Protein AF-A0A3D2HSM5-F1 (afdb_monomer_lite)

Sequence (825 aa):
MFADSDKVSFDYNVTQEEINQYVEKAITKENKQDYKKYANISQKLMNDVSSEIDLTGYSHALRDNDIRHIFNSHGKITNEKYPVTAKDVELIPYIIENYDKVYYYPKGKNEGLLYVKVSKEGVVYYVEQITTKYGNEKLLVNKQMIKTGINDIPDITELKNAILKKQSKSEFLADLKARQVYAQSVYHSYSANTSLQQNNNNVKHSVDDSIDNKYLESVKNNDLETAQKLVDEAAKENGYTIKAYHGTSNGGFNVFDTYGSNFGLFGQGSYFTENKSVAESYTKKGKGDNKKVYECYLDIKNPLDMDKNANVEDWIRASGIDDDYYFEDCKTNEDCFKALKEYCQDDGMYKYEAESFIFDTILAMNYDGITHIGGGRYNKKDETRHRVWIAFEPNQIKSADPITYDDNGNVIPLSERFKNEKVDIRYSKDDKIDSDDKKITVGMSDSERTEILKNTVLTLADYEAAKKKVGKTVDTATVISLQDTLRNNAYKILRVLGDKFKVFEKIYKNKNVNLEFDYSKGTLKESVNKQGNISTDYSDFAKMLCVFDEIVNNAVPIEVHTDRYAGTERHNPDLKYDYVLLSGFKDKEYIVPVELHIKEYFKREPNKLYVSITLGKTKIEDNVLAVTTEPEKDLVRNTARLSSKVSLPQLISKVNSPYGNFYKYIPDELLNENQLALKAESLQDEEKMLSDLRKKNISDSGISEIKLAIDDTITDGMFADGDLFDEDGYIRQSVFEKAVKDNPDFALTAVYNHAAKTADIAEYSESFERLYSFGVKGVTYDSIKKSGNFTREINILGAGVAYSAVQSGNNDFKVDTRDNQVGNP

pLDDT: mean 73.14, std 21.59, range [23.41, 97.69]

Secondary structure (DSSP, 8-state):
--S-GGGPPPTTS--HHHHHHHHHHHHHT--SSSEEEEEEPPHHHHHHHTTT---TT-EEEEEHHHHHHHHHHHBTTS--SS-B-HHHHHTHHHHHHS-SEEEEE--GGG-EEEEEEEETTEEEEEEEEEE-TTTT--EEEEEEEEEE-TT-----HHHHHHHHHHS-HHHHHHHHHHHHHHHHHHHHHHTT------------S--HHHHHHHHHHHHHTT-HHHHHHHHHHHHHHTT--EEEEEEESB---SS--SSSS--BTTBSSEEEES-HHHHHHHTTSSS-SB-EEEEEEE--SSEEETTSBP-HHHHHHHHT-S-GGGGTT--BHHHHHHHHHHHHHHTT--HHHHHHHHHHHHHHTT-SEEEEEESTTT--SGGG-EEEEEESSGGGEEE--S--B-TTSPBPPHHHHT-TT---SS------S-TTT----TT--HHHHHHHHHT-EEEPEEHHHHTTSTT----HHHHHHTTT--HHHHHHHHHHHHHHTT-SS-EEE-SSS--EEE--HHHHHHHHHHHHHH-S--HHHHHHHHTHHHHHHH-EEEEEES-TTTTSTT--TTEEEEEEEEEEEEETTEEEEEEEEEEEESSSS--EEEEEEE---EETTTT------S----------PPPSEEEHHHHHHH--SS-HHHHTTS-GGG--HHHHHHHHHHHHHHHHHHHHHHHHHHSSSHHHHHHHHHHHHHTT--S-SSSSB-TTSPBPHHHHHHHHHH-HHHHHHHHHHHHTTS--SHHHHHHHHHHH-TTSTT--HHHHTTSTTHHHHHHHH-HHHHHHHHHT--S--------------

Structure (mmCIF, N/CA/C/O backbone):
data_AF-A0A3D2HSM5-F1
#
_entry.id   AF-A0A3D2HSM5-F1
#
loop_
_atom_site.group_PDB
_atom_site.id
_atom_site.type_symbol
_atom_site.label_atom_id
_atom_site.label_alt_id
_atom_site.label_comp_id
_atom_site.label_asym_id
_atom_site.label_entity_id
_atom_site.label_seq_id
_atom_site.pdbx_PDB_ins_code
_atom_site.Cartn_x
_atom_site.Cartn_y
_atom_site.Cartn_z
_atom_site.occupancy
_atom_site.B_iso_or_equiv
_atom_site.auth_seq_id
_atom_site.auth_comp_id
_atom_site.auth_asym_id
_atom_site.auth_atom_id
_atom_site.pdbx_PDB_model_num
ATOM 1 N N . MET A 1 1 ? 1.077 -22.365 -10.437 1.00 44.47 1 MET A N 1
ATOM 2 C CA . MET A 1 1 ? -0.233 -21.866 -9.956 1.00 44.47 1 MET A CA 1
ATOM 3 C C . MET A 1 1 ? -0.653 -22.285 -8.542 1.00 44.47 1 MET A C 1
ATOM 5 O O . MET A 1 1 ? -0.874 -21.372 -7.757 1.00 44.47 1 MET A O 1
ATOM 9 N N . PHE A 1 2 ? -0.780 -23.568 -8.167 1.00 50.62 2 PHE A N 1
ATOM 10 C CA . PHE A 1 2 ? -1.233 -23.953 -6.809 1.00 50.62 2 PHE A CA 1
ATOM 11 C C . PHE A 1 2 ? -0.324 -25.046 -6.221 1.00 50.62 2 PHE A C 1
ATOM 13 O O . PHE A 1 2 ? -0.342 -26.171 -6.702 1.00 50.62 2 PHE A O 1
ATOM 20 N N . ALA A 1 3 ? 0.499 -24.714 -5.226 1.00 38.22 3 ALA A N 1
ATOM 21 C CA . ALA A 1 3 ? 1.441 -25.633 -4.566 1.00 38.22 3 ALA A CA 1
ATOM 22 C C . ALA A 1 3 ? 0.877 -26.323 -3.296 1.00 38.22 3 ALA A C 1
ATOM 24 O O . ALA A 1 3 ? 1.613 -27.047 -2.641 1.00 38.22 3 ALA A O 1
ATOM 25 N N . ASP A 1 4 ? -0.409 -26.125 -2.961 1.00 47.56 4 ASP A N 1
ATOM 26 C CA . ASP A 1 4 ? -1.105 -26.728 -1.799 1.00 47.56 4 ASP A CA 1
ATOM 27 C C . ASP A 1 4 ? -2.123 -27.827 -2.193 1.00 47.56 4 ASP A C 1
ATOM 29 O O . ASP A 1 4 ? -3.055 -28.133 -1.448 1.00 47.56 4 ASP A O 1
ATOM 33 N N . SER A 1 5 ? -1.984 -28.434 -3.377 1.00 48.31 5 SER A N 1
ATOM 34 C CA . SER A 1 5 ? -2.977 -29.367 -3.940 1.00 48.31 5 SER A CA 1
ATOM 35 C C . SER A 1 5 ? -3.145 -30.691 -3.189 1.00 48.31 5 SER A C 1
ATOM 37 O O . SER A 1 5 ? -4.141 -31.382 -3.387 1.00 48.31 5 SER A O 1
ATOM 39 N N . ASP A 1 6 ? -2.203 -31.053 -2.318 1.00 42.81 6 ASP A N 1
ATOM 40 C CA . ASP A 1 6 ? -2.062 -32.428 -1.820 1.00 42.81 6 ASP A CA 1
ATOM 41 C C . ASP A 1 6 ? -2.888 -32.724 -0.548 1.00 42.81 6 ASP A C 1
ATOM 43 O O . ASP A 1 6 ? -2.690 -33.748 0.105 1.00 42.81 6 ASP A O 1
ATOM 47 N N . LYS A 1 7 ? -3.822 -31.836 -0.171 1.00 47.97 7 LYS A N 1
ATOM 48 C CA . LYS A 1 7 ? -4.597 -31.910 1.088 1.00 47.97 7 LYS A CA 1
ATOM 49 C C . LYS A 1 7 ? -6.124 -31.878 0.913 1.00 47.97 7 LYS A C 1
ATOM 51 O O . LYS A 1 7 ? -6.826 -31.430 1.817 1.00 47.97 7 LYS A O 1
ATOM 56 N N . VAL A 1 8 ? -6.662 -32.340 -0.217 1.00 52.12 8 VAL A N 1
ATOM 57 C CA . VAL A 1 8 ? -8.123 -32.426 -0.421 1.00 52.12 8 VAL A CA 1
ATOM 58 C C . VAL A 1 8 ? -8.627 -33.825 -0.045 1.00 52.12 8 VAL A C 1
ATOM 60 O O . VAL A 1 8 ? -8.144 -34.825 -0.574 1.00 52.12 8 VAL A O 1
ATOM 63 N N . SER A 1 9 ? -9.582 -33.911 0.885 1.00 50.59 9 SER A N 1
ATOM 64 C CA . SER A 1 9 ? -10.249 -35.167 1.251 1.00 50.59 9 SER A CA 1
ATOM 65 C C . SER A 1 9 ? -11.384 -35.479 0.275 1.00 50.59 9 SER A C 1
ATOM 67 O O . SER A 1 9 ? -12.255 -34.640 0.061 1.00 50.59 9 SER A O 1
ATOM 69 N N . PHE A 1 10 ? -11.401 -36.688 -0.286 1.00 55.91 10 PHE A N 1
ATOM 70 C CA . PHE A 1 10 ? -12.448 -37.146 -1.202 1.00 55.91 10 PHE A CA 1
ATOM 71 C C . PHE A 1 10 ? -13.437 -38.068 -0.491 1.00 55.91 10 PHE A C 1
ATOM 73 O O . PHE A 1 10 ? -13.042 -39.086 0.075 1.00 55.91 10 PHE A O 1
ATOM 80 N N . ASP A 1 11 ? -14.731 -37.776 -0.600 1.00 58.53 11 ASP A N 1
ATOM 81 C CA . ASP A 1 11 ? -15.774 -38.583 0.048 1.00 58.53 11 ASP A CA 1
ATOM 82 C C . ASP A 1 11 ? -16.102 -39.892 -0.694 1.00 58.53 11 ASP A C 1
ATOM 84 O O . ASP A 1 11 ? -16.674 -40.815 -0.118 1.00 58.53 11 ASP A O 1
ATOM 88 N N . TYR A 1 12 ? -15.739 -40.006 -1.975 1.00 58.06 12 TYR A N 1
ATOM 89 C CA . TYR A 1 12 ? -16.089 -41.156 -2.821 1.00 58.06 12 TYR A CA 1
ATOM 90 C C . TYR A 1 12 ? -15.027 -42.274 -2.857 1.00 58.06 12 TYR A C 1
ATOM 92 O O . TYR A 1 12 ? -15.070 -43.116 -3.752 1.00 58.06 12 TYR A O 1
ATOM 100 N N . ASN A 1 13 ? -14.069 -42.302 -1.918 1.00 60.72 13 ASN A N 1
ATOM 101 C CA . ASN A 1 13 ? -12.876 -43.173 -1.970 1.00 60.72 13 ASN A CA 1
ATOM 102 C C . ASN A 1 13 ? -12.079 -43.037 -3.285 1.00 60.72 13 ASN A C 1
ATOM 104 O O . ASN A 1 13 ? -11.398 -43.972 -3.698 1.00 60.72 13 ASN A O 1
ATOM 108 N N . VAL A 1 14 ? -12.187 -41.886 -3.954 1.00 73.00 14 VAL A N 1
ATOM 109 C CA . VAL A 1 14 ? -11.423 -41.573 -5.163 1.00 73.00 14 VAL A CA 1
ATOM 110 C C . VAL A 1 14 ? -10.139 -40.880 -4.744 1.00 73.00 14 VAL A C 1
ATOM 112 O O . VAL A 1 14 ? -10.167 -39.924 -3.980 1.00 73.00 14 VAL A O 1
ATOM 115 N N . THR A 1 15 ? -9.006 -41.349 -5.238 1.00 79.75 15 THR A N 1
ATOM 116 C CA . THR A 1 15 ? -7.709 -40.709 -4.999 1.00 79.75 15 THR A CA 1
ATOM 117 C C . THR A 1 15 ? -7.438 -39.593 -6.011 1.00 79.75 15 THR A C 1
ATOM 119 O O . THR A 1 15 ? -7.926 -39.632 -7.141 1.00 79.75 15 THR A O 1
ATOM 122 N N . GLN A 1 16 ? -6.598 -38.617 -5.650 1.00 79.31 16 GLN A N 1
ATOM 123 C CA . GLN A 1 16 ? -6.133 -37.596 -6.601 1.00 79.31 16 GLN A CA 1
ATOM 124 C C . GLN A 1 16 ? -5.436 -38.233 -7.817 1.00 79.31 16 GLN A C 1
ATOM 126 O O . GLN A 1 16 ? -5.608 -37.773 -8.940 1.00 79.31 16 GLN A O 1
ATOM 131 N N . GLU A 1 17 ? -4.718 -39.337 -7.615 1.00 80.12 17 GLU A N 1
ATOM 132 C CA . GLU A 1 17 ? -4.098 -40.112 -8.693 1.00 80.12 17 GLU A CA 1
ATOM 133 C C . GLU A 1 17 ? -5.140 -40.663 -9.681 1.00 80.12 17 GLU A C 1
ATOM 135 O O . GLU A 1 17 ? -4.976 -40.560 -10.894 1.00 80.12 17 GLU A O 1
ATOM 140 N N . GLU A 1 18 ? -6.271 -41.176 -9.194 1.00 83.25 18 GLU A N 1
ATOM 141 C CA . GLU A 1 18 ? -7.364 -41.615 -10.064 1.00 83.25 18 GLU A CA 1
ATOM 142 C C . GLU A 1 18 ? -8.043 -40.468 -10.820 1.00 83.25 18 GLU A C 1
ATOM 144 O O . GLU A 1 18 ? -8.584 -40.696 -11.906 1.00 83.25 18 GLU A O 1
ATOM 149 N N . ILE A 1 19 ? -8.051 -39.256 -10.260 1.00 86.50 19 ILE A N 1
ATOM 150 C CA . ILE A 1 19 ? -8.509 -38.052 -10.963 1.00 86.50 19 ILE A CA 1
ATOM 151 C C . ILE A 1 19 ? -7.532 -37.694 -12.074 1.00 86.50 19 ILE A C 1
ATOM 153 O O . ILE A 1 19 ? -7.964 -37.527 -13.215 1.00 86.50 19 ILE A O 1
ATOM 157 N N . ASN A 1 20 ? -6.233 -37.657 -11.776 1.00 86.81 20 ASN A N 1
ATOM 158 C CA . ASN A 1 20 ? -5.194 -37.358 -12.759 1.00 86.81 20 ASN A CA 1
ATOM 159 C C . ASN A 1 20 ? -5.252 -38.355 -13.924 1.00 86.81 20 ASN A C 1
ATOM 161 O O . ASN A 1 20 ? -5.380 -37.957 -15.080 1.00 86.81 20 ASN A O 1
ATOM 165 N N . GLN A 1 21 ? -5.319 -39.654 -13.620 1.00 88.62 21 GLN A N 1
ATOM 166 C CA . GLN A 1 21 ? -5.458 -40.704 -14.631 1.00 88.62 21 GLN A CA 1
ATOM 167 C C . GLN A 1 21 ? -6.738 -40.566 -15.461 1.00 88.62 21 GLN A C 1
ATOM 169 O O . GLN A 1 21 ? -6.736 -40.875 -16.653 1.00 88.62 21 GLN A O 1
ATOM 174 N N . TYR A 1 22 ? -7.849 -40.135 -14.857 1.00 90.31 22 TYR A N 1
ATOM 175 C CA . TYR A 1 22 ? -9.097 -39.907 -15.586 1.00 90.31 22 TYR A CA 1
ATOM 176 C C . TYR A 1 22 ? -9.005 -38.689 -16.518 1.00 90.31 22 TYR A C 1
ATOM 178 O O . TYR A 1 22 ? -9.534 -38.739 -17.631 1.00 90.31 22 TYR A O 1
ATOM 186 N N . VAL A 1 23 ? -8.317 -37.618 -16.104 1.00 89.81 23 VAL A N 1
ATOM 187 C CA . VAL A 1 23 ? -8.047 -36.433 -16.937 1.00 89.81 23 VAL A CA 1
ATOM 188 C C . VAL A 1 23 ? -7.133 -36.792 -18.110 1.00 89.81 23 VAL A C 1
ATOM 190 O O . VAL A 1 23 ? -7.476 -36.490 -19.253 1.00 89.81 23 VAL A O 1
ATOM 193 N N . GLU A 1 24 ? -6.028 -37.497 -17.867 1.00 89.44 24 GLU A N 1
ATOM 194 C CA . GLU A 1 24 ? -5.109 -37.946 -18.921 1.00 89.44 24 GLU A CA 1
ATOM 195 C C . GLU A 1 24 ? -5.823 -38.818 -19.960 1.00 89.44 24 GLU A C 1
ATOM 197 O O . GLU A 1 24 ? -5.784 -38.533 -21.160 1.00 89.44 24 GLU A O 1
ATOM 202 N N . LYS A 1 25 ? -6.578 -39.823 -19.500 1.00 88.75 25 LYS A N 1
ATOM 203 C CA . LYS A 1 25 ? -7.372 -40.697 -20.377 1.00 88.75 25 LYS A CA 1
ATOM 204 C C . LYS A 1 25 ? -8.492 -39.955 -21.102 1.00 88.75 25 LYS A C 1
ATOM 206 O O . LYS A 1 25 ? -8.886 -40.359 -22.197 1.00 88.75 25 LYS A O 1
ATOM 211 N N . ALA A 1 26 ? -9.023 -38.868 -20.541 1.00 88.75 26 ALA A N 1
ATOM 212 C CA . ALA A 1 26 ? -10.002 -38.038 -21.238 1.00 88.75 26 ALA A CA 1
ATOM 213 C C . ALA A 1 26 ? -9.374 -37.348 -22.457 1.00 88.75 26 ALA A C 1
ATOM 215 O O . ALA A 1 26 ? -10.005 -37.320 -23.520 1.00 88.75 26 ALA A O 1
ATOM 216 N N . ILE A 1 27 ? -8.141 -36.844 -22.314 1.00 84.06 27 ILE A N 1
ATOM 217 C CA . ILE A 1 27 ? -7.364 -36.178 -23.372 1.00 84.06 27 ILE A CA 1
ATOM 218 C C . ILE A 1 27 ? -7.014 -37.172 -24.487 1.00 84.06 27 ILE A C 1
ATOM 220 O O . ILE A 1 27 ? -7.202 -36.858 -25.664 1.00 84.06 27 ILE A O 1
ATOM 224 N N . THR A 1 28 ? -6.591 -38.391 -24.136 1.00 84.75 28 THR A N 1
ATOM 225 C CA . THR A 1 28 ? -6.233 -39.449 -25.102 1.00 84.75 28 THR A CA 1
ATOM 226 C C . THR A 1 28 ? -7.433 -40.225 -25.660 1.00 84.75 28 THR A C 1
ATOM 228 O O . THR A 1 28 ? -7.264 -41.038 -26.564 1.00 84.75 28 THR A O 1
ATOM 231 N N . LYS A 1 29 ? -8.661 -39.932 -25.199 1.00 85.19 29 LYS A N 1
ATOM 232 C CA . LYS A 1 29 ? -9.914 -40.639 -25.556 1.00 85.19 29 LYS A CA 1
ATOM 233 C C . LYS A 1 29 ? -9.924 -42.122 -25.151 1.00 85.19 29 LYS A C 1
ATOM 235 O O . LYS A 1 29 ? -10.520 -42.955 -25.830 1.00 85.19 29 LYS A O 1
ATOM 240 N N . GLU A 1 30 ? -9.303 -42.441 -24.024 1.00 86.38 30 GLU A N 1
ATOM 241 C CA . GLU A 1 30 ? -9.160 -43.801 -23.488 1.00 86.38 30 GLU A CA 1
ATOM 242 C C . GLU A 1 30 ? -10.093 -44.099 -22.300 1.00 86.38 30 GLU A C 1
ATOM 244 O O . GLU A 1 30 ? -10.094 -45.212 -21.762 1.00 86.38 30 GLU A O 1
ATOM 249 N N . ASN A 1 31 ? -10.904 -43.126 -21.869 1.00 84.12 31 ASN A N 1
ATOM 250 C CA . ASN A 1 31 ? -11.876 -43.338 -20.797 1.00 84.12 31 ASN A CA 1
ATOM 251 C C . ASN A 1 31 ? -12.972 -44.335 -21.199 1.00 84.12 31 ASN A C 1
ATOM 253 O O . ASN A 1 31 ? -13.504 -44.305 -22.304 1.00 84.12 31 ASN A O 1
ATOM 257 N N . LYS A 1 32 ? -13.328 -45.217 -20.254 1.00 75.94 32 LYS A N 1
ATOM 258 C CA . LYS A 1 32 ? -14.387 -46.234 -20.413 1.00 75.94 32 LYS A CA 1
ATOM 259 C C . LYS A 1 32 ? -15.744 -45.806 -19.841 1.00 75.94 32 LYS A C 1
ATOM 261 O O . LYS A 1 32 ? -16.720 -46.529 -20.008 1.00 75.94 32 LYS A O 1
ATOM 266 N N . GLN A 1 33 ? -15.785 -44.690 -19.117 1.00 76.50 33 GLN A N 1
ATOM 267 C CA . GLN A 1 33 ? -16.975 -44.122 -18.484 1.00 76.50 33 GLN A CA 1
ATOM 268 C C . GLN A 1 33 ? -17.120 -42.663 -18.920 1.00 76.50 33 GLN A C 1
ATOM 270 O O . GLN A 1 33 ? -16.113 -41.967 -19.040 1.00 76.50 33 GLN A O 1
ATOM 275 N N . ASP A 1 34 ? -18.362 -42.217 -19.124 1.00 77.81 34 ASP A N 1
ATOM 276 C CA . ASP A 1 34 ? -18.669 -40.859 -19.593 1.00 77.81 34 ASP A CA 1
ATOM 277 C C . ASP A 1 34 ? -18.402 -39.792 -18.517 1.00 77.81 34 ASP A C 1
ATOM 279 O O . ASP A 1 34 ? -18.079 -38.647 -18.835 1.00 77.81 34 ASP A O 1
ATOM 283 N N . TYR A 1 35 ? -18.542 -40.149 -17.236 1.00 90.25 35 TYR A N 1
ATOM 284 C CA . TYR A 1 35 ? -18.239 -39.277 -16.103 1.00 90.25 35 TYR A CA 1
ATOM 285 C C . TYR A 1 35 ? -17.694 -40.062 -14.902 1.00 90.25 35 TYR A C 1
ATOM 287 O O . TYR A 1 35 ? -18.006 -41.240 -14.725 1.00 90.25 35 TYR A O 1
ATOM 295 N N . LYS A 1 36 ? -16.918 -39.387 -14.049 1.00 90.12 36 LYS A N 1
ATOM 296 C CA . LYS A 1 36 ? -16.408 -39.898 -12.769 1.00 90.12 36 LYS A CA 1
ATOM 297 C C . LYS A 1 36 ? -16.814 -38.945 -11.644 1.00 90.12 36 LYS A C 1
ATOM 299 O O . LYS A 1 36 ? -16.381 -37.794 -11.632 1.00 90.12 36 LYS A O 1
ATOM 304 N N . LYS A 1 37 ? -17.649 -39.409 -10.707 1.00 91.25 37 LYS A N 1
ATOM 305 C CA . LYS A 1 37 ? -17.929 -38.683 -9.453 1.00 91.25 37 LYS A CA 1
ATOM 306 C C . LYS A 1 37 ? -16.700 -38.693 -8.560 1.00 91.25 37 LYS A C 1
ATOM 308 O O . LYS A 1 37 ? -15.986 -39.694 -8.542 1.00 91.25 37 LYS A O 1
ATOM 313 N N . TYR A 1 38 ? -16.486 -37.619 -7.810 1.00 86.69 38 TYR A N 1
ATOM 314 C CA . TYR A 1 38 ? -15.298 -37.522 -6.962 1.00 86.69 38 TYR A CA 1
ATOM 315 C C . TYR A 1 38 ? -15.505 -36.838 -5.608 1.00 86.69 38 TYR A C 1
ATOM 317 O O . TYR A 1 38 ? -14.761 -37.152 -4.683 1.00 86.69 38 TYR A O 1
ATOM 325 N N . ALA A 1 39 ? -16.518 -35.980 -5.440 1.00 86.62 39 ALA A N 1
ATOM 326 C CA . ALA A 1 39 ? -16.796 -35.319 -4.159 1.00 86.62 39 ALA A CA 1
ATOM 327 C C . ALA A 1 39 ? -18.297 -35.057 -3.944 1.00 86.62 39 ALA A C 1
ATOM 329 O O . ALA A 1 39 ? -19.047 -34.878 -4.908 1.00 86.62 39 ALA A O 1
ATOM 330 N N . ASN A 1 40 ? -18.743 -35.041 -2.684 1.00 87.00 40 ASN A N 1
ATOM 331 C CA . ASN A 1 40 ? -20.059 -34.511 -2.310 1.00 87.00 40 ASN A CA 1
ATOM 332 C C . ASN A 1 40 ? -20.019 -32.979 -2.258 1.00 87.00 40 ASN A C 1
ATOM 334 O O . ASN A 1 40 ? -18.945 -32.387 -2.256 1.00 87.00 40 ASN A O 1
ATOM 338 N N . ILE A 1 41 ? -21.188 -32.336 -2.202 1.00 89.69 41 ILE A N 1
ATOM 339 C CA . ILE A 1 41 ? -21.257 -30.879 -2.029 1.00 89.69 41 ILE A CA 1
ATOM 340 C C . ILE A 1 41 ? -20.833 -30.514 -0.604 1.00 89.69 41 ILE A C 1
ATOM 342 O O . ILE A 1 41 ? -21.436 -30.987 0.361 1.00 89.69 41 ILE A O 1
ATOM 346 N N . SER A 1 42 ? -19.831 -29.644 -0.469 1.00 84.06 42 SER A N 1
ATOM 347 C CA . SER A 1 42 ? -19.369 -29.171 0.836 1.00 84.06 42 SER A CA 1
ATOM 348 C C . SER A 1 42 ? -20.399 -28.267 1.525 1.00 84.06 42 SER A C 1
ATOM 350 O O . SER A 1 42 ? -21.165 -27.543 0.880 1.00 84.06 42 SER A O 1
ATOM 352 N N . GLN A 1 43 ? -20.400 -28.253 2.865 1.00 78.12 43 GLN A N 1
ATOM 353 C CA . GLN A 1 43 ? -21.296 -27.379 3.639 1.00 78.12 43 GLN A CA 1
ATOM 354 C C . GLN A 1 43 ? -21.061 -25.897 3.324 1.00 78.12 43 GLN A C 1
ATOM 356 O O . GLN A 1 43 ? -22.007 -25.112 3.286 1.00 78.12 43 GLN A O 1
ATOM 361 N N . LYS A 1 44 ? -19.805 -25.526 3.048 1.00 87.25 44 LYS A N 1
ATOM 362 C CA . LYS A 1 44 ? -19.435 -24.181 2.605 1.00 87.25 44 LYS A CA 1
ATOM 363 C C . LYS A 1 44 ? -20.162 -23.815 1.312 1.00 87.25 44 LYS A C 1
ATOM 365 O O . LYS A 1 44 ? -20.811 -22.775 1.264 1.00 87.25 44 LYS A O 1
ATOM 370 N N . LEU A 1 45 ? -20.100 -24.682 0.300 1.00 89.50 45 LEU A N 1
ATOM 371 C CA . LEU A 1 45 ? -20.772 -24.437 -0.971 1.00 89.50 45 LEU A CA 1
ATOM 372 C C . LEU A 1 45 ? -22.292 -24.381 -0.805 1.00 89.50 45 LEU A C 1
ATOM 374 O O . LEU A 1 45 ? -22.909 -23.465 -1.341 1.00 89.50 45 LEU A O 1
ATOM 378 N N . MET A 1 46 ? -22.887 -25.290 -0.019 1.00 86.19 46 MET A N 1
ATOM 379 C CA . MET A 1 46 ? -24.325 -25.256 0.283 1.00 86.19 46 MET A CA 1
ATOM 380 C C . MET A 1 46 ? -24.740 -23.927 0.918 1.00 86.19 46 MET A C 1
ATOM 382 O O . MET A 1 46 ? -25.724 -23.332 0.487 1.00 86.19 46 MET A O 1
ATOM 386 N N . ASN A 1 47 ? -23.975 -23.423 1.888 1.00 83.56 47 ASN A N 1
ATOM 387 C CA . ASN A 1 47 ? -24.267 -22.151 2.546 1.00 83.56 47 ASN A CA 1
ATOM 388 C C . ASN A 1 47 ? -24.132 -20.966 1.577 1.00 83.56 47 ASN A C 1
ATOM 390 O O . ASN A 1 47 ? -25.050 -20.147 1.498 1.00 83.56 47 ASN A O 1
ATOM 394 N N . ASP A 1 48 ? -23.037 -20.912 0.808 1.00 86.06 48 ASP A N 1
ATOM 395 C CA . ASP A 1 48 ? -22.703 -19.800 -0.095 1.00 86.06 48 ASP A CA 1
ATOM 396 C C . ASP A 1 48 ? -23.747 -19.593 -1.212 1.00 86.06 48 ASP A C 1
ATOM 398 O O . ASP A 1 48 ? -23.903 -18.473 -1.704 1.00 86.06 48 ASP A O 1
ATOM 402 N N . VAL A 1 49 ? -24.484 -20.642 -1.605 1.00 88.38 49 VAL A N 1
ATOM 403 C CA . VAL A 1 49 ? -25.500 -20.583 -2.680 1.00 88.38 49 VAL A CA 1
ATOM 404 C C . VAL A 1 49 ? -26.936 -20.866 -2.216 1.00 88.38 49 VAL A C 1
ATOM 406 O O . VAL A 1 49 ? -27.853 -20.784 -3.030 1.00 88.38 49 VAL A O 1
ATOM 409 N N . SER A 1 50 ? -27.157 -21.132 -0.922 1.00 85.19 50 SER A N 1
ATOM 410 C CA . SER A 1 50 ? -28.457 -21.536 -0.340 1.00 85.19 50 SER A CA 1
ATOM 411 C C . SER A 1 50 ? -29.623 -20.589 -0.642 1.00 85.19 50 SER A C 1
ATOM 413 O O . SER A 1 50 ? -30.766 -21.023 -0.769 1.00 85.19 50 SER A O 1
ATOM 415 N N . SER A 1 51 ? -29.343 -19.290 -0.778 1.00 82.62 51 SER A N 1
ATOM 416 C CA . SER A 1 51 ? -30.351 -18.275 -1.121 1.00 82.62 51 SER A CA 1
ATOM 417 C C . SER A 1 51 ? -30.808 -18.318 -2.586 1.00 82.62 51 SER A C 1
ATOM 419 O O . SER A 1 51 ? -31.817 -17.704 -2.933 1.00 82.62 51 SER A O 1
ATOM 421 N N . GLU A 1 52 ? -30.075 -19.023 -3.451 1.00 85.19 52 GLU A N 1
ATOM 422 C CA . GLU A 1 52 ? -30.301 -19.062 -4.897 1.00 85.19 52 GLU A CA 1
ATOM 423 C C . GLU A 1 52 ? -30.659 -20.459 -5.406 1.00 85.19 52 GLU A C 1
ATOM 425 O O . GLU A 1 52 ? -31.474 -20.574 -6.323 1.00 85.19 52 GLU A O 1
ATOM 430 N N . ILE A 1 53 ? -30.067 -21.512 -4.832 1.00 87.56 53 ILE A N 1
ATOM 431 C CA . ILE A 1 53 ? -30.298 -22.894 -5.251 1.00 87.56 53 ILE A CA 1
ATOM 432 C C . ILE A 1 53 ? -30.081 -23.899 -4.114 1.00 87.56 53 ILE A C 1
ATOM 434 O O . ILE A 1 53 ? -29.136 -23.792 -3.335 1.00 87.56 53 ILE A O 1
ATOM 438 N N . ASP A 1 54 ? -30.944 -24.917 -4.066 1.00 88.12 54 ASP A N 1
ATOM 439 C CA . ASP A 1 54 ? -30.781 -26.079 -3.194 1.00 88.12 54 ASP A CA 1
ATOM 440 C C . ASP A 1 54 ? -29.974 -27.178 -3.903 1.00 88.12 54 ASP A C 1
ATOM 442 O O . ASP A 1 54 ? -30.433 -27.808 -4.862 1.00 88.12 54 ASP A O 1
ATOM 446 N N . LEU A 1 55 ? -28.760 -27.413 -3.406 1.00 91.50 55 LEU A N 1
ATOM 447 C CA . LEU A 1 55 ? -27.856 -28.455 -3.894 1.00 91.50 55 LEU A CA 1
ATOM 448 C C . LEU A 1 55 ? -27.967 -29.765 -3.098 1.00 91.50 55 LEU A C 1
ATOM 450 O O . LEU A 1 55 ? -27.128 -30.655 -3.250 1.00 91.50 55 LEU A O 1
ATOM 454 N N . THR A 1 56 ? -29.015 -29.937 -2.288 1.00 89.38 56 THR A N 1
ATOM 455 C CA . THR A 1 56 ? -29.224 -31.161 -1.513 1.00 89.38 56 THR A CA 1
ATOM 456 C C . THR A 1 56 ? -29.303 -32.391 -2.424 1.00 89.38 56 THR A C 1
ATOM 458 O O . THR A 1 56 ? -30.151 -32.514 -3.325 1.00 89.38 56 THR A O 1
ATOM 461 N N . GLY A 1 57 ? -28.392 -33.331 -2.166 1.00 87.50 57 GLY A N 1
ATOM 462 C CA . GLY A 1 57 ? -28.253 -34.588 -2.898 1.00 87.50 57 GLY A CA 1
ATOM 463 C C . GLY A 1 57 ? -27.480 -34.493 -4.216 1.00 87.50 57 GLY A C 1
ATOM 464 O O . GLY A 1 57 ? -27.479 -35.475 -4.955 1.00 87.50 57 GLY A O 1
ATOM 465 N N . TYR A 1 58 ? -26.858 -33.352 -4.535 1.00 94.31 58 TYR A N 1
ATOM 466 C CA . TYR A 1 58 ? -25.938 -33.241 -5.670 1.00 94.31 58 TYR A CA 1
ATOM 467 C C . TYR A 1 58 ? -24.546 -33.810 -5.345 1.00 94.31 58 TYR A C 1
ATOM 469 O O . TYR A 1 58 ? -24.198 -34.056 -4.190 1.00 94.31 58 TYR A O 1
ATOM 477 N N . SER A 1 59 ? -23.730 -34.047 -6.371 1.00 93.25 59 SER A N 1
ATOM 478 C CA . SER A 1 59 ? -22.314 -34.417 -6.225 1.00 93.25 59 SER A CA 1
ATOM 479 C C . SER A 1 59 ? -21.479 -33.897 -7.392 1.00 93.25 59 SER A C 1
ATOM 481 O O . SER A 1 59 ? -21.993 -33.760 -8.504 1.00 93.25 59 SER A O 1
ATOM 483 N N . HIS A 1 60 ? -20.195 -33.642 -7.155 1.00 94.31 60 HIS A N 1
ATOM 484 C CA . HIS A 1 60 ? -19.250 -33.211 -8.181 1.00 94.31 60 HIS A CA 1
ATOM 485 C C . HIS A 1 60 ? -18.798 -34.387 -9.054 1.00 94.31 60 HIS A C 1
ATOM 487 O O . HIS A 1 60 ? -18.482 -35.476 -8.554 1.00 94.31 60 HIS A O 1
ATOM 493 N N . ALA A 1 61 ? -18.748 -34.163 -10.368 1.00 93.06 61 ALA A N 1
ATOM 494 C CA . ALA A 1 61 ? -18.328 -35.153 -11.349 1.00 93.06 61 ALA A CA 1
ATOM 495 C C . ALA A 1 61 ? -17.537 -34.545 -12.519 1.00 93.06 61 ALA A C 1
ATOM 497 O O . ALA A 1 61 ? -17.860 -33.481 -13.042 1.00 93.06 61 ALA A O 1
ATOM 498 N N . LEU A 1 62 ? -16.524 -35.279 -12.982 1.00 92.88 62 LEU A N 1
ATOM 499 C CA . LEU A 1 62 ? -15.737 -34.944 -14.166 1.00 92.88 62 LEU A CA 1
ATOM 500 C C . LEU A 1 62 ? -16.212 -35.751 -15.370 1.00 92.88 62 LEU A C 1
ATOM 502 O O . LEU A 1 62 ? -16.217 -36.979 -15.343 1.00 92.88 62 LEU A O 1
ATOM 506 N N . ARG A 1 63 ? -16.550 -35.075 -16.459 1.00 91.31 63 ARG A N 1
ATOM 507 C CA . ARG A 1 63 ? -16.950 -35.643 -17.738 1.00 91.31 63 ARG A CA 1
ATOM 508 C C . ARG A 1 63 ? -15.824 -35.532 -18.757 1.00 91.31 63 ARG A C 1
ATOM 510 O O . ARG A 1 63 ? -15.271 -34.457 -19.000 1.00 91.31 63 ARG A O 1
ATOM 517 N N . ASP A 1 64 ? -15.534 -36.646 -19.412 1.00 89.38 64 ASP A N 1
ATOM 518 C CA . ASP A 1 64 ? -14.426 -36.767 -20.359 1.00 89.38 64 ASP A CA 1
ATOM 519 C C . ASP A 1 64 ? -14.547 -35.793 -21.554 1.00 89.38 64 ASP A C 1
ATOM 521 O O . ASP A 1 64 ? -13.572 -35.179 -21.988 1.00 89.38 64 ASP A O 1
ATOM 525 N N . ASN A 1 65 ? -15.762 -35.606 -22.072 1.00 83.69 65 ASN A N 1
ATOM 526 C CA . ASN A 1 65 ? -16.028 -34.785 -23.242 1.00 83.69 65 ASN A CA 1
ATOM 527 C C . ASN A 1 65 ? -15.873 -33.294 -22.955 1.00 83.69 65 ASN A C 1
ATOM 529 O O . ASN A 1 65 ? -15.377 -32.556 -23.804 1.00 83.69 65 ASN A O 1
ATOM 533 N N . ASP A 1 66 ? -16.281 -32.860 -21.765 1.00 89.69 66 ASP A N 1
ATOM 534 C CA . ASP A 1 66 ? -16.137 -31.469 -21.353 1.00 89.69 66 ASP A CA 1
ATOM 535 C C . ASP A 1 66 ? -14.669 -31.160 -20.989 1.00 89.69 66 ASP A C 1
ATOM 537 O O . ASP A 1 66 ? -14.189 -30.071 -21.291 1.00 89.69 66 ASP A O 1
ATOM 541 N N . ILE A 1 67 ? -13.894 -32.142 -20.495 1.00 90.81 67 ILE A N 1
ATOM 542 C CA . ILE A 1 67 ? -12.429 -32.013 -20.358 1.00 90.81 67 ILE A CA 1
ATOM 543 C C . ILE A 1 67 ? -11.778 -31.764 -21.727 1.00 90.81 67 ILE A C 1
ATOM 545 O O . ILE A 1 67 ? -11.030 -30.803 -21.896 1.00 90.81 67 ILE A O 1
ATOM 549 N N . ARG A 1 68 ? -12.096 -32.576 -22.744 1.00 86.44 68 ARG A N 1
ATOM 550 C CA . ARG A 1 68 ? -11.576 -32.356 -24.107 1.00 86.44 68 ARG A CA 1
ATOM 551 C C . ARG A 1 68 ? -11.996 -31.008 -24.682 1.00 86.44 68 ARG A C 1
ATOM 553 O O . ARG A 1 68 ? -11.211 -30.371 -25.377 1.00 86.44 68 ARG A O 1
ATOM 560 N N . HIS A 1 69 ? -13.226 -30.574 -24.411 1.00 83.81 69 HIS A N 1
ATOM 561 C CA . HIS A 1 69 ? -13.705 -29.269 -24.852 1.00 83.81 69 HIS A CA 1
ATOM 562 C C . HIS A 1 69 ? -12.886 -28.120 -24.249 1.00 83.81 69 HIS A C 1
ATOM 564 O O . HIS A 1 69 ? -12.547 -27.190 -24.978 1.00 83.81 69 HIS A O 1
ATOM 570 N N . ILE A 1 70 ? -12.519 -28.210 -22.966 1.00 88.44 70 ILE A N 1
ATOM 571 C CA . ILE A 1 70 ? -11.637 -27.241 -22.303 1.00 88.44 70 ILE A CA 1
ATOM 572 C C . ILE A 1 70 ? -10.282 -27.175 -23.016 1.00 88.44 70 ILE A C 1
ATOM 574 O O . ILE A 1 70 ? -9.854 -26.091 -23.399 1.00 88.44 70 ILE A O 1
ATOM 578 N N . PHE A 1 71 ? -9.642 -28.317 -23.284 1.00 85.69 71 PHE A N 1
ATOM 579 C CA . PHE A 1 71 ? -8.350 -28.337 -23.983 1.00 85.69 71 PHE A CA 1
ATOM 580 C C . PHE A 1 71 ? -8.415 -27.808 -25.412 1.00 85.69 71 PHE A C 1
ATOM 582 O O . PHE A 1 71 ? -7.505 -27.110 -25.851 1.00 85.69 71 PHE A O 1
ATOM 589 N N . ASN A 1 72 ? -9.486 -28.121 -26.136 1.00 82.19 72 ASN A N 1
ATOM 590 C CA . ASN A 1 72 ? -9.615 -27.697 -27.524 1.00 82.19 72 ASN A CA 1
ATOM 591 C C . ASN A 1 72 ? -9.933 -26.204 -27.660 1.00 82.19 72 ASN A C 1
ATOM 593 O O . ASN A 1 72 ? -9.527 -25.590 -28.641 1.00 82.19 72 ASN A O 1
ATOM 597 N N . SER A 1 73 ? -10.670 -25.640 -26.701 1.00 81.50 73 SER A N 1
ATOM 598 C CA . SER A 1 73 ? -11.142 -24.252 -26.763 1.00 81.50 73 SER A CA 1
ATOM 599 C C . SER A 1 73 ? -10.250 -23.272 -26.004 1.00 81.50 73 SER A C 1
ATOM 601 O O . SER A 1 73 ? -10.243 -22.098 -26.354 1.00 81.50 73 SER A O 1
ATOM 603 N N . HIS A 1 74 ? -9.507 -23.745 -24.998 1.00 84.19 74 HIS A N 1
ATOM 604 C CA . HIS A 1 74 ? -8.706 -22.907 -24.093 1.00 84.19 74 HIS A CA 1
ATOM 605 C C . HIS A 1 74 ? -7.330 -23.502 -23.774 1.00 84.19 74 HIS A C 1
ATOM 607 O O . HIS A 1 74 ? -6.626 -22.996 -22.910 1.00 84.19 74 HIS A O 1
ATOM 613 N N . GLY A 1 75 ? -6.933 -24.610 -24.405 1.00 78.62 75 GLY A N 1
ATOM 614 C CA . GLY A 1 75 ? -5.651 -25.263 -24.136 1.00 78.62 75 GLY A CA 1
ATOM 615 C C . GLY A 1 75 ? -4.488 -24.716 -24.961 1.00 78.62 75 GLY A C 1
ATOM 616 O O . GLY A 1 75 ? -4.633 -23.777 -25.741 1.00 78.62 75 GLY A O 1
ATOM 617 N N . LYS A 1 76 ? -3.314 -25.351 -24.837 1.00 79.38 76 LYS A N 1
ATOM 618 C CA . LYS A 1 76 ? -2.058 -24.941 -25.509 1.00 79.38 76 LYS A CA 1
ATOM 619 C C . LYS A 1 76 ? -2.125 -24.847 -27.040 1.00 79.38 76 LYS A C 1
ATOM 621 O O . LYS A 1 76 ? -1.239 -24.257 -27.638 1.00 79.38 76 LYS A O 1
ATOM 626 N N . ILE A 1 77 ? -3.131 -25.452 -27.667 1.00 72.69 77 ILE A N 1
ATOM 627 C CA . ILE A 1 77 ? -3.329 -25.408 -29.123 1.00 72.69 77 ILE A CA 1
ATOM 628 C C . ILE A 1 77 ? -4.046 -24.133 -29.597 1.00 72.69 77 ILE A C 1
ATOM 630 O O . ILE A 1 77 ? -4.318 -23.985 -30.784 1.00 72.69 77 ILE A O 1
ATOM 634 N N . THR A 1 78 ? -4.408 -23.249 -28.669 1.00 72.94 78 THR A N 1
ATOM 635 C CA . THR A 1 78 ? -5.122 -21.999 -28.936 1.00 72.94 78 THR A CA 1
ATOM 636 C C . THR A 1 78 ? -4.187 -20.802 -28.796 1.00 72.94 78 THR A C 1
ATOM 638 O O . THR A 1 78 ? -3.147 -20.891 -28.149 1.00 72.94 78 THR A O 1
ATOM 641 N N . ASN A 1 79 ? -4.587 -19.657 -29.352 1.00 76.31 79 ASN A N 1
ATOM 642 C CA . ASN A 1 79 ? -3.830 -18.403 -29.258 1.00 76.31 79 ASN A CA 1
ATOM 643 C C . ASN A 1 79 ? -4.113 -17.639 -27.948 1.00 76.31 79 ASN A C 1
ATOM 645 O O . ASN A 1 79 ? -3.945 -16.419 -27.890 1.00 76.31 79 ASN A O 1
ATOM 649 N N . GLU A 1 80 ? -4.616 -18.312 -26.909 1.00 74.06 80 GLU A N 1
ATOM 650 C CA . GLU A 1 80 ? -4.867 -17.663 -25.626 1.00 74.06 80 GLU A CA 1
ATOM 651 C C . GLU A 1 80 ? -3.554 -17.293 -24.936 1.00 74.06 80 GLU A C 1
ATOM 653 O O . GLU A 1 80 ? -2.625 -18.091 -24.853 1.00 74.06 80 GLU A O 1
ATOM 658 N N . LYS A 1 81 ? -3.503 -16.082 -24.371 1.00 78.75 81 LYS A N 1
ATOM 659 C CA . LYS A 1 81 ? -2.348 -15.590 -23.603 1.00 78.75 81 LYS A CA 1
ATOM 660 C C . LYS A 1 81 ? -2.031 -16.468 -22.382 1.00 78.75 81 LYS A C 1
ATOM 662 O O . LYS A 1 81 ? -0.883 -16.532 -21.954 1.00 78.75 81 LYS A O 1
ATOM 667 N N . TYR A 1 82 ? -3.046 -17.125 -21.819 1.00 83.25 82 TYR A N 1
ATOM 668 C CA . TYR A 1 82 ? -2.929 -17.997 -20.651 1.00 83.25 82 TYR A CA 1
ATOM 669 C C . TYR A 1 82 ? -3.623 -19.340 -20.928 1.00 83.25 82 TYR A C 1
ATOM 671 O O . TYR A 1 82 ? -4.731 -19.562 -20.444 1.00 83.25 82 TYR A O 1
ATOM 679 N N . PRO A 1 83 ? -3.006 -20.247 -21.702 1.00 84.38 83 PRO A N 1
ATOM 680 C CA . PRO A 1 83 ? -3.649 -21.503 -22.059 1.00 84.38 83 PRO A CA 1
ATOM 681 C C . PRO A 1 83 ? -3.804 -22.431 -20.842 1.00 84.38 83 PRO A C 1
ATOM 683 O O . PRO A 1 83 ? -2.916 -22.544 -19.991 1.00 84.38 83 PRO A O 1
ATOM 686 N N . VAL A 1 84 ? -4.927 -23.143 -20.785 1.00 86.38 84 VAL A N 1
ATOM 687 C CA . VAL A 1 84 ? -5.238 -24.195 -19.811 1.00 86.38 84 VAL A CA 1
ATOM 688 C C . VAL A 1 84 ? -4.396 -25.443 -20.091 1.00 86.38 84 VAL A C 1
ATOM 690 O O . VAL A 1 84 ? -4.315 -25.953 -21.211 1.00 86.38 84 VAL A O 1
ATOM 693 N N . THR A 1 85 ? -3.751 -25.961 -19.052 1.00 87.25 85 THR A N 1
ATOM 694 C CA . THR A 1 85 ? -2.881 -27.141 -19.109 1.00 87.25 85 THR A CA 1
ATOM 695 C C . THR A 1 85 ? -3.532 -28.363 -18.458 1.00 87.25 85 THR A C 1
ATOM 697 O O . THR A 1 85 ? -4.503 -28.236 -17.716 1.00 87.25 85 THR A O 1
ATOM 700 N N . ALA A 1 86 ? -2.989 -29.561 -18.724 1.00 80.06 86 ALA A N 1
ATOM 701 C CA . ALA A 1 86 ? -3.398 -30.802 -18.050 1.00 80.06 86 ALA A CA 1
ATOM 702 C C . ALA A 1 86 ? -3.414 -30.622 -16.529 1.00 80.06 86 ALA A C 1
ATOM 704 O O . ALA A 1 86 ? -4.414 -30.906 -15.870 1.00 80.06 86 ALA A O 1
ATOM 705 N N . LYS A 1 87 ? -2.355 -29.989 -16.015 1.00 80.81 87 LYS A N 1
ATOM 706 C CA . LYS A 1 87 ? -2.197 -29.732 -14.592 1.00 80.81 87 LYS A CA 1
ATOM 707 C C . LYS A 1 87 ? -3.255 -28.792 -14.022 1.00 80.81 87 LYS A C 1
ATOM 709 O O . LYS A 1 87 ? -3.655 -28.965 -12.881 1.00 80.81 87 LYS A O 1
ATOM 714 N N . ASP A 1 88 ? -3.737 -27.824 -14.800 1.00 86.00 88 ASP A N 1
ATOM 715 C CA . ASP A 1 88 ? -4.804 -26.922 -14.350 1.00 86.00 88 ASP A CA 1
ATOM 716 C C . ASP A 1 88 ? -6.139 -27.671 -14.174 1.00 86.00 88 ASP A C 1
ATOM 718 O O . ASP A 1 88 ? -6.873 -27.415 -13.222 1.00 86.00 88 ASP A O 1
ATOM 722 N N . VAL A 1 89 ? -6.437 -28.636 -15.052 1.00 86.94 89 VAL A N 1
ATOM 723 C CA . VAL A 1 89 ? -7.661 -29.456 -14.976 1.00 86.94 89 VAL A CA 1
ATOM 724 C C . VAL A 1 89 ? -7.584 -30.474 -13.833 1.00 86.94 89 VAL A C 1
ATOM 726 O O . VAL A 1 89 ? -8.580 -30.706 -13.153 1.00 86.94 89 VAL A O 1
ATOM 729 N N . GLU A 1 90 ? -6.404 -31.033 -13.557 1.00 83.81 90 GLU A N 1
ATOM 730 C CA . GLU A 1 90 ? -6.166 -31.891 -12.383 1.00 83.81 90 GLU A CA 1
ATOM 731 C C . GLU A 1 90 ? -6.455 -31.181 -11.048 1.00 83.81 90 GLU A C 1
ATOM 733 O O . GLU A 1 90 ? -6.770 -31.835 -10.054 1.00 83.81 90 GLU A O 1
ATOM 738 N N . LEU A 1 91 ? -6.385 -29.845 -11.027 1.00 84.94 91 LEU A N 1
ATOM 739 C CA . LEU A 1 91 ? -6.589 -29.011 -9.838 1.00 84.94 91 LEU A CA 1
ATOM 740 C C . LEU A 1 91 ? -8.056 -28.636 -9.593 1.00 84.94 91 LEU A C 1
ATOM 742 O O . LEU A 1 91 ? -8.345 -27.922 -8.633 1.00 84.94 91 LEU A O 1
ATOM 746 N N . ILE A 1 92 ? -8.998 -29.130 -10.401 1.00 88.88 92 ILE A N 1
ATOM 747 C CA . ILE A 1 92 ? -10.436 -28.887 -10.206 1.00 88.88 92 ILE A CA 1
ATOM 748 C C . ILE A 1 92 ? -10.909 -29.212 -8.775 1.00 88.88 92 ILE A C 1
ATOM 750 O O . ILE A 1 92 ? -11.554 -28.342 -8.186 1.00 88.88 92 ILE A O 1
ATOM 754 N N . PRO A 1 93 ? -10.576 -30.372 -8.164 1.00 84.75 93 PRO A N 1
ATOM 755 C CA . PRO A 1 93 ? -10.977 -30.664 -6.786 1.00 84.75 93 PRO A CA 1
ATOM 756 C C . PRO A 1 93 ? -10.494 -29.615 -5.779 1.00 84.75 93 PRO A C 1
ATOM 758 O O . PRO A 1 93 ? -11.236 -29.210 -4.891 1.00 84.75 93 PRO A O 1
ATOM 761 N N . TYR A 1 94 ? -9.271 -29.111 -5.953 1.00 82.75 94 TYR A N 1
ATOM 762 C CA . TYR A 1 94 ? -8.741 -28.038 -5.117 1.00 82.75 94 TYR A CA 1
ATOM 763 C C . TYR A 1 94 ? -9.501 -26.720 -5.328 1.00 82.75 94 TYR A C 1
ATOM 765 O O . TYR A 1 94 ? -9.818 -26.032 -4.357 1.00 82.75 94 TYR A O 1
ATOM 773 N N . ILE A 1 95 ? -9.824 -26.375 -6.578 1.00 86.44 95 ILE A N 1
ATOM 774 C CA . ILE A 1 95 ? -10.530 -25.136 -6.937 1.00 86.44 95 ILE A CA 1
ATOM 775 C C . ILE A 1 95 ? -11.933 -25.090 -6.320 1.00 86.44 95 ILE A C 1
ATOM 777 O O . ILE A 1 95 ? -12.318 -24.043 -5.805 1.00 86.44 95 ILE A O 1
ATOM 781 N N . ILE A 1 96 ? -12.686 -26.193 -6.344 1.00 87.81 96 ILE A N 1
ATOM 782 C CA . ILE A 1 96 ? -14.065 -26.218 -5.823 1.00 87.81 96 ILE A CA 1
ATOM 783 C C . ILE A 1 96 ? -14.149 -26.188 -4.291 1.00 87.81 96 ILE A C 1
ATOM 785 O O . ILE A 1 96 ? -15.168 -25.763 -3.758 1.00 87.81 96 ILE A O 1
ATOM 789 N N . GLU A 1 97 ? -13.087 -26.572 -3.582 1.00 81.88 97 GLU A N 1
ATOM 790 C CA . GLU A 1 97 ? -13.030 -26.477 -2.115 1.00 81.88 97 GLU A CA 1
ATOM 791 C C . GLU A 1 97 ? -12.429 -25.148 -1.641 1.00 81.88 97 GLU A C 1
ATOM 793 O O . GLU A 1 97 ? -12.764 -24.643 -0.570 1.00 81.88 97 GLU A O 1
ATOM 798 N N . ASN A 1 98 ? -11.567 -24.537 -2.460 1.00 77.38 98 ASN A N 1
ATOM 799 C CA . ASN A 1 98 ? -10.786 -23.358 -2.082 1.00 77.38 98 ASN A CA 1
ATOM 800 C C . ASN A 1 98 ? -11.092 -22.131 -2.946 1.00 77.38 98 ASN A C 1
ATOM 802 O O . ASN A 1 98 ? -10.242 -21.244 -3.069 1.00 77.38 98 ASN A O 1
ATOM 806 N N . TYR A 1 99 ? -12.267 -22.064 -3.574 1.00 87.50 99 TYR A N 1
ATOM 807 C CA . TYR A 1 99 ? -12.649 -20.913 -4.389 1.00 87.50 99 TYR A CA 1
ATOM 808 C C . TYR A 1 99 ? -12.702 -19.634 -3.556 1.00 87.50 99 TYR A C 1
ATOM 810 O O . TYR A 1 99 ? -13.116 -19.619 -2.395 1.00 87.50 99 TYR A O 1
ATOM 818 N N . ASP A 1 100 ? -12.341 -18.529 -4.196 1.00 82.50 100 ASP A N 1
ATOM 819 C CA . ASP A 1 100 ? -12.459 -17.207 -3.604 1.00 82.50 100 ASP A CA 1
ATOM 820 C C . ASP A 1 100 ? -13.914 -16.734 -3.691 1.00 82.50 100 ASP A C 1
ATOM 822 O O . ASP A 1 100 ? -14.495 -16.269 -2.707 1.00 82.50 100 ASP A O 1
ATOM 826 N N . LYS A 1 101 ? -14.539 -16.892 -4.860 1.00 86.50 101 LYS A N 1
ATOM 827 C CA . LYS A 1 101 ? -15.953 -16.563 -5.069 1.00 86.50 101 LYS A CA 1
ATOM 828 C C . LYS A 1 101 ? -16.672 -17.641 -5.865 1.00 86.50 101 LYS A C 1
ATOM 830 O O . LYS A 1 101 ? -16.071 -18.274 -6.730 1.00 86.50 101 LYS A O 1
ATOM 835 N N . VAL A 1 102 ? -17.967 -17.794 -5.598 1.00 90.25 102 VAL A N 1
ATOM 836 C CA . VAL A 1 102 ? -18.872 -18.645 -6.373 1.00 90.25 102 VAL A CA 1
ATOM 837 C C . VAL A 1 102 ? -20.114 -17.860 -6.792 1.00 90.25 102 VAL A C 1
ATOM 839 O O . VAL A 1 102 ? -20.633 -17.034 -6.039 1.00 90.25 102 VAL A O 1
ATOM 842 N N . TYR A 1 103 ? -20.579 -18.098 -8.015 1.00 87.00 103 TYR A N 1
ATOM 843 C CA . TYR A 1 103 ? -21.775 -17.472 -8.570 1.00 87.00 103 TYR A CA 1
ATOM 844 C C . TYR A 1 103 ? -22.699 -18.520 -9.165 1.00 87.00 103 TYR A C 1
ATOM 846 O O . TYR A 1 103 ? -22.292 -19.274 -10.046 1.00 87.00 103 TYR A O 1
ATOM 854 N N . TYR A 1 104 ? -23.960 -18.505 -8.752 1.00 87.19 104 TYR A N 1
ATOM 855 C CA . TYR A 1 104 ? -25.017 -19.215 -9.455 1.00 87.19 104 TYR A CA 1
ATOM 856 C C . TYR A 1 104 ? -25.478 -18.421 -10.685 1.00 87.19 104 TYR A C 1
ATOM 858 O O . TYR A 1 104 ? -25.654 -17.199 -10.620 1.00 87.19 104 TYR A O 1
ATOM 866 N N . TYR A 1 105 ? -25.684 -19.106 -11.814 1.00 79.75 105 TYR A N 1
ATOM 867 C CA . TYR A 1 105 ? -26.247 -18.498 -13.019 1.00 79.75 105 TYR A CA 1
ATOM 868 C C . TYR A 1 105 ? -27.434 -19.317 -13.576 1.00 79.75 105 TYR A C 1
ATOM 870 O O . TYR A 1 105 ? -27.261 -20.430 -14.081 1.00 79.75 105 TYR A O 1
ATOM 878 N N . PRO A 1 106 ? -28.666 -18.767 -13.525 1.00 68.69 106 PRO A N 1
ATOM 879 C CA . PRO A 1 106 ? -29.871 -19.464 -13.965 1.00 68.69 106 PRO A CA 1
ATOM 880 C C . PRO A 1 106 ? -30.061 -19.313 -15.480 1.00 68.69 106 PRO A C 1
ATOM 882 O O . PRO A 1 106 ? -30.537 -18.277 -15.952 1.00 68.69 106 PRO A O 1
ATOM 885 N N . LYS A 1 107 ? -29.699 -20.326 -16.280 1.00 65.50 107 LYS A N 1
ATOM 886 C CA . LYS A 1 107 ? -29.934 -20.292 -17.738 1.00 65.50 107 LYS A CA 1
ATOM 887 C C . LYS A 1 107 ? -30.383 -21.630 -18.326 1.00 65.50 107 LYS A C 1
ATOM 889 O O . LYS A 1 107 ? -29.735 -22.188 -19.210 1.00 65.50 107 LYS A O 1
ATOM 894 N N . GLY A 1 108 ? -31.549 -22.119 -17.908 1.00 66.69 108 GLY A N 1
ATOM 895 C CA . GLY A 1 108 ? -32.233 -23.246 -18.558 1.00 66.69 108 GLY A CA 1
ATOM 896 C C . GLY A 1 108 ? -31.335 -24.480 -18.708 1.00 66.69 108 GLY A C 1
ATOM 897 O O . GLY A 1 108 ? -30.906 -25.061 -17.724 1.00 66.69 108 GLY A O 1
ATOM 898 N N . LYS A 1 109 ? -31.008 -24.883 -19.947 1.00 59.28 109 LYS A N 1
ATOM 899 C CA . LYS A 1 109 ? -30.114 -26.035 -20.192 1.00 59.28 109 LYS A CA 1
ATOM 900 C C . LYS A 1 109 ? -28.654 -25.804 -19.771 1.00 59.28 109 LYS A C 1
ATOM 902 O O . LYS A 1 109 ? -27.936 -26.793 -19.725 1.00 59.28 109 LYS A O 1
ATOM 907 N N . ASN A 1 110 ? -28.243 -24.570 -19.482 1.00 66.94 110 ASN A N 1
ATOM 908 C CA . ASN A 1 110 ? -26.904 -24.170 -19.038 1.00 66.94 110 ASN A CA 1
ATOM 909 C C . ASN A 1 110 ? -26.944 -23.629 -17.600 1.00 66.94 110 ASN A C 1
ATOM 911 O O . ASN A 1 110 ? -26.188 -22.735 -17.265 1.00 66.94 110 ASN A O 1
ATOM 915 N N . GLU A 1 111 ? -27.878 -24.075 -16.765 1.00 84.44 111 GLU A N 1
ATOM 916 C CA . GLU A 1 111 ? -27.845 -23.745 -15.340 1.00 84.44 111 GLU A CA 1
ATOM 917 C C . GLU A 1 111 ? -26.567 -24.295 -14.685 1.00 84.44 111 GLU A C 1
ATOM 919 O O . GLU A 1 111 ? -26.177 -25.435 -14.954 1.00 84.44 111 GLU A O 1
ATOM 924 N N . GLY A 1 112 ? -25.899 -23.492 -13.853 1.00 89.75 112 GLY A N 1
ATOM 925 C CA . GLY A 1 112 ? -24.605 -23.876 -13.300 1.00 89.75 112 GLY A CA 1
ATOM 926 C C . GLY A 1 112 ? -24.045 -22.958 -12.217 1.00 89.75 112 GLY A C 1
ATOM 927 O O . GLY A 1 112 ? -24.666 -21.973 -11.806 1.00 89.75 112 GLY A O 1
ATOM 928 N N . LEU A 1 113 ? -22.830 -23.298 -11.790 1.00 91.75 113 LEU A N 1
ATOM 929 C CA . LEU A 1 113 ? -22.004 -22.566 -10.838 1.00 91.75 113 LEU A CA 1
ATOM 930 C C . LEU A 1 113 ? -20.703 -22.121 -11.508 1.00 91.75 113 LEU A C 1
ATOM 932 O O . LEU A 1 113 ? -20.087 -22.873 -12.262 1.00 91.75 113 LEU A O 1
ATOM 936 N N . LEU A 1 114 ? -20.292 -20.889 -11.228 1.00 89.12 114 LEU A N 1
ATOM 937 C CA . LEU A 1 114 ? -19.009 -20.324 -11.626 1.00 89.12 114 LEU A CA 1
ATOM 938 C C . LEU A 1 114 ? -18.142 -20.137 -10.385 1.00 89.12 114 LEU A C 1
ATOM 940 O O . LEU A 1 114 ? -18.453 -19.302 -9.538 1.00 89.12 114 LEU A O 1
ATOM 944 N N . TYR A 1 115 ? -17.035 -20.860 -10.335 1.00 91.44 115 TYR A N 1
ATOM 945 C CA . TYR A 1 115 ? -15.983 -20.744 -9.341 1.00 91.44 115 TYR A CA 1
ATOM 946 C C . TYR A 1 115 ? -14.897 -19.802 -9.852 1.00 91.44 115 TYR A C 1
ATOM 948 O O . TYR A 1 115 ? -14.425 -19.924 -10.984 1.00 91.44 115 TYR A O 1
ATOM 956 N N . VAL A 1 116 ? -14.487 -18.865 -9.004 1.00 88.62 116 VAL A N 1
ATOM 957 C CA . VAL A 1 116 ? -13.382 -17.948 -9.274 1.00 88.62 116 VAL A CA 1
ATOM 958 C C . VAL A 1 116 ? -12.281 -18.219 -8.265 1.00 88.62 116 VAL A C 1
ATOM 960 O O . VAL A 1 116 ? -12.510 -18.116 -7.057 1.00 88.62 116 VAL A O 1
ATOM 963 N N . LYS A 1 117 ? -11.092 -18.555 -8.766 1.00 85.56 117 LYS A N 1
ATOM 964 C CA . LYS A 1 117 ? -9.896 -18.779 -7.956 1.00 85.56 117 LYS A CA 1
ATOM 965 C C . LYS A 1 117 ? -8.781 -17.838 -8.390 1.00 85.56 117 LYS A C 1
ATOM 967 O O . LYS A 1 117 ? -8.369 -17.840 -9.549 1.00 85.56 117 LYS A O 1
ATOM 972 N N . VAL A 1 118 ? -8.287 -17.041 -7.453 1.00 75.81 118 VAL A N 1
ATOM 973 C CA . VAL A 1 118 ? -7.196 -16.089 -7.655 1.00 75.81 118 VAL A CA 1
ATOM 974 C C . VAL A 1 118 ? -5.875 -16.736 -7.250 1.00 75.81 118 VAL A C 1
ATOM 976 O O . VAL A 1 118 ? -5.782 -17.442 -6.246 1.00 75.81 118 VAL A O 1
ATOM 979 N N . SER A 1 119 ? -4.837 -16.492 -8.045 1.00 66.25 119 SER A N 1
ATOM 980 C CA . SER A 1 119 ? -3.461 -16.900 -7.766 1.00 66.25 119 SER A CA 1
ATOM 981 C C . SER A 1 119 ? -2.492 -15.756 -8.078 1.00 66.25 119 SER A C 1
ATOM 983 O O . SER A 1 119 ? -2.874 -14.756 -8.687 1.00 66.25 119 SER A O 1
ATOM 985 N N . LYS A 1 120 ? -1.213 -15.921 -7.716 1.00 61.91 120 LYS A N 1
ATOM 986 C CA . LYS A 1 120 ? -0.151 -14.961 -8.069 1.00 61.91 120 LYS A CA 1
ATOM 987 C C . LYS A 1 120 ? 0.029 -14.805 -9.586 1.00 61.91 120 LYS A C 1
ATOM 989 O O . LYS A 1 120 ? 0.401 -13.734 -10.046 1.00 61.91 120 LYS A O 1
ATOM 994 N N . GLU A 1 121 ? -0.240 -15.868 -10.344 1.00 63.22 121 GLU A N 1
ATOM 995 C CA . GLU A 1 121 ? 0.010 -15.963 -11.789 1.00 63.22 121 GLU A CA 1
ATOM 996 C C . GLU A 1 121 ? -1.204 -15.529 -12.640 1.00 63.22 121 GLU A C 1
ATOM 998 O O . GLU A 1 121 ? -1.083 -15.384 -13.854 1.00 63.22 121 GLU A O 1
ATOM 1003 N N . GLY A 1 122 ? -2.381 -15.330 -12.033 1.00 74.75 122 GLY A N 1
ATOM 1004 C CA . GLY A 1 122 ? -3.618 -15.007 -12.751 1.00 74.75 122 GLY A CA 1
ATOM 1005 C C . GLY A 1 122 ? -4.882 -15.527 -12.067 1.00 74.75 122 GLY A C 1
ATOM 1006 O O . GLY A 1 122 ? -4.851 -15.972 -10.916 1.00 74.75 122 GLY A O 1
ATOM 1007 N N . VAL A 1 123 ? -6.003 -15.476 -12.786 1.00 84.75 123 VAL A N 1
ATOM 1008 C CA . VAL A 1 123 ? -7.326 -15.894 -12.300 1.00 84.75 123 VAL A CA 1
ATOM 1009 C C . VAL A 1 123 ? -7.803 -17.104 -13.089 1.00 84.75 123 VAL A C 1
ATOM 1011 O O . VAL A 1 123 ? -7.752 -17.109 -14.320 1.00 84.75 123 VAL A O 1
ATOM 1014 N N . VAL A 1 124 ? -8.282 -18.116 -12.371 1.00 87.75 124 VAL A N 1
ATOM 1015 C CA . VAL A 1 124 ? -8.959 -19.281 -12.937 1.00 87.75 124 VAL A CA 1
ATOM 1016 C C . VAL A 1 124 ? -10.461 -19.099 -12.767 1.00 87.75 124 VAL A C 1
ATOM 1018 O O . VAL A 1 124 ? -10.959 -18.921 -11.654 1.00 87.75 124 VAL A O 1
ATOM 1021 N N . TYR A 1 125 ? -11.179 -19.178 -13.881 1.00 88.94 125 TYR A N 1
ATOM 1022 C CA . TYR A 1 125 ? -12.633 -19.220 -13.927 1.00 88.94 125 TYR A CA 1
ATOM 1023 C C . TYR A 1 125 ? -13.052 -20.633 -14.311 1.00 88.94 125 TYR A C 1
ATOM 1025 O O . TYR A 1 125 ? -12.785 -21.070 -15.430 1.00 88.94 125 TYR A O 1
ATOM 1033 N N . TYR A 1 126 ? -13.683 -21.352 -13.387 1.00 92.56 126 TYR A N 1
ATOM 1034 C CA . TYR A 1 126 ? -14.112 -22.735 -13.578 1.00 92.56 126 TYR A CA 1
ATOM 1035 C C . TYR A 1 126 ? -15.631 -22.846 -13.466 1.00 92.56 126 TYR A C 1
ATOM 1037 O O . TYR A 1 126 ? -16.236 -22.287 -12.557 1.00 92.56 126 TYR A O 1
ATOM 1045 N N . VAL A 1 127 ? -16.256 -23.548 -14.406 1.00 90.62 127 VAL A N 1
ATOM 1046 C CA . VAL A 1 127 ? -17.712 -23.647 -14.514 1.00 90.62 127 VAL A CA 1
ATOM 1047 C C . VAL A 1 127 ? -18.153 -25.093 -14.366 1.00 90.62 127 VAL A C 1
ATOM 1049 O O . VAL A 1 127 ? -17.700 -25.958 -15.122 1.00 90.62 127 VAL A O 1
ATOM 1052 N N . GLU A 1 128 ? -19.116 -25.318 -13.474 1.00 92.94 128 GLU A N 1
ATOM 1053 C CA . GLU A 1 128 ? -19.869 -26.567 -13.372 1.00 92.94 128 GLU A CA 1
ATOM 1054 C C . GLU A 1 128 ? -21.324 -26.362 -13.785 1.00 92.94 128 GLU A C 1
ATOM 1056 O O . GLU A 1 128 ? -21.952 -25.356 -13.464 1.00 92.94 128 GLU A O 1
ATOM 1061 N N . GLN A 1 129 ? -21.869 -27.320 -14.521 1.00 91.06 129 GLN A N 1
ATOM 1062 C CA . GLN A 1 129 ? -23.268 -27.366 -14.915 1.00 91.06 129 GLN A CA 1
ATOM 1063 C C . GLN A 1 129 ? -24.059 -28.203 -13.910 1.00 91.06 129 GLN A C 1
ATOM 1065 O O . GLN A 1 129 ? -23.678 -29.330 -13.600 1.00 91.06 129 GLN A O 1
ATOM 1070 N N . ILE A 1 130 ? -25.206 -27.686 -13.484 1.00 92.38 130 ILE A N 1
ATOM 1071 C CA . ILE A 1 130 ? -26.182 -28.404 -12.664 1.00 92.38 130 ILE A CA 1
ATOM 1072 C C . ILE A 1 130 ? -27.021 -29.280 -13.592 1.00 92.38 130 ILE A C 1
ATOM 1074 O O . ILE A 1 130 ? -27.618 -28.806 -14.564 1.00 92.38 130 ILE A O 1
ATOM 1078 N N . THR A 1 131 ? -27.042 -30.590 -13.353 1.00 88.25 131 THR A N 1
ATOM 1079 C CA . THR A 1 131 ? -27.738 -31.514 -14.248 1.00 88.25 131 THR A CA 1
ATOM 1080 C C . THR A 1 131 ? -28.228 -32.782 -13.567 1.00 88.25 131 THR A C 1
ATOM 1082 O O . THR A 1 131 ? -27.631 -33.270 -12.617 1.00 88.25 131 THR A O 1
ATOM 1085 N N . THR A 1 132 ? -29.309 -33.344 -14.109 1.00 88.62 132 THR A N 1
ATOM 1086 C CA . THR A 1 132 ? -29.829 -34.678 -13.767 1.00 88.62 132 THR A CA 1
ATOM 1087 C C . THR A 1 132 ? -29.797 -35.650 -14.948 1.00 88.62 132 THR A C 1
ATOM 1089 O O . THR A 1 132 ? -30.352 -36.744 -14.893 1.00 88.62 132 THR A O 1
ATOM 1092 N N . LYS A 1 133 ? -29.171 -35.247 -16.065 1.00 82.81 133 LYS A N 1
ATOM 1093 C CA . LYS A 1 133 ? -29.257 -35.961 -17.351 1.00 82.81 133 LYS A CA 1
ATOM 1094 C C . LYS A 1 133 ? -28.454 -37.258 -17.403 1.00 82.81 133 LYS A C 1
ATOM 1096 O O . LYS A 1 133 ? -28.715 -38.081 -18.276 1.00 82.81 133 LYS A O 1
ATOM 1101 N N . TYR A 1 134 ? -27.473 -37.425 -16.523 1.00 80.69 134 TYR A N 1
ATOM 1102 C CA . TYR A 1 134 ? -26.572 -38.572 -16.534 1.00 80.69 134 TYR A CA 1
ATOM 1103 C C . TYR A 1 134 ? -26.955 -39.513 -15.393 1.00 80.69 134 TYR A C 1
ATOM 1105 O O . TYR A 1 134 ? -26.926 -39.128 -14.229 1.00 80.69 134 TYR A O 1
ATOM 1113 N N . GLY A 1 135 ? -27.411 -40.719 -15.741 1.00 69.44 135 GLY A N 1
ATOM 1114 C CA . GLY A 1 135 ? -27.802 -41.740 -14.764 1.00 69.44 135 GLY A CA 1
ATOM 1115 C C . GLY A 1 135 ? -29.019 -41.399 -13.887 1.00 69.44 135 GLY A C 1
ATOM 1116 O O . GLY A 1 135 ? -29.246 -42.098 -12.907 1.00 69.44 135 GLY A O 1
ATOM 1117 N N . ASN A 1 136 ? -29.798 -40.353 -14.213 1.00 79.31 136 ASN A N 1
ATOM 1118 C CA . ASN A 1 136 ? -30.805 -39.738 -13.326 1.00 79.31 136 ASN A CA 1
ATOM 1119 C C . ASN A 1 136 ? -30.227 -39.238 -11.988 1.00 79.31 136 ASN A C 1
ATOM 1121 O O . ASN A 1 136 ? -30.950 -39.090 -11.003 1.00 79.31 136 ASN A O 1
ATOM 1125 N N . GLU A 1 137 ? -28.923 -38.979 -11.946 1.00 85.19 137 GLU A N 1
ATOM 1126 C CA . GLU A 1 137 ? -28.221 -38.537 -10.749 1.00 85.19 137 GLU A CA 1
ATOM 1127 C C . GLU A 1 137 ? -28.128 -37.016 -10.728 1.00 85.19 137 GLU A C 1
ATOM 1129 O O . GLU A 1 137 ? -27.900 -36.391 -11.760 1.00 85.19 137 GLU A O 1
ATOM 1134 N N . LYS A 1 138 ? -28.274 -36.409 -9.551 1.00 93.12 138 LYS A N 1
ATOM 1135 C CA . LYS A 1 138 ? -28.064 -34.974 -9.347 1.00 93.12 138 LYS A CA 1
ATOM 1136 C C . LYS A 1 138 ? -26.560 -34.677 -9.346 1.00 93.12 138 LYS A C 1
ATOM 1138 O O . LYS A 1 138 ? -25.863 -35.054 -8.408 1.00 93.12 138 LYS A O 1
ATOM 1143 N N . LEU A 1 139 ? -26.050 -34.029 -10.391 1.00 93.19 139 LEU A N 1
ATOM 1144 C CA . LEU A 1 139 ? -24.615 -33.796 -10.584 1.00 93.19 139 LEU A CA 1
ATOM 1145 C C . LEU A 1 139 ? -24.284 -32.330 -10.870 1.00 93.19 139 LEU A C 1
ATOM 1147 O O . LEU A 1 139 ? -25.020 -31.640 -11.577 1.00 93.19 139 LEU A O 1
ATOM 1151 N N . LEU A 1 140 ? -23.133 -31.904 -10.353 1.00 94.25 140 LEU A N 1
ATOM 1152 C CA . LEU A 1 140 ? -22.365 -30.763 -10.834 1.00 94.25 140 LEU A CA 1
ATOM 1153 C C . LEU A 1 140 ? -21.268 -31.298 -11.753 1.00 94.25 140 LEU A C 1
ATOM 1155 O O . LEU A 1 140 ? -20.378 -32.013 -11.296 1.00 94.25 140 LEU A O 1
ATOM 1159 N N . VAL A 1 141 ? -21.363 -31.019 -13.054 1.00 91.94 141 VAL A N 1
ATOM 1160 C CA . VAL A 1 141 ? -20.417 -31.540 -14.056 1.00 91.94 141 VAL A CA 1
ATOM 1161 C C . VAL A 1 141 ? -19.548 -30.433 -14.631 1.00 91.94 141 VAL A C 1
ATOM 1163 O O . VAL A 1 141 ? -20.068 -29.372 -14.979 1.00 91.94 141 VAL A O 1
ATOM 1166 N N . ASN A 1 142 ? -18.244 -30.669 -14.783 1.00 92.06 142 ASN A N 1
ATOM 1167 C CA . ASN A 1 142 ? -17.346 -29.692 -15.404 1.00 92.06 142 ASN A CA 1
ATOM 1168 C C . ASN A 1 142 ? -17.856 -29.272 -16.790 1.00 92.06 142 ASN A C 1
ATOM 1170 O O . ASN A 1 142 ? -18.304 -30.098 -17.587 1.00 92.06 142 ASN A O 1
ATOM 1174 N N . LYS A 1 143 ? -17.760 -27.977 -17.093 1.00 88.06 143 LYS A N 1
ATOM 1175 C CA . LYS A 1 143 ? -18.223 -27.424 -18.368 1.00 88.06 143 LYS A CA 1
ATOM 1176 C C . LYS A 1 143 ? -17.164 -26.605 -19.080 1.00 88.06 143 LYS A C 1
ATOM 1178 O O . LYS A 1 143 ? -16.986 -26.764 -20.287 1.00 88.06 143 LYS A O 1
ATOM 1183 N N . GLN A 1 144 ? -16.486 -25.729 -18.348 1.00 87.69 144 GLN A N 1
ATOM 1184 C CA . GLN A 1 144 ? -15.505 -24.818 -18.920 1.00 87.69 144 GLN A CA 1
ATOM 1185 C C . GLN A 1 144 ? -14.466 -24.414 -17.877 1.00 87.69 144 GLN A C 1
ATOM 1187 O O . GLN A 1 144 ? -14.764 -24.351 -16.686 1.00 87.69 144 GLN A O 1
ATOM 1192 N N . MET A 1 145 ? -13.253 -24.129 -18.336 1.00 90.81 145 MET A N 1
ATOM 1193 C CA . MET A 1 145 ? -12.186 -23.541 -17.540 1.00 90.81 145 MET A CA 1
ATOM 1194 C C . MET A 1 145 ? -11.439 -22.544 -18.414 1.00 90.81 145 MET A C 1
ATOM 1196 O O . MET A 1 145 ? -11.127 -22.865 -19.559 1.00 90.81 145 MET A O 1
ATOM 1200 N N . ILE A 1 146 ? -11.173 -21.354 -17.879 1.00 87.81 146 ILE A N 1
ATOM 1201 C CA . ILE A 1 146 ? -10.412 -20.299 -18.556 1.00 87.81 146 ILE A CA 1
ATOM 1202 C C . ILE A 1 146 ? -9.451 -19.668 -17.569 1.00 87.81 146 ILE A C 1
ATOM 1204 O O . ILE A 1 146 ? -9.804 -19.430 -16.410 1.00 87.81 146 ILE A O 1
ATOM 1208 N N . LYS A 1 147 ? -8.250 -19.362 -18.054 1.00 88.75 147 LYS A N 1
ATOM 1209 C CA . LYS A 1 147 ? -7.236 -18.620 -17.317 1.00 88.75 147 LYS A CA 1
ATOM 1210 C C . LYS A 1 147 ? -7.050 -17.250 -17.944 1.00 88.75 147 LYS A C 1
ATOM 1212 O O . LYS A 1 147 ? -6.996 -17.111 -19.161 1.00 88.75 147 LYS A O 1
ATOM 1217 N N . THR A 1 148 ? -6.953 -16.228 -17.107 1.00 82.75 148 THR A N 1
ATOM 1218 C CA . THR A 1 148 ? -6.683 -14.859 -17.557 1.00 82.75 148 THR A CA 1
ATOM 1219 C C . THR A 1 148 ? -5.740 -14.141 -16.597 1.00 82.75 148 THR A C 1
ATOM 1221 O O . THR A 1 148 ? -5.470 -14.617 -15.491 1.00 82.75 148 THR A O 1
ATOM 1224 N N . GLY A 1 149 ? -5.274 -12.952 -16.988 1.00 78.12 149 GLY A N 1
ATOM 1225 C CA . GLY A 1 149 ? -4.658 -12.023 -16.046 1.00 78.12 149 GLY A CA 1
ATOM 1226 C C . GLY A 1 149 ? -5.685 -11.483 -15.042 1.00 78.12 149 GLY A C 1
ATOM 1227 O O . GLY A 1 149 ? -6.890 -11.506 -15.293 1.00 78.12 149 GLY A O 1
ATOM 1228 N N . ILE A 1 150 ? -5.213 -10.953 -13.909 1.00 69.31 150 ILE A N 1
ATOM 1229 C CA . ILE A 1 150 ? -6.066 -10.393 -12.837 1.00 69.31 150 ILE A CA 1
ATOM 1230 C C . ILE A 1 150 ? -6.939 -9.217 -13.305 1.00 69.31 150 ILE A C 1
ATOM 1232 O O . ILE A 1 150 ? -8.011 -8.977 -12.754 1.00 69.31 150 ILE A O 1
ATOM 1236 N N . ASN A 1 151 ? -6.508 -8.487 -14.336 1.00 70.31 151 ASN A N 1
ATOM 1237 C CA . ASN A 1 151 ? -7.260 -7.355 -14.885 1.00 70.31 151 ASN A CA 1
ATOM 1238 C C . ASN A 1 151 ? -8.294 -7.760 -15.946 1.00 70.31 151 ASN A C 1
ATOM 1240 O O . ASN A 1 151 ? -9.057 -6.913 -16.418 1.00 70.31 151 ASN A O 1
ATOM 1244 N N . ASP A 1 152 ? -8.326 -9.039 -16.306 1.00 74.25 152 ASP A N 1
ATOM 1245 C CA . ASP A 1 152 ? -9.087 -9.537 -17.434 1.00 74.25 152 ASP A CA 1
ATOM 1246 C C . ASP A 1 152 ? -10.298 -10.333 -16.945 1.00 74.25 152 ASP A C 1
ATOM 1248 O O . ASP A 1 152 ? -10.228 -11.153 -16.028 1.00 74.25 152 ASP A O 1
ATOM 1252 N N . ILE A 1 153 ? -11.436 -10.078 -17.586 1.00 70.06 153 ILE A N 1
ATOM 1253 C CA . ILE A 1 153 ? -12.636 -10.900 -17.449 1.00 70.06 153 ILE A CA 1
ATOM 1254 C C . ILE A 1 153 ? -12.826 -11.583 -18.800 1.00 70.06 153 ILE A C 1
ATOM 1256 O O . ILE A 1 153 ? -12.927 -10.856 -19.796 1.00 70.06 153 ILE A O 1
ATOM 1260 N N . PRO A 1 154 ? -12.893 -12.924 -18.856 1.00 72.12 154 PRO A N 1
ATOM 1261 C CA . PRO A 1 154 ? -13.160 -13.625 -20.102 1.00 72.12 154 PRO A CA 1
ATOM 1262 C C . PRO A 1 154 ? -14.447 -13.100 -20.746 1.00 72.12 154 PRO A C 1
ATOM 1264 O O . PRO A 1 154 ? -15.463 -12.932 -20.064 1.00 72.12 154 PRO A O 1
ATOM 1267 N N . ASP A 1 155 ? -14.432 -12.850 -22.058 1.00 66.69 155 ASP A N 1
ATOM 1268 C CA . ASP A 1 155 ? -15.621 -12.383 -22.784 1.00 66.69 155 ASP A CA 1
ATOM 1269 C C . ASP A 1 155 ? -16.578 -13.542 -23.091 1.00 66.69 155 ASP A C 1
ATOM 1271 O O . ASP A 1 155 ? -16.883 -13.870 -24.234 1.00 66.69 155 ASP A O 1
ATOM 1275 N N . ILE A 1 156 ? -17.054 -14.191 -22.031 1.00 63.94 156 ILE A N 1
ATOM 1276 C CA . ILE A 1 156 ? -18.112 -15.190 -22.104 1.00 63.94 156 ILE A CA 1
ATOM 1277 C C . ILE A 1 156 ? -19.384 -14.557 -21.585 1.00 63.94 156 ILE A C 1
ATOM 1279 O O . ILE A 1 156 ? -19.468 -14.123 -20.438 1.00 63.94 156 ILE A O 1
ATOM 1283 N N . THR A 1 157 ? -20.403 -14.511 -22.440 1.00 59.53 157 THR A N 1
ATOM 1284 C CA . THR A 1 157 ? -21.681 -13.849 -22.151 1.00 59.53 157 THR A CA 1
ATOM 1285 C C . THR A 1 157 ? -22.317 -14.344 -20.848 1.00 59.53 157 THR A C 1
ATOM 1287 O O . THR A 1 157 ? -22.895 -13.558 -20.103 1.00 59.53 157 THR A O 1
ATOM 1290 N N . GLU A 1 158 ? -22.193 -15.636 -20.548 1.00 59.75 158 GLU A N 1
ATOM 1291 C CA . GLU A 1 158 ? -22.744 -16.258 -19.337 1.00 59.75 158 GLU A CA 1
ATOM 1292 C C . GLU A 1 158 ? -21.989 -15.800 -18.073 1.00 59.75 158 GLU A C 1
ATOM 1294 O O . GLU A 1 158 ? -22.618 -15.394 -17.096 1.00 59.75 158 GLU A O 1
ATOM 1299 N N . LEU A 1 159 ? -20.655 -15.722 -18.150 1.00 65.75 159 LEU A N 1
ATOM 1300 C CA . LEU A 1 159 ? -19.757 -15.238 -17.098 1.00 65.75 159 LEU A CA 1
ATOM 1301 C C . LEU A 1 159 ? -19.945 -13.739 -16.815 1.00 65.75 159 LEU A C 1
ATOM 1303 O O . LEU A 1 159 ? -20.133 -13.315 -15.674 1.00 65.75 159 LEU A O 1
ATOM 1307 N N . LYS A 1 160 ? -19.953 -12.932 -17.877 1.00 65.25 160 LYS A N 1
ATOM 1308 C CA . LYS A 1 160 ? -20.111 -11.478 -17.807 1.00 65.25 160 LYS A CA 1
ATOM 1309 C C . LYS A 1 160 ? -21.443 -11.094 -17.168 1.00 65.25 160 LYS A C 1
ATOM 1311 O O . LYS A 1 160 ? -21.478 -10.196 -16.335 1.00 65.25 160 LYS A O 1
ATOM 1316 N N . ASN A 1 161 ? -22.522 -11.802 -17.497 1.00 66.75 161 ASN A N 1
ATOM 1317 C CA . ASN A 1 161 ? -23.844 -11.524 -16.939 1.00 66.75 161 ASN A CA 1
ATOM 1318 C C . ASN A 1 161 ? -23.972 -11.946 -15.469 1.00 66.75 161 ASN A C 1
ATOM 1320 O O . ASN A 1 161 ? -24.563 -11.202 -14.689 1.00 66.75 161 ASN A O 1
ATOM 1324 N N . ALA A 1 162 ? -23.413 -13.097 -15.075 1.00 66.38 162 ALA A N 1
ATOM 1325 C CA . ALA A 1 162 ? -23.432 -13.549 -13.680 1.00 66.38 162 ALA A CA 1
ATOM 1326 C C . ALA A 1 162 ? -22.699 -12.564 -12.754 1.00 66.38 162 ALA A C 1
ATOM 1328 O O . ALA A 1 162 ? -23.205 -12.212 -11.689 1.00 66.38 162 ALA A O 1
ATOM 1329 N N . ILE A 1 163 ? -21.550 -12.055 -13.210 1.00 65.12 163 ILE A N 1
ATOM 1330 C CA . ILE A 1 163 ? -20.764 -11.054 -12.485 1.00 65.12 163 ILE A CA 1
ATOM 1331 C C . ILE A 1 163 ? -21.524 -9.723 -12.433 1.00 65.12 163 ILE A C 1
ATOM 1333 O O . ILE A 1 163 ? -21.781 -9.226 -11.339 1.00 65.12 163 ILE A O 1
ATOM 1337 N N . LEU A 1 164 ? -21.953 -9.187 -13.585 1.00 63.38 164 LEU A N 1
ATOM 1338 C CA . LEU A 1 164 ? -22.617 -7.877 -13.676 1.00 63.38 164 LEU A CA 1
ATOM 1339 C C . LEU A 1 164 ? -23.961 -7.804 -12.940 1.00 63.38 164 LEU A C 1
ATOM 1341 O O . LEU A 1 164 ? -24.364 -6.720 -12.526 1.00 63.38 164 LEU A O 1
ATOM 1345 N N . LYS A 1 165 ? -24.661 -8.932 -12.771 1.00 65.94 165 LYS A N 1
ATOM 1346 C CA . LYS A 1 165 ? -25.924 -8.986 -12.022 1.00 65.94 165 LYS A CA 1
ATOM 1347 C C . LYS A 1 165 ? -25.718 -8.781 -10.519 1.00 65.94 165 LYS A C 1
ATOM 1349 O O . LYS A 1 165 ? -26.597 -8.218 -9.874 1.00 65.94 165 LYS A O 1
ATOM 1354 N N . LYS A 1 166 ? -24.596 -9.252 -9.963 1.00 65.00 166 LYS A N 1
ATOM 1355 C CA . LYS A 1 166 ? -24.313 -9.162 -8.520 1.00 65.00 166 LYS A CA 1
ATOM 1356 C C . LYS A 1 166 ? -23.438 -7.968 -8.141 1.00 65.00 166 LYS A C 1
ATOM 1358 O O . LYS A 1 166 ? -23.523 -7.514 -7.008 1.00 65.00 166 LYS A O 1
ATOM 1363 N N . GLN A 1 167 ? -22.595 -7.482 -9.051 1.00 65.62 167 GLN A N 1
ATOM 1364 C CA . GLN A 1 167 ? -21.653 -6.384 -8.797 1.00 65.62 167 GLN A CA 1
ATOM 1365 C C . GLN A 1 167 ? -21.139 -5.791 -10.121 1.00 65.62 167 GLN A C 1
ATOM 1367 O O . GLN A 1 167 ? -21.075 -6.476 -11.143 1.00 65.62 167 GLN A O 1
ATOM 1372 N N . SER A 1 168 ? -20.727 -4.524 -10.136 1.00 71.69 168 SER A N 1
ATOM 1373 C CA . SER A 1 168 ? -20.168 -3.916 -11.350 1.00 71.69 168 SER A CA 1
ATOM 1374 C C . SER A 1 168 ? -18.811 -4.531 -11.735 1.00 71.69 168 SER A C 1
ATOM 1376 O O . SER A 1 168 ? -18.062 -5.024 -10.889 1.00 71.69 168 SER A O 1
ATOM 1378 N N . LYS A 1 169 ? -18.443 -4.459 -13.027 1.00 63.44 169 LYS A N 1
ATOM 1379 C CA . LYS A 1 169 ? -17.127 -4.923 -13.518 1.00 63.44 169 LYS A CA 1
ATOM 1380 C C . LYS A 1 169 ? -15.964 -4.281 -12.745 1.00 63.44 169 LYS A C 1
ATOM 1382 O O . LYS A 1 169 ? -14.978 -4.956 -12.472 1.00 63.44 169 LYS A O 1
ATOM 1387 N N . SER A 1 170 ? -16.077 -3.001 -12.391 1.00 60.53 170 SER A N 1
ATOM 1388 C CA . SER A 1 170 ? -15.051 -2.284 -11.627 1.00 60.53 170 SER A CA 1
ATOM 1389 C C . SER A 1 170 ? -14.904 -2.802 -10.197 1.00 60.53 170 SER A C 1
ATOM 1391 O O . SER A 1 170 ? -13.781 -2.991 -9.743 1.00 60.53 170 SER A O 1
ATOM 1393 N N . GLU A 1 171 ? -16.011 -3.071 -9.504 1.00 64.06 171 GLU A N 1
ATOM 1394 C CA . GLU A 1 171 ? -15.991 -3.599 -8.131 1.00 64.06 171 GLU A CA 1
ATOM 1395 C C . GLU A 1 171 ? -15.448 -5.028 -8.091 1.00 64.06 171 GLU A C 1
ATOM 1397 O O . GLU A 1 171 ? -14.652 -5.363 -7.218 1.00 64.06 171 GLU A O 1
ATOM 1402 N N . PHE A 1 172 ? -15.812 -5.855 -9.076 1.00 65.75 172 PHE A N 1
ATOM 1403 C CA . PHE A 1 172 ? -15.275 -7.207 -9.189 1.00 65.75 172 PHE A CA 1
ATOM 1404 C C . PHE A 1 172 ? -13.755 -7.212 -9.367 1.00 65.75 172 PHE A C 1
ATOM 1406 O O . PHE A 1 172 ? -13.058 -7.923 -8.650 1.00 65.75 172 PHE A O 1
ATOM 1413 N N . LEU A 1 173 ? -13.235 -6.395 -10.288 1.00 61.41 173 LEU A N 1
ATOM 1414 C CA . LEU A 1 173 ? -11.793 -6.302 -10.526 1.00 61.41 173 LEU A CA 1
ATOM 1415 C C . LEU A 1 173 ? -11.039 -5.743 -9.310 1.00 61.41 173 LEU A C 1
ATOM 1417 O O . LEU A 1 173 ? -9.907 -6.151 -9.063 1.00 61.41 173 LEU A O 1
ATOM 1421 N N . ALA A 1 174 ? -11.648 -4.837 -8.539 1.00 62.47 174 ALA A N 1
ATOM 1422 C CA . ALA A 1 174 ? -11.059 -4.332 -7.299 1.00 62.47 174 ALA A CA 1
ATOM 1423 C C . ALA A 1 174 ? -10.959 -5.425 -6.219 1.00 62.47 174 ALA A C 1
ATOM 1425 O O . ALA A 1 174 ? -9.918 -5.573 -5.583 1.00 62.47 174 ALA A O 1
ATOM 1426 N N . ASP A 1 175 ? -12.005 -6.234 -6.053 1.00 65.62 175 ASP A N 1
ATOM 1427 C CA . ASP A 1 175 ? -12.017 -7.333 -5.086 1.00 65.62 175 ASP A CA 1
ATOM 1428 C C . ASP A 1 175 ? -11.084 -8.495 -5.485 1.00 65.62 175 ASP A C 1
ATOM 1430 O O . ASP A 1 175 ? -10.388 -9.031 -4.621 1.00 65.62 175 ASP A O 1
ATOM 1434 N N . LEU A 1 176 ? -10.973 -8.837 -6.777 1.00 62.81 176 LEU A N 1
ATOM 1435 C CA . LEU A 1 176 ? -9.989 -9.827 -7.240 1.00 62.81 176 LEU A CA 1
ATOM 1436 C C . LEU A 1 176 ? -8.549 -9.384 -6.950 1.00 62.81 176 LEU A C 1
ATOM 1438 O O . LEU A 1 176 ? -7.734 -10.200 -6.518 1.00 62.81 176 LEU A O 1
ATOM 1442 N N . LYS A 1 177 ? -8.245 -8.091 -7.128 1.00 61.38 177 LYS A N 1
ATOM 1443 C CA . LYS A 1 177 ? -6.938 -7.515 -6.775 1.00 61.38 177 LYS A CA 1
ATOM 1444 C C . LYS A 1 177 ? -6.663 -7.604 -5.278 1.00 61.38 177 LYS A C 1
ATOM 1446 O O . LYS A 1 177 ? -5.580 -8.030 -4.891 1.00 61.38 177 LYS A O 1
ATOM 1451 N N . ALA A 1 178 ? -7.639 -7.265 -4.438 1.00 53.41 178 ALA A N 1
ATOM 1452 C CA . ALA A 1 178 ? -7.495 -7.369 -2.986 1.00 53.41 178 ALA A CA 1
ATOM 1453 C C . ALA A 1 178 ? -7.223 -8.818 -2.537 1.00 53.41 178 ALA A C 1
ATOM 1455 O O . ALA A 1 178 ? -6.364 -9.071 -1.694 1.00 53.41 178 ALA A O 1
ATOM 1456 N N . ARG A 1 179 ? -7.897 -9.793 -3.155 1.00 52.19 179 ARG A N 1
ATOM 1457 C CA . ARG A 1 179 ? -7.715 -11.222 -2.857 1.00 52.19 179 ARG A CA 1
ATOM 1458 C C . ARG A 1 179 ? -6.381 -11.774 -3.348 1.00 52.19 179 ARG A C 1
ATOM 1460 O O . ARG A 1 179 ? -5.815 -12.626 -2.676 1.00 52.19 179 ARG A O 1
ATOM 1467 N N . GLN A 1 180 ? -5.836 -11.268 -4.456 1.00 50.16 180 GLN A N 1
ATOM 1468 C CA . GLN A 1 180 ? -4.475 -11.607 -4.886 1.00 50.16 180 GLN A CA 1
ATOM 1469 C C . GLN A 1 180 ? -3.442 -11.187 -3.834 1.00 50.16 180 GLN A C 1
ATOM 1471 O O . GLN A 1 180 ? -2.566 -11.979 -3.493 1.00 50.16 180 GLN A O 1
ATOM 1476 N N . VAL A 1 181 ? -3.576 -9.972 -3.287 1.00 42.09 181 VAL A N 1
ATOM 1477 C CA . VAL A 1 181 ? -2.705 -9.463 -2.214 1.00 42.09 181 VAL A CA 1
ATOM 1478 C C . VAL A 1 181 ? -2.784 -10.370 -0.981 1.00 42.09 181 VAL A C 1
ATOM 1480 O O . VAL A 1 181 ? -1.754 -10.716 -0.405 1.00 42.09 181 VAL A O 1
ATOM 1483 N N . TYR A 1 182 ? -3.985 -10.847 -0.640 1.00 38.62 182 TYR A N 1
ATOM 1484 C CA . TYR A 1 182 ? -4.210 -11.782 0.468 1.00 38.62 182 TYR A CA 1
ATOM 1485 C C . TYR A 1 182 ? -3.671 -13.203 0.194 1.00 38.62 182 TYR A C 1
ATOM 1487 O O . TYR A 1 182 ? -3.051 -13.823 1.051 1.00 38.62 182 TYR A O 1
ATOM 1495 N N . ALA A 1 183 ? -3.826 -13.731 -1.022 1.00 38.09 183 ALA A N 1
ATOM 1496 C CA . ALA A 1 183 ? -3.245 -15.019 -1.412 1.00 38.09 183 ALA A CA 1
ATOM 1497 C C . ALA A 1 183 ? -1.703 -14.972 -1.435 1.00 38.09 183 ALA A C 1
ATOM 1499 O O . ALA A 1 183 ? -1.034 -15.974 -1.177 1.00 38.09 183 ALA A O 1
ATOM 1500 N N . GLN A 1 184 ? -1.121 -13.800 -1.715 1.00 37.16 184 GLN A N 1
ATOM 1501 C CA . GLN A 1 184 ? 0.323 -13.574 -1.722 1.00 37.16 184 GLN A CA 1
ATOM 1502 C C . GLN A 1 184 ? 0.928 -13.528 -0.310 1.00 37.16 184 GLN A C 1
ATOM 1504 O O . GLN A 1 184 ? 2.066 -13.986 -0.148 1.00 37.16 184 GLN A O 1
ATOM 1509 N N . SER A 1 185 ? 0.173 -13.052 0.690 1.00 34.06 185 SER A N 1
ATOM 1510 C CA . SER A 1 185 ? 0.579 -13.047 2.104 1.00 34.06 185 SER A CA 1
ATOM 1511 C C . SER A 1 185 ? 0.459 -14.431 2.759 1.00 34.06 185 SER A C 1
ATOM 1513 O O . SER A 1 185 ? 1.363 -14.833 3.487 1.00 34.06 185 SER A O 1
ATOM 1515 N N . VAL A 1 186 ? -0.574 -15.216 2.426 1.00 32.56 186 VAL A N 1
ATOM 1516 C CA . VAL A 1 186 ? -0.769 -16.588 2.947 1.00 32.56 186 VAL A CA 1
ATOM 1517 C C . VAL A 1 186 ? 0.235 -17.592 2.351 1.00 32.56 186 VAL A C 1
ATOM 1519 O O . VAL A 1 186 ? 0.696 -18.496 3.040 1.00 32.56 186 VAL A O 1
ATOM 1522 N N . TYR A 1 187 ? 0.674 -17.419 1.099 1.00 29.25 187 TYR A N 1
ATOM 1523 C CA . TYR A 1 187 ? 1.712 -18.291 0.520 1.00 29.25 187 TYR A CA 1
ATOM 1524 C C . TYR A 1 187 ? 3.104 -18.094 1.143 1.00 29.25 187 TYR A C 1
ATOM 1526 O O . TYR A 1 187 ? 3.916 -19.019 1.142 1.00 29.25 187 TYR A O 1
ATOM 1534 N N . HIS A 1 188 ? 3.395 -16.893 1.657 1.00 30.05 188 HIS A N 1
ATOM 1535 C CA . HIS A 1 188 ? 4.658 -16.611 2.347 1.00 30.05 188 HIS A CA 1
ATOM 1536 C C . HIS A 1 188 ? 4.734 -17.286 3.723 1.00 30.05 188 HIS A C 1
ATOM 1538 O O . HIS A 1 188 ? 5.831 -17.608 4.169 1.00 30.05 188 HIS A O 1
ATOM 1544 N N . SER A 1 189 ? 3.597 -17.566 4.371 1.00 30.39 189 SER A N 1
ATOM 1545 C CA . SER A 1 189 ? 3.564 -18.264 5.662 1.00 30.39 189 SER A CA 1
ATOM 1546 C C . SER A 1 189 ? 3.576 -19.796 5.538 1.00 30.39 189 SER A C 1
ATOM 1548 O O . SER A 1 189 ? 4.035 -20.472 6.458 1.00 30.39 189 SER A O 1
ATOM 1550 N N . TYR A 1 190 ? 3.151 -20.363 4.400 1.00 26.30 190 TYR A N 1
ATOM 1551 C CA . TYR A 1 190 ? 3.125 -21.820 4.181 1.00 26.30 190 TYR A CA 1
ATOM 1552 C C . TYR A 1 190 ? 4.449 -22.426 3.696 1.00 26.30 190 TYR A C 1
ATOM 1554 O O . TYR A 1 190 ? 4.746 -23.576 4.023 1.00 26.30 190 TYR A O 1
ATOM 1562 N N . SER A 1 191 ? 5.305 -21.657 3.014 1.00 28.62 191 SER A N 1
ATOM 1563 C CA . SER A 1 191 ? 6.627 -22.148 2.581 1.00 28.62 191 SER A CA 1
ATOM 1564 C C . SER A 1 191 ? 7.626 -22.350 3.738 1.00 28.62 191 SER A C 1
ATOM 1566 O O . SER A 1 191 ? 8.759 -22.762 3.499 1.00 28.62 191 SER A O 1
ATOM 1568 N N . ALA A 1 192 ? 7.203 -22.093 4.982 1.00 30.84 192 ALA A N 1
ATOM 1569 C CA . ALA A 1 192 ? 7.972 -22.314 6.204 1.00 30.84 192 ALA A CA 1
ATOM 1570 C C . ALA A 1 192 ? 7.681 -23.661 6.905 1.00 30.84 192 ALA A C 1
ATOM 1572 O O . ALA A 1 192 ? 8.366 -23.982 7.870 1.00 30.84 192 ALA A O 1
ATOM 1573 N N . ASN A 1 193 ? 6.704 -24.467 6.455 1.00 29.88 193 ASN A N 1
ATOM 1574 C CA . ASN A 1 193 ? 6.309 -25.694 7.166 1.00 29.88 193 ASN A CA 1
ATOM 1575 C C . ASN A 1 193 ? 6.051 -26.895 6.235 1.00 29.88 193 ASN A C 1
ATOM 1577 O O . ASN A 1 193 ? 4.911 -27.244 5.930 1.00 29.88 193 ASN A O 1
ATOM 1581 N N . THR A 1 194 ? 7.113 -27.605 5.852 1.00 25.91 194 THR A N 1
ATOM 1582 C CA . THR A 1 194 ? 7.030 -29.017 5.433 1.00 25.91 194 THR A CA 1
ATOM 1583 C C . THR A 1 194 ? 8.194 -29.794 6.045 1.00 25.91 194 THR A C 1
ATOM 1585 O O . THR A 1 194 ? 9.334 -29.716 5.599 1.00 25.91 194 THR A O 1
ATOM 1588 N N . SER A 1 195 ? 7.907 -30.520 7.124 1.00 26.64 195 SER A N 1
ATOM 1589 C CA . SER A 1 195 ? 8.848 -31.363 7.856 1.00 26.64 195 SER A CA 1
ATOM 1590 C C . SER A 1 195 ? 8.781 -32.810 7.358 1.00 26.64 195 SER A C 1
ATOM 1592 O O . SER A 1 195 ? 7.777 -33.498 7.533 1.00 26.64 195 SER A O 1
ATOM 1594 N N . LEU A 1 196 ? 9.883 -33.298 6.778 1.00 25.17 196 LEU A N 1
ATOM 1595 C CA . LEU A 1 196 ? 10.189 -34.728 6.721 1.00 25.17 196 LEU A CA 1
ATOM 1596 C C . LEU A 1 196 ? 11.019 -35.099 7.955 1.00 25.17 196 LEU A C 1
ATOM 1598 O O . LEU A 1 196 ? 12.046 -34.489 8.249 1.00 25.17 196 LEU A O 1
ATOM 1602 N N . GLN A 1 197 ? 10.539 -36.104 8.683 1.00 28.77 197 GLN A N 1
ATOM 1603 C CA . GLN A 1 197 ? 11.215 -36.723 9.818 1.00 28.77 197 GLN A CA 1
ATOM 1604 C C . GLN A 1 197 ? 12.547 -37.358 9.391 1.00 28.77 197 GLN A C 1
ATOM 1606 O O . GLN A 1 197 ? 12.545 -38.253 8.551 1.00 28.77 197 GLN A O 1
ATOM 1611 N N . GLN A 1 198 ? 13.652 -36.990 10.047 1.00 25.09 198 GLN A N 1
ATOM 1612 C CA . GLN A 1 198 ? 14.476 -37.923 10.831 1.00 25.09 198 GLN A CA 1
ATOM 1613 C C . GLN A 1 198 ? 15.648 -37.220 11.544 1.00 25.09 198 GLN A C 1
ATOM 1615 O O . GLN A 1 198 ? 16.444 -36.513 10.940 1.00 25.09 198 GLN A O 1
ATOM 1620 N N . ASN A 1 199 ? 15.771 -37.573 12.827 1.00 23.41 199 ASN A N 1
ATOM 1621 C CA . ASN A 1 199 ? 16.992 -37.699 13.627 1.00 23.41 199 ASN A CA 1
ATOM 1622 C C . ASN A 1 199 ? 17.694 -36.433 14.145 1.00 23.41 199 ASN A C 1
ATOM 1624 O O . ASN A 1 199 ? 18.595 -35.873 13.531 1.00 23.41 199 ASN A O 1
ATOM 1628 N N . ASN A 1 200 ? 17.331 -36.113 15.394 1.00 34.75 200 ASN A N 1
ATOM 1629 C CA . ASN A 1 200 ? 18.210 -35.743 16.506 1.00 34.75 200 ASN A CA 1
ATOM 1630 C C . ASN A 1 200 ? 19.683 -35.510 16.143 1.00 34.75 200 ASN A C 1
ATOM 1632 O O . ASN A 1 200 ? 20.474 -36.450 16.132 1.00 34.75 200 ASN A O 1
ATOM 1636 N N . ASN A 1 201 ? 20.043 -34.238 15.991 1.00 25.36 201 ASN A N 1
ATOM 1637 C CA . ASN A 1 201 ? 21.217 -33.655 16.627 1.00 25.36 201 ASN A CA 1
ATOM 1638 C C . ASN A 1 201 ? 20.995 -32.146 16.768 1.00 25.36 201 ASN A C 1
ATOM 1640 O O . ASN A 1 201 ? 20.864 -31.425 15.784 1.00 25.36 201 ASN A O 1
ATOM 1644 N N . ASN A 1 202 ? 20.946 -31.683 18.018 1.00 38.38 202 ASN A N 1
ATOM 1645 C CA . ASN A 1 202 ? 21.055 -30.274 18.382 1.00 38.38 202 ASN A CA 1
ATOM 1646 C C . ASN A 1 202 ? 22.251 -29.640 17.661 1.00 38.38 202 ASN A C 1
ATOM 1648 O O . ASN A 1 202 ? 23.367 -29.957 18.052 1.00 38.38 202 ASN A O 1
ATOM 1652 N N . VAL A 1 203 ? 22.019 -28.764 16.671 1.00 35.50 203 VAL A N 1
ATOM 1653 C CA . VAL A 1 203 ? 22.773 -27.528 16.349 1.00 35.50 203 VAL A CA 1
ATOM 1654 C C . VAL A 1 203 ? 22.038 -26.765 15.213 1.00 35.50 203 VAL A C 1
ATOM 1656 O O . VAL A 1 203 ? 21.811 -27.330 14.151 1.00 35.50 203 VAL A O 1
ATOM 1659 N N . LYS A 1 204 ? 21.793 -25.455 15.437 1.00 35.56 204 LYS A N 1
ATOM 1660 C CA . LYS A 1 204 ? 21.428 -24.344 14.507 1.00 35.56 204 LYS A CA 1
ATOM 1661 C C . LYS A 1 204 ? 19.961 -24.129 14.059 1.00 35.56 204 LYS A C 1
ATOM 1663 O O . LYS A 1 204 ? 19.537 -24.630 13.030 1.00 35.56 204 LYS A O 1
ATOM 1668 N N . HIS A 1 205 ? 19.305 -23.161 14.716 1.00 31.61 205 HIS A N 1
ATOM 1669 C CA . HIS A 1 205 ? 18.579 -22.051 14.063 1.00 31.61 205 HIS A CA 1
ATOM 1670 C C . HIS A 1 205 ? 18.664 -20.785 14.945 1.00 31.61 205 HIS A C 1
ATOM 1672 O O . HIS A 1 205 ? 17.739 -20.417 15.657 1.00 31.61 205 HIS A O 1
ATOM 1678 N N . SER A 1 206 ? 19.843 -20.156 14.948 1.00 32.34 206 SER A N 1
ATOM 1679 C CA . SER A 1 206 ? 20.138 -18.884 15.638 1.00 32.34 206 SER A CA 1
ATOM 1680 C C . SER A 1 206 ? 21.105 -18.014 14.814 1.00 32.34 206 SER A C 1
ATOM 1682 O O . SER A 1 206 ? 21.986 -17.357 15.366 1.00 32.34 206 SER A O 1
ATOM 1684 N N . VAL A 1 207 ? 21.061 -18.125 13.483 1.00 35.69 207 VAL A N 1
ATOM 1685 C CA . VAL A 1 207 ? 22.122 -17.586 12.611 1.00 35.69 207 VAL A CA 1
ATOM 1686 C C . VAL A 1 207 ? 21.853 -16.141 12.164 1.00 35.69 207 VAL A C 1
ATOM 1688 O O . VAL A 1 207 ? 22.825 -15.428 11.935 1.00 35.69 207 VAL A O 1
ATOM 1691 N N . ASP A 1 208 ? 20.603 -15.667 12.153 1.00 43.19 208 ASP A N 1
ATOM 1692 C CA . ASP A 1 208 ? 20.274 -14.355 11.564 1.00 43.19 208 ASP A CA 1
ATOM 1693 C C . ASP A 1 208 ? 20.605 -13.161 12.485 1.00 43.19 208 ASP A C 1
ATOM 1695 O O . ASP A 1 208 ? 21.364 -12.274 12.104 1.00 43.19 208 ASP A O 1
ATOM 1699 N N . ASP A 1 209 ? 20.248 -13.216 13.775 1.00 48.41 209 ASP A N 1
ATOM 1700 C CA . ASP A 1 209 ? 20.654 -12.180 14.747 1.00 48.41 209 ASP A CA 1
ATOM 1701 C C . ASP A 1 209 ? 22.183 -12.115 14.964 1.00 48.41 209 ASP A C 1
ATOM 1703 O O . ASP A 1 209 ? 22.716 -11.152 15.514 1.00 48.41 209 ASP A O 1
ATOM 1707 N N . SER A 1 210 ? 22.935 -13.146 14.561 1.00 65.19 210 SER A N 1
ATOM 1708 C CA . SER A 1 210 ? 24.392 -13.205 14.747 1.00 65.19 210 SER A CA 1
ATOM 1709 C C . SER A 1 210 ? 25.155 -12.429 13.671 1.00 65.19 210 SER A C 1
ATOM 1711 O O . SER A 1 210 ? 26.204 -11.859 13.978 1.00 65.19 210 SER A O 1
ATOM 1713 N N . ILE A 1 211 ? 24.704 -12.455 12.411 1.00 76.69 211 ILE A N 1
ATOM 1714 C CA . ILE A 1 211 ? 25.483 -11.893 11.295 1.00 76.69 211 ILE A CA 1
ATOM 1715 C C . ILE A 1 211 ? 25.353 -10.374 11.223 1.00 76.69 211 ILE A C 1
ATOM 1717 O O . ILE A 1 211 ? 26.366 -9.688 11.085 1.00 76.69 211 ILE A O 1
ATOM 1721 N N . ASP A 1 212 ? 24.148 -9.850 11.452 1.00 83.69 212 ASP A N 1
ATOM 1722 C CA . ASP A 1 212 ? 23.906 -8.411 11.516 1.00 83.69 212 ASP A CA 1
ATOM 1723 C C . ASP A 1 212 ? 24.649 -7.771 12.681 1.00 83.69 212 ASP A C 1
ATOM 1725 O O . ASP A 1 212 ? 25.313 -6.754 12.503 1.00 83.69 212 ASP A O 1
ATOM 1729 N N . ASN A 1 213 ? 24.634 -8.404 13.857 1.00 82.50 213 ASN A N 1
ATOM 1730 C CA . ASN A 1 213 ? 25.378 -7.904 15.009 1.00 82.50 213 ASN A CA 1
ATOM 1731 C C . ASN A 1 213 ? 26.892 -7.880 14.752 1.00 82.50 213 ASN A C 1
ATOM 1733 O O . ASN A 1 213 ? 27.538 -6.878 15.049 1.00 82.50 213 ASN A O 1
ATOM 1737 N N . LYS A 1 214 ? 27.462 -8.932 14.144 1.00 86.06 214 LYS A N 1
ATOM 1738 C CA . LYS A 1 214 ? 28.891 -8.965 13.774 1.00 86.06 214 LYS A CA 1
ATOM 1739 C C . LYS A 1 214 ? 29.243 -7.899 12.746 1.00 86.06 214 LYS A C 1
ATOM 1741 O O . LYS A 1 214 ? 30.283 -7.253 12.858 1.00 86.06 214 LYS A O 1
ATOM 1746 N N . TYR A 1 215 ? 28.377 -7.704 11.759 1.00 88.94 215 TYR A N 1
ATOM 1747 C CA . TYR A 1 215 ? 28.556 -6.678 10.748 1.00 88.94 215 TYR A CA 1
ATOM 1748 C C . TYR A 1 215 ? 28.494 -5.277 11.358 1.00 88.94 215 TYR A C 1
ATOM 1750 O O . TYR A 1 215 ? 29.452 -4.518 11.230 1.00 88.94 215 TYR A O 1
ATOM 1758 N N . LEU A 1 216 ? 27.437 -4.956 12.103 1.00 85.75 216 LEU A N 1
ATOM 1759 C CA . LEU A 1 216 ? 27.273 -3.663 12.768 1.00 85.75 216 LEU A CA 1
ATOM 1760 C C . LEU A 1 216 ? 28.403 -3.384 13.770 1.00 85.75 216 LEU A C 1
ATOM 1762 O O . LEU A 1 216 ? 28.869 -2.249 13.861 1.00 85.75 216 LEU A O 1
ATOM 1766 N N . GLU A 1 217 ? 28.891 -4.401 14.485 1.00 85.88 217 GLU A N 1
ATOM 1767 C CA . GLU A 1 217 ? 30.051 -4.281 15.371 1.00 85.88 217 GLU A CA 1
ATOM 1768 C C . GLU A 1 217 ? 31.344 -4.005 14.590 1.00 85.88 217 GLU A C 1
ATOM 1770 O O . GLU A 1 217 ? 32.091 -3.098 14.962 1.00 85.88 217 GLU A O 1
ATOM 1775 N N . SER A 1 218 ? 31.587 -4.707 13.476 1.00 83.25 218 SER A N 1
ATOM 1776 C CA . SER A 1 218 ? 32.741 -4.435 12.606 1.00 83.25 218 SER A CA 1
ATOM 1777 C C . SER A 1 218 ? 32.706 -3.010 12.043 1.00 83.25 218 SER A C 1
ATOM 1779 O O . SER A 1 218 ? 33.708 -2.299 12.103 1.00 83.25 218 SER A O 1
ATOM 1781 N N . VAL A 1 219 ? 31.529 -2.530 11.622 1.00 86.75 219 VAL A N 1
ATOM 1782 C CA . VAL A 1 219 ? 31.332 -1.156 11.140 1.00 86.75 219 VAL A CA 1
ATOM 1783 C C . VAL A 1 219 ? 31.569 -0.140 12.256 1.00 86.75 219 VAL A C 1
ATOM 1785 O O . VAL A 1 219 ? 32.302 0.829 12.058 1.00 86.75 219 VAL A O 1
ATOM 1788 N N . LYS A 1 220 ? 31.015 -0.372 13.452 1.00 86.19 220 LYS A N 1
ATOM 1789 C CA . LYS A 1 220 ? 31.215 0.489 14.629 1.00 86.19 220 LYS A CA 1
ATOM 1790 C C . LYS A 1 220 ? 32.689 0.584 15.034 1.00 86.19 220 LYS A C 1
ATOM 1792 O O . LYS A 1 220 ? 33.134 1.647 15.461 1.00 86.19 220 LYS A O 1
ATOM 1797 N N . ASN A 1 221 ? 33.435 -0.506 14.880 1.00 85.38 221 ASN A N 1
ATOM 1798 C CA . ASN A 1 221 ? 34.866 -0.578 15.170 1.00 85.38 221 ASN A CA 1
ATOM 1799 C C . ASN A 1 221 ? 35.750 -0.124 13.992 1.00 85.38 221 ASN A C 1
ATOM 1801 O O . ASN A 1 221 ? 36.974 -0.148 14.116 1.00 85.38 221 ASN A O 1
ATOM 1805 N N . ASN A 1 222 ? 35.155 0.313 12.872 1.00 87.31 222 ASN A N 1
ATOM 1806 C CA . ASN A 1 222 ? 35.842 0.688 11.632 1.00 87.31 222 ASN A CA 1
ATOM 1807 C C . ASN A 1 222 ? 36.730 -0.439 11.050 1.00 87.31 222 ASN A C 1
ATOM 1809 O O . ASN A 1 222 ? 37.739 -0.181 10.392 1.00 87.31 222 ASN A O 1
ATOM 1813 N N . ASP A 1 223 ? 36.350 -1.694 11.290 1.00 90.44 223 ASP A N 1
ATOM 1814 C CA . ASP A 1 223 ? 36.964 -2.893 10.723 1.00 90.44 223 ASP A CA 1
ATOM 1815 C C . ASP A 1 223 ? 36.331 -3.207 9.357 1.00 90.44 223 ASP A C 1
ATOM 1817 O O . ASP A 1 223 ? 35.427 -4.036 9.218 1.00 90.44 223 ASP A O 1
ATOM 1821 N N . LEU A 1 224 ? 36.793 -2.482 8.335 1.00 91.38 224 LEU A N 1
ATOM 1822 C CA . LEU A 1 224 ? 36.271 -2.589 6.970 1.00 91.38 224 LEU A CA 1
ATOM 1823 C C . LEU A 1 224 ? 36.617 -3.920 6.290 1.00 91.38 224 LEU A C 1
ATOM 1825 O O . LEU A 1 224 ? 35.909 -4.324 5.371 1.00 91.38 224 LEU A O 1
ATOM 1829 N N . GLU A 1 225 ? 37.683 -4.599 6.721 1.00 93.38 225 GLU A N 1
ATOM 1830 C CA . GLU A 1 225 ? 38.084 -5.894 6.163 1.00 93.38 225 GLU A CA 1
ATOM 1831 C C . GLU A 1 225 ? 37.095 -6.983 6.587 1.00 93.38 225 GLU A C 1
ATOM 1833 O O . GLU A 1 225 ? 36.567 -7.710 5.741 1.00 93.38 225 GLU A O 1
ATOM 1838 N N . THR A 1 226 ? 36.761 -7.034 7.881 1.00 90.25 226 THR A N 1
ATOM 1839 C CA . THR A 1 226 ? 35.716 -7.929 8.389 1.00 90.25 226 THR A CA 1
ATOM 1840 C C . THR A 1 226 ? 34.350 -7.572 7.808 1.00 90.25 226 THR A C 1
ATOM 1842 O O . THR A 1 226 ? 33.634 -8.472 7.365 1.00 90.25 226 THR A O 1
ATOM 1845 N N . ALA A 1 227 ? 33.999 -6.281 7.739 1.00 86.88 227 ALA A N 1
ATOM 1846 C CA . ALA A 1 227 ? 32.738 -5.841 7.143 1.00 86.88 227 ALA A CA 1
ATOM 1847 C C . ALA A 1 227 ? 32.611 -6.306 5.684 1.00 86.88 227 ALA A C 1
ATOM 1849 O O . ALA A 1 227 ? 31.600 -6.902 5.320 1.00 86.88 227 ALA A O 1
ATOM 1850 N N . GLN A 1 228 ? 33.651 -6.110 4.863 1.00 95.38 228 GLN A N 1
ATOM 1851 C CA . GLN A 1 228 ? 33.649 -6.545 3.465 1.00 95.38 228 GLN A CA 1
ATOM 1852 C C . GLN A 1 228 ? 33.511 -8.062 3.344 1.00 95.38 228 GLN A C 1
ATOM 1854 O O . GLN A 1 228 ? 32.730 -8.537 2.528 1.00 95.38 228 GLN A O 1
ATOM 1859 N N . LYS A 1 229 ? 34.223 -8.832 4.171 1.00 94.94 229 LYS A N 1
ATOM 1860 C CA . LYS A 1 229 ? 34.131 -10.294 4.138 1.00 94.94 229 LYS A CA 1
ATOM 1861 C C . LYS A 1 229 ? 32.706 -10.784 4.412 1.00 94.94 229 LYS A C 1
ATOM 1863 O O . LYS A 1 229 ? 32.226 -11.665 3.707 1.00 94.94 229 LYS A O 1
ATOM 1868 N N . LEU A 1 230 ? 32.027 -10.194 5.397 1.00 92.62 230 LEU A N 1
ATOM 1869 C CA . LEU A 1 230 ? 30.639 -10.539 5.718 1.00 92.62 230 LEU A CA 1
ATOM 1870 C C . LEU A 1 230 ? 29.671 -10.130 4.592 1.00 92.62 230 LEU A C 1
ATOM 1872 O O . LEU A 1 230 ? 28.737 -10.870 4.296 1.00 92.62 230 LEU A O 1
ATOM 1876 N N . VAL A 1 231 ? 29.915 -8.993 3.929 1.00 94.56 231 VAL A N 1
ATOM 1877 C CA . VAL A 1 231 ? 29.165 -8.566 2.731 1.00 94.56 231 VAL A CA 1
ATOM 1878 C C . VAL A 1 231 ? 29.334 -9.565 1.586 1.00 94.56 231 VAL A C 1
ATOM 1880 O O . VAL A 1 231 ? 28.348 -9.943 0.961 1.00 94.56 231 VAL A O 1
ATOM 1883 N N . ASP A 1 232 ? 30.561 -10.012 1.325 1.00 93.44 232 ASP A N 1
ATOM 1884 C CA . ASP A 1 232 ? 30.879 -10.951 0.245 1.00 93.44 232 ASP A CA 1
ATOM 1885 C C . ASP A 1 232 ? 30.242 -12.330 0.490 1.00 93.44 232 ASP A C 1
ATOM 1887 O O . ASP A 1 232 ? 29.713 -12.952 -0.435 1.00 93.44 232 ASP A O 1
ATOM 1891 N N . GLU A 1 233 ? 30.266 -12.801 1.741 1.00 92.56 233 GLU A N 1
ATOM 1892 C CA . GLU A 1 233 ? 29.601 -14.037 2.168 1.00 92.56 233 GLU A CA 1
ATOM 1893 C C . GLU A 1 233 ? 28.077 -13.929 2.002 1.00 92.56 233 GLU A C 1
ATOM 1895 O O . GLU A 1 233 ? 27.479 -14.783 1.343 1.00 92.56 233 GLU A O 1
ATOM 1900 N N . ALA A 1 234 ? 27.463 -12.846 2.489 1.00 90.19 234 ALA A N 1
ATOM 1901 C CA . ALA A 1 234 ? 26.022 -12.617 2.376 1.00 90.19 234 ALA A CA 1
ATOM 1902 C C . ALA A 1 234 ? 25.550 -12.487 0.916 1.00 90.19 234 ALA A C 1
ATOM 1904 O O . ALA A 1 234 ? 24.514 -13.047 0.549 1.00 90.19 234 ALA A O 1
ATOM 1905 N N . ALA A 1 235 ? 26.314 -11.797 0.061 1.00 92.12 235 ALA A N 1
ATOM 1906 C CA . ALA A 1 235 ? 26.023 -11.687 -1.368 1.00 92.12 235 ALA A CA 1
ATOM 1907 C C . ALA A 1 235 ? 25.974 -13.070 -2.027 1.00 92.12 235 ALA A C 1
ATOM 1909 O O . ALA A 1 235 ? 25.005 -13.424 -2.704 1.00 92.12 235 ALA A O 1
ATOM 1910 N N . LYS A 1 236 ? 27.002 -13.884 -1.765 1.00 91.50 236 LYS A N 1
ATOM 1911 C CA . LYS A 1 236 ? 27.132 -15.233 -2.313 1.00 91.50 236 LYS A CA 1
ATOM 1912 C C . LYS A 1 236 ? 26.012 -16.160 -1.843 1.00 91.50 236 LYS A C 1
ATOM 1914 O O . LYS A 1 236 ? 25.485 -16.912 -2.660 1.00 91.50 236 LYS A O 1
ATOM 1919 N N . GLU A 1 237 ? 25.652 -16.117 -0.561 1.00 88.44 237 GLU A N 1
ATOM 1920 C CA . GLU A 1 237 ? 24.558 -16.922 0.003 1.00 88.44 237 GLU A CA 1
ATOM 1921 C C . GLU A 1 237 ? 23.201 -16.597 -0.638 1.00 88.44 237 GLU A C 1
ATOM 1923 O O . GLU A 1 237 ? 22.379 -17.493 -0.812 1.00 88.44 237 GLU A O 1
ATOM 1928 N N . ASN A 1 238 ? 23.003 -15.352 -1.080 1.00 85.38 238 ASN A N 1
ATOM 1929 C CA . ASN A 1 238 ? 21.775 -14.889 -1.733 1.00 85.38 238 ASN A CA 1
ATOM 1930 C C . ASN A 1 238 ? 21.819 -14.945 -3.274 1.00 85.38 238 ASN A C 1
ATOM 1932 O O . ASN A 1 238 ? 20.924 -14.429 -3.937 1.00 85.38 238 ASN A O 1
ATOM 1936 N N . GLY A 1 239 ? 22.837 -15.577 -3.870 1.00 88.56 239 GLY A N 1
ATOM 1937 C CA . GLY A 1 239 ? 22.942 -15.769 -5.326 1.00 88.56 239 GLY A CA 1
ATOM 1938 C C . GLY A 1 239 ? 23.660 -14.652 -6.094 1.00 88.56 239 GLY A C 1
ATOM 1939 O O . GLY A 1 239 ? 24.018 -14.849 -7.255 1.00 88.56 239 GLY A O 1
ATOM 1940 N N . TYR A 1 240 ? 23.996 -13.539 -5.438 1.00 94.88 240 TYR A N 1
ATOM 1941 C CA . TYR A 1 240 ? 24.751 -12.426 -6.017 1.00 94.88 240 TYR A CA 1
ATOM 1942 C C . TYR A 1 240 ? 26.250 -12.755 -6.093 1.00 94.88 240 TYR A C 1
ATOM 1944 O O . TYR A 1 240 ? 27.065 -12.310 -5.285 1.00 94.88 240 TYR A O 1
ATOM 1952 N N . THR A 1 241 ? 26.621 -13.598 -7.054 1.00 94.62 241 THR A N 1
ATOM 1953 C CA . THR A 1 241 ? 27.940 -14.255 -7.102 1.00 94.62 241 THR A CA 1
ATOM 1954 C C . THR A 1 241 ? 28.972 -13.560 -7.989 1.00 94.62 241 THR A C 1
ATOM 1956 O O . THR A 1 241 ? 30.161 -13.872 -7.898 1.00 94.62 241 THR A O 1
ATOM 1959 N N . ILE A 1 242 ? 28.558 -12.611 -8.831 1.00 96.81 242 ILE A N 1
ATOM 1960 C CA . ILE A 1 242 ? 29.442 -11.934 -9.789 1.00 96.81 242 ILE A CA 1
ATOM 1961 C C . ILE A 1 242 ? 29.798 -10.547 -9.263 1.00 96.81 242 ILE A C 1
ATOM 1963 O O . ILE A 1 242 ? 28.921 -9.698 -9.143 1.00 96.81 242 ILE A O 1
ATOM 1967 N N . LYS A 1 243 ? 31.081 -10.276 -9.001 1.00 96.50 243 LYS A N 1
ATOM 1968 C CA . LYS A 1 243 ? 31.557 -8.925 -8.660 1.00 96.50 243 LYS A CA 1
ATOM 1969 C C . LYS A 1 243 ? 31.909 -8.153 -9.928 1.00 96.50 243 LYS A C 1
ATOM 1971 O O . LYS A 1 243 ? 32.781 -8.577 -10.683 1.00 96.50 243 LYS A O 1
ATOM 1976 N N . ALA A 1 244 ? 31.269 -7.011 -10.153 1.00 97.25 244 ALA A N 1
ATOM 1977 C CA . ALA A 1 244 ? 31.481 -6.194 -11.342 1.00 97.25 244 ALA A CA 1
ATOM 1978 C C . ALA A 1 244 ? 31.361 -4.689 -11.051 1.00 97.25 244 ALA A C 1
ATOM 1980 O O . ALA A 1 244 ? 30.957 -4.262 -9.971 1.00 97.25 244 ALA A O 1
ATOM 1981 N N . TYR A 1 245 ? 31.734 -3.873 -12.034 1.00 97.69 245 TYR A N 1
ATOM 1982 C CA . TYR A 1 245 ? 31.862 -2.427 -11.912 1.00 97.69 245 TYR A CA 1
ATOM 1983 C C . TYR A 1 245 ? 31.076 -1.699 -13.002 1.00 97.69 245 TYR A C 1
ATOM 1985 O O . TYR A 1 245 ? 31.128 -2.077 -14.175 1.00 97.69 245 TYR A O 1
ATOM 1993 N N . HIS A 1 246 ? 30.413 -0.602 -12.633 1.00 95.81 246 HIS A N 1
ATOM 1994 C CA . HIS A 1 246 ? 29.726 0.292 -13.567 1.00 95.81 246 HIS A CA 1
ATOM 1995 C C . HIS A 1 246 ? 30.224 1.727 -13.417 1.00 95.81 246 HIS A C 1
ATOM 1997 O O . HIS A 1 246 ? 30.094 2.330 -12.355 1.00 95.81 246 HIS A O 1
ATOM 2003 N N . GLY A 1 247 ? 30.764 2.302 -14.490 1.00 93.62 247 GLY A N 1
ATOM 2004 C CA . GLY A 1 247 ? 31.181 3.701 -14.512 1.00 93.62 247 GLY A CA 1
ATOM 2005 C C . GLY A 1 247 ? 30.167 4.595 -15.209 1.00 93.62 247 GLY A C 1
ATOM 2006 O O . GLY A 1 247 ? 29.756 4.314 -16.330 1.00 93.62 247 GLY A O 1
ATOM 2007 N N . THR A 1 248 ? 29.825 5.718 -14.583 1.00 91.62 248 THR A N 1
ATOM 2008 C CA . THR A 1 248 ? 28.891 6.709 -15.131 1.00 91.62 248 THR A CA 1
ATOM 2009 C C . THR A 1 248 ? 29.354 8.133 -14.835 1.00 91.62 248 THR A C 1
ATOM 2011 O O . THR A 1 248 ? 30.020 8.397 -13.831 1.00 91.62 248 THR A O 1
ATOM 2014 N N . SER A 1 249 ? 29.012 9.076 -15.717 1.00 90.94 249 SER A N 1
ATOM 2015 C CA . SER A 1 249 ? 29.195 10.511 -15.461 1.00 90.94 249 SER A CA 1
ATOM 2016 C C . SER A 1 249 ? 28.042 11.129 -14.652 1.00 90.94 249 SER A C 1
ATOM 2018 O O . SER A 1 249 ? 28.157 12.273 -14.232 1.00 90.94 249 SER A O 1
ATOM 2020 N N . ASN A 1 250 ? 26.933 10.401 -14.463 1.00 89.25 250 ASN A N 1
ATOM 2021 C CA . ASN A 1 250 ? 25.706 10.848 -13.788 1.00 89.25 250 ASN A CA 1
ATOM 2022 C C . ASN A 1 250 ? 25.329 9.892 -12.640 1.00 89.25 250 ASN A C 1
ATOM 2024 O O . ASN A 1 250 ? 24.278 9.262 -12.666 1.00 89.25 250 ASN A O 1
ATOM 2028 N N . GLY A 1 251 ? 26.216 9.715 -11.667 1.00 87.88 251 GLY A N 1
ATOM 2029 C CA . GLY A 1 251 ? 25.969 8.919 -10.468 1.00 87.88 251 GLY A CA 1
ATOM 2030 C C . GLY A 1 251 ? 24.993 9.579 -9.490 1.00 87.88 251 GLY A C 1
ATOM 2031 O O . GLY A 1 251 ? 24.335 10.572 -9.800 1.00 87.88 251 GLY A O 1
ATOM 2032 N N . GLY A 1 252 ? 24.933 9.035 -8.273 1.00 84.12 252 GLY A N 1
ATOM 2033 C CA . GLY A 1 252 ? 24.060 9.523 -7.194 1.00 84.12 252 GLY A CA 1
ATOM 2034 C C . GLY A 1 252 ? 22.676 8.874 -7.164 1.00 84.12 252 GLY A C 1
ATOM 2035 O O . GLY A 1 252 ? 21.859 9.235 -6.327 1.00 84.12 252 GLY A O 1
ATOM 2036 N N . PHE A 1 253 ? 22.422 7.908 -8.047 1.00 87.88 253 PHE A N 1
ATOM 2037 C CA . PHE A 1 253 ? 21.242 7.052 -8.000 1.00 87.88 253 PHE A CA 1
ATOM 2038 C C . PHE A 1 253 ? 21.503 5.787 -7.175 1.00 87.88 253 PHE A C 1
ATOM 2040 O O . PHE A 1 253 ? 22.651 5.346 -7.043 1.00 87.88 253 PHE A O 1
ATOM 2047 N N . ASN A 1 254 ? 20.414 5.195 -6.683 1.00 86.81 254 ASN A N 1
ATOM 2048 C CA . ASN A 1 254 ? 20.413 3.936 -5.935 1.00 86.81 254 ASN A CA 1
ATOM 2049 C C . ASN A 1 254 ? 19.652 2.816 -6.662 1.00 86.81 254 ASN A C 1
ATOM 2051 O O . ASN A 1 254 ? 19.541 1.722 -6.132 1.00 86.81 254 ASN A O 1
ATOM 2055 N N . VAL A 1 255 ? 19.143 3.072 -7.872 1.00 85.94 255 VAL A N 1
ATOM 2056 C CA . VAL A 1 255 ? 18.461 2.087 -8.723 1.00 85.94 255 VAL A CA 1
ATOM 2057 C C . VAL A 1 255 ? 19.048 2.176 -10.125 1.00 85.94 255 VAL A C 1
ATOM 2059 O O . VAL A 1 255 ? 19.160 3.274 -10.674 1.00 85.94 255 VAL A O 1
ATOM 2062 N N . PHE A 1 256 ? 19.413 1.033 -10.700 1.00 86.62 256 PHE A N 1
ATOM 2063 C CA . PHE A 1 256 ? 19.766 0.940 -12.112 1.00 86.62 256 PHE A CA 1
ATOM 2064 C C . PHE A 1 256 ? 18.493 0.799 -12.941 1.00 86.62 256 PHE A C 1
ATOM 2066 O O . PHE A 1 256 ? 17.824 -0.225 -12.873 1.00 86.62 256 PHE A O 1
ATOM 2073 N N . ASP A 1 257 ? 18.155 1.821 -13.723 1.00 81.00 257 ASP A N 1
ATOM 2074 C CA . ASP A 1 257 ? 17.044 1.743 -14.669 1.00 81.00 257 ASP A CA 1
ATOM 2075 C C . ASP A 1 257 ? 17.467 0.918 -15.894 1.00 81.00 257 ASP A C 1
ATOM 2077 O O . ASP A 1 257 ? 18.079 1.433 -16.833 1.00 81.00 257 ASP A O 1
ATOM 2081 N N . THR A 1 258 ? 17.212 -0.392 -15.850 1.00 78.94 258 THR A N 1
ATOM 2082 C CA . THR A 1 258 ? 17.538 -1.311 -16.949 1.00 78.94 258 THR A CA 1
ATOM 2083 C C . THR A 1 258 ? 16.587 -1.166 -18.134 1.00 78.94 258 THR A C 1
ATOM 2085 O O . THR A 1 258 ? 16.983 -1.500 -19.248 1.00 78.94 258 THR A O 1
ATOM 2088 N N . TYR A 1 259 ? 15.390 -0.605 -17.925 1.00 66.69 259 TYR A N 1
ATOM 2089 C CA . TYR A 1 259 ? 14.384 -0.418 -18.970 1.00 66.69 259 TYR A CA 1
ATOM 2090 C C . TYR A 1 259 ? 14.521 0.931 -19.690 1.00 66.69 259 TYR A C 1
ATOM 2092 O O . TYR A 1 259 ? 14.311 1.024 -20.896 1.00 66.69 259 TYR A O 1
ATOM 2100 N N . GLY A 1 260 ? 14.896 1.990 -18.976 1.00 55.09 260 GLY A N 1
ATOM 2101 C CA . GLY A 1 260 ? 15.141 3.321 -19.538 1.00 55.09 260 GLY A CA 1
ATOM 2102 C C . GLY A 1 260 ? 16.555 3.523 -20.086 1.00 55.09 260 GLY A C 1
ATOM 2103 O O . GLY A 1 260 ? 16.887 4.627 -20.529 1.00 55.09 260 GLY A O 1
ATOM 2104 N N . SER A 1 261 ? 17.416 2.499 -20.055 1.00 62.97 261 SER A N 1
ATOM 2105 C CA . SER A 1 261 ? 18.767 2.596 -20.605 1.00 62.97 261 SER A CA 1
ATOM 2106 C C . SER A 1 261 ? 18.745 2.637 -22.138 1.00 62.97 261 SER A C 1
ATOM 2108 O O . SER A 1 261 ? 17.950 1.976 -22.802 1.00 62.97 261 SER A O 1
ATOM 2110 N N . ASN A 1 262 ? 19.636 3.440 -22.732 1.00 66.69 262 ASN A N 1
ATOM 2111 C CA . ASN A 1 262 ? 19.799 3.446 -24.187 1.00 66.69 262 ASN A CA 1
ATOM 2112 C C . ASN A 1 262 ? 20.221 2.052 -24.667 1.00 66.69 262 ASN A C 1
ATOM 2114 O O . ASN A 1 262 ? 21.140 1.471 -24.087 1.00 66.69 262 ASN A O 1
ATOM 2118 N N . PHE A 1 263 ? 19.636 1.586 -25.775 1.00 68.62 263 PHE A N 1
ATOM 2119 C CA . PHE A 1 263 ? 20.005 0.320 -26.402 1.00 68.62 263 PHE A CA 1
ATOM 2120 C C . PHE A 1 263 ? 21.507 0.276 -26.687 1.00 68.62 263 PHE A C 1
ATOM 2122 O O . PHE A 1 263 ? 22.046 1.032 -27.508 1.00 68.62 263 PHE A O 1
ATOM 2129 N N . GLY A 1 264 ? 22.196 -0.571 -25.927 1.00 76.94 264 GLY A N 1
ATOM 2130 C CA . GLY A 1 264 ? 23.639 -0.689 -25.969 1.00 76.94 264 GLY A CA 1
ATOM 2131 C C . GLY A 1 264 ? 24.097 -1.608 -27.093 1.00 76.94 264 GLY A C 1
ATOM 2132 O O . GLY A 1 264 ? 23.422 -1.815 -28.100 1.00 76.94 264 GLY A O 1
ATOM 2133 N N . LEU A 1 265 ? 25.292 -2.166 -26.930 1.00 83.31 265 LEU A N 1
ATOM 2134 C CA . LEU A 1 265 ? 25.892 -3.025 -27.943 1.00 83.31 265 LEU A CA 1
ATOM 2135 C C . LEU A 1 265 ? 25.057 -4.287 -28.230 1.00 83.31 265 LEU A C 1
ATOM 2137 O O . LEU A 1 265 ? 24.895 -4.652 -29.395 1.00 83.31 265 LEU A O 1
ATOM 2141 N N . PHE A 1 266 ? 24.534 -4.907 -27.173 1.00 88.31 266 PHE A N 1
ATOM 2142 C CA . PHE A 1 266 ? 23.778 -6.159 -27.209 1.00 88.31 266 PHE A CA 1
ATOM 2143 C C . PHE A 1 266 ? 22.371 -5.998 -26.626 1.00 88.31 266 PHE A C 1
ATOM 2145 O O . PHE A 1 266 ? 21.798 -6.936 -26.091 1.00 88.31 266 PHE A O 1
ATOM 2152 N N . GLY A 1 267 ? 21.821 -4.790 -26.731 1.00 80.12 267 GLY A N 1
ATOM 2153 C CA . GLY A 1 267 ? 20.448 -4.506 -26.345 1.00 80.12 267 GLY A CA 1
ATOM 2154 C C . GLY A 1 267 ? 20.274 -3.751 -25.039 1.00 80.12 267 GLY A C 1
ATOM 2155 O O . GLY A 1 267 ? 21.209 -3.110 -24.536 1.00 80.12 267 GLY A O 1
ATOM 2156 N N . GLN A 1 268 ? 19.027 -3.765 -24.577 1.00 81.19 268 GLN A N 1
ATOM 2157 C CA . GLN A 1 268 ? 18.547 -3.109 -23.366 1.00 81.19 268 GLN A CA 1
ATOM 2158 C C . GLN A 1 268 ? 19.147 -3.759 -22.109 1.00 81.19 268 GLN A C 1
ATOM 2160 O O . GLN A 1 268 ? 19.526 -4.929 -22.122 1.00 81.19 268 GLN A O 1
ATOM 2165 N N . GLY A 1 269 ? 19.282 -2.976 -21.037 1.00 87.00 269 GLY A N 1
ATOM 2166 C CA . GLY A 1 269 ? 19.853 -3.428 -19.768 1.00 87.00 269 GLY A CA 1
ATOM 2167 C C . GLY A 1 269 ? 20.969 -2.532 -19.232 1.00 87.00 269 GLY A C 1
ATOM 2168 O O . GLY A 1 269 ? 21.359 -1.529 -19.842 1.00 87.00 269 GLY A O 1
ATOM 2169 N N . SER A 1 270 ? 21.495 -2.891 -18.062 1.00 93.38 270 SER A N 1
ATOM 2170 C CA . SER A 1 270 ? 22.617 -2.191 -17.423 1.00 93.38 270 SER A CA 1
ATOM 2171 C C . SER A 1 270 ? 23.926 -2.952 -17.609 1.00 93.38 270 SER A C 1
ATOM 2173 O O . SER A 1 270 ? 24.008 -4.141 -17.320 1.00 93.38 270 SER A O 1
ATOM 2175 N N . TYR A 1 271 ? 24.956 -2.252 -18.091 1.00 94.50 271 TYR A N 1
ATOM 2176 C CA . TYR A 1 271 ? 26.240 -2.834 -18.491 1.00 94.50 271 TYR A CA 1
ATOM 2177 C C . TYR A 1 271 ? 27.27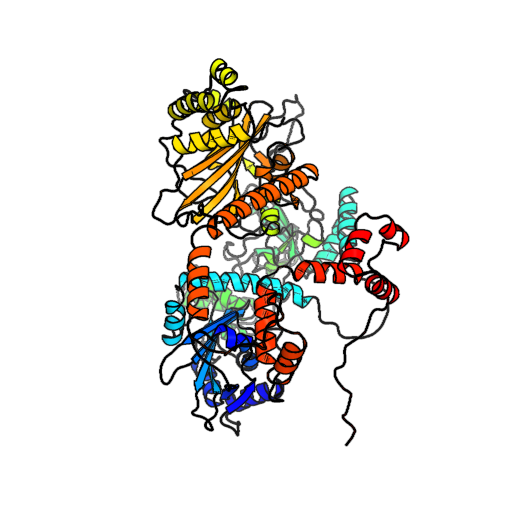8 -2.711 -17.372 1.00 94.50 271 TYR A C 1
ATOM 2179 O O . TYR A 1 271 ? 27.504 -1.617 -16.850 1.00 94.50 271 TYR A O 1
ATOM 2187 N N . PHE A 1 272 ? 27.966 -3.805 -17.069 1.00 96.75 272 PHE A N 1
ATOM 2188 C CA . PHE A 1 272 ? 28.993 -3.915 -16.037 1.00 96.75 272 PHE A CA 1
ATOM 2189 C C . PHE A 1 272 ? 30.244 -4.592 -16.597 1.00 96.75 272 PHE A C 1
ATOM 2191 O O . PHE A 1 272 ? 30.169 -5.378 -17.535 1.00 96.75 272 PHE A O 1
ATOM 2198 N N . THR A 1 273 ? 31.406 -4.310 -16.021 1.00 95.06 273 THR A N 1
ATOM 2199 C CA . THR A 1 273 ? 32.679 -4.956 -16.373 1.00 95.06 273 THR A CA 1
ATOM 2200 C C . THR A 1 273 ? 33.360 -5.489 -15.125 1.00 95.06 273 THR A C 1
ATOM 2202 O O . THR A 1 273 ? 33.317 -4.844 -14.083 1.00 95.06 273 THR A O 1
ATOM 2205 N N . GLU A 1 274 ? 34.036 -6.630 -15.212 1.00 94.56 274 GLU A N 1
ATOM 2206 C CA . GLU A 1 274 ? 34.870 -7.133 -14.106 1.00 94.56 274 GLU A CA 1
ATOM 2207 C C . GLU A 1 274 ? 36.164 -6.314 -13.926 1.00 94.56 274 GLU A C 1
ATOM 2209 O O . GLU A 1 274 ? 36.870 -6.452 -12.931 1.00 94.56 274 GLU A O 1
ATOM 2214 N N . ASN A 1 275 ? 36.484 -5.419 -14.869 1.00 92.62 275 ASN A N 1
ATOM 2215 C CA . ASN A 1 275 ? 37.676 -4.580 -14.819 1.00 92.62 275 ASN A CA 1
ATOM 2216 C C . ASN A 1 275 ? 37.344 -3.154 -14.341 1.00 92.62 275 ASN A C 1
ATOM 2218 O O . ASN A 1 275 ? 36.830 -2.326 -15.100 1.00 92.62 275 ASN A O 1
ATOM 2222 N N . LYS A 1 276 ? 37.708 -2.839 -13.092 1.00 93.25 276 LYS A N 1
ATOM 2223 C CA . LYS A 1 276 ? 37.479 -1.523 -12.471 1.00 93.25 276 LYS A CA 1
ATOM 2224 C C . LYS A 1 276 ? 38.067 -0.358 -13.276 1.00 93.25 276 LYS A C 1
ATOM 2226 O O . LYS A 1 276 ? 37.384 0.642 -13.479 1.00 93.25 276 LYS A O 1
ATOM 2231 N N . SER A 1 277 ? 39.284 -0.492 -13.805 1.00 90.62 277 SER A N 1
ATOM 2232 C CA . SER A 1 277 ? 39.921 0.562 -14.611 1.00 90.62 277 SER A CA 1
ATOM 2233 C C . SER A 1 277 ? 39.185 0.821 -15.929 1.00 90.62 277 SER A C 1
ATOM 2235 O O . SER A 1 277 ? 39.131 1.955 -16.411 1.00 90.62 277 SER A O 1
ATOM 2237 N N . VAL A 1 278 ? 38.559 -0.209 -16.506 1.00 90.38 278 VAL A N 1
ATOM 2238 C CA . VAL A 1 278 ? 37.670 -0.032 -17.660 1.00 90.38 278 VAL A CA 1
ATOM 2239 C C . VAL A 1 278 ? 36.417 0.741 -17.251 1.00 90.38 278 VAL A C 1
ATOM 2241 O O . VAL A 1 278 ? 36.070 1.703 -17.938 1.00 90.38 278 VAL A O 1
ATOM 2244 N N . ALA A 1 279 ? 35.773 0.398 -16.130 1.00 92.50 279 ALA A N 1
ATOM 2245 C CA . ALA A 1 279 ? 34.618 1.142 -15.616 1.00 92.50 279 ALA A CA 1
ATOM 2246 C C . ALA A 1 279 ? 34.961 2.623 -15.364 1.00 92.50 279 ALA A C 1
ATOM 2248 O O . ALA A 1 279 ? 34.237 3.510 -15.810 1.00 92.50 279 ALA A O 1
ATOM 2249 N N . GLU A 1 280 ? 36.111 2.920 -14.758 1.00 92.12 280 GLU A N 1
ATOM 2250 C CA . GLU A 1 280 ? 36.586 4.293 -14.532 1.00 92.12 280 GLU A CA 1
ATOM 2251 C C . GLU A 1 280 ? 36.648 5.124 -15.820 1.00 92.12 280 GLU A C 1
ATOM 2253 O O . GLU A 1 280 ? 36.320 6.314 -15.807 1.00 92.12 280 GLU A O 1
ATOM 2258 N N . SER A 1 281 ? 37.006 4.518 -16.957 1.00 89.56 281 SER A N 1
ATOM 2259 C CA . SER A 1 281 ? 37.037 5.222 -18.245 1.00 89.56 281 SER A CA 1
ATOM 2260 C C . SER A 1 281 ? 35.657 5.742 -18.679 1.00 89.56 281 SER A C 1
ATOM 2262 O O . SER A 1 281 ? 35.566 6.825 -19.265 1.00 89.56 281 SER A O 1
ATOM 2264 N N . TYR A 1 282 ? 34.571 5.045 -18.320 1.00 87.56 282 TYR A N 1
ATOM 2265 C CA . TYR A 1 282 ? 33.200 5.438 -18.664 1.00 87.56 282 TYR A CA 1
ATOM 2266 C C . TYR A 1 282 ? 32.717 6.672 -17.900 1.00 87.56 282 TYR A C 1
ATOM 2268 O O . TYR A 1 282 ? 31.902 7.430 -18.428 1.00 87.56 282 TYR A O 1
ATOM 2276 N N . THR A 1 283 ? 33.297 6.974 -16.734 1.00 90.44 283 THR A N 1
ATOM 2277 C CA . THR A 1 283 ? 33.010 8.223 -16.002 1.00 90.44 283 THR A CA 1
ATOM 2278 C C . THR A 1 283 ? 33.369 9.483 -16.804 1.00 90.44 283 THR A C 1
ATOM 2280 O O . THR A 1 283 ? 32.861 10.570 -16.530 1.00 90.44 283 THR A O 1
ATOM 2283 N N . LYS A 1 284 ? 34.230 9.351 -17.824 1.00 86.69 284 LYS A N 1
ATOM 2284 C CA . LYS A 1 284 ? 34.689 10.445 -18.694 1.00 86.69 284 LYS A CA 1
ATOM 2285 C C . LYS A 1 284 ? 33.922 10.542 -20.019 1.00 86.69 284 LYS A C 1
ATOM 2287 O O . LYS A 1 284 ? 34.140 11.498 -20.757 1.00 86.69 284 LYS A O 1
ATOM 2292 N N . LYS A 1 285 ? 33.058 9.572 -20.348 1.00 78.62 285 LYS A N 1
ATOM 2293 C CA . LYS A 1 285 ? 32.411 9.449 -21.671 1.00 78.62 285 LYS A CA 1
ATOM 2294 C C . LYS A 1 285 ? 31.153 10.327 -21.833 1.00 78.62 285 LYS A C 1
ATOM 2296 O O . LYS A 1 285 ? 30.671 10.481 -22.951 1.00 78.62 285 LYS A O 1
ATOM 2301 N N . GLY A 1 286 ? 30.635 10.918 -20.752 1.00 73.06 286 GLY A N 1
ATOM 2302 C CA . GLY A 1 286 ? 29.439 11.775 -20.751 1.00 73.06 286 GLY A CA 1
ATOM 2303 C C . GLY A 1 286 ? 29.687 13.211 -20.271 1.00 73.06 286 GLY A C 1
ATOM 2304 O O . GLY A 1 286 ? 30.782 13.553 -19.832 1.00 73.06 286 GLY A O 1
ATOM 2305 N N . LYS A 1 287 ? 28.649 14.058 -20.359 1.00 77.56 287 LYS A N 1
ATOM 2306 C CA . LYS A 1 287 ? 28.663 15.477 -19.929 1.00 77.56 287 LYS A CA 1
ATOM 2307 C C . LYS A 1 287 ? 28.235 15.690 -18.468 1.00 77.56 287 LYS A C 1
ATOM 2309 O O . LYS A 1 287 ? 27.969 16.817 -18.075 1.00 77.56 287 LYS A O 1
ATOM 2314 N N . GLY A 1 288 ? 28.085 14.609 -17.710 1.00 80.88 288 GLY A N 1
ATOM 2315 C CA . GLY A 1 288 ? 27.659 14.664 -16.319 1.00 80.88 288 GLY A CA 1
ATOM 2316 C C . GLY A 1 288 ? 28.771 15.087 -15.367 1.00 80.88 288 GLY A C 1
ATOM 2317 O O . GLY A 1 288 ? 29.932 14.712 -15.559 1.00 80.88 288 GLY A O 1
ATOM 2318 N N . ASP A 1 289 ? 28.394 15.814 -14.318 1.00 86.06 289 ASP A N 1
ATOM 2319 C CA . ASP A 1 289 ? 29.332 16.296 -13.300 1.00 86.06 289 ASP A CA 1
ATOM 2320 C C . ASP A 1 289 ? 29.428 15.362 -12.080 1.00 86.06 289 ASP A C 1
ATOM 2322 O O . ASP A 1 289 ? 30.380 15.457 -11.305 1.00 86.06 289 ASP A O 1
ATOM 2326 N N . ASN A 1 290 ? 28.506 14.401 -11.932 1.00 89.06 290 ASN A N 1
ATOM 2327 C CA . ASN A 1 290 ? 28.500 13.447 -10.822 1.00 89.06 290 ASN A CA 1
ATOM 2328 C C . ASN A 1 290 ? 29.180 12.123 -11.201 1.00 89.06 290 ASN A C 1
ATOM 2330 O O . ASN A 1 290 ? 28.543 11.083 -11.348 1.00 89.06 290 ASN A O 1
ATOM 2334 N N . LYS A 1 291 ? 30.492 12.152 -11.423 1.00 92.19 291 LYS A N 1
ATOM 2335 C CA . LYS A 1 291 ? 31.256 10.974 -11.861 1.00 92.19 291 LYS A CA 1
ATOM 2336 C C . LYS A 1 291 ? 31.328 9.922 -10.756 1.00 92.19 291 LYS A C 1
ATOM 2338 O O . LYS A 1 291 ? 31.864 10.198 -9.686 1.00 92.19 291 LYS A O 1
ATOM 2343 N N . LYS A 1 292 ? 30.849 8.705 -11.029 1.00 94.00 292 LYS A N 1
ATOM 2344 C CA . LYS A 1 292 ? 30.845 7.602 -10.059 1.00 94.00 292 LYS A CA 1
ATOM 2345 C C . LYS A 1 292 ? 31.176 6.268 -10.720 1.00 94.00 292 LYS A C 1
ATOM 2347 O O . LYS A 1 292 ? 30.712 5.981 -11.823 1.00 94.00 292 LYS A O 1
ATOM 2352 N N . VAL A 1 293 ? 31.965 5.458 -10.019 1.00 96.00 293 VAL A N 1
ATOM 2353 C CA . VAL A 1 293 ? 32.097 4.023 -10.280 1.00 96.00 293 VAL A CA 1
ATOM 2354 C C . VAL A 1 293 ? 31.336 3.303 -9.179 1.00 96.00 293 VAL A C 1
ATOM 2356 O O . VAL A 1 293 ? 31.615 3.516 -8.003 1.00 96.00 293 VAL A O 1
ATOM 2359 N N . TYR A 1 294 ? 30.350 2.506 -9.565 1.00 96.81 294 TYR A N 1
ATOM 2360 C CA . TYR A 1 294 ? 29.638 1.607 -8.671 1.00 96.81 294 TYR A CA 1
ATOM 2361 C C . TYR A 1 294 ? 30.359 0.263 -8.652 1.00 96.81 294 TYR A C 1
ATOM 2363 O O . TYR A 1 294 ? 30.670 -0.279 -9.715 1.00 96.81 294 TYR A O 1
ATOM 2371 N N . GLU A 1 295 ? 30.619 -0.256 -7.456 1.00 97.44 295 GLU A N 1
ATOM 2372 C CA . GLU A 1 295 ? 31.020 -1.646 -7.244 1.00 97.44 295 GLU A CA 1
ATOM 2373 C C . GLU A 1 295 ? 29.756 -2.443 -6.918 1.00 97.44 295 GLU A C 1
ATOM 2375 O O . GLU A 1 295 ? 28.984 -2.047 -6.041 1.00 97.44 295 GLU A O 1
ATOM 2380 N N . CYS A 1 296 ? 29.500 -3.527 -7.644 1.00 97.44 296 CYS A N 1
ATOM 2381 C CA . CYS A 1 296 ? 28.250 -4.267 -7.532 1.00 97.44 296 CYS A CA 1
ATOM 2382 C C . CYS A 1 296 ? 28.468 -5.778 -7.490 1.00 97.44 296 CYS A C 1
ATOM 2384 O O . CYS A 1 296 ? 29.405 -6.299 -8.097 1.00 97.44 296 CYS A O 1
ATOM 2386 N N . TYR A 1 297 ? 27.554 -6.466 -6.815 1.00 97.62 297 TYR A N 1
ATOM 2387 C CA . TYR A 1 297 ? 27.315 -7.889 -6.982 1.00 97.62 297 TYR A CA 1
ATOM 2388 C C . TYR A 1 297 ? 26.109 -8.107 -7.897 1.00 97.62 297 TYR A C 1
ATOM 2390 O O . TYR A 1 297 ? 25.095 -7.417 -7.749 1.00 97.62 297 TYR A O 1
ATOM 2398 N N . LEU A 1 298 ? 26.231 -9.039 -8.844 1.00 97.19 298 LEU A N 1
ATOM 2399 C CA . LEU A 1 298 ? 25.192 -9.366 -9.818 1.00 97.19 298 LEU A CA 1
ATOM 2400 C C . LEU A 1 298 ? 24.607 -10.765 -9.579 1.00 97.19 298 LEU A C 1
ATOM 2402 O O . LEU A 1 298 ? 25.360 -11.717 -9.354 1.00 97.19 298 LEU A O 1
ATOM 2406 N N . ASP A 1 299 ? 23.281 -10.877 -9.681 1.00 95.12 299 ASP A N 1
ATOM 2407 C CA . ASP A 1 299 ? 22.521 -12.135 -9.713 1.00 95.12 299 ASP A CA 1
ATOM 2408 C C . ASP A 1 299 ? 22.144 -12.492 -11.164 1.00 95.12 299 ASP A C 1
ATOM 2410 O O . ASP A 1 299 ? 21.009 -12.311 -11.608 1.00 95.12 299 ASP A O 1
ATOM 2414 N N . ILE A 1 300 ? 23.142 -12.930 -11.936 1.00 95.31 300 ILE A N 1
ATOM 2415 C CA . ILE A 1 300 ? 22.988 -13.431 -13.311 1.00 95.31 300 ILE A CA 1
ATOM 2416 C C . ILE A 1 300 ? 23.463 -14.885 -13.308 1.00 95.31 300 ILE A C 1
ATOM 2418 O O . ILE A 1 300 ? 24.653 -15.147 -13.118 1.00 95.31 300 ILE A O 1
ATOM 2422 N N . LYS A 1 301 ? 22.544 -15.836 -13.481 1.00 93.88 301 LYS A N 1
ATOM 2423 C CA . LYS A 1 301 ? 22.803 -17.279 -13.335 1.00 93.88 301 LYS A CA 1
ATOM 2424 C C . LYS A 1 301 ? 22.888 -17.984 -14.682 1.00 93.88 301 LYS A C 1
ATOM 2426 O O . LYS A 1 301 ? 23.688 -18.907 -14.831 1.00 93.88 301 LYS A O 1
ATOM 2431 N N . ASN A 1 302 ? 22.085 -17.556 -15.651 1.00 94.75 302 ASN A N 1
ATOM 2432 C CA . ASN A 1 302 ? 22.008 -18.112 -16.996 1.00 94.75 302 ASN A CA 1
ATOM 2433 C C . ASN A 1 302 ? 22.155 -17.007 -18.062 1.00 94.75 302 ASN A C 1
ATOM 2435 O O . ASN A 1 302 ? 21.181 -16.677 -18.746 1.00 94.75 302 ASN A O 1
ATOM 2439 N N . PRO A 1 303 ? 23.359 -16.427 -18.228 1.00 96.44 303 PRO A N 1
ATOM 2440 C CA . PRO A 1 303 ? 23.596 -15.418 -19.249 1.00 96.44 303 PRO A CA 1
ATOM 2441 C C . PRO A 1 303 ? 23.669 -16.038 -20.652 1.00 96.44 303 PRO A C 1
ATOM 2443 O O . PRO A 1 303 ? 24.312 -17.072 -20.861 1.00 96.44 303 PRO A O 1
ATOM 2446 N N . LEU A 1 304 ? 23.139 -15.333 -21.648 1.00 97.19 304 LEU A N 1
ATOM 2447 C CA . LEU A 1 304 ? 23.487 -15.565 -23.046 1.00 97.19 304 LEU A CA 1
ATOM 2448 C C . LEU A 1 304 ? 24.938 -15.117 -23.276 1.00 97.19 304 LEU A C 1
ATOM 2450 O O . LEU A 1 304 ? 25.251 -13.926 -23.222 1.00 97.19 304 LEU A O 1
ATOM 2454 N N . ASP A 1 305 ? 25.839 -16.069 -23.510 1.00 97.19 305 ASP A N 1
ATOM 2455 C CA . ASP A 1 305 ? 27.253 -15.791 -23.785 1.00 97.19 305 ASP A CA 1
ATOM 2456 C C . ASP A 1 305 ? 27.460 -15.536 -25.282 1.00 97.19 305 ASP A C 1
ATOM 2458 O O . ASP A 1 305 ? 27.419 -16.463 -26.097 1.00 97.19 305 ASP A O 1
ATOM 2462 N N . MET A 1 306 ? 27.672 -14.270 -25.639 1.00 96.06 306 MET A N 1
ATOM 2463 C CA . MET A 1 306 ? 27.803 -13.816 -27.026 1.00 96.06 306 MET A CA 1
ATOM 2464 C C . MET A 1 306 ? 29.050 -14.372 -27.723 1.00 96.06 306 MET A C 1
ATOM 2466 O O . MET A 1 306 ? 29.057 -14.481 -28.948 1.00 96.06 306 MET A O 1
ATOM 2470 N N . ASP A 1 307 ? 30.085 -14.759 -26.966 1.00 94.12 307 ASP A N 1
ATOM 2471 C CA . ASP A 1 307 ? 31.326 -15.316 -27.519 1.00 94.12 307 ASP A CA 1
ATOM 2472 C C . ASP A 1 307 ? 31.241 -16.830 -27.779 1.00 94.12 307 ASP A C 1
ATOM 2474 O O . ASP A 1 307 ? 32.122 -17.394 -28.435 1.00 94.12 307 ASP A O 1
ATOM 2478 N N . LYS A 1 308 ? 30.221 -17.515 -27.243 1.00 96.00 308 LYS A N 1
ATOM 2479 C CA . LYS A 1 308 ? 30.029 -18.960 -27.433 1.00 96.00 308 LYS A CA 1
ATOM 2480 C C . LYS A 1 308 ? 29.330 -19.273 -28.749 1.00 96.00 308 LYS A C 1
ATOM 2482 O O . LYS A 1 308 ? 28.629 -18.436 -29.318 1.00 96.00 308 LYS A O 1
ATOM 2487 N N . ASN A 1 309 ? 29.500 -20.521 -29.189 1.00 96.94 309 ASN A N 1
ATOM 2488 C CA . ASN A 1 309 ? 28.762 -21.062 -30.324 1.00 96.94 309 ASN A CA 1
ATOM 2489 C C . ASN A 1 309 ? 27.252 -20.927 -30.088 1.00 96.94 309 ASN A C 1
ATOM 2491 O O . ASN A 1 309 ? 26.774 -21.238 -28.993 1.00 96.94 309 ASN A O 1
ATOM 2495 N N . ALA A 1 310 ? 26.527 -20.483 -31.110 1.00 95.31 310 ALA A N 1
ATOM 2496 C CA . ALA A 1 310 ? 25.078 -20.375 -31.048 1.00 95.31 310 ALA A CA 1
ATOM 2497 C C . ALA A 1 310 ? 24.401 -21.733 -31.232 1.00 95.31 310 ALA A C 1
ATOM 2499 O O . ALA A 1 310 ? 24.873 -22.578 -31.995 1.00 95.31 310 ALA A O 1
ATOM 2500 N N . ASN A 1 311 ? 23.248 -21.901 -30.584 1.00 94.12 311 ASN A N 1
ATOM 2501 C CA . ASN A 1 311 ? 22.241 -22.840 -31.056 1.00 94.12 311 ASN A CA 1
ATOM 2502 C C . ASN A 1 311 ? 21.299 -22.091 -32.005 1.00 94.12 311 ASN A C 1
ATOM 2504 O O . ASN A 1 311 ? 20.369 -21.425 -31.557 1.00 94.12 311 ASN A O 1
ATOM 2508 N N . VAL A 1 312 ? 21.577 -22.158 -33.307 1.00 92.56 312 VAL A N 1
ATOM 2509 C CA . VAL A 1 312 ? 20.836 -21.407 -34.335 1.00 92.56 312 VAL A CA 1
ATOM 2510 C C . VAL A 1 312 ? 19.338 -21.737 -34.319 1.00 92.56 312 VAL A C 1
ATOM 2512 O O . VAL A 1 312 ? 18.514 -20.837 -34.459 1.00 92.56 312 VAL A O 1
ATOM 2515 N N . GLU A 1 313 ? 18.968 -22.991 -34.043 1.00 90.69 313 GLU A N 1
ATOM 2516 C CA . GLU A 1 313 ? 17.559 -23.392 -33.949 1.00 90.69 313 GLU A CA 1
ATOM 2517 C C . GLU A 1 313 ? 16.812 -22.662 -32.829 1.00 90.69 313 GLU A C 1
ATOM 2519 O O . GLU A 1 313 ? 15.631 -22.359 -32.981 1.00 90.69 313 GLU A O 1
ATOM 2524 N N . ASP A 1 314 ? 17.476 -22.363 -31.709 1.00 92.25 314 ASP A N 1
ATOM 2525 C CA . ASP A 1 314 ? 16.841 -21.638 -30.608 1.00 92.25 314 ASP A CA 1
ATOM 2526 C C . ASP A 1 314 ? 16.597 -20.174 -30.976 1.00 92.25 314 ASP A C 1
ATOM 2528 O O . ASP A 1 314 ? 15.537 -19.648 -30.648 1.00 92.25 314 ASP A O 1
ATOM 2532 N N . TRP A 1 315 ? 17.502 -19.550 -31.736 1.00 92.38 315 TRP A N 1
ATOM 2533 C CA . TRP A 1 315 ? 17.317 -18.195 -32.264 1.00 92.38 315 TRP A CA 1
ATOM 2534 C C . TRP A 1 315 ? 16.178 -18.114 -33.286 1.00 92.38 315 TRP A C 1
ATOM 2536 O O . TRP A 1 315 ? 15.347 -17.208 -33.205 1.00 92.38 315 TRP A O 1
ATOM 2546 N N . ILE A 1 316 ? 16.091 -19.075 -34.208 1.00 88.75 316 ILE A N 1
ATOM 2547 C CA . ILE A 1 316 ? 14.993 -19.162 -35.185 1.00 88.75 316 ILE A CA 1
ATOM 2548 C C . ILE A 1 316 ? 13.660 -19.370 -34.453 1.00 88.75 316 ILE A C 1
ATOM 2550 O O . ILE A 1 316 ? 12.712 -18.608 -34.631 1.00 88.75 316 ILE A O 1
ATOM 2554 N N . ARG A 1 317 ? 13.604 -20.354 -33.545 1.00 87.94 317 ARG A N 1
ATOM 2555 C CA . ARG A 1 317 ? 12.404 -20.671 -32.758 1.00 87.94 317 ARG A CA 1
ATOM 2556 C C . ARG A 1 317 ? 11.936 -19.487 -31.913 1.00 87.94 317 ARG A C 1
ATOM 2558 O O . ARG A 1 317 ? 10.736 -19.253 -31.819 1.00 87.94 317 ARG A O 1
ATOM 2565 N N . ALA A 1 318 ? 12.867 -18.784 -31.273 1.00 82.94 318 ALA A N 1
ATOM 2566 C CA . ALA A 1 318 ? 12.560 -17.670 -30.385 1.00 82.94 318 ALA A CA 1
ATOM 2567 C C . ALA A 1 318 ? 12.151 -16.401 -31.141 1.00 82.94 318 ALA A C 1
ATOM 2569 O O . ALA A 1 318 ? 11.294 -15.668 -30.655 1.00 82.94 318 ALA A O 1
ATOM 2570 N N . SER A 1 319 ? 12.736 -16.150 -32.315 1.00 83.38 319 SER A N 1
ATOM 2571 C CA . SER A 1 319 ? 12.389 -14.992 -33.151 1.00 83.38 319 SER A CA 1
ATOM 2572 C C . SER A 1 319 ? 11.081 -15.185 -33.921 1.00 83.38 319 SER A C 1
ATOM 2574 O O . SER A 1 319 ? 10.434 -14.204 -34.280 1.00 83.38 319 SER A O 1
ATOM 2576 N N . GLY A 1 320 ? 10.676 -16.436 -34.172 1.00 80.81 320 GLY A N 1
ATOM 2577 C CA . GLY A 1 320 ? 9.493 -16.748 -34.975 1.00 80.81 320 GLY A CA 1
ATOM 2578 C C . GLY A 1 320 ? 9.661 -16.402 -36.457 1.00 80.81 320 GLY A C 1
ATOM 2579 O O . GLY A 1 320 ? 8.666 -16.255 -37.161 1.00 80.81 320 GLY A O 1
ATOM 2580 N N . ILE A 1 321 ? 10.904 -16.239 -36.917 1.00 80.31 321 ILE A N 1
ATOM 2581 C CA . ILE A 1 321 ? 11.227 -15.998 -38.322 1.00 80.31 321 ILE A CA 1
ATOM 2582 C C . ILE A 1 321 ? 11.195 -17.353 -39.037 1.00 80.31 321 ILE A C 1
ATOM 2584 O O . ILE A 1 321 ? 11.989 -18.238 -38.733 1.00 80.31 321 ILE A O 1
ATOM 2588 N N . ASP A 1 322 ? 10.261 -17.515 -39.976 1.00 64.75 322 ASP A N 1
ATOM 2589 C CA . ASP A 1 322 ? 10.049 -18.768 -40.721 1.00 64.75 322 ASP A CA 1
ATOM 2590 C C . ASP A 1 322 ? 11.162 -19.071 -41.753 1.00 64.75 322 ASP A C 1
ATOM 2592 O O . ASP A 1 322 ? 11.194 -20.165 -42.317 1.00 64.75 322 ASP A O 1
ATOM 2596 N N . ASP A 1 323 ? 12.055 -18.108 -42.010 1.00 66.12 323 ASP A N 1
ATOM 2597 C CA . ASP A 1 323 ? 13.147 -18.175 -42.988 1.00 66.12 323 ASP A CA 1
ATOM 2598 C C . ASP A 1 323 ? 14.514 -18.219 -42.278 1.00 66.12 323 ASP A C 1
ATOM 2600 O O . ASP A 1 323 ? 14.917 -17.266 -41.604 1.00 66.12 323 ASP A O 1
ATOM 2604 N N . ASP A 1 324 ? 15.232 -19.337 -42.406 1.00 72.75 324 ASP A N 1
ATOM 2605 C CA . ASP A 1 324 ? 16.538 -19.552 -41.777 1.00 72.75 324 ASP A CA 1
ATOM 2606 C C . ASP A 1 324 ? 17.691 -18.842 -42.501 1.00 72.75 324 ASP A C 1
ATOM 2608 O O . ASP A 1 324 ? 18.785 -18.761 -41.937 1.00 72.75 324 ASP A O 1
ATOM 2612 N N . TYR A 1 325 ? 17.436 -18.238 -43.671 1.00 85.12 325 TYR A N 1
ATOM 2613 C CA . TYR A 1 325 ? 18.426 -17.562 -44.516 1.00 85.12 325 TYR A CA 1
ATOM 2614 C C . TYR A 1 325 ? 19.329 -16.579 -43.755 1.00 85.12 325 TYR A C 1
ATOM 2616 O O . TYR A 1 325 ? 20.545 -16.569 -43.940 1.00 85.12 325 TYR A O 1
ATOM 2624 N N . TYR A 1 326 ? 18.760 -15.771 -42.854 1.00 85.62 326 TYR A N 1
ATOM 2625 C CA . TYR A 1 326 ? 19.527 -14.789 -42.076 1.00 85.62 326 TYR A CA 1
ATOM 2626 C C . TYR A 1 326 ? 20.493 -15.435 -41.073 1.00 85.62 326 TYR A C 1
ATOM 2628 O O . TYR A 1 326 ? 21.490 -14.820 -40.695 1.00 85.62 326 TYR A O 1
ATOM 2636 N N . PHE A 1 327 ? 20.218 -16.666 -40.640 1.00 90.31 327 PHE A N 1
ATOM 2637 C CA . PHE A 1 327 ? 20.974 -17.351 -39.596 1.00 90.31 327 PHE A CA 1
ATOM 2638 C C . PHE A 1 327 ? 21.922 -18.443 -40.121 1.00 90.31 327 PHE A C 1
ATOM 2640 O O . PHE A 1 327 ? 22.702 -18.980 -39.332 1.00 90.31 327 PHE A O 1
ATOM 2647 N N . GLU A 1 328 ? 21.903 -18.759 -41.424 1.00 86.12 328 GLU A N 1
ATOM 2648 C CA . GLU A 1 328 ? 22.678 -19.859 -42.032 1.00 86.12 328 GLU A CA 1
ATOM 2649 C C . GLU A 1 328 ? 24.187 -19.789 -41.727 1.00 86.12 328 GLU A C 1
ATOM 2651 O O . GLU A 1 328 ? 24.831 -20.809 -41.470 1.00 86.12 328 GLU A O 1
ATOM 2656 N N . ASP A 1 329 ? 24.752 -18.578 -41.712 1.00 88.31 329 ASP A N 1
ATOM 2657 C CA . ASP A 1 329 ? 26.185 -18.342 -41.501 1.00 88.31 329 ASP A CA 1
ATOM 2658 C C . ASP A 1 329 ? 26.568 -18.100 -40.028 1.00 88.31 329 ASP A C 1
ATOM 2660 O O . ASP A 1 329 ? 27.747 -17.878 -39.708 1.00 88.31 329 ASP A O 1
ATOM 2664 N N . CYS A 1 330 ? 25.603 -18.131 -39.106 1.00 93.31 330 CYS A N 1
ATOM 2665 C CA . CYS A 1 330 ? 25.856 -17.807 -37.711 1.00 93.31 330 CYS A CA 1
ATOM 2666 C C . CYS A 1 330 ? 26.669 -18.896 -37.004 1.00 93.31 330 CYS A C 1
ATOM 2668 O O . CYS A 1 330 ? 26.277 -20.060 -36.931 1.00 93.31 330 CYS A O 1
ATOM 2670 N N . LYS A 1 331 ? 27.801 -18.501 -36.409 1.00 94.44 331 LYS A N 1
ATOM 2671 C CA . LYS A 1 331 ? 28.648 -19.406 -35.619 1.00 94.44 331 LYS A CA 1
ATOM 2672 C C . LYS A 1 331 ? 28.501 -19.138 -34.136 1.00 94.44 331 LYS A C 1
ATOM 2674 O O . LYS A 1 331 ? 28.403 -20.085 -33.360 1.00 94.44 331 LYS A O 1
ATOM 2679 N N . THR A 1 332 ? 28.484 -17.870 -33.738 1.00 97.06 332 THR A N 1
ATOM 2680 C CA . THR A 1 332 ? 28.335 -17.449 -32.341 1.00 97.06 332 THR A CA 1
ATOM 2681 C C . THR A 1 332 ? 26.984 -16.796 -32.074 1.00 97.06 332 THR A C 1
ATOM 2683 O O . THR A 1 332 ? 26.255 -16.416 -32.992 1.00 97.06 332 THR A O 1
ATOM 2686 N N . ASN A 1 333 ? 26.649 -16.635 -30.794 1.00 96.44 333 ASN A N 1
ATOM 2687 C CA . ASN A 1 333 ? 25.466 -15.876 -30.385 1.00 96.44 333 ASN A CA 1
ATOM 2688 C C . ASN A 1 333 ? 25.554 -14.399 -30.816 1.00 96.44 333 ASN A C 1
ATOM 2690 O O . ASN A 1 333 ? 24.534 -13.812 -31.167 1.00 96.44 333 ASN A O 1
ATOM 2694 N N . GLU A 1 334 ? 26.757 -13.807 -30.874 1.00 95.50 334 GLU A N 1
ATOM 2695 C CA . GLU A 1 334 ? 26.946 -12.476 -31.470 1.00 95.50 334 GLU A CA 1
ATOM 2696 C C . GLU A 1 334 ? 26.601 -12.458 -32.969 1.00 95.50 334 GLU A C 1
ATOM 2698 O O . GLU A 1 334 ? 26.045 -11.465 -33.445 1.00 95.50 334 GLU A O 1
ATOM 2703 N N . ASP A 1 335 ? 26.917 -13.520 -33.717 1.00 95.19 335 ASP A N 1
ATOM 2704 C CA . ASP A 1 335 ? 26.560 -13.612 -35.137 1.00 95.19 335 ASP A CA 1
ATOM 2705 C C . ASP A 1 335 ? 25.035 -13.680 -35.309 1.00 95.19 335 ASP A C 1
ATOM 2707 O O . ASP A 1 335 ? 24.488 -12.903 -36.088 1.00 95.19 335 ASP A O 1
ATOM 2711 N N . CYS A 1 336 ? 24.343 -14.509 -34.514 1.00 95.19 336 CYS A N 1
ATOM 2712 C CA . CYS A 1 336 ? 22.873 -14.591 -34.525 1.00 95.19 336 CYS A CA 1
ATOM 2713 C C . CYS A 1 336 ? 22.217 -13.260 -34.140 1.00 95.19 336 CYS A C 1
ATOM 2715 O O . CYS A 1 336 ? 21.261 -12.819 -34.772 1.00 95.19 336 CYS A O 1
ATOM 2717 N N . PHE A 1 337 ? 22.758 -12.568 -33.135 1.00 94.94 337 PHE A N 1
ATOM 2718 C CA . PHE A 1 337 ? 22.270 -11.250 -32.734 1.00 94.94 337 PHE A CA 1
ATOM 2719 C C . PHE A 1 337 ? 22.426 -10.207 -33.854 1.00 94.94 337 PHE A C 1
ATOM 2721 O O . PHE A 1 337 ? 21.566 -9.343 -34.035 1.00 94.94 337 PHE A O 1
ATOM 2728 N N . LYS A 1 338 ? 23.529 -10.256 -34.615 1.00 93.19 338 LYS A N 1
ATOM 2729 C CA . LYS A 1 338 ? 23.740 -9.374 -35.775 1.00 93.19 338 LYS A CA 1
ATOM 2730 C C . LYS A 1 338 ? 22.777 -9.699 -36.910 1.00 93.19 338 LYS A C 1
ATOM 2732 O O . LYS A 1 338 ? 22.203 -8.759 -37.447 1.00 93.19 338 LYS A O 1
ATOM 2737 N N . ALA A 1 339 ? 22.580 -10.981 -37.211 1.00 93.25 339 ALA A N 1
ATOM 2738 C CA . ALA A 1 339 ? 21.603 -11.443 -38.192 1.00 93.25 339 ALA A CA 1
ATOM 2739 C C . ALA A 1 339 ? 20.189 -10.950 -37.853 1.00 93.25 339 ALA A C 1
ATOM 2741 O O . ALA A 1 339 ? 19.520 -10.358 -38.692 1.00 93.25 339 ALA A O 1
ATOM 2742 N N . LEU A 1 340 ? 19.775 -11.064 -36.587 1.00 91.94 340 LEU A N 1
ATOM 2743 C CA . LEU A 1 340 ? 18.478 -10.562 -36.125 1.00 91.94 340 LEU A CA 1
ATOM 2744 C C . LEU A 1 340 ? 18.346 -9.037 -36.293 1.00 91.94 340 LEU A C 1
ATOM 2746 O O . LEU A 1 340 ? 17.286 -8.531 -36.655 1.00 91.94 340 LEU A O 1
ATOM 2750 N N . LYS A 1 341 ? 19.430 -8.284 -36.065 1.00 91.25 341 LYS A N 1
ATOM 2751 C CA . LYS A 1 341 ? 19.461 -6.834 -36.319 1.00 91.25 341 LYS A CA 1
ATOM 2752 C C . LYS A 1 341 ? 19.374 -6.482 -37.798 1.00 91.25 341 LYS A C 1
ATOM 2754 O O . LYS A 1 341 ? 18.780 -5.456 -38.116 1.00 91.25 341 LYS A O 1
ATOM 2759 N N . GLU A 1 342 ? 20.011 -7.268 -38.657 1.00 91.44 342 GLU A N 1
ATOM 2760 C CA . GLU A 1 342 ? 19.960 -7.110 -40.111 1.00 91.44 342 GLU A CA 1
ATOM 2761 C C . GLU A 1 342 ? 18.547 -7.386 -40.625 1.00 91.44 342 GLU A C 1
ATOM 2763 O O . GLU A 1 342 ? 17.977 -6.522 -41.282 1.00 91.44 342 GLU A O 1
ATOM 2768 N N . TYR A 1 343 ? 17.922 -8.477 -40.174 1.00 89.75 343 TYR A N 1
ATOM 2769 C CA . TYR A 1 343 ? 16.510 -8.766 -40.427 1.00 89.75 343 TYR A CA 1
ATOM 2770 C C . TYR A 1 343 ? 15.602 -7.581 -40.062 1.00 89.75 343 TYR A C 1
ATOM 2772 O O . TYR A 1 343 ? 14.831 -7.114 -40.894 1.00 89.75 343 TYR A O 1
ATOM 2780 N N . CYS A 1 344 ? 15.739 -7.023 -38.851 1.00 84.81 344 CYS A N 1
ATOM 2781 C CA . CYS A 1 344 ? 14.923 -5.876 -38.432 1.00 84.81 344 CYS A CA 1
ATOM 2782 C C . CYS A 1 344 ? 15.105 -4.650 -39.342 1.00 84.81 344 CYS A C 1
ATOM 2784 O O . CYS A 1 344 ? 14.187 -3.848 -39.510 1.00 84.81 344 CYS A O 1
ATOM 2786 N N . GLN A 1 345 ? 16.315 -4.452 -39.873 1.00 83.50 345 GLN A N 1
ATOM 2787 C CA . GLN A 1 345 ? 16.616 -3.340 -40.774 1.00 83.50 345 GLN A CA 1
ATOM 2788 C C . GLN A 1 345 ? 16.013 -3.565 -42.159 1.00 83.50 345 GLN A C 1
ATOM 2790 O O . GLN A 1 345 ? 15.440 -2.628 -42.716 1.00 83.50 345 GLN A O 1
ATOM 2795 N N . ASP A 1 346 ? 16.114 -4.784 -42.682 1.00 82.62 346 ASP A N 1
ATOM 2796 C CA . ASP A 1 346 ? 15.577 -5.172 -43.985 1.00 82.62 346 ASP A CA 1
ATOM 2797 C C . ASP A 1 346 ? 14.044 -5.168 -44.003 1.00 82.62 346 ASP A C 1
ATOM 2799 O O . ASP A 1 346 ? 13.444 -4.676 -44.961 1.00 82.62 346 ASP A O 1
ATOM 2803 N N . ASP A 1 347 ? 13.411 -5.617 -42.916 1.00 78.56 347 ASP A N 1
ATOM 2804 C CA . ASP A 1 347 ? 11.956 -5.558 -42.718 1.00 78.56 347 ASP A CA 1
ATOM 2805 C C . ASP A 1 347 ? 11.453 -4.117 -42.476 1.00 78.56 347 ASP A C 1
ATOM 2807 O O . ASP A 1 347 ? 10.257 -3.834 -42.444 1.00 78.56 347 ASP A O 1
ATOM 2811 N N . GLY A 1 348 ? 12.373 -3.153 -42.351 1.00 70.94 348 GLY A N 1
ATOM 2812 C CA . GLY A 1 348 ? 12.046 -1.740 -42.183 1.00 70.94 348 GLY A CA 1
ATOM 2813 C C . GLY A 1 348 ? 11.449 -1.408 -40.815 1.00 70.94 348 GLY A C 1
ATOM 2814 O O . GLY A 1 348 ? 10.793 -0.369 -40.681 1.00 70.94 348 GLY A O 1
ATOM 2815 N N . MET A 1 349 ? 11.685 -2.254 -39.805 1.00 74.56 349 MET A N 1
ATOM 2816 C CA . MET A 1 349 ? 11.173 -2.062 -38.451 1.00 74.56 349 MET A CA 1
ATOM 2817 C C . MET A 1 349 ? 11.655 -0.730 -37.880 1.00 74.56 349 MET A C 1
ATOM 2819 O O . MET A 1 349 ? 12.822 -0.330 -38.006 1.00 74.56 349 MET A O 1
ATOM 2823 N N . TYR A 1 350 ? 10.758 -0.028 -37.189 1.00 60.72 350 TYR A N 1
ATOM 2824 C CA . TYR A 1 350 ? 11.159 1.184 -36.491 1.00 60.72 350 TYR A CA 1
ATOM 2825 C C . TYR A 1 350 ? 12.125 0.843 -35.358 1.00 60.72 350 TYR A C 1
ATOM 2827 O O . TYR A 1 350 ? 12.003 -0.188 -34.709 1.00 60.72 350 TYR A O 1
ATOM 2835 N N . LYS A 1 351 ? 13.066 1.748 -35.066 1.00 73.38 351 LYS A N 1
ATOM 2836 C CA . LYS A 1 351 ? 14.118 1.524 -34.061 1.00 73.38 351 LYS A CA 1
ATOM 2837 C C . LYS A 1 351 ? 13.594 0.913 -32.750 1.00 73.38 351 LYS A C 1
ATOM 2839 O O . LYS A 1 351 ? 14.147 -0.073 -32.300 1.00 73.38 351 LYS A O 1
ATOM 2844 N N . TYR A 1 352 ? 12.541 1.472 -32.155 1.00 63.19 352 TYR A N 1
ATOM 2845 C CA . TYR A 1 352 ? 11.995 0.981 -30.881 1.00 63.19 352 TYR A CA 1
ATOM 2846 C C . TYR A 1 352 ? 11.339 -0.406 -31.000 1.00 63.19 352 TYR A C 1
ATOM 2848 O O . TYR A 1 352 ? 11.382 -1.192 -30.061 1.00 63.19 352 TYR A O 1
ATOM 2856 N N . GLU A 1 353 ? 10.746 -0.702 -32.154 1.00 59.38 353 GLU A N 1
ATOM 2857 C CA . GLU A 1 353 ? 10.108 -1.981 -32.464 1.00 59.38 353 GLU A CA 1
ATOM 2858 C C . GLU A 1 353 ? 11.167 -3.068 -32.664 1.00 59.38 353 GLU A C 1
ATOM 2860 O O . GLU A 1 353 ? 11.077 -4.129 -32.057 1.00 59.38 353 GLU A O 1
ATOM 2865 N N . ALA A 1 354 ? 12.229 -2.754 -33.412 1.00 73.56 354 ALA A N 1
ATOM 2866 C CA . ALA A 1 354 ? 13.399 -3.612 -33.570 1.00 73.56 354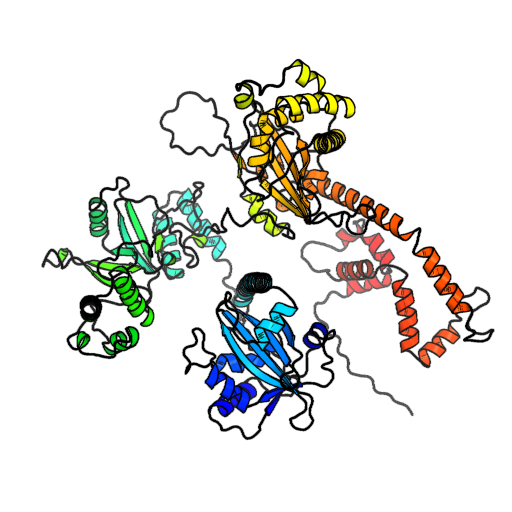 ALA A CA 1
ATOM 2867 C C . ALA A 1 354 ? 14.080 -3.896 -32.222 1.00 73.56 354 ALA A C 1
ATOM 2869 O O . ALA A 1 354 ? 14.430 -5.032 -31.921 1.00 73.56 354 ALA A O 1
ATOM 2870 N N . GLU A 1 355 ? 14.257 -2.867 -31.387 1.00 76.88 355 GLU A N 1
ATOM 2871 C CA . GLU A 1 355 ? 14.861 -3.011 -30.060 1.00 76.88 355 GLU A CA 1
ATOM 2872 C C . GLU A 1 355 ? 14.028 -3.921 -29.139 1.00 76.88 355 GLU A C 1
ATOM 2874 O O . GLU A 1 355 ? 14.611 -4.781 -28.477 1.00 76.88 355 GLU A O 1
ATOM 2879 N N . SER A 1 356 ? 12.693 -3.786 -29.147 1.00 72.31 356 SER A N 1
ATOM 2880 C CA . SER A 1 356 ? 11.783 -4.676 -28.406 1.00 72.31 356 SER A CA 1
ATOM 2881 C C . SER A 1 356 ? 11.843 -6.102 -28.936 1.00 72.31 356 SER A C 1
ATOM 2883 O O . SER A 1 356 ? 12.085 -7.024 -28.171 1.00 72.31 356 SER A O 1
ATOM 2885 N N . PHE A 1 357 ? 11.708 -6.286 -30.250 1.00 76.56 357 PHE A N 1
ATOM 2886 C CA . PHE A 1 357 ? 11.703 -7.603 -30.885 1.00 76.56 357 PHE A CA 1
ATOM 2887 C C . PHE A 1 357 ? 12.987 -8.398 -30.612 1.00 76.56 357 PHE A C 1
ATOM 2889 O O . PHE A 1 357 ? 12.941 -9.584 -30.276 1.00 76.56 357 PHE A O 1
ATOM 2896 N N . ILE A 1 358 ? 14.144 -7.734 -30.685 1.00 83.75 358 ILE A N 1
ATOM 2897 C CA . ILE A 1 358 ? 15.439 -8.338 -30.356 1.00 83.75 358 ILE A CA 1
ATOM 2898 C C . ILE A 1 358 ? 15.494 -8.746 -28.881 1.00 83.75 358 ILE A C 1
ATOM 2900 O O . ILE A 1 358 ? 15.986 -9.828 -28.562 1.00 83.75 358 ILE A O 1
ATOM 2904 N N . PHE A 1 359 ? 15.014 -7.891 -27.978 1.00 82.00 359 PHE A N 1
ATOM 2905 C CA . PHE A 1 359 ? 15.011 -8.186 -26.548 1.00 82.00 359 PHE A CA 1
ATOM 2906 C C . PHE A 1 359 ? 14.055 -9.340 -26.208 1.00 82.00 359 PHE A C 1
ATOM 2908 O O . PHE A 1 359 ? 14.461 -10.286 -25.534 1.00 82.00 359 PHE A O 1
ATOM 2915 N N . ASP A 1 360 ? 12.842 -9.326 -26.761 1.00 78.62 360 ASP A N 1
ATOM 2916 C CA . ASP A 1 360 ? 11.826 -10.369 -26.593 1.00 78.62 360 ASP A CA 1
ATOM 2917 C C . ASP A 1 360 ? 12.310 -11.729 -27.121 1.00 78.62 360 ASP A C 1
ATOM 2919 O O . ASP A 1 360 ? 12.097 -12.754 -26.473 1.00 78.62 360 ASP A O 1
ATOM 2923 N N . THR A 1 361 ? 13.048 -11.743 -28.238 1.00 82.25 361 THR A N 1
ATOM 2924 C CA . THR A 1 361 ? 13.696 -12.956 -28.771 1.00 82.25 361 THR A CA 1
ATOM 2925 C C . THR A 1 361 ? 14.693 -13.541 -27.767 1.00 82.25 361 THR A C 1
ATOM 2927 O O . THR A 1 361 ? 14.731 -14.750 -27.544 1.00 82.25 361 THR A O 1
ATOM 2930 N N . ILE A 1 362 ? 15.496 -12.697 -27.113 1.00 85.69 362 ILE A N 1
ATOM 2931 C CA . ILE A 1 362 ? 16.473 -13.154 -26.115 1.00 85.69 362 ILE A CA 1
ATOM 2932 C C . ILE A 1 362 ? 15.767 -13.672 -24.854 1.00 85.69 362 ILE A C 1
ATOM 2934 O O . ILE A 1 362 ? 16.163 -14.712 -24.321 1.00 85.69 362 ILE A O 1
ATOM 2938 N N . LEU A 1 363 ? 14.697 -13.005 -24.409 1.00 78.19 363 LEU A N 1
ATOM 2939 C CA . LEU A 1 363 ? 13.876 -13.459 -23.282 1.00 78.19 363 LEU A CA 1
ATOM 2940 C C . LEU A 1 363 ? 13.179 -14.795 -23.571 1.00 78.19 363 LEU A C 1
ATOM 2942 O O . LEU A 1 363 ? 13.122 -15.657 -22.694 1.00 78.19 363 LEU A O 1
ATOM 2946 N N . ALA A 1 364 ? 12.699 -15.008 -24.798 1.00 77.12 364 ALA A N 1
ATOM 2947 C CA . ALA A 1 364 ? 12.059 -16.254 -25.217 1.00 77.12 364 ALA A CA 1
ATOM 2948 C C . ALA A 1 364 ? 13.010 -17.467 -25.172 1.00 77.12 364 ALA A C 1
ATOM 2950 O O . ALA A 1 364 ? 12.554 -18.598 -24.999 1.00 77.12 364 ALA A O 1
ATOM 2951 N N . MET A 1 365 ? 14.328 -17.243 -25.242 1.00 86.19 365 MET A N 1
ATOM 2952 C CA . MET A 1 365 ? 15.350 -18.279 -25.033 1.00 86.19 365 MET A CA 1
ATOM 2953 C C . MET A 1 365 ? 15.675 -18.545 -23.547 1.00 86.19 365 MET A C 1
ATOM 2955 O O . MET A 1 365 ? 16.528 -19.379 -23.245 1.00 86.19 365 MET A O 1
ATOM 2959 N N . ASN A 1 366 ? 14.979 -17.888 -22.609 1.00 84.56 366 ASN A N 1
ATOM 2960 C CA . ASN A 1 366 ? 15.075 -18.109 -21.161 1.00 84.56 366 ASN A CA 1
ATOM 2961 C C . ASN A 1 366 ? 16.461 -17.790 -20.553 1.00 84.56 366 ASN A C 1
ATOM 2963 O O . ASN A 1 366 ? 16.922 -18.455 -19.617 1.00 84.56 366 ASN A O 1
ATOM 2967 N N . TYR A 1 367 ? 17.134 -16.768 -21.085 1.00 89.06 367 TYR A N 1
ATOM 2968 C CA . TYR A 1 367 ? 18.345 -16.196 -20.491 1.00 89.06 367 TYR A CA 1
ATOM 2969 C C . TYR A 1 367 ? 17.998 -15.063 -19.518 1.00 89.06 367 TYR A C 1
ATOM 2971 O O . TYR A 1 367 ? 17.064 -14.301 -19.756 1.00 89.06 367 TYR A O 1
ATOM 2979 N N . ASP A 1 368 ? 18.763 -14.933 -18.432 1.00 88.81 368 ASP A N 1
ATOM 2980 C CA . ASP A 1 368 ? 18.556 -13.918 -17.383 1.00 88.81 368 ASP A CA 1
ATOM 2981 C C . ASP A 1 368 ? 19.542 -12.739 -17.471 1.00 88.81 368 ASP A C 1
ATOM 2983 O O . ASP A 1 368 ? 19.552 -11.847 -16.627 1.00 88.81 368 ASP A O 1
ATOM 2987 N N . GLY A 1 369 ? 20.373 -12.713 -18.507 1.00 94.81 369 GLY A N 1
ATOM 2988 C CA . GLY A 1 369 ? 21.300 -11.631 -18.797 1.00 94.81 369 GLY A CA 1
ATOM 2989 C C . GLY A 1 369 ? 22.122 -11.939 -20.040 1.00 94.81 369 GLY A C 1
ATOM 2990 O O . GLY A 1 369 ? 21.920 -12.952 -20.711 1.00 94.81 369 GLY A O 1
ATOM 2991 N N . ILE A 1 370 ? 23.091 -11.080 -20.346 1.00 96.94 370 ILE A N 1
ATOM 2992 C CA . ILE A 1 370 ? 24.050 -11.299 -21.440 1.00 96.94 370 ILE A CA 1
ATOM 2993 C C . ILE A 1 370 ? 25.467 -11.165 -20.901 1.00 96.94 370 ILE A C 1
ATOM 2995 O O . ILE A 1 370 ? 25.756 -10.304 -20.067 1.00 96.94 370 ILE A O 1
ATOM 2999 N N . THR A 1 371 ? 26.386 -11.969 -21.428 1.00 97.25 371 THR A N 1
ATOM 3000 C CA . THR A 1 371 ? 27.817 -11.772 -21.219 1.00 97.25 371 THR A CA 1
ATOM 3001 C C . THR A 1 371 ? 28.599 -11.786 -22.527 1.00 97.25 371 THR A C 1
ATOM 3003 O O . THR A 1 371 ? 28.209 -12.446 -23.485 1.00 97.25 371 THR A O 1
ATOM 3006 N N . HIS A 1 372 ? 29.693 -11.022 -22.584 1.00 95.19 372 HIS A N 1
ATOM 3007 C CA . HIS A 1 372 ? 30.627 -11.037 -23.713 1.00 95.19 372 HIS A CA 1
ATOM 3008 C C . HIS A 1 372 ? 32.027 -10.550 -23.309 1.00 95.19 372 HIS A C 1
ATOM 3010 O O . HIS A 1 372 ? 32.205 -9.945 -22.247 1.00 95.19 372 HIS A O 1
ATOM 3016 N N . ILE A 1 373 ? 33.025 -10.746 -24.169 1.00 91.69 373 ILE A N 1
ATOM 3017 C CA . ILE A 1 373 ? 34.360 -10.166 -24.034 1.00 91.69 373 ILE A CA 1
ATOM 3018 C C . ILE A 1 373 ? 34.434 -8.828 -24.784 1.00 91.69 373 ILE A C 1
ATOM 3020 O O . ILE A 1 373 ? 34.558 -8.760 -26.008 1.00 91.69 373 ILE A O 1
ATOM 3024 N N . GLY A 1 374 ? 34.411 -7.735 -24.022 1.00 84.06 374 GLY A N 1
ATOM 3025 C CA . GLY A 1 374 ? 34.582 -6.368 -24.508 1.00 84.06 374 GLY A CA 1
ATOM 3026 C C . GLY A 1 374 ? 36.041 -6.002 -24.826 1.00 84.06 374 GLY A C 1
ATOM 3027 O O . GLY A 1 374 ? 36.971 -6.776 -24.611 1.00 84.06 374 GLY A O 1
ATOM 3028 N N . GLY A 1 375 ? 36.258 -4.786 -25.345 1.00 75.38 375 GLY A N 1
ATOM 3029 C CA . GLY A 1 375 ? 37.594 -4.199 -25.584 1.00 75.38 375 GLY A CA 1
ATOM 3030 C C . GLY A 1 375 ? 38.178 -4.389 -26.993 1.00 75.38 375 GLY A C 1
ATOM 3031 O O . GLY A 1 375 ? 38.950 -3.551 -27.457 1.00 75.38 375 GLY A O 1
ATOM 3032 N N . GLY A 1 376 ? 37.735 -5.406 -27.740 1.00 65.06 376 GLY A N 1
ATOM 3033 C CA . GLY A 1 376 ? 38.304 -5.757 -29.053 1.00 65.06 376 GLY A CA 1
ATOM 3034 C C . GLY A 1 376 ? 37.999 -4.802 -30.221 1.00 65.06 376 GLY A C 1
ATOM 3035 O O . GLY A 1 376 ? 38.654 -4.884 -31.257 1.00 65.06 376 GLY A O 1
ATOM 3036 N N . ARG A 1 377 ? 37.041 -3.872 -30.083 1.00 56.09 377 ARG A N 1
ATOM 3037 C CA . ARG A 1 377 ? 36.624 -2.969 -31.181 1.00 56.09 377 ARG A CA 1
ATOM 3038 C C . ARG A 1 377 ? 37.574 -1.794 -31.446 1.00 56.09 377 ARG A C 1
ATOM 3040 O O . ARG A 1 377 ? 37.458 -1.170 -32.496 1.00 56.09 377 ARG A O 1
ATOM 3047 N N . TYR A 1 378 ? 38.513 -1.508 -30.537 1.00 47.31 378 TYR A N 1
ATOM 3048 C CA . TYR A 1 378 ? 39.426 -0.357 -30.656 1.00 47.31 378 TYR A CA 1
ATOM 3049 C C . TYR A 1 378 ? 40.919 -0.702 -30.555 1.00 47.31 378 TYR A C 1
ATOM 3051 O O . TYR A 1 378 ? 41.743 0.107 -30.972 1.00 47.31 378 TYR A O 1
ATOM 3059 N N . ASN A 1 379 ? 41.297 -1.888 -30.063 1.00 48.19 379 ASN A N 1
ATOM 3060 C CA . ASN A 1 379 ? 42.690 -2.339 -30.034 1.00 48.19 379 ASN A CA 1
ATOM 3061 C C . ASN A 1 379 ? 42.777 -3.860 -30.217 1.00 48.19 379 ASN A C 1
ATOM 3063 O O . ASN A 1 379 ? 42.169 -4.617 -29.472 1.00 48.19 379 ASN A O 1
ATOM 3067 N N . LYS A 1 380 ? 43.605 -4.318 -31.167 1.00 51.75 380 LYS A N 1
ATOM 3068 C CA . LYS A 1 380 ? 43.928 -5.748 -31.370 1.00 51.75 380 LYS A CA 1
ATOM 3069 C C . LYS A 1 380 ? 44.877 -6.321 -30.299 1.00 51.75 380 LYS A C 1
ATOM 3071 O O . LYS A 1 380 ? 45.357 -7.439 -30.450 1.00 51.75 380 LYS A O 1
ATOM 3076 N N . LYS A 1 381 ? 45.206 -5.545 -29.260 1.00 55.22 381 LYS A N 1
ATOM 3077 C CA . LYS A 1 381 ? 46.073 -5.972 -28.156 1.00 55.22 381 LYS A CA 1
ATOM 3078 C C . LYS A 1 381 ? 45.224 -6.594 -27.049 1.00 55.22 381 LYS A C 1
ATOM 3080 O O . LYS A 1 381 ? 44.259 -5.980 -26.595 1.00 55.22 381 LYS A O 1
ATOM 3085 N N . ASP A 1 382 ? 45.631 -7.782 -26.616 1.00 60.41 382 ASP A N 1
ATOM 3086 C CA . ASP A 1 382 ? 44.926 -8.627 -25.641 1.00 60.41 382 ASP A CA 1
ATOM 3087 C C . ASP A 1 382 ? 44.698 -7.928 -24.284 1.00 60.41 382 ASP A C 1
ATOM 3089 O O . ASP A 1 382 ? 43.697 -8.142 -23.612 1.00 60.41 382 ASP A O 1
ATOM 3093 N N . GLU A 1 383 ? 45.575 -6.979 -23.943 1.00 62.62 383 GLU A N 1
ATOM 3094 C CA . GLU A 1 383 ? 45.614 -6.236 -22.674 1.00 62.62 383 GLU A CA 1
ATOM 3095 C C . GLU A 1 383 ? 44.344 -5.422 -22.345 1.00 62.62 383 GLU A C 1
ATOM 3097 O O . GLU A 1 383 ? 44.190 -4.959 -21.218 1.00 62.62 383 GLU A O 1
ATOM 3102 N N . THR A 1 384 ? 43.432 -5.221 -23.305 1.00 68.94 384 THR A N 1
ATOM 3103 C CA . THR A 1 384 ? 42.178 -4.463 -23.097 1.00 68.94 384 THR A CA 1
ATOM 3104 C C . THR A 1 384 ? 40.919 -5.332 -23.084 1.00 68.94 384 THR A C 1
ATOM 3106 O O . THR A 1 384 ? 39.817 -4.804 -22.886 1.00 68.94 384 THR A O 1
ATOM 3109 N N . ARG A 1 385 ? 41.059 -6.653 -23.277 1.00 83.06 385 ARG A N 1
ATOM 3110 C CA . ARG A 1 385 ? 39.934 -7.593 -23.222 1.00 83.06 385 ARG A CA 1
ATOM 3111 C C . ARG A 1 385 ? 39.417 -7.712 -21.792 1.00 83.06 385 ARG A C 1
ATOM 3113 O O . ARG A 1 385 ? 40.191 -7.829 -20.848 1.00 83.06 385 ARG A O 1
ATOM 3120 N N . HIS A 1 386 ? 38.102 -7.660 -21.630 1.00 88.56 386 HIS A N 1
ATOM 3121 C CA . HIS A 1 386 ? 37.458 -7.755 -20.321 1.00 88.56 386 HIS A CA 1
ATOM 3122 C C . HIS A 1 386 ? 36.077 -8.390 -20.445 1.00 88.56 386 HIS A C 1
ATOM 3124 O O . HIS A 1 386 ? 35.388 -8.188 -21.443 1.00 88.56 386 HIS A O 1
ATOM 3130 N N . ARG A 1 387 ? 35.671 -9.138 -19.419 1.00 94.38 387 ARG A N 1
ATOM 3131 C CA . ARG A 1 387 ? 34.328 -9.704 -19.309 1.00 94.38 387 ARG A CA 1
ATOM 3132 C C . ARG A 1 387 ? 33.327 -8.589 -19.014 1.00 94.38 387 ARG A C 1
ATOM 3134 O O . ARG A 1 387 ? 33.529 -7.793 -18.094 1.00 94.38 387 ARG A O 1
ATOM 3141 N N . VAL A 1 388 ? 32.275 -8.531 -19.819 1.00 95.44 388 VAL A N 1
ATOM 3142 C CA . VAL A 1 388 ? 31.146 -7.614 -19.675 1.00 95.44 388 VAL A CA 1
ATOM 3143 C C . VAL A 1 388 ? 29.906 -8.421 -19.316 1.00 95.44 388 VAL A C 1
ATOM 3145 O O . VAL A 1 388 ? 29.684 -9.499 -19.868 1.00 95.44 388 VAL A O 1
ATOM 3148 N N . TRP A 1 389 ? 29.102 -7.873 -18.417 1.00 97.38 389 TRP A N 1
ATOM 3149 C CA . TRP A 1 389 ? 27.827 -8.412 -17.964 1.00 97.38 389 TRP A CA 1
ATOM 3150 C C . TRP A 1 389 ? 26.728 -7.394 -18.241 1.00 97.38 389 TRP A C 1
ATOM 3152 O O . TRP A 1 389 ? 26.929 -6.198 -18.030 1.00 97.38 389 TRP A O 1
ATOM 3162 N N . ILE A 1 390 ? 25.581 -7.853 -18.722 1.00 96.06 390 ILE A N 1
ATOM 3163 C CA . ILE A 1 390 ? 24.407 -7.021 -18.969 1.00 96.06 390 ILE A CA 1
ATOM 3164 C C . ILE A 1 390 ? 23.268 -7.613 -18.150 1.00 96.06 390 ILE A C 1
ATOM 3166 O O . ILE A 1 390 ? 22.817 -8.720 -18.435 1.00 96.06 390 ILE A O 1
ATOM 3170 N N . ALA A 1 391 ? 22.853 -6.880 -17.121 1.00 93.81 391 ALA A N 1
ATOM 3171 C CA . ALA A 1 391 ? 21.694 -7.223 -16.310 1.00 93.81 391 ALA A CA 1
ATOM 3172 C C . ALA A 1 391 ? 20.424 -6.714 -17.000 1.00 93.81 391 ALA A C 1
ATOM 3174 O O . ALA A 1 391 ? 20.383 -5.554 -17.434 1.00 93.81 391 ALA A O 1
ATOM 3175 N N . PHE A 1 392 ? 19.410 -7.571 -17.092 1.00 87.25 392 PHE A N 1
ATOM 3176 C CA . PHE A 1 392 ? 18.107 -7.234 -17.666 1.00 87.25 392 PHE A CA 1
ATOM 3177 C C . PHE A 1 392 ? 17.208 -6.543 -16.651 1.00 87.25 392 PHE A C 1
ATOM 3179 O O . PHE A 1 392 ? 16.478 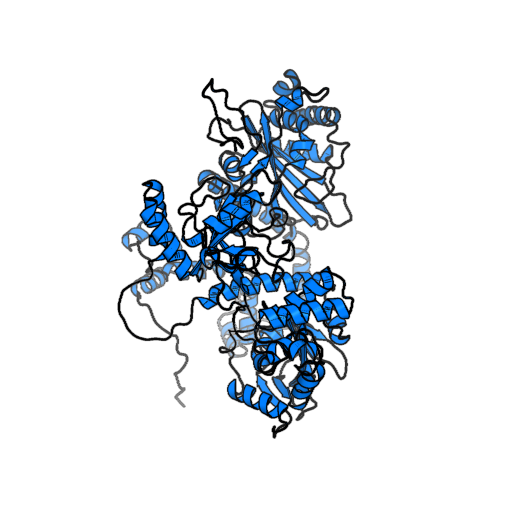-5.619 -16.999 1.00 87.25 392 PHE A O 1
ATOM 3186 N N . GLU A 1 393 ? 17.320 -6.941 -15.388 1.00 84.31 393 GLU A N 1
ATOM 3187 C CA . GLU A 1 393 ? 16.430 -6.525 -14.319 1.00 84.31 393 GLU A CA 1
ATOM 3188 C C . GLU A 1 393 ? 17.184 -5.754 -13.224 1.00 84.31 393 GLU A C 1
ATOM 3190 O O . GLU A 1 393 ? 18.308 -6.121 -12.860 1.00 84.31 393 GLU A O 1
ATOM 3195 N N . PRO A 1 394 ? 16.600 -4.686 -12.645 1.00 83.12 394 PRO A N 1
ATOM 3196 C CA . PRO A 1 394 ? 17.295 -3.874 -11.645 1.00 83.12 394 PRO A CA 1
ATOM 3197 C C . PRO A 1 394 ? 17.620 -4.638 -10.358 1.00 83.12 394 PRO A C 1
ATOM 3199 O O . PRO A 1 394 ? 18.618 -4.362 -9.696 1.00 83.12 394 PRO A O 1
ATOM 3202 N N . ASN A 1 395 ? 16.778 -5.607 -9.992 1.00 84.75 395 ASN A N 1
ATOM 3203 C CA . ASN A 1 395 ? 16.950 -6.417 -8.788 1.00 84.75 395 ASN A CA 1
ATOM 3204 C C . ASN A 1 395 ? 18.146 -7.379 -8.854 1.00 84.75 395 ASN A C 1
ATOM 3206 O O . ASN A 1 395 ? 18.608 -7.847 -7.811 1.00 84.75 395 ASN A O 1
ATOM 3210 N N . GLN A 1 396 ? 18.693 -7.617 -10.048 1.00 93.69 396 GLN A N 1
ATOM 3211 C CA . GLN A 1 396 ? 19.910 -8.397 -10.239 1.00 93.69 396 GLN A CA 1
ATOM 3212 C C . GLN A 1 396 ? 21.154 -7.653 -9.757 1.00 93.69 396 GLN A C 1
ATOM 3214 O O . GLN A 1 396 ? 22.231 -8.227 -9.805 1.00 93.69 396 GLN A O 1
ATOM 3219 N N . ILE A 1 397 ? 21.052 -6.395 -9.316 1.00 95.12 397 ILE A N 1
ATOM 3220 C CA . ILE A 1 397 ? 22.204 -5.539 -9.022 1.00 95.12 397 ILE A CA 1
ATOM 3221 C C . ILE A 1 397 ? 22.150 -5.066 -7.565 1.00 95.12 397 ILE A C 1
ATOM 3223 O O . ILE A 1 397 ? 21.208 -4.384 -7.160 1.00 95.12 397 ILE A O 1
ATOM 3227 N N . LYS A 1 398 ? 23.192 -5.364 -6.780 1.00 94.25 398 LYS A N 1
ATOM 3228 C CA . LYS A 1 398 ? 23.364 -4.880 -5.395 1.00 94.25 398 LYS A CA 1
ATOM 3229 C C . LYS A 1 398 ? 24.738 -4.262 -5.187 1.00 94.25 398 LYS A C 1
ATOM 3231 O O . LYS A 1 398 ? 25.691 -4.632 -5.858 1.00 94.25 398 LYS A O 1
ATOM 3236 N N . SER A 1 399 ? 24.856 -3.304 -4.275 1.00 95.25 399 SER A N 1
ATOM 3237 C CA . SER A 1 399 ? 26.109 -2.622 -3.953 1.00 95.25 399 SER A CA 1
ATOM 3238 C C . SER A 1 399 ? 27.067 -3.576 -3.248 1.00 95.25 399 SER A C 1
ATOM 3240 O O . SER A 1 399 ? 26.694 -4.257 -2.289 1.00 95.25 399 SER A O 1
ATOM 3242 N N . ALA A 1 400 ? 28.319 -3.574 -3.702 1.00 95.88 400 ALA A N 1
ATOM 3243 C CA . ALA A 1 400 ? 29.418 -4.307 -3.089 1.00 95.88 400 ALA A CA 1
ATOM 3244 C C . ALA A 1 400 ? 30.156 -3.496 -2.010 1.00 95.88 400 ALA A C 1
ATOM 3246 O O . ALA A 1 400 ? 31.117 -4.008 -1.436 1.00 95.88 400 ALA A O 1
ATOM 3247 N N . ASP A 1 401 ? 29.723 -2.259 -1.727 1.00 94.25 401 ASP A N 1
ATOM 3248 C CA . ASP A 1 401 ? 30.377 -1.387 -0.748 1.00 94.25 401 ASP A CA 1
ATOM 3249 C C . ASP A 1 401 ? 30.409 -2.057 0.642 1.00 94.25 401 ASP A C 1
ATOM 3251 O O . ASP A 1 401 ? 29.408 -2.644 1.065 1.00 94.25 401 ASP A O 1
ATOM 3255 N N . PRO A 1 402 ? 31.505 -1.957 1.413 1.00 91.31 402 PRO A N 1
ATOM 3256 C CA . PRO A 1 402 ? 31.587 -2.588 2.732 1.00 91.31 402 PRO A CA 1
ATOM 3257 C C . PRO A 1 402 ? 30.546 -2.012 3.697 1.00 91.31 402 PRO A C 1
ATOM 3259 O O . PRO A 1 402 ? 30.053 -2.718 4.574 1.00 91.31 402 PRO A O 1
ATOM 3262 N N . ILE A 1 403 ? 30.164 -0.746 3.506 1.00 90.12 403 ILE A N 1
ATOM 3263 C CA . ILE A 1 403 ? 29.151 -0.051 4.297 1.00 90.12 403 ILE A CA 1
ATOM 3264 C C . ILE A 1 403 ? 28.190 0.664 3.360 1.00 90.12 403 ILE A C 1
ATOM 3266 O O . ILE A 1 403 ? 28.602 1.466 2.524 1.00 90.12 403 ILE A O 1
ATOM 3270 N N . THR A 1 404 ? 26.902 0.403 3.537 1.00 85.44 404 THR A N 1
ATOM 3271 C CA . THR A 1 404 ? 25.823 1.119 2.862 1.00 85.44 404 THR A CA 1
ATOM 3272 C C . THR A 1 404 ? 24.958 1.823 3.895 1.00 85.44 404 THR A C 1
ATOM 3274 O O . THR A 1 404 ? 24.721 1.285 4.979 1.00 85.44 404 THR A O 1
ATOM 3277 N N . TYR A 1 405 ? 24.454 3.003 3.535 1.00 78.62 405 TYR A N 1
ATOM 3278 C CA . TYR A 1 405 ? 23.589 3.803 4.396 1.00 78.62 405 TYR A CA 1
ATOM 3279 C C . TYR A 1 405 ? 22.196 3.984 3.796 1.00 78.62 405 TYR A C 1
ATOM 3281 O O . TYR A 1 405 ? 22.053 4.177 2.580 1.00 78.62 405 TYR A O 1
ATOM 3289 N N . ASP A 1 406 ? 21.186 3.933 4.660 1.00 73.44 406 ASP A N 1
ATOM 3290 C CA . ASP A 1 406 ? 19.819 4.308 4.319 1.00 73.44 406 ASP A CA 1
ATOM 3291 C C . ASP A 1 406 ? 19.720 5.826 4.065 1.00 73.44 406 ASP A C 1
ATOM 3293 O O . ASP A 1 406 ? 20.669 6.586 4.281 1.00 73.44 406 ASP A O 1
ATOM 3297 N N . ASP A 1 407 ? 18.563 6.294 3.597 1.00 70.12 407 ASP A N 1
ATOM 3298 C CA . ASP A 1 407 ? 18.352 7.728 3.334 1.00 70.12 407 ASP A CA 1
ATOM 3299 C C . ASP A 1 407 ? 18.349 8.592 4.613 1.00 70.12 407 ASP A C 1
ATOM 3301 O O . ASP A 1 407 ? 18.457 9.816 4.532 1.00 70.12 407 ASP A O 1
ATOM 3305 N N . ASN A 1 408 ? 18.265 7.966 5.792 1.00 58.16 408 ASN A N 1
ATOM 3306 C CA . ASN A 1 408 ? 18.356 8.618 7.097 1.00 58.16 408 ASN A CA 1
ATOM 3307 C C . ASN A 1 408 ? 19.798 8.646 7.647 1.00 58.16 408 ASN A C 1
ATOM 3309 O O . ASN A 1 408 ? 20.025 9.207 8.718 1.00 58.16 408 ASN A O 1
ATOM 3313 N N . GLY A 1 409 ? 20.768 8.061 6.936 1.00 66.00 409 GLY A N 1
ATOM 3314 C CA . GLY A 1 409 ? 22.168 7.971 7.351 1.00 66.00 409 GLY A CA 1
ATOM 3315 C C . GLY A 1 409 ? 22.493 6.809 8.299 1.00 66.00 409 GLY A C 1
ATOM 3316 O O . GLY A 1 409 ? 23.599 6.771 8.839 1.00 66.00 409 GLY A O 1
ATOM 3317 N N . ASN A 1 410 ? 21.582 5.856 8.505 1.00 72.88 410 ASN A N 1
ATOM 3318 C CA . ASN A 1 410 ? 21.831 4.654 9.303 1.00 72.88 410 ASN A CA 1
ATOM 3319 C C . ASN A 1 410 ? 22.545 3.583 8.477 1.00 72.88 410 ASN A C 1
ATOM 3321 O O . ASN A 1 410 ? 22.262 3.413 7.292 1.00 72.88 410 ASN A O 1
ATOM 3325 N N . VAL A 1 411 ? 23.436 2.822 9.118 1.00 78.06 411 VAL A N 1
ATOM 3326 C CA . VAL A 1 411 ? 24.064 1.642 8.505 1.00 78.06 411 VAL A CA 1
ATOM 3327 C C . VAL A 1 411 ? 22.999 0.582 8.260 1.00 78.06 411 VAL A C 1
ATOM 3329 O O . VAL A 1 411 ? 22.236 0.248 9.165 1.00 78.06 411 VAL A O 1
ATOM 3332 N N . ILE A 1 412 ? 22.971 0.039 7.048 1.00 82.12 412 ILE A N 1
ATOM 3333 C CA . ILE A 1 412 ? 22.019 -1.006 6.684 1.00 82.12 412 ILE A CA 1
ATOM 3334 C C . ILE A 1 412 ? 22.569 -2.379 7.116 1.00 82.12 412 ILE A C 1
ATOM 3336 O O . ILE A 1 412 ? 23.655 -2.735 6.656 1.00 82.12 412 ILE A O 1
ATOM 3340 N N . PRO A 1 413 ? 21.826 -3.170 7.919 1.00 84.62 413 PRO A N 1
ATOM 3341 C CA . PRO A 1 413 ? 22.179 -4.553 8.261 1.00 84.62 413 PRO A CA 1
ATOM 3342 C C . PRO A 1 413 ? 22.330 -5.469 7.034 1.00 84.62 413 PRO A C 1
ATOM 3344 O O . PRO A 1 413 ? 21.708 -5.236 5.999 1.00 84.62 413 PRO A O 1
ATOM 3347 N N . LEU A 1 414 ? 23.133 -6.532 7.141 1.00 82.62 414 LEU A N 1
ATOM 3348 C CA . LEU A 1 414 ? 23.411 -7.452 6.029 1.00 82.62 414 LEU A CA 1
ATOM 3349 C C . LEU A 1 414 ? 22.187 -8.244 5.589 1.00 82.62 414 LEU A C 1
ATOM 3351 O O . LEU A 1 414 ? 22.018 -8.440 4.384 1.00 82.62 414 LEU A O 1
ATOM 3355 N N . SER A 1 415 ? 21.341 -8.646 6.539 1.00 81.25 415 SER A N 1
ATOM 3356 C CA . SER A 1 415 ? 20.068 -9.334 6.283 1.00 81.25 415 SER A CA 1
ATOM 3357 C C . SER A 1 415 ? 19.164 -8.566 5.314 1.00 81.25 415 SER A C 1
ATOM 3359 O O . SER A 1 415 ? 18.380 -9.159 4.579 1.00 81.25 415 SER A O 1
ATOM 3361 N N . GLU A 1 416 ? 19.321 -7.244 5.236 1.00 80.31 416 GLU A N 1
ATOM 3362 C CA . GLU A 1 416 ? 18.567 -6.391 4.329 1.00 80.31 416 GLU A CA 1
ATOM 3363 C C . GLU A 1 416 ? 19.266 -6.185 2.979 1.00 80.31 416 GLU A C 1
ATOM 3365 O O . GLU A 1 416 ? 18.617 -5.879 1.986 1.00 80.31 416 GLU A O 1
ATOM 3370 N N . ARG A 1 417 ? 20.581 -6.370 2.852 1.00 84.19 417 ARG A N 1
ATOM 3371 C CA . ARG A 1 417 ? 21.316 -5.907 1.660 1.00 84.19 417 ARG A CA 1
ATOM 3372 C C . ARG A 1 417 ? 21.057 -6.703 0.378 1.00 84.19 417 ARG A C 1
ATOM 3374 O O . ARG A 1 417 ? 21.063 -6.108 -0.697 1.00 84.19 417 ARG A O 1
ATOM 3381 N N . PHE A 1 418 ? 20.796 -8.006 0.470 1.00 85.62 418 PHE A N 1
ATOM 3382 C CA . PHE A 1 418 ? 20.813 -8.925 -0.680 1.00 85.62 418 PHE A CA 1
ATOM 3383 C C . PHE A 1 418 ? 19.469 -9.623 -0.941 1.00 85.62 418 PHE A C 1
ATOM 3385 O O . PHE A 1 418 ? 19.420 -10.830 -1.145 1.00 85.62 418 PHE A O 1
ATOM 3392 N N . LYS A 1 419 ? 18.373 -8.852 -0.965 1.00 74.06 419 LYS A N 1
ATOM 3393 C CA . LYS A 1 419 ? 17.018 -9.341 -1.288 1.00 74.06 419 LYS A CA 1
ATOM 3394 C C . LYS A 1 419 ? 16.648 -9.100 -2.761 1.00 74.06 419 LYS A C 1
ATOM 3396 O O . LYS A 1 419 ? 16.738 -7.959 -3.236 1.00 74.06 419 LYS A O 1
ATOM 3401 N N . ASN A 1 420 ? 16.222 -10.153 -3.469 1.00 67.75 420 ASN A N 1
ATOM 3402 C CA . ASN A 1 420 ? 15.953 -10.141 -4.919 1.00 67.75 420 ASN A CA 1
ATOM 3403 C C . ASN A 1 420 ? 14.623 -9.467 -5.299 1.00 67.75 420 ASN A C 1
ATOM 3405 O O . ASN A 1 420 ? 14.378 -9.139 -6.454 1.00 67.75 420 ASN A O 1
ATOM 3409 N N . GLU A 1 421 ? 13.764 -9.208 -4.326 1.00 62.72 421 GLU A N 1
ATOM 3410 C CA . GLU A 1 421 ? 12.469 -8.566 -4.499 1.00 62.72 421 GLU A CA 1
ATOM 3411 C C . GLU A 1 421 ? 12.556 -7.029 -4.526 1.00 62.72 421 GLU A C 1
ATOM 3413 O O . GLU A 1 421 ? 11.551 -6.360 -4.772 1.00 62.72 421 GLU A O 1
ATOM 3418 N N . LYS A 1 422 ? 13.742 -6.439 -4.291 1.00 68.81 422 LYS A N 1
ATOM 3419 C CA . LYS A 1 422 ? 13.949 -4.979 -4.290 1.00 68.81 422 LYS A CA 1
ATOM 3420 C C . LYS A 1 422 ? 14.949 -4.517 -5.344 1.00 68.81 422 LYS A C 1
ATOM 3422 O O . LYS A 1 422 ? 15.973 -5.154 -5.574 1.00 68.81 422 LYS A O 1
ATOM 3427 N N . VAL A 1 423 ? 14.701 -3.328 -5.889 1.00 78.38 423 VAL A N 1
ATOM 3428 C CA . VAL A 1 423 ? 15.522 -2.697 -6.939 1.00 78.38 423 VAL A CA 1
ATOM 3429 C C . VAL A 1 423 ? 16.564 -1.691 -6.421 1.00 78.38 423 VAL A C 1
ATOM 3431 O O . VAL A 1 423 ? 17.415 -1.265 -7.197 1.00 78.38 423 VAL A O 1
ATOM 3434 N N . ASP A 1 424 ? 16.517 -1.289 -5.139 1.00 85.44 424 ASP A N 1
ATOM 3435 C CA . ASP A 1 424 ? 17.573 -0.450 -4.538 1.00 85.44 424 ASP A CA 1
ATOM 3436 C C . ASP A 1 424 ? 18.845 -1.293 -4.346 1.00 85.44 424 ASP A C 1
ATOM 3438 O O . ASP A 1 424 ? 18.802 -2.418 -3.831 1.00 85.44 424 ASP A O 1
ATOM 3442 N N . ILE A 1 425 ? 19.978 -0.753 -4.796 1.00 89.06 425 ILE A N 1
ATOM 3443 C CA . ILE A 1 425 ? 21.274 -1.428 -4.761 1.00 89.06 425 ILE A CA 1
ATOM 3444 C C . ILE A 1 425 ? 21.854 -1.500 -3.350 1.00 89.06 425 ILE A C 1
ATOM 3446 O O . ILE A 1 425 ? 22.617 -2.408 -3.052 1.00 89.06 425 ILE A O 1
ATOM 3450 N N . ARG A 1 426 ? 21.565 -0.535 -2.477 1.00 84.19 426 ARG A N 1
ATOM 3451 C CA . ARG A 1 426 ? 22.165 -0.449 -1.142 1.00 84.19 426 ARG A CA 1
ATOM 3452 C C . ARG A 1 426 ? 21.523 -1.462 -0.204 1.00 84.19 426 ARG A C 1
ATOM 3454 O O . ARG A 1 426 ? 22.237 -2.067 0.587 1.00 84.19 426 ARG A O 1
ATOM 3461 N N . TYR A 1 427 ? 20.196 -1.601 -0.274 1.00 66.31 427 TYR A N 1
ATOM 3462 C CA . TYR A 1 427 ? 19.420 -2.417 0.651 1.00 66.31 427 TYR A CA 1
ATOM 3463 C C . TYR A 1 427 ? 17.949 -2.625 0.323 1.00 66.31 427 TYR A C 1
ATOM 3465 O O . TYR A 1 427 ? 17.267 -1.826 -0.308 1.00 66.31 427 TYR A O 1
ATOM 3473 N N . SER A 1 428 ? 17.498 -3.720 0.907 1.00 45.78 428 SER A N 1
ATOM 3474 C CA . SER A 1 428 ? 16.339 -3.939 1.757 1.00 45.78 428 SER A CA 1
ATOM 3475 C C . SER A 1 428 ? 15.750 -2.785 2.569 1.00 45.78 428 SER A C 1
ATOM 3477 O O . SER A 1 428 ? 15.892 -2.820 3.786 1.00 45.78 428 SER A O 1
ATOM 3479 N N . LYS A 1 429 ? 15.070 -1.788 2.000 1.00 36.94 429 LYS A N 1
ATOM 3480 C CA . LYS A 1 429 ? 13.946 -1.211 2.755 1.00 36.94 429 LYS A CA 1
ATOM 3481 C C . LYS A 1 429 ? 12.676 -1.749 2.137 1.00 36.94 429 LYS A C 1
ATOM 3483 O O . LYS A 1 429 ? 12.456 -1.611 0.930 1.00 36.94 429 LYS A O 1
ATOM 3488 N N . ASP A 1 430 ? 11.807 -2.315 2.961 1.00 32.41 430 ASP A N 1
ATOM 3489 C CA . ASP A 1 430 ? 10.384 -2.164 2.711 1.00 32.41 430 ASP A CA 1
ATOM 3490 C C . ASP A 1 430 ? 10.080 -0.670 2.673 1.00 32.41 430 ASP A C 1
ATOM 3492 O O . ASP A 1 430 ? 9.796 -0.076 3.696 1.00 32.41 430 ASP A O 1
ATOM 3496 N N . ASP A 1 431 ? 10.258 -0.061 1.501 1.00 28.62 431 ASP A N 1
ATOM 3497 C CA . ASP A 1 431 ? 9.782 1.271 1.147 1.00 28.62 431 ASP A CA 1
ATOM 3498 C C . ASP A 1 431 ? 9.800 1.423 -0.382 1.00 28.62 431 ASP A C 1
ATOM 3500 O O . ASP A 1 431 ? 10.595 2.136 -0.987 1.00 28.62 431 ASP A O 1
ATOM 3504 N N . LYS A 1 432 ? 8.873 0.703 -1.015 1.00 28.72 432 LYS A N 1
ATOM 3505 C CA . LYS A 1 432 ? 7.940 1.289 -1.987 1.00 28.72 432 LYS A CA 1
ATOM 3506 C C . LYS A 1 432 ? 6.580 0.644 -1.779 1.00 28.72 432 LYS A C 1
ATOM 3508 O O . LYS A 1 432 ? 6.016 -0.014 -2.643 1.00 28.72 432 LYS A O 1
ATOM 3513 N N . ILE A 1 433 ? 6.053 0.844 -0.587 1.00 31.33 433 ILE A N 1
ATOM 3514 C CA . ILE A 1 433 ? 4.664 1.245 -0.564 1.00 31.33 433 ILE A CA 1
ATOM 3515 C C . ILE A 1 433 ? 4.696 2.686 -1.044 1.00 31.33 433 ILE A C 1
ATOM 3517 O O . ILE A 1 433 ? 5.392 3.505 -0.447 1.00 31.33 433 ILE A O 1
ATOM 3521 N N . ASP A 1 434 ? 4.015 2.970 -2.145 1.00 31.92 434 ASP A N 1
ATOM 3522 C CA . ASP A 1 434 ? 3.762 4.337 -2.573 1.00 31.92 434 ASP A CA 1
ATOM 3523 C C . ASP A 1 434 ? 3.352 5.168 -1.349 1.00 31.92 434 ASP A C 1
ATOM 3525 O O . ASP A 1 434 ? 2.285 4.956 -0.763 1.00 31.92 434 ASP A O 1
ATOM 3529 N N . SER A 1 435 ? 4.191 6.124 -0.951 1.00 33.84 435 SER A N 1
ATOM 3530 C CA . SER A 1 435 ? 3.802 7.135 0.035 1.00 33.84 435 SER A CA 1
ATOM 3531 C C . SER A 1 435 ? 2.696 8.049 -0.506 1.00 33.84 435 SER A C 1
ATOM 3533 O O . SER A 1 435 ? 2.189 8.887 0.234 1.00 33.84 435 SER A O 1
ATOM 3535 N N . ASP A 1 436 ? 2.304 7.864 -1.770 1.00 33.44 436 ASP A N 1
ATOM 3536 C CA . ASP A 1 436 ? 1.099 8.438 -2.355 1.00 33.44 436 ASP A CA 1
ATOM 3537 C C . ASP A 1 436 ? -0.141 7.505 -2.268 1.00 33.44 436 ASP A C 1
ATOM 3539 O O . ASP A 1 436 ? -1.258 8.026 -2.358 1.00 33.44 436 ASP A O 1
ATOM 3543 N N . ASP A 1 437 ? 0.003 6.195 -1.967 1.00 38.97 437 ASP A N 1
ATOM 3544 C CA . ASP A 1 437 ? -1.100 5.202 -1.977 1.00 38.97 437 ASP A CA 1
ATOM 3545 C C . ASP A 1 437 ? -1.357 4.399 -0.677 1.00 38.97 437 ASP A C 1
ATOM 3547 O O . ASP A 1 437 ? -2.477 3.906 -0.525 1.00 38.97 437 ASP A O 1
ATOM 3551 N N . LYS A 1 438 ? -0.465 4.320 0.333 1.00 53.62 438 LYS A N 1
ATOM 3552 C CA . LYS A 1 438 ? -0.905 3.912 1.701 1.00 53.62 438 LYS A CA 1
ATOM 3553 C C . LYS A 1 438 ? -1.534 5.100 2.430 1.00 53.62 438 LYS A C 1
ATOM 3555 O O . LYS A 1 438 ? -1.021 5.632 3.413 1.00 53.62 438 LYS A O 1
ATOM 3560 N N . LYS A 1 439 ? -2.685 5.533 1.926 1.00 70.62 439 LYS A N 1
ATOM 3561 C CA . LYS A 1 439 ? -3.575 6.437 2.659 1.00 70.62 439 LYS A CA 1
ATOM 3562 C C . LYS A 1 439 ? -4.259 5.645 3.762 1.00 70.62 439 LYS A C 1
ATOM 3564 O O . LYS A 1 439 ? -4.633 4.497 3.541 1.00 70.62 439 LYS A O 1
ATOM 3569 N N . ILE A 1 440 ? -4.462 6.256 4.929 1.00 79.62 440 ILE A N 1
ATOM 3570 C CA . ILE A 1 440 ? -5.363 5.661 5.918 1.00 79.62 440 ILE A CA 1
ATOM 3571 C C . ILE A 1 440 ? -6.750 5.567 5.272 1.00 79.62 440 ILE A C 1
ATOM 3573 O O . ILE A 1 440 ? -7.290 6.572 4.804 1.00 79.62 440 ILE A O 1
ATOM 3577 N N . THR A 1 441 ? -7.297 4.357 5.203 1.00 79.00 441 THR A N 1
ATOM 3578 C CA . THR A 1 441 ? -8.614 4.070 4.622 1.00 79.00 441 THR A CA 1
ATOM 3579 C C . THR A 1 441 ? -9.530 3.429 5.656 1.00 79.00 441 THR A C 1
ATOM 3581 O O . THR A 1 441 ? -9.103 3.057 6.750 1.00 79.00 441 THR A O 1
ATOM 3584 N N . VAL A 1 442 ? -10.818 3.351 5.322 1.00 73.75 442 VAL A N 1
ATOM 3585 C CA . VAL A 1 442 ? -11.826 2.753 6.197 1.00 73.75 442 VAL A CA 1
ATOM 3586 C C . VAL A 1 442 ? -11.529 1.271 6.438 1.00 73.75 442 VAL A C 1
ATOM 3588 O O . VAL A 1 442 ? -11.238 0.534 5.501 1.00 73.75 442 VAL A O 1
ATOM 3591 N N . GLY A 1 443 ? -11.629 0.835 7.695 1.00 68.75 443 GLY A N 1
ATOM 3592 C CA . GLY A 1 443 ? -11.464 -0.573 8.070 1.00 68.75 443 GLY A CA 1
ATOM 3593 C C . GLY A 1 443 ? -10.016 -1.054 8.200 1.00 68.75 443 GLY A C 1
ATOM 3594 O O . GLY A 1 443 ? -9.819 -2.240 8.444 1.00 68.75 443 GLY A O 1
ATOM 3595 N N . MET A 1 444 ? -9.021 -0.164 8.076 1.00 73.94 444 MET A N 1
ATOM 3596 C CA . MET A 1 444 ? -7.631 -0.494 8.411 1.00 73.94 444 MET A CA 1
ATOM 3597 C C . MET A 1 444 ? -7.487 -0.835 9.899 1.00 73.94 444 MET A C 1
ATOM 3599 O O . MET A 1 444 ? -7.970 -0.098 10.762 1.00 73.94 444 MET A O 1
ATOM 3603 N N . SER A 1 445 ? -6.776 -1.921 10.189 1.00 78.38 445 SER A N 1
ATOM 3604 C CA . SER A 1 445 ? -6.425 -2.344 11.547 1.00 78.38 445 SER A CA 1
ATOM 3605 C C . SER A 1 445 ? -5.412 -1.402 12.207 1.00 78.38 445 SER A C 1
ATOM 3607 O O . SER A 1 445 ? -4.661 -0.697 11.529 1.00 78.38 445 SER A O 1
ATOM 3609 N N . ASP A 1 446 ? -5.339 -1.414 13.541 1.00 78.94 446 ASP A N 1
ATOM 3610 C CA . ASP A 1 446 ? -4.340 -0.636 14.292 1.00 78.94 446 ASP A CA 1
ATOM 3611 C C . ASP A 1 446 ? -2.909 -0.985 13.862 1.00 78.94 446 ASP A C 1
ATOM 3613 O O . ASP A 1 446 ? -2.106 -0.076 13.688 1.00 78.94 446 ASP A O 1
ATOM 3617 N N . SER A 1 447 ? -2.622 -2.257 13.559 1.00 73.44 447 SER A N 1
ATOM 3618 C CA . SER A 1 447 ? -1.314 -2.687 13.045 1.00 73.44 447 SER A CA 1
ATOM 3619 C C . SER A 1 447 ? -0.975 -2.048 11.689 1.00 73.44 447 SER A C 1
ATOM 3621 O O . SER A 1 447 ? 0.119 -1.513 11.515 1.00 73.44 447 SER A O 1
ATOM 3623 N N . GLU A 1 448 ? -1.911 -2.045 10.732 1.00 73.38 448 GLU A N 1
ATOM 3624 C CA . GLU A 1 448 ? -1.708 -1.425 9.410 1.00 73.38 448 GLU A CA 1
ATOM 3625 C C . GLU A 1 448 ? -1.545 0.094 9.517 1.00 73.38 448 GLU A C 1
ATOM 3627 O O . GLU A 1 448 ? -0.689 0.690 8.858 1.00 73.38 448 GLU A O 1
ATOM 3632 N N . ARG A 1 449 ? -2.339 0.737 10.381 1.00 87.19 449 ARG A N 1
ATOM 3633 C CA . ARG A 1 449 ? -2.197 2.169 10.663 1.00 87.19 449 ARG A CA 1
ATOM 3634 C C . ARG A 1 449 ? -0.867 2.455 11.350 1.00 87.19 449 ARG A C 1
ATOM 3636 O O . ARG A 1 449 ? -0.208 3.426 10.994 1.00 87.19 449 ARG A O 1
ATOM 3643 N N . THR A 1 450 ? -0.426 1.604 12.269 1.00 81.88 450 THR A N 1
ATOM 3644 C CA . THR A 1 450 ? 0.866 1.709 12.952 1.00 81.88 450 THR A CA 1
ATOM 3645 C C . THR A 1 450 ? 2.028 1.742 11.963 1.00 81.88 450 THR A C 1
ATOM 3647 O O . THR A 1 450 ? 2.898 2.601 12.097 1.00 81.88 450 THR A O 1
ATOM 3650 N N . GLU A 1 451 ? 2.039 0.887 10.937 1.00 77.88 451 GLU A N 1
ATOM 3651 C CA . GLU A 1 451 ? 3.081 0.901 9.896 1.00 77.88 451 GLU A CA 1
ATOM 3652 C C . GLU A 1 451 ? 3.170 2.247 9.163 1.00 77.88 451 GLU A C 1
ATOM 3654 O O . GLU A 1 451 ? 4.264 2.759 8.915 1.00 77.88 451 GLU A O 1
ATOM 3659 N N . ILE A 1 452 ? 2.017 2.840 8.840 1.00 78.50 452 ILE A N 1
ATOM 3660 C CA . ILE A 1 452 ? 1.925 4.116 8.119 1.00 78.50 452 ILE A CA 1
ATOM 3661 C C . ILE A 1 452 ? 2.338 5.269 9.040 1.00 78.50 452 ILE A C 1
ATOM 3663 O O . ILE A 1 452 ? 3.180 6.109 8.705 1.00 78.50 452 ILE A O 1
ATOM 3667 N N . LEU A 1 453 ? 1.752 5.312 10.233 1.00 84.81 453 LEU A N 1
ATOM 3668 C CA . LEU A 1 453 ? 1.882 6.426 11.159 1.00 84.81 453 LEU A CA 1
ATOM 3669 C C . LEU A 1 453 ? 3.271 6.471 11.817 1.00 84.81 453 LEU A C 1
ATOM 3671 O O . LEU A 1 453 ? 3.775 7.572 12.033 1.00 84.81 453 LEU A O 1
ATOM 3675 N N . LYS A 1 454 ? 3.946 5.330 12.046 1.00 82.19 454 LYS A N 1
ATOM 3676 C CA . LYS A 1 454 ? 5.318 5.273 12.606 1.00 82.19 454 LYS A CA 1
ATOM 3677 C C . LYS A 1 454 ? 6.350 6.046 11.779 1.00 82.19 454 LYS A C 1
ATOM 3679 O O . LYS A 1 454 ? 7.266 6.634 12.349 1.00 82.19 454 LYS A O 1
ATOM 3684 N N . ASN A 1 455 ? 6.174 6.100 10.459 1.00 71.25 455 ASN A N 1
ATOM 3685 C CA . ASN A 1 455 ? 7.102 6.759 9.533 1.00 71.25 455 ASN A CA 1
ATOM 3686 C C . ASN A 1 455 ? 6.571 8.094 8.981 1.00 71.25 455 ASN A C 1
ATOM 3688 O O . ASN A 1 455 ? 7.212 8.731 8.145 1.00 71.25 455 ASN A O 1
ATOM 3692 N N . THR A 1 456 ? 5.403 8.546 9.442 1.00 79.69 456 THR A N 1
ATOM 3693 C CA . THR A 1 456 ? 4.765 9.763 8.933 1.00 79.69 456 THR A CA 1
ATOM 3694 C C . THR A 1 456 ? 5.464 11.025 9.450 1.00 79.69 456 THR A C 1
ATOM 3696 O O . THR A 1 456 ? 5.704 11.187 10.649 1.00 79.69 456 THR A O 1
ATOM 3699 N N . VAL A 1 457 ? 5.730 11.972 8.543 1.00 81.56 457 VAL A N 1
ATOM 3700 C CA . VAL A 1 457 ? 6.291 13.296 8.857 1.00 81.56 457 VAL A CA 1
ATOM 3701 C C . VAL A 1 457 ? 5.273 14.390 8.539 1.00 81.56 457 VAL A C 1
ATOM 3703 O O . VAL A 1 457 ? 4.822 14.541 7.404 1.00 81.56 457 VAL A O 1
ATOM 3706 N N . LEU A 1 458 ? 4.950 15.208 9.537 1.00 83.94 458 LEU A N 1
ATOM 3707 C CA . LEU A 1 458 ? 4.077 16.368 9.404 1.00 83.94 458 LEU A CA 1
ATOM 3708 C C . LEU A 1 458 ? 4.866 17.611 9.013 1.00 83.94 458 LEU A C 1
ATOM 3710 O O . LEU A 1 458 ? 5.932 17.884 9.557 1.00 83.94 458 LEU A O 1
ATOM 3714 N N . THR A 1 459 ? 4.299 18.413 8.112 1.00 89.12 459 THR A N 1
ATOM 3715 C CA . THR A 1 459 ? 4.787 19.772 7.835 1.00 89.12 459 THR A CA 1
ATOM 3716 C C . THR A 1 459 ? 3.989 20.773 8.663 1.00 89.12 459 THR A C 1
ATOM 3718 O O . THR A 1 459 ? 2.776 20.891 8.495 1.00 89.12 459 THR A O 1
ATOM 3721 N N . LEU A 1 460 ? 4.668 21.506 9.540 1.00 89.12 460 LEU A N 1
ATOM 3722 C CA . LEU A 1 460 ? 4.061 22.471 10.448 1.00 89.12 460 LEU A CA 1
ATOM 3723 C C . LEU A 1 460 ? 3.855 23.823 9.766 1.00 89.12 460 LEU A C 1
ATOM 3725 O O . LEU A 1 460 ? 4.759 24.350 9.112 1.00 89.12 460 LEU A O 1
ATOM 3729 N N . ALA A 1 461 ? 2.682 24.415 9.977 1.00 92.50 461 ALA A N 1
ATOM 3730 C CA . ALA A 1 461 ? 2.442 25.809 9.617 1.00 92.50 461 ALA A CA 1
ATOM 3731 C C . ALA A 1 461 ? 3.228 26.761 10.540 1.00 92.50 461 ALA A C 1
ATOM 3733 O O . ALA A 1 461 ? 3.549 26.416 11.678 1.00 92.50 461 ALA A O 1
ATOM 3734 N N . ASP A 1 462 ? 3.540 27.969 10.069 1.00 91.38 462 ASP A N 1
ATOM 3735 C CA . ASP A 1 462 ? 4.366 28.940 10.802 1.00 91.38 462 ASP A CA 1
ATOM 3736 C C . ASP A 1 462 ? 3.549 30.174 11.195 1.00 91.38 462 ASP A C 1
ATOM 3738 O O . ASP A 1 462 ? 3.354 31.087 10.386 1.00 91.38 462 ASP A O 1
ATOM 3742 N N . TYR A 1 463 ? 3.088 30.226 12.450 1.00 91.38 463 TYR A N 1
ATOM 3743 C CA . TYR A 1 463 ? 2.296 31.358 12.933 1.00 91.38 463 TYR A CA 1
ATOM 3744 C C . TYR A 1 463 ? 3.094 32.667 12.942 1.00 91.38 463 TYR A C 1
ATOM 3746 O O . TYR A 1 463 ? 2.571 33.706 12.541 1.00 91.38 463 TYR A O 1
ATOM 3754 N N . GLU A 1 464 ? 4.368 32.637 13.337 1.00 88.25 464 GLU A N 1
ATOM 3755 C CA . GLU A 1 464 ? 5.199 33.844 13.416 1.00 88.25 464 GLU A CA 1
ATOM 3756 C C . GLU A 1 464 ? 5.550 34.391 12.023 1.00 88.25 464 GLU A C 1
ATOM 3758 O O . GLU A 1 464 ? 5.628 35.608 11.824 1.00 88.25 464 GLU A O 1
ATOM 3763 N N . ALA A 1 465 ? 5.701 33.521 11.021 1.00 87.31 465 ALA A N 1
ATOM 3764 C CA . ALA A 1 465 ? 5.808 33.948 9.629 1.00 87.31 465 ALA A CA 1
ATOM 3765 C C . ALA A 1 465 ? 4.470 34.464 9.082 1.00 87.31 465 ALA A C 1
ATOM 3767 O O . ALA A 1 465 ? 4.446 35.496 8.406 1.00 87.31 465 ALA A O 1
ATOM 3768 N N . ALA A 1 466 ? 3.352 33.798 9.386 1.00 87.31 466 ALA A N 1
ATOM 3769 C CA . ALA A 1 466 ? 2.025 34.221 8.945 1.00 87.31 466 ALA A CA 1
ATOM 3770 C C . ALA A 1 466 ? 1.629 35.584 9.527 1.00 87.31 466 ALA A C 1
ATOM 3772 O O . ALA A 1 466 ? 1.113 36.424 8.790 1.00 87.31 466 ALA A O 1
ATOM 3773 N N . LYS A 1 467 ? 1.973 35.850 10.794 1.00 84.75 467 LYS A N 1
ATOM 3774 C CA . LYS A 1 467 ? 1.737 37.120 11.499 1.00 84.75 467 LYS A CA 1
ATOM 3775 C C . LYS A 1 467 ? 2.315 38.342 10.785 1.00 84.75 467 LYS A C 1
ATOM 3777 O O . LYS A 1 467 ? 1.788 39.445 10.922 1.00 84.75 467 LYS A O 1
ATOM 3782 N N . LYS A 1 468 ? 3.391 38.157 10.014 1.00 85.75 468 LYS A N 1
ATOM 3783 C CA . LYS A 1 468 ? 4.038 39.224 9.232 1.00 85.75 468 LYS A CA 1
ATOM 3784 C C . LYS A 1 468 ? 3.254 39.594 7.968 1.00 85.75 468 LYS A C 1
ATOM 3786 O O . LYS A 1 468 ? 3.509 40.649 7.392 1.00 85.75 468 LYS A O 1
ATOM 3791 N N . LYS A 1 469 ? 2.311 38.755 7.522 1.00 84.62 469 LYS A N 1
ATOM 3792 C CA . LYS A 1 469 ? 1.467 39.013 6.348 1.00 84.62 469 LYS A CA 1
ATOM 3793 C C . LYS A 1 469 ? 0.304 39.940 6.732 1.00 84.62 469 LYS A C 1
ATOM 3795 O O . LYS A 1 469 ? -0.318 39.794 7.786 1.00 84.62 469 LYS A O 1
ATOM 3800 N N . VAL A 1 470 ? -0.021 40.893 5.856 1.00 75.06 470 VAL A N 1
ATOM 3801 C CA . VAL A 1 470 ? -1.121 41.848 6.078 1.00 75.06 470 VAL A CA 1
ATOM 3802 C C . VAL A 1 470 ? -2.442 41.097 6.279 1.00 75.06 470 VAL A C 1
ATOM 3804 O O . VAL A 1 470 ? -2.777 40.194 5.518 1.00 75.06 470 VAL A O 1
ATOM 3807 N N . GLY A 1 471 ? -3.195 41.463 7.321 1.00 75.00 471 GLY A N 1
ATOM 3808 C CA . GLY A 1 471 ? -4.503 40.869 7.622 1.00 75.00 471 GLY A CA 1
ATOM 3809 C C . GLY A 1 471 ? -4.462 39.506 8.326 1.00 75.00 471 GLY A C 1
ATOM 3810 O O . GLY A 1 471 ? -5.514 39.006 8.711 1.00 75.00 471 GLY A O 1
ATOM 3811 N N . LYS A 1 472 ? -3.279 38.934 8.570 1.00 80.38 472 LYS A N 1
ATOM 3812 C CA . LYS A 1 472 ? -3.074 37.619 9.197 1.00 80.38 472 LYS A CA 1
ATOM 3813 C C . LYS A 1 472 ? -2.462 37.754 10.593 1.00 80.38 472 LYS A C 1
ATOM 3815 O O . LYS A 1 472 ? -1.437 37.172 10.893 1.00 80.38 472 LYS A O 1
ATOM 3820 N N . THR A 1 473 ? -3.065 38.562 11.461 1.00 87.50 473 THR A N 1
ATOM 3821 C CA . THR A 1 473 ? -2.599 38.727 12.849 1.00 87.50 473 THR A CA 1
ATOM 3822 C C . THR A 1 473 ? -3.764 38.706 13.830 1.00 87.50 473 THR A C 1
ATOM 3824 O O . THR A 1 473 ? -4.843 39.245 13.538 1.00 87.50 473 THR A O 1
ATOM 3827 N N . VAL A 1 474 ? -3.534 38.093 14.989 1.00 89.81 474 VAL A N 1
ATOM 3828 C CA . VAL A 1 474 ? -4.403 38.172 16.165 1.00 89.81 474 VAL A CA 1
ATOM 3829 C C . VAL A 1 474 ? -3.737 39.142 17.136 1.00 89.81 474 VAL A C 1
ATOM 3831 O O . VAL A 1 474 ? -2.564 38.975 17.478 1.00 89.81 474 VAL A O 1
ATOM 3834 N N . ASP A 1 475 ? -4.445 40.197 17.530 1.00 88.88 475 ASP A N 1
ATOM 3835 C CA . ASP A 1 475 ? -3.906 41.178 18.466 1.00 88.88 475 ASP A CA 1
ATOM 3836 C C . ASP A 1 475 ? -3.826 40.609 19.890 1.00 88.88 475 ASP A C 1
ATOM 3838 O O . ASP A 1 475 ? -4.569 39.702 20.272 1.00 88.88 475 ASP A O 1
ATOM 3842 N N . THR A 1 476 ? -2.908 41.156 20.685 1.00 88.44 476 THR A N 1
ATOM 3843 C CA . THR A 1 476 ? -2.618 40.669 22.037 1.00 88.44 476 THR A CA 1
ATOM 3844 C C . THR A 1 476 ? -3.838 40.723 22.958 1.00 88.44 476 THR A C 1
ATOM 3846 O O . THR A 1 476 ? -4.016 39.817 23.766 1.00 88.44 476 THR A O 1
ATOM 3849 N N . ALA A 1 477 ? -4.692 41.746 22.839 1.00 88.00 477 ALA A N 1
ATOM 3850 C CA . ALA A 1 477 ? -5.876 41.877 23.687 1.00 88.00 477 ALA A CA 1
ATOM 3851 C C . ALA A 1 477 ? -6.895 40.769 23.387 1.00 88.00 477 ALA A C 1
ATOM 3853 O O . ALA A 1 477 ? -7.417 40.147 24.312 1.00 88.00 477 ALA A O 1
ATOM 3854 N N . THR A 1 478 ? -7.104 40.455 22.106 1.00 91.12 478 THR A N 1
ATOM 3855 C CA . THR A 1 478 ? -7.927 39.319 21.681 1.00 91.12 478 THR A CA 1
ATOM 3856 C C . THR A 1 478 ? -7.370 37.995 22.207 1.00 91.12 478 THR A C 1
ATOM 3858 O O . THR A 1 478 ? -8.132 37.205 22.762 1.00 91.12 478 THR A O 1
ATOM 3861 N N . VAL A 1 479 ? -6.054 37.763 22.102 1.00 90.25 479 VAL A N 1
ATOM 3862 C CA . VAL A 1 479 ? -5.398 36.555 22.645 1.00 90.25 479 VAL A CA 1
ATOM 3863 C C . VAL A 1 479 ? -5.665 36.409 24.145 1.00 90.25 479 VAL A C 1
ATOM 3865 O O . VAL A 1 479 ? -6.087 35.341 24.574 1.00 90.25 479 VAL A O 1
ATOM 3868 N N . ILE A 1 480 ? -5.482 37.481 24.923 1.00 88.44 480 ILE A N 1
ATOM 3869 C CA . ILE A 1 480 ? -5.721 37.482 26.376 1.00 88.44 480 ILE A CA 1
ATOM 3870 C C . ILE A 1 480 ? -7.200 37.217 26.690 1.00 88.44 480 ILE A C 1
ATOM 3872 O O . ILE A 1 480 ? -7.506 36.429 27.572 1.00 88.44 480 ILE A O 1
ATOM 3876 N N . SER A 1 481 ? -8.134 37.813 25.941 1.00 91.75 481 SER A N 1
ATOM 3877 C CA . SER A 1 481 ? -9.579 37.627 26.170 1.00 91.75 481 SER A CA 1
ATOM 3878 C C . SER A 1 481 ? -10.094 36.204 25.909 1.00 91.75 481 SER A C 1
ATOM 3880 O O . SER A 1 481 ? -11.218 35.867 26.289 1.00 91.75 481 SER A O 1
ATOM 3882 N N . LEU A 1 482 ? -9.292 35.393 25.216 1.00 94.38 482 LEU A N 1
ATOM 3883 C CA . LEU A 1 482 ? -9.583 33.998 24.901 1.00 94.38 482 LEU A CA 1
ATOM 3884 C C . LEU A 1 482 ? -8.938 33.015 25.883 1.00 94.38 482 LEU A C 1
ATOM 3886 O O . LEU A 1 482 ? -9.217 31.822 25.785 1.00 94.38 482 LEU A O 1
ATOM 3890 N N . GLN A 1 483 ? -8.113 33.496 26.812 1.00 91.75 483 GLN A N 1
ATOM 3891 C CA . GLN A 1 483 ? -7.638 32.704 27.942 1.00 91.75 483 GLN A CA 1
ATOM 3892 C C . GLN A 1 483 ? -8.765 32.633 28.979 1.00 91.75 483 GLN A C 1
ATOM 3894 O O . GLN A 1 483 ? -9.355 33.657 29.320 1.00 91.75 483 GLN A O 1
ATOM 3899 N N . ASP A 1 484 ? -9.102 31.426 29.433 1.00 87.69 484 ASP A N 1
ATOM 3900 C CA . ASP A 1 484 ? -10.129 31.173 30.455 1.00 87.69 484 ASP A CA 1
ATOM 3901 C C . ASP A 1 484 ? -11.504 31.804 30.180 1.00 87.69 484 ASP A C 1
ATOM 3903 O O . ASP A 1 484 ? -12.129 32.432 31.037 1.00 87.69 484 ASP A O 1
ATOM 3907 N N . THR A 1 485 ? -12.010 31.618 28.960 1.00 90.12 485 THR A N 1
ATOM 3908 C CA . THR A 1 485 ? -13.282 32.201 28.520 1.00 90.12 485 THR A CA 1
ATOM 3909 C C . THR A 1 485 ? -14.390 31.158 28.365 1.00 90.12 485 THR A C 1
ATOM 3911 O O . THR A 1 485 ? -14.171 29.983 28.068 1.00 90.12 485 THR A O 1
ATOM 3914 N N . LEU A 1 486 ? -15.639 31.594 28.538 1.00 89.25 486 LEU A N 1
ATOM 3915 C CA . LEU A 1 486 ? -16.810 30.745 28.320 1.00 89.25 486 LEU A CA 1
ATOM 3916 C C . LEU A 1 486 ? -17.028 30.487 26.822 1.00 89.25 486 LEU A C 1
ATOM 3918 O O . LEU A 1 486 ? -16.911 31.403 26.004 1.00 89.25 486 LEU A O 1
ATOM 3922 N N . ARG A 1 487 ? -17.482 29.274 26.473 1.00 91.50 487 ARG A N 1
ATOM 3923 C CA . ARG A 1 487 ? -17.748 28.814 25.087 1.00 91.50 487 ARG A CA 1
ATOM 3924 C C . ARG A 1 487 ? -18.506 29.837 24.234 1.00 91.50 487 ARG A C 1
ATOM 3926 O O . ARG A 1 487 ? -18.128 30.122 23.102 1.00 91.50 487 ARG A O 1
ATOM 3933 N N . ASN A 1 488 ? -19.557 30.439 24.792 1.00 87.88 488 ASN A N 1
ATOM 3934 C CA . ASN A 1 488 ? -20.382 31.421 24.082 1.00 87.88 488 ASN A CA 1
ATOM 3935 C C . ASN A 1 488 ? -19.617 32.702 23.716 1.00 87.88 488 ASN A C 1
ATOM 3937 O O . ASN A 1 488 ? -19.878 33.294 22.667 1.00 87.88 488 ASN A O 1
ATOM 3941 N N . ASN A 1 489 ? -18.691 33.143 24.569 1.00 90.56 489 ASN A N 1
ATOM 3942 C CA . ASN A 1 489 ? -17.865 34.321 24.316 1.00 90.56 489 ASN A CA 1
ATOM 3943 C C . ASN A 1 489 ? -16.718 33.981 23.362 1.00 90.56 489 ASN A C 1
ATOM 3945 O O . ASN A 1 489 ? -16.523 34.711 22.389 1.00 90.56 489 ASN A O 1
ATOM 3949 N N . ALA A 1 490 ? -16.059 32.834 23.562 1.00 93.75 490 ALA A N 1
ATOM 3950 C CA . ALA A 1 490 ? -15.068 32.299 22.630 1.00 93.75 490 ALA A CA 1
ATOM 3951 C C . ALA A 1 490 ? -15.622 32.234 21.203 1.00 93.75 490 ALA A C 1
ATOM 3953 O O . ALA A 1 490 ? -15.023 32.783 20.282 1.00 93.75 490 ALA A O 1
ATOM 3954 N N . TYR A 1 491 ? -16.814 31.655 21.021 1.00 95.88 491 TYR A N 1
ATOM 3955 C CA . TYR A 1 491 ? -17.460 31.549 19.712 1.00 95.88 491 TYR A CA 1
ATOM 3956 C C . TYR A 1 491 ? -17.651 32.910 19.038 1.00 95.88 491 TYR A C 1
ATOM 3958 O O . TYR A 1 491 ? -17.350 33.055 17.855 1.00 95.88 491 TYR A O 1
ATOM 3966 N N . LYS A 1 492 ? -18.123 33.927 19.772 1.00 96.31 492 LYS A N 1
ATOM 3967 C CA . LYS A 1 492 ? -18.328 35.274 19.213 1.00 96.31 492 LYS A CA 1
ATOM 3968 C C . LYS A 1 492 ? -17.020 35.864 18.688 1.00 96.31 492 LYS A C 1
ATOM 3970 O O . LYS A 1 492 ? -17.007 36.389 17.577 1.00 96.31 492 LYS A O 1
ATOM 3975 N N . ILE A 1 493 ? -15.946 35.752 19.467 1.00 96.62 493 ILE A N 1
ATOM 3976 C CA . ILE A 1 493 ? -14.623 36.287 19.125 1.00 96.62 493 ILE A CA 1
ATOM 3977 C C . ILE A 1 493 ? -14.018 35.505 17.950 1.00 96.62 493 ILE A C 1
ATOM 3979 O O . ILE A 1 493 ? -13.641 36.094 16.937 1.00 96.62 493 ILE A O 1
ATOM 3983 N N . LEU A 1 494 ? -13.993 34.174 18.039 1.00 96.94 494 LEU A N 1
ATOM 3984 C CA . LEU A 1 494 ? -13.440 33.295 17.005 1.00 96.94 494 LEU A CA 1
ATOM 3985 C C . LEU A 1 494 ? -14.207 33.395 15.684 1.00 96.94 494 LEU A C 1
ATOM 3987 O O . LEU A 1 494 ? -13.599 33.317 14.623 1.00 96.94 494 LEU A O 1
ATOM 3991 N N . ARG A 1 495 ? -15.523 33.638 15.720 1.00 97.12 495 ARG A N 1
ATOM 3992 C CA . ARG A 1 495 ? -16.324 33.889 14.514 1.00 97.12 495 ARG A CA 1
ATOM 3993 C C . ARG A 1 495 ? -15.871 35.158 13.795 1.00 97.12 495 ARG A C 1
ATOM 3995 O O . ARG A 1 495 ? -15.723 35.135 12.580 1.00 97.12 495 ARG A O 1
ATOM 4002 N N . VAL A 1 496 ? -15.615 36.242 14.530 1.00 96.44 496 VAL A N 1
ATOM 4003 C CA . VAL A 1 496 ? -15.103 37.494 13.945 1.00 96.44 496 VAL A CA 1
ATOM 4004 C C . VAL A 1 496 ? -13.708 37.288 13.351 1.00 96.44 496 VAL A C 1
ATOM 4006 O O . VAL A 1 496 ? -13.431 37.773 12.256 1.00 96.44 496 VAL A O 1
ATOM 4009 N N . LEU A 1 497 ? -12.840 36.528 14.026 1.00 95.81 497 LEU A N 1
ATOM 4010 C CA . LEU A 1 497 ? -11.526 36.166 13.485 1.00 95.81 497 LEU A CA 1
ATOM 4011 C C . LEU A 1 497 ? -11.633 35.282 12.238 1.00 95.81 497 LEU A C 1
ATOM 4013 O O . LEU A 1 497 ? -10.902 35.496 11.276 1.00 95.81 497 LEU A O 1
ATOM 4017 N N . GLY A 1 498 ? -12.563 34.330 12.221 1.00 94.88 498 GLY A N 1
ATOM 4018 C CA . GLY A 1 498 ? -12.822 33.494 11.056 1.00 94.88 498 GLY A CA 1
ATOM 4019 C C .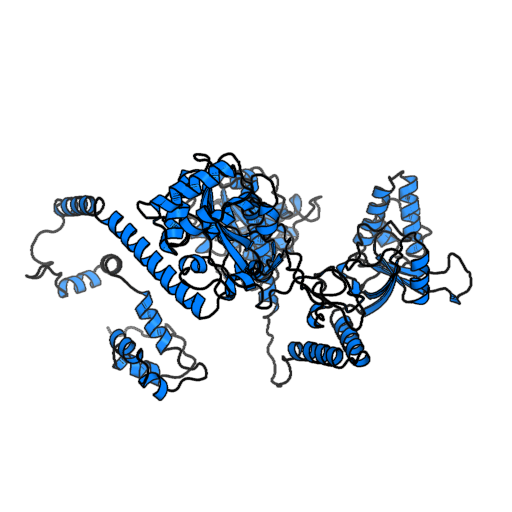 GLY A 1 498 ? -13.276 34.309 9.842 1.00 94.88 498 GLY A C 1
ATOM 4020 O O . GLY A 1 498 ? -12.743 34.107 8.752 1.00 94.88 498 GLY A O 1
ATOM 4021 N N . ASP A 1 499 ? -14.173 35.283 10.036 1.00 95.56 499 ASP A N 1
ATOM 4022 C CA . ASP A 1 499 ? -14.574 36.234 8.987 1.00 95.56 499 ASP A CA 1
ATOM 4023 C C . ASP A 1 499 ? -13.358 37.060 8.519 1.00 95.56 499 ASP A C 1
ATOM 4025 O O . ASP A 1 499 ? -13.069 37.140 7.326 1.00 95.56 499 ASP A O 1
ATOM 4029 N N . LYS A 1 500 ? -12.563 37.596 9.458 1.00 94.44 500 LYS A N 1
ATOM 4030 C CA . LYS A 1 500 ? -11.337 38.363 9.167 1.00 94.44 500 LYS A CA 1
ATOM 4031 C C . LYS A 1 500 ? -10.327 37.571 8.329 1.00 94.44 500 LYS A C 1
ATOM 4033 O O . LYS A 1 500 ? -9.712 38.127 7.420 1.00 94.44 500 LYS A O 1
ATOM 4038 N N . PHE A 1 501 ? -10.137 36.288 8.630 1.00 94.12 501 PHE A N 1
ATOM 4039 C CA . PHE A 1 501 ? -9.195 35.410 7.929 1.00 94.12 501 PHE A CA 1
ATOM 4040 C C . PHE A 1 501 ? -9.815 34.671 6.736 1.00 94.12 501 PHE A C 1
ATOM 4042 O O . PHE A 1 501 ? -9.107 33.913 6.062 1.00 94.12 501 PHE A O 1
ATOM 4049 N N . LYS A 1 502 ? -11.099 34.933 6.455 1.00 94.31 502 LYS A N 1
ATOM 4050 C CA . LYS A 1 502 ? -11.894 34.338 5.377 1.00 94.31 502 LYS A CA 1
ATOM 4051 C C . LYS A 1 502 ? -11.927 32.813 5.423 1.00 94.31 502 LYS A C 1
ATOM 4053 O O . LYS A 1 502 ? -11.840 32.163 4.386 1.00 94.31 502 LYS A O 1
ATOM 4058 N N . VAL A 1 503 ? -12.017 32.232 6.619 1.00 94.00 503 VAL A N 1
ATOM 4059 C CA . VAL A 1 503 ? -12.044 30.764 6.771 1.00 94.00 503 VAL A CA 1
ATOM 4060 C C . VAL A 1 503 ? -13.392 30.158 6.381 1.00 94.00 503 VAL A C 1
ATOM 4062 O O . VAL A 1 503 ? -13.458 28.968 6.118 1.00 94.00 503 VAL A O 1
ATOM 4065 N N . PHE A 1 504 ? -14.461 30.963 6.324 1.00 94.75 504 PHE A N 1
ATOM 4066 C CA . PHE A 1 504 ? -15.811 30.485 5.991 1.00 94.75 504 PHE A CA 1
ATOM 4067 C C . PHE A 1 504 ? -16.203 30.647 4.520 1.00 94.75 504 PHE A C 1
ATOM 4069 O O . PHE A 1 504 ? -17.262 30.188 4.113 1.00 94.75 504 PHE A O 1
ATOM 4076 N N . GLU A 1 505 ? -15.388 31.349 3.733 1.00 92.31 505 GLU A N 1
ATOM 4077 C CA . GLU A 1 505 ? -15.697 31.697 2.337 1.00 92.31 505 GLU A CA 1
ATOM 4078 C C . GLU A 1 505 ? -15.000 30.765 1.334 1.00 92.31 505 GLU A C 1
ATOM 4080 O O . GLU A 1 505 ? -15.065 30.986 0.127 1.00 92.31 505 GLU A O 1
ATOM 4085 N N . LYS A 1 506 ? -14.283 29.749 1.826 1.00 90.56 506 LYS A N 1
ATOM 4086 C CA . LYS A 1 506 ? -13.427 28.880 1.018 1.00 90.56 506 LYS A CA 1
ATOM 4087 C C . LYS A 1 506 ? -13.975 27.465 0.962 1.00 90.56 506 LYS A C 1
ATOM 4089 O O . LYS A 1 506 ? -14.478 26.942 1.954 1.00 90.56 506 LYS A O 1
ATOM 4094 N N . ILE A 1 507 ? -13.768 26.841 -0.191 1.00 92.44 507 ILE A N 1
ATOM 4095 C CA . ILE A 1 507 ? -13.813 25.390 -0.337 1.00 92.44 507 ILE A CA 1
ATOM 4096 C C . ILE A 1 507 ? -12.389 24.881 -0.162 1.00 92.44 507 ILE A C 1
ATOM 4098 O O . ILE A 1 507 ? -11.469 25.299 -0.869 1.00 92.44 507 ILE A O 1
ATOM 4102 N N . TYR A 1 508 ? -12.209 24.018 0.823 1.00 93.62 508 TYR A N 1
ATOM 4103 C CA . TYR A 1 508 ? -10.935 23.427 1.172 1.00 93.62 508 TYR A CA 1
ATOM 4104 C C . TYR A 1 508 ? -10.740 22.095 0.458 1.00 93.62 508 TYR A C 1
ATOM 4106 O O . TYR A 1 508 ? -11.692 21.374 0.163 1.00 93.62 508 TYR A O 1
ATOM 4114 N N . LYS A 1 509 ? -9.469 21.774 0.222 1.00 90.38 509 LYS A N 1
ATOM 4115 C CA . LYS A 1 509 ? -8.985 20.445 -0.142 1.00 90.38 509 LYS A CA 1
ATOM 4116 C C . LYS A 1 509 ? -7.865 20.083 0.812 1.00 90.38 509 LYS A C 1
ATOM 4118 O O . LYS A 1 509 ? -7.055 20.940 1.167 1.00 90.38 509 LYS A O 1
ATOM 4123 N N . ASN A 1 510 ? -7.799 18.819 1.189 1.00 89.56 510 ASN A N 1
ATOM 4124 C CA . ASN A 1 510 ? -6.632 18.261 1.847 1.00 89.56 510 ASN A CA 1
ATOM 4125 C C . ASN A 1 510 ? -5.901 17.371 0.834 1.00 89.56 510 ASN A C 1
ATOM 4127 O O . ASN A 1 510 ? -6.527 16.633 0.083 1.00 89.56 510 ASN A O 1
ATOM 4131 N N . LYS A 1 511 ? -4.571 17.439 0.774 1.00 82.81 511 LYS A N 1
ATOM 4132 C CA . LYS A 1 511 ? -3.804 16.667 -0.220 1.00 82.81 511 LYS A CA 1
ATOM 4133 C C . LYS A 1 511 ? -3.841 15.149 0.023 1.00 82.81 511 LYS A C 1
ATOM 4135 O O . LYS A 1 511 ? -3.687 14.374 -0.914 1.00 82.81 511 LYS A O 1
ATOM 4140 N N . ASN A 1 512 ? -4.066 14.736 1.269 1.00 81.62 512 ASN A N 1
ATOM 4141 C CA . ASN A 1 512 ? -4.105 13.339 1.698 1.00 81.62 512 ASN A CA 1
ATOM 4142 C C . ASN A 1 512 ? -5.535 12.762 1.684 1.00 81.62 512 ASN A C 1
ATOM 4144 O O . ASN A 1 512 ? -5.704 11.549 1.609 1.00 81.62 512 ASN A O 1
ATOM 4148 N N . VAL A 1 513 ? -6.561 13.620 1.707 1.00 79.38 513 VAL A N 1
ATOM 4149 C CA . VAL A 1 513 ? -7.986 13.269 1.623 1.00 79.38 513 VAL A CA 1
ATOM 4150 C C . VAL A 1 513 ? -8.558 13.950 0.385 1.00 79.38 513 VAL A C 1
ATOM 4152 O O . VAL A 1 513 ? -8.829 15.147 0.413 1.00 79.38 513 VAL A O 1
ATOM 4155 N N . ASN A 1 514 ? -8.705 13.196 -0.711 1.00 78.81 514 ASN A N 1
ATOM 4156 C CA . ASN A 1 514 ? -9.141 13.681 -2.030 1.00 78.81 514 ASN A CA 1
ATOM 4157 C C . ASN A 1 514 ? -10.629 14.103 -2.042 1.00 78.81 514 ASN A C 1
ATOM 4159 O O . ASN A 1 514 ? -11.459 13.497 -2.716 1.00 78.81 514 ASN A O 1
ATOM 4163 N N . LEU A 1 515 ? -10.963 15.120 -1.249 1.00 83.94 515 LEU A N 1
ATOM 4164 C CA . LEU A 1 515 ? -12.311 15.589 -0.968 1.00 83.94 515 LEU A CA 1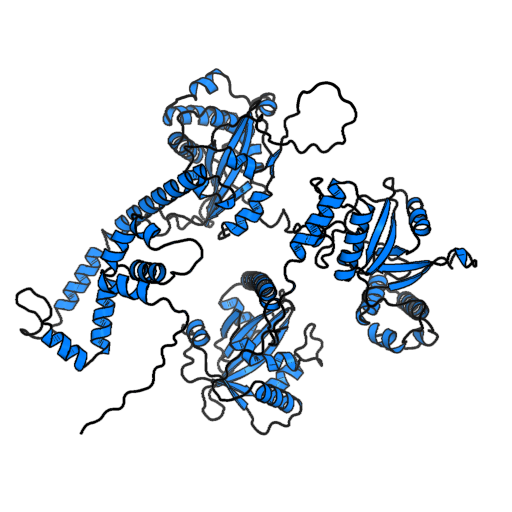
ATOM 4165 C C . LEU A 1 515 ? -12.329 17.119 -0.921 1.00 83.94 515 LEU A C 1
ATOM 4167 O O . LEU A 1 515 ? -11.482 17.744 -0.280 1.00 83.94 515 LEU A O 1
ATOM 4171 N N . GLU A 1 516 ? -13.319 17.715 -1.581 1.00 90.94 516 GLU A N 1
ATOM 4172 C CA . GLU A 1 516 ? -13.674 19.123 -1.395 1.00 90.94 516 GLU A CA 1
ATOM 4173 C C . GLU A 1 516 ? -14.675 19.252 -0.251 1.00 90.94 516 GLU A C 1
ATOM 4175 O O . GLU A 1 516 ? -15.664 18.514 -0.221 1.00 90.94 516 GLU A O 1
ATOM 4180 N N . PHE A 1 517 ? -14.430 20.184 0.669 1.00 93.81 517 PHE A N 1
ATOM 4181 C CA . PHE A 1 517 ? -15.294 20.431 1.822 1.00 93.81 517 PHE A CA 1
ATOM 4182 C C . PHE A 1 517 ? -15.279 21.899 2.251 1.00 93.81 517 PHE A C 1
ATOM 4184 O O . PHE A 1 517 ? -14.313 22.625 2.011 1.00 93.81 517 PHE A O 1
ATOM 4191 N N . ASP A 1 518 ? -16.341 22.345 2.915 1.00 92.88 518 ASP A N 1
ATOM 4192 C CA . ASP A 1 518 ? -16.417 23.679 3.506 1.00 92.88 518 ASP A CA 1
ATOM 4193 C C . ASP A 1 518 ? -16.136 23.661 5.019 1.00 92.88 518 ASP A C 1
ATOM 4195 O O . ASP A 1 518 ? -16.126 22.621 5.685 1.00 92.88 518 ASP A O 1
ATOM 4199 N N . TYR A 1 519 ? -15.886 24.845 5.577 1.00 95.12 519 TYR A N 1
ATOM 4200 C CA . TYR A 1 519 ? -15.863 25.076 7.019 1.00 95.12 519 TYR A CA 1
ATOM 4201 C C . TYR A 1 519 ? -16.793 26.246 7.321 1.00 95.12 519 TYR A C 1
ATOM 4203 O O . TYR A 1 519 ? -16.565 27.359 6.859 1.00 95.12 519 TYR A O 1
ATOM 4211 N N . SER A 1 520 ? -17.862 26.015 8.078 1.00 94.38 520 SER A N 1
ATOM 4212 C CA . SER A 1 520 ? -18.926 26.996 8.280 1.00 94.38 520 SER A CA 1
ATOM 4213 C C . SER A 1 520 ? -18.914 27.590 9.689 1.00 94.38 520 SER A C 1
ATOM 4215 O O . SER A 1 520 ? -18.267 27.114 10.623 1.00 94.38 520 SER A O 1
ATOM 4217 N N . LYS A 1 521 ? -19.716 28.637 9.897 1.00 94.00 521 LYS A N 1
ATOM 4218 C CA . LYS A 1 521 ? -19.946 29.204 11.238 1.00 94.00 521 LYS A CA 1
ATOM 4219 C C . LYS A 1 521 ? -20.632 28.212 12.184 1.00 94.00 521 LYS A C 1
ATOM 4221 O O . LYS A 1 521 ? -20.525 28.376 13.401 1.00 94.00 521 LYS A O 1
ATOM 4226 N N . GLY A 1 522 ? -21.353 27.231 11.635 1.00 92.12 522 GLY A N 1
ATOM 4227 C CA . GLY A 1 522 ? -21.965 26.140 12.389 1.00 92.12 522 GLY A CA 1
ATOM 4228 C C . GLY A 1 522 ? -20.924 25.127 12.855 1.00 92.12 522 GLY A C 1
ATOM 4229 O O . GLY A 1 522 ? -20.894 24.801 14.039 1.00 92.12 522 GLY A O 1
ATOM 4230 N N . THR A 1 523 ? -20.012 24.713 11.971 1.00 91.88 523 THR A N 1
ATOM 4231 C CA . THR A 1 523 ? -18.926 23.789 12.338 1.00 91.88 523 THR A CA 1
ATOM 4232 C C . THR A 1 523 ? -17.921 24.445 13.283 1.00 91.88 523 THR A C 1
ATOM 4234 O O . THR A 1 523 ? -17.506 23.809 14.242 1.00 91.88 523 THR A O 1
ATOM 4237 N N . LEU A 1 524 ? -17.644 25.754 13.161 1.00 95.50 524 LEU A N 1
ATOM 4238 C CA . LEU A 1 524 ? -16.885 26.480 14.193 1.00 95.50 524 LEU A CA 1
ATOM 4239 C C . LEU A 1 524 ? -17.556 26.408 15.570 1.00 95.50 524 LEU A C 1
ATOM 4241 O O . LEU A 1 524 ? -16.868 26.276 16.580 1.00 95.50 524 LEU A O 1
ATOM 4245 N N . LYS A 1 525 ? -18.887 26.524 15.642 1.00 93.69 525 LYS A N 1
ATOM 4246 C CA . LYS A 1 525 ? -19.605 26.430 16.921 1.00 93.69 525 LYS A CA 1
ATOM 4247 C C . LYS A 1 525 ? -19.407 25.052 17.550 1.00 93.69 525 LYS A C 1
ATOM 4249 O O . LYS A 1 525 ? -19.172 24.969 18.753 1.00 93.69 525 LYS A O 1
ATOM 4254 N N . GLU A 1 526 ? -19.465 24.001 16.736 1.00 91.81 526 GLU A N 1
ATOM 4255 C CA . GLU A 1 526 ? -19.186 22.634 17.172 1.00 91.81 526 GLU A CA 1
ATOM 4256 C C . GLU A 1 526 ? -17.731 22.481 17.645 1.00 91.81 526 GLU A C 1
ATOM 4258 O O . GLU A 1 526 ? -17.506 22.024 18.764 1.00 91.81 526 GLU A O 1
ATOM 4263 N N . SER A 1 527 ? -16.751 22.977 16.882 1.00 94.00 527 SER A N 1
ATOM 4264 C CA . SER A 1 527 ? -15.335 23.010 17.276 1.00 94.00 527 SER A CA 1
ATOM 4265 C C . SER A 1 527 ? -15.110 23.709 18.620 1.00 94.00 527 SER A C 1
ATOM 4267 O O . SER A 1 527 ? -14.407 23.190 19.483 1.00 94.00 527 SER A O 1
ATOM 4269 N N . VAL A 1 528 ? -15.750 24.862 18.847 1.00 92.88 528 VAL A N 1
ATOM 4270 C CA . VAL A 1 528 ? -15.666 25.602 20.119 1.00 92.88 528 VAL A CA 1
ATOM 4271 C C . VAL A 1 528 ? -16.285 24.811 21.269 1.00 92.88 528 VAL A C 1
ATOM 4273 O O . VAL A 1 528 ? -15.734 24.794 22.367 1.00 92.88 528 VAL A O 1
ATOM 4276 N N . ASN A 1 529 ? -17.405 24.125 21.040 1.00 90.06 529 ASN A N 1
ATOM 4277 C CA . ASN A 1 529 ? -18.009 23.271 22.061 1.00 90.06 529 ASN A CA 1
ATOM 4278 C C . ASN A 1 529 ? -17.085 22.112 22.450 1.00 90.06 529 ASN A C 1
ATOM 4280 O O . ASN A 1 529 ? -16.958 21.822 23.640 1.00 90.06 529 ASN A O 1
ATOM 4284 N N . LYS A 1 530 ? -16.439 21.473 21.465 1.00 89.06 530 LYS A N 1
ATOM 4285 C CA . LYS A 1 530 ? -15.509 20.360 21.691 1.00 89.06 530 LYS A CA 1
ATOM 4286 C C . LYS A 1 530 ? -14.229 20.819 22.380 1.00 89.06 530 LYS A C 1
ATOM 4288 O O . LYS A 1 530 ? -13.870 20.238 23.399 1.00 89.06 530 LYS A O 1
ATOM 4293 N N . GLN A 1 531 ? -13.619 21.913 21.919 1.00 89.31 531 GLN A N 1
ATOM 4294 C CA . GLN A 1 531 ? -12.482 22.541 22.599 1.00 89.31 531 GLN A CA 1
ATOM 4295 C C . GLN A 1 531 ? -12.838 22.883 24.052 1.00 89.31 531 GLN A C 1
ATOM 4297 O O . GLN A 1 531 ? -12.074 22.585 24.961 1.00 89.31 531 GLN A O 1
ATOM 4302 N N . GLY A 1 532 ? -14.037 23.420 24.289 1.00 87.62 532 GLY A N 1
ATOM 4303 C CA . GLY A 1 532 ? -14.514 23.773 25.621 1.00 87.62 532 GLY A CA 1
ATOM 4304 C C . GLY A 1 532 ? -14.792 22.604 26.562 1.00 87.62 532 GLY A C 1
ATOM 4305 O O . GLY A 1 532 ? -15.011 22.849 27.748 1.00 87.62 532 GLY A O 1
ATOM 4306 N N . ASN A 1 533 ? -14.859 21.363 26.069 1.00 85.25 533 ASN A N 1
ATOM 4307 C CA . ASN A 1 533 ? -14.895 20.163 26.915 1.00 85.25 533 ASN A CA 1
ATOM 4308 C C . ASN A 1 533 ? -13.498 19.782 27.426 1.00 85.25 533 ASN A C 1
ATOM 4310 O O . ASN A 1 533 ? -13.395 19.003 28.364 1.00 85.25 533 ASN A O 1
ATOM 4314 N N . ILE A 1 534 ? -12.451 20.326 26.806 1.00 82.88 534 ILE A N 1
ATOM 4315 C CA . ILE A 1 534 ? -11.051 20.032 27.102 1.00 82.88 534 ILE A CA 1
ATOM 4316 C C . ILE A 1 534 ? -10.430 21.182 27.901 1.00 82.88 534 ILE A C 1
ATOM 4318 O O . ILE A 1 534 ? -9.799 20.956 28.928 1.00 82.88 534 ILE A O 1
ATOM 4322 N N . SER A 1 535 ? -10.579 22.417 27.418 1.00 84.50 535 SER A N 1
ATOM 4323 C CA . SER A 1 535 ? -9.942 23.601 27.990 1.00 84.50 535 SER A CA 1
ATOM 4324 C C . SER A 1 535 ? -10.810 24.845 27.815 1.00 84.50 535 SER A C 1
ATOM 4326 O O . SER A 1 535 ? -11.543 24.992 26.836 1.00 84.50 535 SER A O 1
ATOM 4328 N N . THR A 1 536 ? -10.707 25.768 28.768 1.00 86.44 536 THR A N 1
ATOM 4329 C CA . THR A 1 536 ? -11.279 27.119 28.692 1.00 86.44 536 THR A CA 1
ATOM 4330 C C . THR A 1 536 ? -10.377 28.112 27.955 1.00 86.44 536 THR A C 1
ATOM 4332 O O . THR A 1 536 ? -10.794 29.247 27.726 1.00 86.44 536 THR A O 1
ATOM 4335 N N . ASP A 1 537 ? -9.171 27.700 27.558 1.00 90.38 537 ASP A N 1
ATOM 4336 C CA . ASP A 1 537 ? -8.251 28.488 26.737 1.00 90.38 537 ASP A CA 1
ATOM 4337 C C . ASP A 1 537 ? -8.477 28.214 25.239 1.00 90.38 537 ASP A C 1
ATOM 4339 O O . ASP A 1 537 ? -8.323 27.092 24.752 1.00 90.38 537 ASP A O 1
ATOM 4343 N N . TYR A 1 538 ? -8.829 29.267 24.500 1.00 94.38 538 TYR A N 1
ATOM 4344 C CA . TYR A 1 538 ? -9.047 29.264 23.049 1.00 94.38 538 TYR A CA 1
ATOM 4345 C C . TYR A 1 538 ? -8.015 30.118 22.305 1.00 94.38 538 TYR A C 1
ATOM 4347 O O . TYR A 1 538 ? -8.163 30.388 21.108 1.00 94.38 538 TYR A O 1
ATOM 4355 N N . SER A 1 539 ? -6.983 30.595 22.998 1.00 93.75 539 SER A N 1
ATOM 4356 C CA . SER A 1 539 ? -5.980 31.493 22.433 1.00 93.75 539 SER A CA 1
ATOM 4357 C C . SER A 1 539 ? -5.205 30.828 21.294 1.00 93.75 539 SER A C 1
ATOM 4359 O O . SER A 1 539 ? -5.015 31.438 20.239 1.00 93.75 539 SER A O 1
ATOM 4361 N N . ASP A 1 540 ? -4.840 29.557 21.450 1.00 93.62 540 ASP A N 1
ATOM 4362 C CA . ASP A 1 540 ? -4.162 28.788 20.406 1.00 93.62 540 ASP A CA 1
ATOM 4363 C C . ASP A 1 540 ? -5.109 28.436 19.245 1.00 93.62 540 ASP A C 1
ATOM 4365 O O . ASP A 1 540 ? -4.692 28.462 18.087 1.00 93.62 540 ASP A O 1
ATOM 4369 N N . PHE A 1 541 ? -6.409 28.260 19.504 1.00 95.44 541 PHE A N 1
ATOM 4370 C CA . PHE A 1 541 ? -7.421 28.128 18.450 1.00 95.44 541 PHE A CA 1
ATOM 4371 C C . PHE A 1 541 ? -7.498 29.397 17.584 1.00 95.44 541 PHE A C 1
ATOM 4373 O O . PHE A 1 541 ? -7.547 29.330 16.355 1.00 95.44 541 PHE A O 1
ATOM 4380 N N . ALA A 1 542 ? -7.465 30.585 18.196 1.00 95.50 542 ALA A N 1
ATOM 4381 C CA . ALA A 1 542 ? -7.437 31.842 17.447 1.00 95.50 542 ALA A CA 1
ATOM 4382 C C . ALA A 1 542 ? -6.189 31.973 16.562 1.00 95.50 542 ALA A C 1
ATOM 4384 O O . ALA A 1 542 ? -6.292 32.447 15.428 1.00 95.50 542 ALA A O 1
ATOM 4385 N N . LYS A 1 543 ? -5.023 31.534 17.052 1.00 95.31 543 LYS A N 1
ATOM 4386 C CA . LYS A 1 543 ? -3.782 31.510 16.260 1.00 95.31 543 LYS A CA 1
ATOM 4387 C C . LYS A 1 543 ? -3.861 30.492 15.125 1.00 95.31 543 LYS A C 1
ATOM 4389 O O . LYS A 1 543 ? -3.468 30.820 14.009 1.00 95.31 543 LYS A O 1
ATOM 4394 N N . MET A 1 544 ? -4.449 29.318 15.363 1.00 95.62 544 MET A N 1
ATOM 4395 C CA . MET A 1 544 ? -4.709 28.313 14.328 1.00 95.62 544 MET A CA 1
ATOM 4396 C C . MET A 1 544 ? -5.537 28.900 13.174 1.00 95.62 544 MET A C 1
ATOM 4398 O O . MET A 1 544 ? -5.190 28.688 12.015 1.00 95.62 544 MET A O 1
ATOM 4402 N N . LEU A 1 545 ? -6.577 29.701 13.455 1.00 95.94 545 LEU A N 1
ATOM 4403 C CA . LEU A 1 545 ? -7.386 30.342 12.402 1.00 95.94 545 LEU A CA 1
ATOM 4404 C C . LEU A 1 545 ? -6.564 31.262 11.477 1.00 95.94 545 LEU A C 1
ATOM 4406 O O . LEU A 1 545 ? -6.921 31.455 10.314 1.00 95.94 545 LEU A O 1
ATOM 4410 N N . CYS A 1 546 ? -5.448 31.813 11.959 1.00 94.19 546 CYS A N 1
ATOM 4411 C CA . CYS A 1 546 ? -4.545 32.621 11.143 1.00 94.19 546 CYS A CA 1
ATOM 4412 C C . CYS A 1 546 ? -3.869 31.783 10.039 1.00 94.19 546 CYS A C 1
ATOM 4414 O O . CYS A 1 546 ? -3.817 32.197 8.873 1.00 94.19 546 CYS A O 1
ATOM 4416 N N . VAL A 1 547 ? -3.421 30.580 10.404 1.00 94.75 547 VAL A N 1
ATOM 4417 C CA . VAL A 1 547 ? -2.691 29.619 9.558 1.00 94.75 547 VAL A CA 1
ATOM 4418 C C . VAL A 1 547 ? -3.575 28.478 9.036 1.00 94.75 547 VAL A C 1
ATOM 4420 O O . VAL A 1 547 ? -3.077 27.454 8.580 1.00 94.75 547 VAL A O 1
ATOM 4423 N N . PHE A 1 548 ? -4.898 28.652 9.075 1.00 95.75 548 PHE A N 1
ATOM 4424 C CA . PHE A 1 548 ? -5.866 27.573 8.859 1.00 95.75 548 PHE A CA 1
ATOM 4425 C C . PHE A 1 548 ? -5.719 26.856 7.511 1.00 95.75 548 PHE A C 1
ATOM 4427 O O . PHE A 1 548 ? -5.823 25.638 7.451 1.00 95.75 548 PHE A O 1
ATOM 4434 N N . ASP A 1 549 ? -5.417 27.596 6.441 1.00 93.44 549 ASP A N 1
ATOM 4435 C CA . ASP A 1 549 ? -5.237 27.015 5.104 1.00 93.44 549 ASP A CA 1
ATOM 4436 C C . ASP A 1 549 ? -4.064 26.013 5.079 1.00 93.44 549 ASP A C 1
ATOM 4438 O O . ASP A 1 549 ? -4.176 24.929 4.512 1.00 93.44 549 ASP A O 1
ATOM 4442 N N . GLU A 1 550 ? -2.953 26.357 5.740 1.00 93.31 550 GLU A N 1
ATOM 4443 C CA . GLU A 1 550 ? -1.761 25.508 5.844 1.00 93.31 550 GLU A CA 1
ATOM 4444 C C . GLU A 1 550 ? -2.030 24.310 6.767 1.00 93.31 550 GLU A C 1
ATOM 4446 O O . GLU A 1 550 ? -1.647 23.189 6.436 1.00 93.31 550 GLU A O 1
ATOM 4451 N N . ILE A 1 551 ? -2.760 24.521 7.871 1.00 95.06 551 ILE A N 1
ATOM 4452 C CA . ILE A 1 551 ? -3.205 23.454 8.781 1.00 95.06 551 ILE A CA 1
ATOM 4453 C C . ILE A 1 551 ? -4.037 22.409 8.044 1.00 95.06 551 ILE A C 1
ATOM 4455 O O . ILE A 1 551 ? -3.736 21.220 8.143 1.00 95.06 551 ILE A O 1
ATOM 4459 N N . VAL A 1 552 ? -5.049 22.849 7.292 1.00 94.50 552 VAL A N 1
ATOM 4460 C CA . VAL A 1 552 ? -5.946 21.962 6.549 1.00 94.50 552 VAL A CA 1
ATOM 4461 C C . VAL A 1 552 ? -5.199 21.249 5.430 1.00 94.50 552 VAL A C 1
ATOM 4463 O O . VAL A 1 552 ? -5.366 20.047 5.280 1.00 94.50 552 VAL A O 1
ATOM 4466 N N . ASN A 1 553 ? -4.348 21.939 4.669 1.00 92.06 553 ASN A N 1
ATOM 4467 C CA . ASN A 1 553 ? -3.608 21.322 3.567 1.00 92.06 553 ASN A CA 1
ATOM 4468 C C . ASN A 1 553 ? -2.563 20.295 4.041 1.00 92.06 553 ASN A C 1
ATOM 4470 O O . ASN A 1 553 ? -2.335 19.291 3.367 1.00 92.06 553 ASN A O 1
ATOM 4474 N N . ASN A 1 554 ? -1.915 20.545 5.183 1.00 92.31 554 ASN A N 1
ATOM 4475 C CA . ASN A 1 554 ? -0.824 19.707 5.684 1.00 92.31 554 ASN A CA 1
ATOM 4476 C C . ASN A 1 554 ? -1.282 18.566 6.600 1.00 92.31 554 ASN A C 1
ATOM 4478 O O . ASN A 1 554 ? -0.459 17.711 6.923 1.00 92.31 554 ASN A O 1
ATOM 4482 N N . ALA A 1 555 ? -2.553 18.543 7.008 1.00 94.12 555 ALA A N 1
ATOM 4483 C CA . ALA A 1 555 ? -3.081 17.518 7.901 1.00 94.12 555 ALA A CA 1
ATOM 4484 C C . ALA A 1 555 ? -2.975 16.113 7.288 1.00 94.12 555 ALA A C 1
ATOM 4486 O O . ALA A 1 555 ? -3.236 15.930 6.094 1.00 94.12 555 ALA A O 1
ATOM 4487 N N . VAL A 1 556 ? -2.625 15.122 8.104 1.00 93.06 556 VAL A N 1
ATOM 4488 C CA . VAL A 1 556 ? -2.483 13.716 7.705 1.00 93.06 556 VAL A CA 1
ATOM 4489 C C . VAL A 1 556 ? -3.562 12.873 8.391 1.00 93.06 556 VAL A C 1
ATOM 4491 O O . VAL A 1 556 ? -3.728 13.009 9.602 1.00 93.06 556 VAL A O 1
ATOM 4494 N N . PRO A 1 557 ? -4.298 12.018 7.657 1.00 93.69 557 PRO A N 1
ATOM 4495 C CA . PRO A 1 557 ? -5.220 11.048 8.240 1.00 93.69 557 PRO A CA 1
ATOM 4496 C C . PRO A 1 557 ? -4.540 10.140 9.263 1.00 93.69 557 PRO A C 1
ATOM 4498 O O . PRO A 1 557 ? -3.464 9.615 8.999 1.00 93.69 557 PRO A O 1
ATOM 4501 N N . ILE A 1 558 ? -5.190 9.950 10.408 1.00 94.69 558 ILE A N 1
ATOM 4502 C CA . ILE A 1 558 ? -4.802 9.006 11.465 1.00 94.69 558 ILE A CA 1
ATOM 4503 C C . ILE A 1 558 ? -5.849 7.895 11.645 1.00 94.69 558 ILE A C 1
ATOM 4505 O O . ILE A 1 558 ? -5.504 6.784 12.040 1.00 94.69 558 ILE A O 1
ATOM 4509 N N . GLU A 1 559 ? -7.109 8.150 11.277 1.00 94.25 559 GLU A N 1
ATOM 4510 C CA . GLU A 1 559 ? -8.181 7.150 11.212 1.00 94.25 559 GLU A CA 1
ATOM 4511 C C . GLU A 1 559 ? -9.228 7.530 10.159 1.00 94.25 559 GLU A C 1
ATOM 4513 O O . GLU A 1 559 ? -9.470 8.713 9.911 1.00 94.25 559 GLU A O 1
ATOM 4518 N N . VAL A 1 560 ? -9.884 6.527 9.572 1.00 91.69 560 VAL A N 1
ATOM 4519 C CA . VAL A 1 560 ? -11.121 6.701 8.803 1.00 91.69 560 VAL A CA 1
ATOM 4520 C C . VAL A 1 560 ? -12.134 5.658 9.259 1.00 91.69 560 VAL A C 1
ATOM 4522 O O . VAL A 1 560 ? -11.838 4.464 9.247 1.00 91.69 560 VAL A O 1
ATOM 4525 N N . HIS A 1 561 ? -13.336 6.089 9.637 1.00 86.75 561 HIS A N 1
ATOM 4526 C CA . HIS A 1 561 ? -14.379 5.182 10.114 1.00 86.75 561 HIS A CA 1
ATOM 4527 C C . HIS A 1 561 ? -15.777 5.579 9.620 1.00 86.75 561 HIS A C 1
ATOM 4529 O O . HIS A 1 561 ? -16.022 6.711 9.203 1.00 86.75 561 HIS A O 1
ATOM 4535 N N . THR A 1 562 ? -16.713 4.630 9.652 1.00 86.31 562 THR A N 1
ATOM 4536 C CA . THR A 1 562 ? -18.146 4.882 9.420 1.00 86.31 562 THR A CA 1
ATOM 4537 C C . THR A 1 562 ? -18.800 5.474 10.671 1.00 86.31 562 THR A C 1
ATOM 4539 O O . THR A 1 562 ? -18.140 5.675 11.691 1.00 86.31 562 THR A O 1
ATOM 4542 N N . ASP A 1 563 ? -20.099 5.767 10.636 1.00 82.94 563 ASP A N 1
ATOM 4543 C CA . ASP A 1 563 ? -20.776 6.358 11.792 1.00 82.94 563 ASP A CA 1
ATOM 4544 C C . ASP A 1 563 ? -20.700 5.472 13.054 1.00 82.94 563 ASP A C 1
ATOM 4546 O O . ASP A 1 563 ? -21.299 4.397 13.120 1.00 82.94 563 ASP A O 1
ATOM 4550 N N . ARG A 1 564 ? -20.006 5.958 14.093 1.00 82.12 564 ARG A N 1
ATOM 4551 C CA . ARG A 1 564 ? -19.903 5.288 15.403 1.00 82.12 564 ARG A CA 1
ATOM 4552 C C . ARG A 1 564 ? -21.248 5.228 16.141 1.00 82.12 564 ARG A C 1
ATOM 4554 O O . ARG A 1 564 ? -21.406 4.419 17.051 1.00 82.12 564 ARG A O 1
ATOM 4561 N N . TYR A 1 565 ? -22.236 6.035 15.739 1.00 77.25 565 TYR A N 1
ATOM 4562 C CA . TYR A 1 565 ? -23.594 6.022 16.292 1.00 77.25 565 TYR A CA 1
ATOM 4563 C C . TYR A 1 565 ? -24.530 5.004 15.624 1.00 77.25 565 TYR A C 1
ATOM 4565 O O . TYR A 1 565 ? -25.720 4.978 15.956 1.00 77.25 565 TYR A O 1
ATOM 4573 N N . ALA A 1 566 ? -24.031 4.149 14.724 1.00 75.81 566 ALA A N 1
ATOM 4574 C CA . ALA A 1 566 ? -24.823 3.089 14.106 1.00 75.81 566 ALA A CA 1
ATOM 4575 C C . ALA A 1 566 ? -25.585 2.245 15.153 1.00 75.81 566 ALA A C 1
ATOM 4577 O O . ALA A 1 566 ? -25.039 1.805 16.176 1.00 75.81 566 ALA A O 1
ATOM 4578 N N . GLY A 1 567 ? -26.885 2.061 14.901 1.00 69.50 567 GLY A N 1
ATOM 4579 C CA . GLY A 1 567 ? -27.820 1.379 15.805 1.00 69.50 567 GLY A CA 1
ATOM 4580 C C . GLY A 1 567 ? -28.402 2.245 16.933 1.00 69.50 567 GLY A C 1
ATOM 4581 O O . GLY A 1 567 ? -29.149 1.732 17.762 1.00 69.50 567 GLY A O 1
ATOM 4582 N N . THR A 1 568 ? -28.093 3.545 16.987 1.00 77.75 568 THR A N 1
ATOM 4583 C CA . THR A 1 568 ? -28.698 4.502 17.937 1.00 77.75 568 THR A CA 1
ATOM 4584 C C . THR A 1 568 ? -29.658 5.466 17.235 1.00 77.75 568 THR A C 1
ATOM 4586 O O . THR A 1 568 ? -29.610 5.616 16.017 1.00 77.75 568 THR A O 1
ATOM 4589 N N . GLU A 1 569 ? -30.483 6.192 17.998 1.00 74.12 569 GLU A N 1
ATOM 4590 C CA . GLU A 1 569 ? -31.295 7.318 17.491 1.00 74.12 569 GLU A CA 1
ATOM 4591 C C . GLU A 1 569 ? -30.460 8.428 16.820 1.00 74.12 569 GLU A C 1
ATOM 4593 O O . GLU A 1 569 ? -30.986 9.234 16.058 1.00 74.12 569 GLU A O 1
ATOM 4598 N N . ARG A 1 570 ? -29.150 8.482 17.105 1.00 78.25 570 ARG A N 1
ATOM 4599 C CA . ARG A 1 570 ? -28.215 9.471 16.552 1.00 78.25 570 ARG A CA 1
ATOM 4600 C C . ARG A 1 570 ? -27.532 9.007 15.270 1.00 78.25 570 ARG A C 1
ATOM 4602 O O . ARG A 1 570 ? -26.725 9.764 14.736 1.00 78.25 570 ARG A O 1
ATOM 4609 N N . HIS A 1 571 ? -27.825 7.790 14.808 1.00 82.12 571 HIS A N 1
ATOM 4610 C CA . HIS A 1 571 ? -27.281 7.260 13.566 1.00 82.12 571 HIS A CA 1
ATOM 4611 C C . HIS A 1 571 ? -27.617 8.194 12.399 1.00 82.12 571 HIS A C 1
ATOM 4613 O O . HIS A 1 571 ? -28.783 8.514 12.158 1.00 82.12 571 HIS A O 1
ATOM 4619 N N . ASN A 1 572 ? -26.592 8.610 11.666 1.00 81.12 572 ASN A N 1
ATOM 4620 C CA . ASN A 1 572 ? -26.723 9.377 10.444 1.00 81.12 572 ASN A CA 1
ATOM 4621 C C . ASN A 1 572 ? -26.495 8.462 9.228 1.00 81.12 572 ASN A C 1
ATOM 4623 O O . ASN A 1 572 ? -25.343 8.231 8.855 1.00 81.12 572 ASN A O 1
ATOM 4627 N N . PRO A 1 573 ? -27.565 7.992 8.562 1.00 79.69 573 PRO A N 1
ATOM 4628 C CA . PRO A 1 573 ? -27.442 7.099 7.411 1.00 79.69 573 PRO A CA 1
ATOM 4629 C C . PRO A 1 573 ? -26.827 7.774 6.175 1.00 79.69 573 PRO A C 1
ATOM 4631 O O . PRO A 1 573 ? -26.413 7.082 5.249 1.00 79.69 573 PRO A O 1
ATOM 4634 N N . ASP A 1 574 ? -26.770 9.110 6.137 1.00 85.12 574 ASP A N 1
ATOM 4635 C CA . ASP A 1 574 ? -26.176 9.854 5.028 1.00 85.12 574 ASP A CA 1
ATOM 4636 C C . ASP A 1 574 ? -24.659 10.079 5.222 1.00 85.12 574 ASP A C 1
ATOM 4638 O O . ASP A 1 574 ? -23.987 10.491 4.273 1.00 85.12 574 ASP A O 1
ATOM 4642 N N . LEU A 1 575 ? -24.095 9.803 6.411 1.00 85.81 575 LEU A N 1
ATOM 4643 C CA . LEU A 1 575 ? -22.651 9.873 6.660 1.00 85.81 575 LEU A CA 1
ATOM 4644 C C . LEU A 1 575 ? -21.957 8.667 6.019 1.00 85.81 575 LEU A C 1
ATOM 4646 O O . LEU A 1 575 ? -22.173 7.526 6.421 1.00 85.81 575 LEU A O 1
ATOM 4650 N N . LYS A 1 576 ? -21.085 8.931 5.045 1.00 87.69 576 LYS A N 1
ATOM 4651 C CA . LYS A 1 576 ? -20.280 7.901 4.392 1.00 87.69 576 LYS A CA 1
ATOM 4652 C C . LYS A 1 576 ? -19.051 7.568 5.231 1.00 87.69 576 LYS A C 1
ATOM 4654 O O . LYS A 1 576 ? -18.939 6.439 5.698 1.00 87.69 576 LYS A O 1
ATOM 4659 N N . TYR A 1 577 ? -18.185 8.553 5.475 1.00 90.81 577 TYR A N 1
ATOM 4660 C CA . TYR A 1 577 ? -16.973 8.391 6.286 1.00 90.81 577 TYR A CA 1
ATOM 4661 C C . TYR A 1 577 ? -16.693 9.631 7.145 1.00 90.81 577 TYR A C 1
ATOM 4663 O O . TYR A 1 577 ? -16.956 10.763 6.731 1.00 90.81 577 TYR A O 1
ATOM 4671 N N . ASP A 1 578 ? -16.125 9.410 8.329 1.00 92.12 578 ASP A N 1
ATOM 4672 C CA . ASP A 1 578 ? -15.484 10.421 9.171 1.00 92.12 578 ASP A CA 1
ATOM 4673 C C . ASP A 1 578 ? -13.966 10.201 9.102 1.00 92.12 578 ASP A C 1
ATOM 4675 O O . ASP A 1 578 ? -13.455 9.149 9.496 1.00 92.12 578 ASP A O 1
ATOM 4679 N N . TYR A 1 579 ? -13.258 11.169 8.525 1.00 95.00 579 TYR A N 1
ATOM 4680 C CA . TYR A 1 579 ? -11.805 11.183 8.430 1.00 95.00 579 TYR A CA 1
ATOM 4681 C C . TYR A 1 579 ? -11.255 11.972 9.612 1.00 95.00 579 TYR A C 1
ATOM 4683 O O . TYR A 1 579 ? -11.495 13.178 9.707 1.00 95.00 579 TYR A O 1
ATOM 4691 N N . VAL A 1 580 ? -10.469 11.319 10.464 1.00 95.81 580 VAL A N 1
ATOM 4692 C CA . VAL A 1 580 ? -9.751 11.951 11.575 1.00 95.81 580 VAL A CA 1
ATOM 4693 C C . VAL A 1 580 ? -8.324 12.234 11.126 1.00 95.81 580 VAL A C 1
ATOM 4695 O O . VAL A 1 580 ? -7.614 11.325 10.696 1.00 95.81 580 VAL A O 1
ATOM 4698 N N . LEU A 1 581 ? -7.892 13.493 11.190 1.00 96.06 581 LEU A N 1
ATOM 4699 C CA . LEU A 1 581 ? -6.574 13.939 10.745 1.00 96.06 581 LEU A CA 1
ATOM 4700 C C . LEU A 1 581 ? -5.827 14.665 11.866 1.00 96.06 581 LEU A C 1
ATOM 4702 O O . LEU A 1 581 ? -6.427 15.386 12.663 1.00 96.06 581 LEU A O 1
ATOM 4706 N N . LEU A 1 582 ? -4.498 14.553 11.852 1.00 95.25 582 LEU A N 1
ATOM 4707 C CA . LEU A 1 582 ? -3.588 15.304 12.712 1.00 95.25 582 LEU A CA 1
ATOM 4708 C C . LEU A 1 582 ? -2.755 16.296 11.887 1.00 95.25 582 LEU A C 1
ATOM 4710 O O . LEU A 1 582 ? -2.227 15.976 10.822 1.00 95.25 582 LEU A O 1
ATOM 4714 N N . SER A 1 583 ? -2.634 17.516 12.393 1.00 94.75 583 SER A N 1
ATOM 4715 C CA . SER A 1 583 ? -1.814 18.599 11.848 1.00 94.75 583 SER A CA 1
ATOM 4716 C C . SER A 1 583 ? -1.119 19.347 12.987 1.00 94.75 583 SER A C 1
ATOM 4718 O O . SER A 1 583 ? -1.184 18.944 14.149 1.00 94.75 583 SER A O 1
ATOM 4720 N N . GLY A 1 584 ? -0.462 20.461 12.679 1.00 93.25 584 GLY A N 1
ATOM 4721 C CA . GLY A 1 584 ? 0.076 21.343 13.705 1.00 93.25 584 GLY A CA 1
ATOM 4722 C C . GLY A 1 584 ? 0.709 22.613 13.157 1.00 93.25 584 GLY A C 1
ATOM 4723 O O . GLY A 1 584 ? 1.035 22.723 11.973 1.00 93.25 584 GLY A O 1
ATOM 4724 N N . PHE A 1 585 ? 0.906 23.585 14.041 1.00 93.31 585 PHE A N 1
ATOM 4725 C CA . PHE A 1 585 ? 1.643 24.809 13.740 1.00 93.31 585 PHE A CA 1
ATOM 4726 C C . PHE A 1 585 ? 2.653 25.128 14.832 1.00 93.31 585 PHE A C 1
ATOM 4728 O O . PHE A 1 585 ? 2.474 24.758 15.991 1.00 93.31 585 PHE A O 1
ATOM 4735 N N . LYS A 1 586 ? 3.707 25.851 14.460 1.00 90.88 586 LYS A N 1
ATOM 4736 C CA . LYS A 1 586 ? 4.652 26.417 15.418 1.00 90.88 586 LYS A CA 1
ATOM 4737 C C . LYS A 1 586 ? 4.244 27.828 15.829 1.00 90.88 586 LYS A C 1
ATOM 4739 O O . LYS A 1 586 ? 3.867 28.649 14.989 1.00 90.88 586 LYS A O 1
ATOM 4744 N N . ASP A 1 587 ? 4.374 28.102 17.119 1.00 89.12 587 ASP A N 1
ATOM 4745 C CA . ASP A 1 587 ? 4.238 29.411 17.752 1.00 89.12 587 ASP A CA 1
ATOM 4746 C C . ASP A 1 587 ? 5.488 29.649 18.605 1.00 89.12 587 ASP A C 1
ATOM 4748 O O . ASP A 1 587 ? 5.624 29.115 19.707 1.00 89.12 587 ASP A O 1
ATOM 4752 N N . LYS A 1 588 ? 6.436 30.419 18.062 1.00 86.31 588 LYS A N 1
ATOM 4753 C CA . LYS A 1 588 ? 7.766 30.640 18.653 1.00 86.31 588 LYS A CA 1
ATOM 4754 C C . LYS A 1 588 ? 8.505 29.317 18.910 1.00 86.31 588 LYS A C 1
ATOM 4756 O O . LYS A 1 588 ? 8.861 28.626 17.962 1.00 86.31 588 LYS A O 1
ATOM 4761 N N . GLU A 1 589 ? 8.747 28.997 20.177 1.00 84.38 589 GLU A N 1
ATOM 4762 C CA . GLU A 1 589 ? 9.424 27.793 20.666 1.00 84.38 589 GLU A CA 1
ATOM 4763 C C . GLU A 1 589 ? 8.453 26.637 20.957 1.00 84.38 589 GLU A C 1
ATOM 4765 O O . GLU A 1 589 ? 8.863 25.643 21.548 1.00 84.38 589 GLU A O 1
ATOM 4770 N N . TYR A 1 590 ? 7.175 26.761 20.581 1.00 86.56 590 TYR A N 1
ATOM 4771 C CA . TYR A 1 590 ? 6.151 25.748 20.828 1.00 86.56 590 TYR A CA 1
ATOM 4772 C C . TYR A 1 590 ? 5.590 25.172 19.530 1.00 86.56 590 TYR A C 1
ATOM 4774 O O . TYR A 1 590 ? 5.469 25.874 18.526 1.00 86.56 590 TYR A O 1
ATOM 4782 N N . ILE A 1 591 ? 5.174 23.910 19.584 1.00 88.69 591 ILE A N 1
ATOM 4783 C CA . ILE A 1 591 ? 4.324 23.262 18.583 1.00 88.69 591 ILE A CA 1
ATOM 4784 C C . ILE A 1 591 ? 2.936 23.095 19.190 1.00 88.69 591 ILE A C 1
ATOM 4786 O O . ILE A 1 591 ? 2.803 22.651 20.329 1.00 88.69 591 ILE A O 1
ATOM 4790 N N . VAL A 1 592 ? 1.910 23.442 18.421 1.00 91.50 592 VAL A N 1
ATOM 4791 C CA . VAL A 1 592 ? 0.502 23.232 18.755 1.00 91.50 592 VAL A CA 1
ATOM 4792 C C . VAL A 1 592 ? -0.064 22.197 17.775 1.00 91.50 592 VAL A C 1
ATOM 4794 O O . VAL A 1 592 ? -0.264 22.532 16.602 1.00 91.50 592 VAL A O 1
ATOM 4797 N N . PRO A 1 593 ? -0.304 20.946 18.203 1.00 92.94 593 PRO A N 1
ATOM 4798 C CA . PRO A 1 593 ? -0.973 19.931 17.402 1.00 92.94 593 PRO A CA 1
ATOM 4799 C C . PRO A 1 593 ? -2.462 20.258 17.247 1.00 92.94 593 PRO A C 1
ATOM 4801 O O . PRO A 1 593 ? -3.086 20.861 18.128 1.00 92.94 593 PRO A O 1
ATOM 4804 N N . VAL A 1 594 ? -3.031 19.856 16.115 1.00 94.44 594 VAL A N 1
ATOM 4805 C CA . VAL A 1 594 ? -4.420 20.141 15.742 1.00 94.44 594 VAL A CA 1
ATOM 4806 C C . VAL A 1 594 ? -5.087 18.878 15.209 1.00 94.44 594 VAL A C 1
ATOM 4808 O O . VAL A 1 594 ? -4.640 18.328 14.206 1.00 94.44 594 VAL A O 1
ATOM 4811 N N . GLU A 1 595 ? -6.178 18.465 15.846 1.00 95.12 595 GLU A N 1
ATOM 4812 C CA . GLU A 1 595 ? -7.070 17.400 15.381 1.00 95.12 595 GLU A CA 1
ATOM 4813 C C . GLU A 1 595 ? -8.149 17.989 14.465 1.00 95.12 595 GLU A C 1
ATOM 4815 O O . GLU A 1 595 ? -8.739 19.028 14.782 1.00 95.12 595 GLU A O 1
ATOM 4820 N N . LEU A 1 596 ? -8.416 17.336 13.335 1.00 96.56 596 LEU A N 1
ATOM 4821 C CA . LEU A 1 596 ? -9.446 17.714 12.368 1.00 96.56 596 LEU A CA 1
ATOM 4822 C C . LEU A 1 596 ? -10.333 16.509 12.038 1.00 96.56 596 LEU A C 1
ATOM 4824 O O . LEU A 1 596 ? -9.823 15.426 11.778 1.00 96.56 596 LEU A O 1
ATOM 4828 N N . HIS A 1 597 ? -11.643 16.725 11.959 1.00 95.88 597 HIS A N 1
ATOM 4829 C CA . HIS A 1 597 ? -12.620 15.735 11.500 1.00 95.88 597 HIS A CA 1
ATOM 4830 C C . HIS A 1 597 ? -13.284 16.201 10.205 1.00 95.88 597 HIS A C 1
ATOM 4832 O O . HIS A 1 597 ? -14.017 17.195 10.217 1.00 95.88 597 HIS A O 1
ATOM 4838 N N . ILE A 1 598 ? -13.074 15.494 9.098 1.00 95.62 598 ILE A N 1
ATOM 4839 C CA . ILE A 1 598 ? -13.719 15.774 7.808 1.00 95.62 598 ILE A CA 1
ATOM 4840 C C . ILE A 1 598 ? -14.794 14.717 7.566 1.00 95.62 598 ILE A C 1
ATOM 4842 O O . ILE A 1 598 ? -14.497 13.529 7.532 1.00 95.62 598 ILE A O 1
ATOM 4846 N N . LYS A 1 599 ? -16.044 15.144 7.360 1.00 94.00 599 LYS A N 1
ATOM 4847 C CA . LYS A 1 599 ? -17.166 14.235 7.091 1.00 94.00 599 LYS A CA 1
ATOM 4848 C C . LYS A 1 599 ? -17.520 14.217 5.609 1.00 94.00 599 LYS A C 1
ATOM 4850 O O . LYS A 1 599 ? -17.866 15.264 5.053 1.00 94.00 599 LYS A O 1
ATOM 4855 N N . GLU A 1 600 ? -17.470 13.031 5.007 1.00 93.06 600 GLU A N 1
ATOM 4856 C CA . GLU A 1 600 ? -17.964 12.745 3.656 1.00 93.06 600 GLU A CA 1
ATOM 4857 C C . GLU A 1 600 ? -19.399 12.210 3.725 1.00 93.06 600 GLU A C 1
ATOM 4859 O O . GLU A 1 600 ? -19.685 11.312 4.515 1.00 93.06 600 GLU A O 1
ATOM 4864 N N . TYR A 1 601 ? -20.296 12.720 2.878 1.00 87.06 601 TYR A N 1
ATOM 4865 C CA . TYR A 1 601 ? -21.705 12.307 2.841 1.00 87.06 601 TYR A CA 1
ATOM 4866 C C . TYR A 1 601 ? -22.084 11.631 1.517 1.00 87.06 601 TYR A C 1
ATOM 4868 O O . TYR A 1 601 ? -21.532 11.918 0.451 1.00 87.06 601 TYR A O 1
ATOM 4876 N N . PHE A 1 602 ? -23.093 10.760 1.549 1.00 75.62 602 PHE A N 1
ATOM 4877 C CA . PHE A 1 602 ? -23.659 10.132 0.355 1.00 75.62 602 PHE A CA 1
ATOM 4878 C C . PHE A 1 602 ? -24.530 11.116 -0.448 1.00 75.62 602 PHE A C 1
ATOM 4880 O O . PHE A 1 602 ? -25.729 11.181 -0.217 1.00 75.62 602 PHE A O 1
ATOM 4887 N N . LYS A 1 603 ? -23.953 11.865 -1.408 1.00 65.25 603 LYS A N 1
ATOM 4888 C CA . LYS A 1 603 ? -24.588 12.732 -2.453 1.00 65.25 603 LYS A CA 1
ATOM 4889 C C . LYS A 1 603 ? -25.707 13.726 -2.039 1.00 65.25 603 LYS A C 1
ATOM 4891 O O . LYS A 1 603 ? -26.120 14.520 -2.880 1.00 65.25 603 LYS A O 1
ATOM 4896 N N . ARG A 1 604 ? -26.211 13.703 -0.804 1.00 62.16 604 ARG A N 1
ATOM 4897 C CA . ARG A 1 604 ? -27.365 14.470 -0.301 1.00 62.16 604 ARG A CA 1
ATOM 4898 C C . ARG A 1 604 ? -26.955 15.721 0.468 1.00 62.16 604 ARG A C 1
ATOM 4900 O O . ARG A 1 604 ? -27.680 16.708 0.429 1.00 62.16 604 ARG A O 1
ATOM 4907 N N . GLU A 1 605 ? -25.786 15.699 1.104 1.00 74.19 605 GLU A N 1
ATOM 4908 C CA . GLU A 1 605 ? -25.194 16.843 1.801 1.00 74.19 605 GLU A CA 1
ATOM 4909 C C . GLU A 1 605 ? -23.791 17.156 1.257 1.00 74.19 605 GLU A C 1
ATOM 4911 O O . GLU A 1 605 ? -23.098 16.245 0.795 1.00 74.19 605 GLU A O 1
ATOM 4916 N N . PRO A 1 606 ? -23.347 18.427 1.306 1.00 83.88 606 PRO A N 1
ATOM 4917 C CA . PRO A 1 606 ? -21.959 18.773 1.031 1.00 83.88 606 PRO A CA 1
ATOM 4918 C C . PRO A 1 606 ? -21.033 18.235 2.131 1.00 83.88 606 PRO A C 1
ATOM 4920 O O . PRO A 1 606 ? -21.389 18.202 3.313 1.00 83.88 606 PRO A O 1
ATOM 4923 N N . ASN A 1 607 ? -19.818 17.846 1.744 1.00 91.50 607 ASN A N 1
ATOM 4924 C CA . ASN A 1 607 ? -18.791 17.453 2.704 1.00 91.50 607 ASN A CA 1
ATOM 4925 C C . ASN A 1 607 ? -18.348 18.668 3.514 1.00 91.50 607 ASN A C 1
ATOM 4927 O O . ASN A 1 607 ? -18.221 19.766 2.971 1.00 91.50 607 ASN A O 1
ATOM 4931 N N . LYS A 1 608 ? -18.050 18.461 4.794 1.00 92.50 608 LYS A N 1
ATOM 4932 C CA . LYS A 1 608 ? -17.689 19.552 5.706 1.00 92.50 608 LYS A CA 1
ATOM 4933 C C . LYS A 1 608 ? -16.585 19.137 6.660 1.00 92.50 608 LYS A C 1
ATOM 4935 O O . LYS A 1 608 ? -16.587 18.017 7.176 1.00 92.50 608 LYS A O 1
ATOM 4940 N N . LEU A 1 609 ? -15.679 20.066 6.947 1.00 90.69 609 LEU A N 1
ATOM 4941 C CA . LEU A 1 609 ? -14.802 19.975 8.108 1.00 90.69 609 LEU A CA 1
ATOM 4942 C C . LEU A 1 609 ? -15.674 20.177 9.354 1.00 90.69 609 LEU A C 1
ATOM 4944 O O . LEU A 1 609 ? -16.089 21.293 9.670 1.00 90.69 609 LEU A O 1
ATOM 4948 N N . TYR A 1 610 ? -16.015 19.071 10.011 1.00 83.31 610 TYR A N 1
ATOM 4949 C CA . TYR A 1 610 ? -17.001 19.002 11.082 1.00 83.31 610 TYR A CA 1
ATOM 4950 C C . TYR A 1 610 ? -16.470 19.587 12.392 1.00 83.31 610 TYR A C 1
ATOM 4952 O O . TYR A 1 610 ? -17.173 20.367 13.033 1.00 83.31 610 TYR A O 1
ATOM 4960 N N . VAL A 1 611 ? -15.236 19.237 12.768 1.00 86.69 611 VAL A N 1
ATOM 4961 C CA . VAL A 1 611 ? -14.594 19.659 14.022 1.00 86.69 611 VAL A CA 1
ATOM 4962 C C . VAL A 1 611 ? -13.112 19.955 13.787 1.00 86.69 611 VAL A C 1
ATOM 4964 O O . VAL A 1 611 ? -12.451 19.284 12.999 1.00 8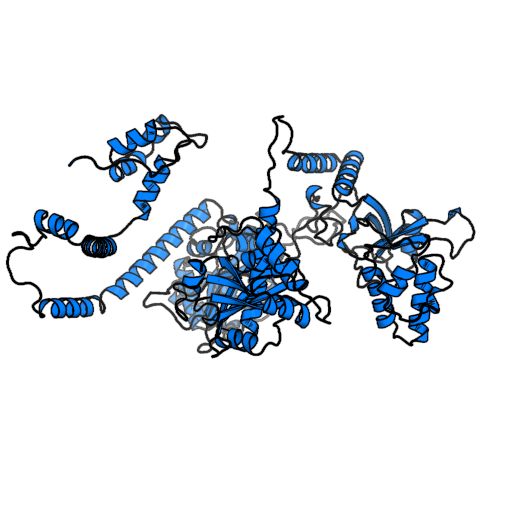6.69 611 VAL A O 1
ATOM 4967 N N . SER A 1 612 ? -12.594 20.957 14.496 1.00 80.31 612 SER A N 1
ATOM 4968 C CA . SER A 1 612 ? -11.166 21.247 14.651 1.00 80.31 612 SER A CA 1
ATOM 4969 C C . SER A 1 612 ? -10.857 21.507 16.125 1.00 80.31 612 SER A C 1
ATOM 4971 O O . SER A 1 612 ? -11.600 22.264 16.750 1.00 80.31 612 SER A O 1
ATOM 4973 N N . ILE A 1 613 ? -9.790 20.938 16.683 1.00 87.81 613 ILE A N 1
ATOM 4974 C CA . ILE A 1 613 ? -9.430 21.067 18.108 1.00 87.81 613 ILE A CA 1
ATOM 4975 C C . ILE A 1 613 ? -7.913 21.239 18.229 1.00 87.81 613 ILE A C 1
ATOM 4977 O O . ILE A 1 613 ? -7.156 20.552 17.552 1.00 87.81 613 ILE A O 1
ATOM 4981 N N . THR A 1 614 ? -7.451 22.136 19.101 1.00 86.94 614 THR A N 1
ATOM 4982 C CA . THR A 1 614 ? -6.028 22.249 19.466 1.00 86.94 614 THR A CA 1
ATOM 4983 C C . THR A 1 614 ? -5.710 21.354 20.665 1.00 86.94 614 THR A C 1
ATOM 4985 O O . THR A 1 614 ? -6.405 21.438 21.680 1.00 86.94 614 THR A O 1
ATOM 4988 N N . LEU A 1 615 ? -4.647 20.549 20.568 1.00 85.69 615 LEU A N 1
ATOM 4989 C CA . LEU A 1 615 ? -4.311 19.474 21.520 1.00 85.69 615 LEU A CA 1
ATOM 4990 C C . LEU A 1 615 ? -3.280 19.872 22.597 1.00 85.69 615 LEU A C 1
ATOM 4992 O O . LEU A 1 615 ? -2.536 19.038 23.109 1.00 85.69 615 LEU A O 1
ATOM 4996 N N . GLY A 1 616 ? -3.230 21.160 22.947 1.00 79.12 616 GLY A N 1
ATOM 4997 C CA . GLY A 1 616 ? -2.241 21.710 23.880 1.00 79.12 616 GLY A CA 1
ATOM 4998 C C . GLY A 1 616 ? -0.862 21.892 23.240 1.00 79.12 616 GLY A C 1
ATOM 4999 O O . GLY A 1 616 ? -0.546 21.286 22.227 1.00 79.12 616 GLY A O 1
ATOM 5000 N N . LYS A 1 617 ? -0.035 22.781 23.793 1.00 81.75 617 LYS A N 1
ATOM 5001 C CA . LYS A 1 617 ? 1.256 23.146 23.190 1.00 81.75 617 LYS A CA 1
ATOM 5002 C C . LYS A 1 617 ? 2.441 22.473 23.877 1.00 81.75 617 LYS A C 1
ATOM 5004 O O . LYS A 1 617 ? 2.482 22.394 25.103 1.00 81.75 617 LYS A O 1
ATOM 5009 N N . THR A 1 618 ? 3.446 22.096 23.097 1.00 76.12 618 THR A N 1
ATOM 5010 C CA . THR A 1 618 ? 4.684 21.458 23.575 1.00 76.12 618 THR A CA 1
ATOM 5011 C C . THR A 1 618 ? 5.893 22.311 23.199 1.00 76.12 618 THR A C 1
ATOM 5013 O O . THR A 1 618 ? 5.945 22.825 22.084 1.00 76.12 618 THR A O 1
ATOM 5016 N N . LYS A 1 619 ? 6.873 22.466 24.100 1.00 74.69 619 LYS A N 1
ATOM 5017 C CA . LYS A 1 619 ? 8.151 23.135 23.794 1.00 74.69 619 LYS A CA 1
ATOM 5018 C C . LYS A 1 619 ? 9.001 22.321 22.812 1.00 74.69 619 LYS A C 1
ATOM 5020 O O . LYS A 1 619 ? 9.044 21.100 22.894 1.00 74.69 619 LYS A O 1
ATOM 5025 N N . ILE A 1 620 ? 9.718 23.012 21.929 1.00 63.25 620 ILE A N 1
ATOM 5026 C CA . ILE A 1 620 ? 10.536 22.417 20.858 1.00 63.25 620 ILE A CA 1
ATOM 5027 C C . ILE A 1 620 ? 11.891 21.884 21.368 1.00 63.25 620 ILE A C 1
ATOM 5029 O O . ILE A 1 620 ? 12.497 21.040 20.717 1.00 63.25 620 ILE A O 1
ATOM 5033 N N . GLU A 1 621 ? 12.348 22.313 22.549 1.00 54.91 621 GLU A N 1
ATOM 5034 C CA . GLU A 1 621 ? 13.643 21.925 23.148 1.00 54.91 621 GLU A CA 1
ATOM 5035 C C . GLU A 1 621 ? 13.754 20.424 23.508 1.00 54.91 621 GLU A C 1
ATOM 5037 O O . GLU A 1 621 ? 14.847 19.927 23.770 1.00 54.91 621 GLU A O 1
ATOM 5042 N N . ASP A 1 622 ? 12.655 19.671 23.433 1.00 46.41 622 ASP A N 1
ATOM 5043 C CA . ASP A 1 622 ? 12.626 18.217 23.597 1.00 46.41 622 ASP A CA 1
ATOM 5044 C C . ASP A 1 622 ? 12.960 17.483 22.277 1.00 46.41 622 ASP A C 1
ATOM 5046 O O . ASP A 1 622 ? 12.085 16.851 21.688 1.00 46.41 622 ASP A O 1
ATOM 5050 N N . ASN A 1 623 ? 14.210 17.562 21.798 1.00 43.12 623 ASN A N 1
ATOM 5051 C CA . ASN A 1 623 ? 14.781 16.718 20.724 1.00 43.12 623 ASN A CA 1
ATOM 5052 C C . ASN A 1 623 ? 13.844 16.372 19.537 1.00 43.12 623 ASN A C 1
ATOM 5054 O O . ASN A 1 623 ? 13.844 15.244 19.039 1.00 43.12 623 ASN A O 1
ATOM 5058 N N . VAL A 1 624 ? 13.085 17.343 19.022 1.00 44.59 624 VAL A N 1
ATOM 5059 C CA . VAL A 1 624 ? 12.486 17.229 17.685 1.00 44.59 624 VAL A CA 1
ATOM 5060 C C . VAL A 1 624 ? 13.604 17.512 16.686 1.00 44.59 624 VAL A C 1
ATOM 5062 O O . VAL A 1 624 ? 13.870 18.667 16.351 1.00 44.59 624 VAL A O 1
ATOM 5065 N N . LEU A 1 625 ? 14.335 16.471 16.278 1.00 38.41 625 LEU A N 1
ATOM 5066 C CA . LEU A 1 625 ? 15.441 16.618 15.334 1.00 38.41 625 LEU A CA 1
ATOM 5067 C C . LEU A 1 625 ? 14.928 17.237 14.032 1.00 38.41 625 LEU A C 1
ATOM 5069 O O . LEU A 1 625 ? 14.086 16.684 13.323 1.00 38.41 625 LEU A O 1
ATOM 5073 N N . ALA A 1 626 ? 15.465 18.413 13.728 1.00 36.03 626 ALA A N 1
ATOM 5074 C CA . ALA A 1 626 ? 15.371 19.003 12.416 1.00 36.03 626 ALA A CA 1
ATOM 5075 C C . ALA A 1 626 ? 16.098 18.101 11.416 1.00 36.03 626 ALA A C 1
ATOM 5077 O O . ALA A 1 626 ? 17.298 17.888 11.553 1.00 36.03 626 ALA A O 1
ATOM 5078 N N . VAL A 1 627 ? 15.394 17.597 10.401 1.00 36.34 627 VAL A N 1
ATOM 5079 C CA . VAL A 1 627 ? 16.043 16.968 9.244 1.00 36.34 627 VAL A CA 1
ATOM 5080 C C . VAL A 1 627 ? 16.781 18.076 8.483 1.00 36.34 627 VAL A C 1
ATOM 5082 O O . VAL A 1 627 ? 16.176 18.810 7.701 1.00 36.34 627 VAL A O 1
ATOM 5085 N N . THR A 1 628 ? 18.068 18.270 8.769 1.00 31.61 628 THR A N 1
ATOM 5086 C CA . THR A 1 628 ? 18.935 19.210 8.048 1.00 31.61 628 THR A CA 1
ATOM 5087 C C . THR A 1 628 ? 19.511 18.525 6.817 1.00 31.61 628 THR A C 1
ATOM 5089 O O . THR A 1 628 ? 20.347 17.633 6.921 1.00 31.61 628 THR A O 1
ATOM 5092 N N . THR A 1 629 ? 19.075 18.958 5.639 1.00 30.94 629 THR A N 1
ATOM 5093 C CA . THR A 1 629 ? 19.603 18.522 4.344 1.00 30.94 629 THR A CA 1
ATOM 5094 C C . THR A 1 629 ? 20.707 19.468 3.863 1.00 30.94 629 THR A C 1
ATOM 5096 O O . THR A 1 629 ? 20.479 20.137 2.871 1.00 30.94 629 THR A O 1
ATOM 5099 N N . GLU A 1 630 ? 21.855 19.594 4.537 1.00 28.48 630 GLU A N 1
ATOM 5100 C CA . GLU A 1 630 ? 23.101 20.143 3.946 1.00 28.48 630 GLU A CA 1
ATOM 5101 C C . GLU A 1 630 ? 24.338 19.705 4.763 1.00 28.48 630 GLU A C 1
ATOM 5103 O O . GLU A 1 630 ? 24.233 19.559 5.982 1.00 28.48 630 GLU A O 1
ATOM 5108 N N . PRO A 1 631 ? 25.512 19.500 4.129 1.00 32.84 631 PRO A N 1
ATOM 5109 C CA . PRO A 1 631 ? 26.750 19.189 4.834 1.00 32.84 631 PRO A CA 1
ATOM 5110 C C . PRO A 1 631 ? 27.369 20.473 5.413 1.00 32.84 631 PRO A C 1
ATOM 5112 O O . PRO A 1 631 ? 27.808 21.353 4.671 1.00 32.84 631 PRO A O 1
ATOM 5115 N N . GLU A 1 632 ? 27.426 20.588 6.742 1.00 33.50 632 GLU A N 1
ATOM 5116 C CA . GLU A 1 632 ? 28.065 21.719 7.423 1.00 33.50 632 GLU A CA 1
ATOM 5117 C C . GLU A 1 632 ? 29.574 21.783 7.130 1.00 33.50 632 GLU A C 1
ATOM 5119 O O . GLU A 1 632 ? 30.355 20.906 7.507 1.00 33.50 632 GLU A O 1
ATOM 5124 N N . LYS A 1 633 ? 29.996 22.892 6.517 1.00 33.69 633 LYS A N 1
ATOM 5125 C CA . LYS A 1 633 ? 31.303 23.501 6.768 1.00 33.69 633 LYS A CA 1
ATOM 5126 C C . LYS A 1 633 ? 31.091 24.733 7.650 1.00 33.69 633 LYS A C 1
ATOM 5128 O O . LYS A 1 633 ? 30.225 25.550 7.363 1.00 33.69 633 LYS A O 1
ATOM 5133 N N . ASP A 1 634 ? 31.955 24.848 8.653 1.00 29.80 634 ASP A N 1
ATOM 5134 C CA . ASP A 1 634 ? 32.221 26.005 9.518 1.00 29.80 634 ASP A CA 1
ATOM 5135 C C . ASP A 1 634 ? 31.369 26.189 10.794 1.00 29.80 634 ASP A C 1
ATOM 5137 O O . ASP A 1 634 ? 30.253 26.701 10.814 1.00 29.80 634 ASP A O 1
ATOM 5141 N N . LEU A 1 635 ? 32.021 25.862 11.917 1.00 39.19 635 LEU A N 1
ATOM 5142 C CA . LEU A 1 635 ? 31.676 26.225 13.292 1.00 39.19 635 LEU A CA 1
ATOM 5143 C C . LEU A 1 635 ? 31.679 27.754 13.498 1.00 39.19 635 LEU A C 1
ATOM 5145 O O . LEU A 1 635 ? 32.722 28.312 13.837 1.00 39.19 635 LEU A O 1
ATOM 5149 N N . VAL A 1 636 ? 30.521 28.429 13.415 1.00 29.31 636 VAL A N 1
ATOM 5150 C CA . VAL A 1 636 ? 30.290 29.731 14.084 1.00 29.31 636 VAL A CA 1
ATOM 5151 C C . VAL A 1 636 ? 28.820 29.903 14.529 1.00 29.31 636 VAL A C 1
ATOM 5153 O O . VAL A 1 636 ? 27.930 30.127 13.721 1.00 29.31 636 VAL A O 1
ATOM 5156 N N . ARG A 1 637 ? 28.617 29.919 15.859 1.00 26.80 637 ARG A N 1
ATOM 5157 C CA . ARG A 1 637 ? 27.447 30.394 16.648 1.00 26.80 637 ARG A CA 1
ATOM 5158 C C . ARG A 1 637 ? 26.072 29.735 16.404 1.00 26.80 637 ARG A C 1
ATOM 5160 O O . ARG A 1 637 ? 25.279 30.164 15.573 1.00 26.80 637 ARG A O 1
ATOM 5167 N N . ASN A 1 638 ? 25.744 28.819 17.321 1.00 35.97 638 ASN A N 1
ATOM 5168 C CA . ASN A 1 638 ? 24.409 28.295 17.631 1.00 35.97 638 ASN A CA 1
ATOM 5169 C C . ASN A 1 638 ? 23.304 29.372 17.666 1.00 35.97 638 ASN A C 1
ATOM 5171 O O . ASN A 1 638 ? 23.154 30.097 18.649 1.00 35.97 638 ASN A O 1
ATOM 5175 N N . THR A 1 639 ? 22.459 29.373 16.637 1.00 30.67 639 THR A N 1
ATOM 5176 C CA . THR A 1 639 ? 21.005 29.523 16.790 1.00 30.67 639 THR A CA 1
ATOM 5177 C C . THR A 1 639 ? 20.379 28.406 15.962 1.00 30.67 639 THR A C 1
ATOM 5179 O O . THR A 1 639 ? 20.361 28.480 14.736 1.00 30.67 639 THR A O 1
ATOM 5182 N N . ALA A 1 640 ? 19.964 27.319 16.616 1.00 33.59 640 ALA A N 1
ATOM 5183 C CA . ALA A 1 640 ? 19.357 26.175 15.944 1.00 33.59 640 ALA A CA 1
ATOM 5184 C C . ALA A 1 640 ? 18.140 26.651 15.130 1.00 33.59 640 ALA A C 1
ATOM 5186 O O . ALA A 1 640 ? 17.163 27.159 15.686 1.00 33.59 640 ALA A O 1
ATOM 5187 N N . ARG A 1 641 ? 18.205 26.549 13.798 1.00 40.44 641 ARG A N 1
ATOM 5188 C CA . ARG A 1 641 ? 17.050 26.823 12.937 1.00 40.44 641 ARG A CA 1
ATOM 5189 C C . ARG A 1 641 ? 16.010 25.725 13.168 1.00 40.44 641 ARG A C 1
ATOM 5191 O O . ARG A 1 641 ? 16.257 24.560 12.884 1.00 40.44 641 ARG A O 1
ATOM 5198 N N . LEU A 1 642 ? 14.846 26.128 13.673 1.00 48.53 642 LEU A N 1
ATOM 5199 C CA . LEU A 1 642 ? 13.673 25.280 13.901 1.00 48.53 642 LEU A CA 1
ATOM 5200 C C . LEU A 1 642 ? 13.209 24.622 12.588 1.00 48.53 642 LEU A C 1
ATOM 5202 O O . LEU A 1 642 ? 12.889 25.330 11.629 1.00 48.53 642 LEU A O 1
ATOM 5206 N N . SER A 1 643 ? 13.137 23.288 12.548 1.00 55.19 643 SER A N 1
ATOM 5207 C CA . SER A 1 643 ? 12.594 22.545 11.402 1.00 55.19 643 SER A CA 1
ATOM 5208 C C . SER A 1 643 ? 11.101 22.808 11.212 1.00 55.19 643 SER A C 1
ATOM 5210 O O . SER A 1 643 ? 10.332 22.853 12.168 1.00 55.19 643 SER A O 1
ATOM 5212 N N . SER A 1 644 ? 10.675 22.964 9.956 1.00 68.94 644 SER A N 1
ATOM 5213 C CA . SER A 1 644 ? 9.261 23.029 9.561 1.00 68.94 644 SER A CA 1
ATOM 5214 C C . SER A 1 644 ? 8.596 21.651 9.470 1.00 68.94 644 SER A C 1
ATOM 5216 O O . SER A 1 644 ? 7.428 21.564 9.101 1.00 68.94 644 SER A O 1
ATOM 5218 N N . LYS A 1 645 ? 9.323 20.575 9.783 1.00 79.00 645 LYS A N 1
ATOM 5219 C CA . LYS A 1 645 ? 8.855 19.188 9.744 1.00 79.00 645 LYS A CA 1
ATOM 5220 C C . LYS A 1 645 ? 9.044 18.498 11.097 1.00 79.00 645 LYS A C 1
ATOM 5222 O O . LYS A 1 645 ? 10.076 18.701 11.736 1.00 79.00 645 LYS A O 1
ATOM 5227 N N . VAL A 1 646 ? 8.074 17.677 11.502 1.00 79.25 646 VAL A N 1
ATOM 5228 C CA . VAL A 1 646 ? 8.085 16.898 12.754 1.00 79.25 646 VAL A CA 1
ATOM 5229 C C . VAL A 1 646 ? 7.601 15.468 12.510 1.00 79.25 646 VAL A C 1
ATOM 5231 O O . VAL A 1 646 ? 6.696 15.249 11.708 1.00 79.25 646 VAL A O 1
ATOM 5234 N N . SER A 1 647 ? 8.194 14.494 13.199 1.00 83.62 647 SER A N 1
ATOM 5235 C CA . SER A 1 647 ? 7.713 13.108 13.201 1.00 83.62 647 SER A CA 1
ATOM 5236 C C . SER A 1 647 ? 6.348 13.020 13.895 1.00 83.62 647 SER A C 1
ATOM 5238 O O . SER A 1 647 ? 6.162 13.559 14.988 1.00 83.62 647 SER A O 1
ATOM 5240 N N . LEU A 1 648 ? 5.386 12.342 13.267 1.00 87.00 648 LEU A N 1
ATOM 5241 C CA . LEU A 1 648 ? 4.036 12.176 13.802 1.00 87.00 648 LEU A CA 1
ATOM 5242 C C . LEU A 1 648 ? 4.033 11.412 15.148 1.00 87.00 648 LEU A C 1
ATOM 5244 O O . LEU A 1 648 ? 3.444 11.940 16.092 1.00 87.00 648 LEU A O 1
ATOM 5248 N N . PRO A 1 649 ? 4.735 10.271 15.317 1.00 83.12 649 PRO A N 1
ATOM 5249 C CA . PRO A 1 649 ? 4.865 9.606 16.618 1.00 83.12 649 PRO A CA 1
ATOM 5250 C C . PRO A 1 649 ? 5.467 10.495 17.704 1.00 83.12 649 PRO A C 1
ATOM 5252 O O . PRO A 1 649 ? 4.983 10.515 18.834 1.00 83.12 649 PRO A O 1
ATOM 5255 N N . GLN A 1 650 ? 6.497 11.278 17.364 1.00 80.94 650 GLN A N 1
ATOM 5256 C CA . GLN A 1 650 ? 7.091 12.210 18.321 1.00 80.94 650 GLN A CA 1
ATOM 5257 C C . GLN A 1 650 ? 6.070 13.261 18.757 1.00 80.94 650 GLN A C 1
ATOM 5259 O O . GLN A 1 650 ? 5.951 13.529 19.951 1.00 80.94 650 GLN A O 1
ATOM 5264 N N . LEU A 1 651 ? 5.289 13.808 17.822 1.00 85.62 651 LEU A N 1
ATOM 5265 C CA . LEU A 1 651 ? 4.230 14.762 18.141 1.00 85.62 651 LEU A CA 1
ATOM 5266 C C . LEU A 1 651 ? 3.157 14.137 19.044 1.00 85.62 651 LEU A C 1
ATOM 5268 O O . LEU A 1 651 ? 2.809 14.729 20.063 1.00 85.62 651 LEU A O 1
ATOM 5272 N N . ILE A 1 652 ? 2.686 12.929 18.712 1.00 88.69 652 ILE A N 1
ATOM 5273 C CA . ILE A 1 652 ? 1.700 12.170 19.498 1.00 88.69 652 ILE A CA 1
ATOM 5274 C C . ILE A 1 652 ? 2.207 11.934 20.922 1.00 88.69 652 ILE A C 1
ATOM 5276 O O . ILE A 1 652 ? 1.481 12.203 21.874 1.00 88.69 652 ILE A O 1
ATOM 5280 N N . SER A 1 653 ? 3.464 11.516 21.093 1.00 84.00 653 SER A N 1
ATOM 5281 C CA . SER A 1 653 ? 4.055 11.234 22.413 1.00 84.00 653 SER A CA 1
ATOM 5282 C C . SER A 1 653 ? 4.090 12.444 23.357 1.00 84.00 653 SER A C 1
ATOM 5284 O O . SER A 1 653 ? 4.244 12.293 24.570 1.00 84.00 653 SER A O 1
ATOM 5286 N N . LYS A 1 654 ? 3.977 13.656 22.800 1.00 81.19 654 LYS A N 1
ATOM 5287 C CA . LYS A 1 654 ? 4.035 14.925 23.529 1.00 81.19 654 LYS A CA 1
ATOM 5288 C C . LYS A 1 654 ? 2.667 15.538 23.806 1.00 81.19 654 LYS A C 1
ATOM 5290 O O . LYS A 1 654 ? 2.581 16.422 24.662 1.00 81.19 654 LYS A O 1
ATOM 5295 N N . VAL A 1 655 ? 1.618 15.077 23.123 1.00 81.50 655 VAL A N 1
ATOM 5296 C CA . VAL A 1 655 ? 0.237 15.366 23.521 1.00 81.50 655 VAL A CA 1
ATOM 5297 C C . VAL A 1 655 ? 0.018 14.682 24.870 1.00 81.50 655 VAL A C 1
ATOM 5299 O O . VAL A 1 655 ? 0.322 13.505 25.017 1.00 81.50 655 VAL A O 1
ATOM 5302 N N . ASN A 1 656 ? -0.443 15.419 25.881 1.00 67.38 656 ASN A N 1
ATOM 5303 C CA . ASN A 1 656 ? -0.731 14.899 27.224 1.00 67.38 656 ASN A CA 1
ATOM 5304 C C . ASN A 1 656 ? -2.062 15.485 27.746 1.00 67.38 656 ASN A C 1
ATOM 5306 O O . ASN A 1 656 ? -2.456 16.563 27.316 1.00 67.38 656 ASN A O 1
ATOM 5310 N N . SER A 1 657 ? -2.743 14.743 28.638 1.00 60.16 657 SER A N 1
ATOM 5311 C CA . SER A 1 657 ? -4.119 14.908 29.192 1.00 60.16 657 SER A CA 1
ATOM 5312 C C . SER A 1 657 ? -4.640 16.359 29.357 1.00 60.16 657 SER A C 1
ATOM 5314 O O . SER A 1 657 ? -3.849 17.210 29.769 1.00 60.16 657 SER A O 1
ATOM 5316 N N . PRO A 1 658 ? -5.937 16.690 29.093 1.00 62.72 658 PRO A N 1
ATOM 5317 C CA . PRO A 1 658 ? -7.161 15.856 29.150 1.00 62.72 658 PRO A CA 1
ATOM 5318 C C . PRO A 1 658 ? -7.678 15.279 27.815 1.00 62.72 658 PRO A C 1
ATOM 5320 O O . PRO A 1 658 ? -8.859 14.963 27.677 1.00 62.72 658 PRO A O 1
ATOM 5323 N N . TYR A 1 659 ? -6.820 15.112 26.809 1.00 69.88 659 TYR A N 1
ATOM 5324 C CA . TYR A 1 659 ? -7.214 14.675 25.460 1.00 69.88 659 TYR A CA 1
ATOM 5325 C C . TYR A 1 659 ? -7.426 13.155 25.310 1.00 69.88 659 TYR A C 1
ATOM 5327 O O . TYR A 1 659 ? -7.051 12.587 24.292 1.00 69.88 659 TYR A O 1
ATOM 5335 N N . GLY A 1 660 ? -8.032 12.469 26.284 1.00 70.50 660 GLY A N 1
ATOM 5336 C CA . GLY A 1 660 ? -8.289 11.021 26.182 1.00 70.50 660 GLY A CA 1
ATOM 5337 C C . GLY A 1 660 ? -9.057 10.635 24.905 1.00 70.50 660 GLY A C 1
ATOM 5338 O O . GLY A 1 660 ? -8.698 9.688 24.206 1.00 70.50 660 GLY A O 1
ATOM 5339 N N . ASN A 1 661 ? -10.035 11.468 24.528 1.00 81.38 661 ASN A N 1
ATOM 5340 C CA . ASN A 1 661 ? -10.820 11.315 23.300 1.00 81.38 661 ASN A CA 1
ATOM 5341 C C . ASN A 1 661 ? -9.998 11.354 22.003 1.00 81.38 661 ASN A C 1
ATOM 5343 O O . ASN A 1 661 ? -10.490 10.862 20.995 1.00 81.38 661 ASN A O 1
ATOM 5347 N N . PHE A 1 662 ? -8.796 11.935 22.010 1.00 89.12 662 PHE A N 1
ATOM 5348 C CA . PHE A 1 662 ? -7.896 11.932 20.856 1.00 89.12 662 PHE A CA 1
ATOM 5349 C C . PHE A 1 662 ? -7.209 10.566 20.701 1.00 89.12 662 PHE A C 1
ATOM 5351 O O . PHE A 1 662 ? -7.117 10.038 19.594 1.00 89.12 662 PHE A O 1
ATOM 5358 N N . TYR A 1 663 ? -6.785 9.941 21.807 1.00 88.88 663 TYR A N 1
ATOM 5359 C CA . TYR A 1 663 ? -6.031 8.681 21.762 1.00 88.88 663 TYR A CA 1
ATOM 5360 C C . TYR A 1 663 ? -6.848 7.483 21.290 1.00 88.88 663 TYR A C 1
ATOM 5362 O O . TYR A 1 663 ? -6.267 6.525 20.791 1.00 88.88 663 TYR A O 1
ATOM 5370 N N . LYS A 1 664 ? -8.184 7.531 21.368 1.00 89.06 664 LYS A N 1
ATOM 5371 C CA . LYS A 1 664 ? -9.043 6.465 20.819 1.00 89.06 664 LYS A CA 1
ATOM 5372 C C . LYS A 1 664 ? -8.848 6.243 19.319 1.00 89.06 664 LYS A C 1
ATOM 5374 O O . LYS A 1 664 ? -9.204 5.175 18.833 1.00 89.06 664 LYS A O 1
ATOM 5379 N N . TYR A 1 665 ? -8.281 7.229 18.621 1.00 92.38 665 TYR A N 1
ATOM 5380 C CA . TYR A 1 665 ? -7.976 7.139 17.201 1.00 92.38 665 TYR A CA 1
ATOM 5381 C C . TYR A 1 665 ? -6.530 6.748 16.890 1.00 92.38 665 TYR A C 1
ATOM 5383 O O . TYR A 1 665 ? -6.167 6.632 15.722 1.00 92.38 665 TYR A O 1
ATOM 5391 N N . ILE A 1 666 ? -5.684 6.574 17.906 1.00 93.38 666 ILE A N 1
ATOM 5392 C CA . ILE A 1 666 ? -4.258 6.294 17.741 1.00 93.38 666 ILE A CA 1
ATOM 5393 C C . ILE A 1 666 ? -3.989 4.819 18.061 1.00 93.38 666 ILE A C 1
ATOM 5395 O O . ILE A 1 666 ? -4.427 4.359 19.117 1.00 93.38 666 ILE A O 1
ATOM 5399 N N . PRO A 1 667 ? -3.267 4.083 17.200 1.00 93.50 667 PRO A N 1
ATOM 5400 C CA . PRO A 1 667 ? -2.833 2.722 17.501 1.00 93.50 667 PRO A CA 1
ATOM 5401 C C . PRO A 1 667 ? -2.020 2.612 18.793 1.00 93.50 667 PRO A C 1
ATOM 5403 O O . PRO A 1 667 ? -1.218 3.498 19.105 1.00 93.50 667 PRO A O 1
ATOM 5406 N N . ASP A 1 668 ? -2.196 1.514 19.524 1.00 91.62 668 ASP A N 1
ATOM 5407 C CA . ASP A 1 668 ? -1.575 1.315 20.840 1.00 91.62 668 ASP A CA 1
ATOM 5408 C C . ASP A 1 668 ? -0.042 1.360 20.784 1.00 91.62 668 ASP A C 1
ATOM 5410 O O . ASP A 1 668 ? 0.594 1.898 21.688 1.00 91.62 668 ASP A O 1
ATOM 5414 N N . GLU A 1 669 ? 0.573 0.893 19.691 1.00 89.44 669 GLU A N 1
ATOM 5415 C CA . GLU A 1 669 ? 2.032 0.866 19.529 1.00 89.44 669 GLU A CA 1
ATOM 5416 C C . GLU A 1 669 ? 2.674 2.257 19.394 1.00 89.44 669 GLU A C 1
ATOM 5418 O O . GLU A 1 669 ? 3.903 2.367 19.359 1.00 89.44 669 GLU A O 1
ATOM 5423 N N . LEU A 1 670 ? 1.868 3.313 19.266 1.00 88.31 670 LEU A N 1
ATOM 5424 C CA . LEU A 1 670 ? 2.315 4.707 19.205 1.00 88.31 670 LEU A CA 1
ATOM 5425 C C . LEU A 1 670 ? 2.105 5.465 20.517 1.00 88.31 670 LEU A C 1
ATOM 5427 O O . LEU A 1 670 ? 2.481 6.637 20.609 1.00 88.31 670 LEU A O 1
ATOM 5431 N N . LEU A 1 671 ? 1.495 4.824 21.512 1.00 88.56 671 LEU A N 1
ATOM 5432 C CA . LEU A 1 671 ? 1.117 5.438 22.774 1.00 88.56 671 LEU A CA 1
ATOM 5433 C C . LEU A 1 671 ? 2.034 4.974 23.905 1.00 88.56 671 LEU A C 1
ATOM 5435 O O . LEU A 1 671 ? 2.459 3.823 23.970 1.00 88.56 671 LEU A O 1
ATOM 5439 N N . ASN A 1 672 ? 2.334 5.888 24.827 1.00 84.94 672 ASN A N 1
ATOM 5440 C CA . ASN A 1 672 ? 2.969 5.524 26.092 1.00 84.94 672 ASN A CA 1
ATOM 5441 C C . ASN A 1 672 ? 1.930 5.022 27.113 1.00 84.94 672 ASN A C 1
ATOM 5443 O O . ASN A 1 672 ? 0.726 5.196 26.931 1.00 84.94 672 ASN A O 1
ATOM 5447 N N . GLU A 1 673 ? 2.397 4.444 28.222 1.00 84.50 673 GLU A N 1
ATOM 5448 C CA . GLU A 1 673 ? 1.542 3.845 29.262 1.00 84.50 673 GLU A CA 1
ATOM 5449 C C . GLU A 1 673 ? 0.435 4.786 29.772 1.00 84.50 673 GLU A C 1
ATOM 5451 O O . GLU A 1 673 ? -0.721 4.380 29.898 1.00 84.50 673 GLU A O 1
ATOM 5456 N N . ASN A 1 674 ? 0.753 6.064 30.006 1.00 84.06 674 ASN A N 1
ATOM 5457 C CA . ASN A 1 674 ? -0.236 7.042 30.470 1.00 84.06 674 ASN A CA 1
ATOM 5458 C C . ASN A 1 674 ? -1.293 7.338 29.396 1.00 84.06 674 ASN A C 1
ATOM 5460 O O . ASN A 1 674 ? -2.468 7.522 29.706 1.00 84.06 674 ASN A O 1
ATOM 5464 N N . GLN A 1 675 ? -0.885 7.407 28.130 1.00 89.12 675 GLN A N 1
ATOM 5465 C CA . GLN A 1 675 ? -1.795 7.651 27.012 1.00 89.12 675 GLN A CA 1
ATOM 5466 C C . GLN A 1 675 ? -2.703 6.444 26.747 1.00 89.12 675 GLN A C 1
ATOM 5468 O O . GLN A 1 675 ? -3.885 6.634 26.466 1.00 89.12 675 GLN A O 1
ATOM 5473 N N . LEU A 1 676 ? -2.188 5.221 26.908 1.00 87.38 676 LEU A N 1
ATOM 5474 C CA . LEU A 1 676 ? -2.971 3.984 26.832 1.00 87.38 676 LEU A CA 1
ATOM 5475 C C . LEU A 1 676 ? -4.060 3.934 27.910 1.00 87.38 676 LEU A C 1
ATOM 5477 O O . LEU A 1 676 ? -5.205 3.606 27.606 1.00 87.38 676 LEU A O 1
ATOM 5481 N N . ALA A 1 677 ? -3.743 4.332 29.146 1.00 83.19 677 ALA A N 1
ATOM 5482 C CA . ALA A 1 677 ? -4.738 4.420 30.216 1.00 83.19 677 ALA A CA 1
ATOM 5483 C C . ALA A 1 677 ? -5.873 5.401 29.863 1.00 83.19 677 ALA A C 1
ATOM 5485 O O . ALA A 1 677 ? -7.050 5.058 29.955 1.00 83.19 677 ALA A O 1
ATOM 5486 N N . LEU A 1 678 ? -5.528 6.592 29.362 1.00 82.31 678 LEU A N 1
ATOM 5487 C CA . LEU A 1 678 ? -6.509 7.601 28.939 1.00 82.31 678 LEU A CA 1
ATOM 5488 C C . LEU A 1 678 ? -7.337 7.157 27.720 1.00 82.31 678 LEU A C 1
ATOM 5490 O O . LEU A 1 678 ? -8.515 7.514 27.610 1.00 82.31 678 LEU A O 1
ATOM 5494 N N . LYS A 1 679 ? -6.735 6.387 26.802 1.00 89.81 679 LYS A N 1
ATOM 5495 C CA . LYS A 1 679 ? -7.437 5.752 25.678 1.00 89.81 679 LYS A CA 1
ATOM 5496 C C . LYS A 1 679 ? -8.486 4.770 26.194 1.00 89.81 679 LYS A C 1
ATOM 5498 O O . LYS A 1 679 ? -9.638 4.857 25.776 1.00 89.81 679 LYS A O 1
ATOM 5503 N N . ALA A 1 680 ? -8.103 3.885 27.114 1.00 83.00 680 ALA A N 1
ATOM 5504 C CA . ALA A 1 680 ? -8.993 2.882 27.692 1.00 83.00 680 ALA A CA 1
ATOM 5505 C C . ALA A 1 680 ? -10.196 3.521 28.406 1.00 83.00 680 ALA A C 1
ATOM 5507 O O . ALA A 1 680 ? -11.334 3.142 28.132 1.00 83.00 680 ALA A O 1
ATOM 5508 N N . GLU A 1 681 ? -9.966 4.546 29.235 1.00 82.06 681 GLU A N 1
ATOM 5509 C CA . GLU A 1 681 ? -11.042 5.313 29.887 1.00 82.06 681 GLU A CA 1
ATOM 5510 C C . GLU A 1 681 ? -12.006 5.927 28.857 1.00 82.06 681 GLU A C 1
ATOM 5512 O O . GLU A 1 681 ? -13.225 5.814 28.980 1.00 82.06 681 GLU A O 1
ATOM 5517 N N . SER A 1 682 ? -11.467 6.519 27.788 1.00 80.56 682 SER A N 1
ATOM 5518 C CA . SER A 1 682 ? -12.278 7.175 26.753 1.00 80.56 682 SER A CA 1
ATOM 5519 C C . SER A 1 682 ? -13.095 6.191 25.912 1.00 80.56 682 SER A C 1
ATOM 5521 O O . SER A 1 682 ? -14.219 6.508 25.519 1.00 80.56 682 SER A O 1
ATOM 5523 N N . LEU A 1 683 ? -12.553 5.001 25.632 1.00 82.06 683 LEU A N 1
ATOM 5524 C CA . LEU A 1 683 ? -13.281 3.926 24.952 1.00 82.06 683 LEU A CA 1
ATOM 5525 C C . LEU A 1 683 ? -14.413 3.383 25.830 1.00 82.06 683 LEU A C 1
ATOM 5527 O O . LEU A 1 683 ? -15.522 3.190 25.334 1.00 82.06 683 LEU A O 1
ATOM 5531 N N . GLN A 1 684 ? -14.169 3.219 27.133 1.00 78.50 684 GLN A N 1
ATOM 5532 C CA . GLN A 1 684 ? -15.186 2.775 28.086 1.00 78.50 684 GLN A CA 1
ATOM 5533 C C . GLN A 1 684 ? -16.340 3.784 28.210 1.00 78.50 684 GLN A C 1
ATOM 5535 O O . GLN A 1 684 ? -17.513 3.397 28.211 1.00 78.50 684 GLN A O 1
ATOM 5540 N N . ASP A 1 685 ? -16.029 5.081 28.275 1.00 77.62 685 ASP A N 1
ATOM 5541 C CA . ASP A 1 685 ? -17.036 6.146 28.303 1.00 77.62 685 ASP A CA 1
ATOM 5542 C C . ASP A 1 685 ? -17.870 6.189 27.009 1.00 77.62 685 ASP A C 1
ATOM 5544 O O . ASP A 1 685 ? -19.096 6.355 27.061 1.00 77.62 685 ASP A O 1
ATOM 5548 N N . GLU A 1 686 ? -17.234 6.010 25.845 1.00 81.25 686 GLU A N 1
ATOM 5549 C CA . GLU A 1 686 ? -17.915 5.946 24.546 1.00 81.25 686 GLU A CA 1
ATOM 5550 C C . GLU A 1 686 ? -18.834 4.719 24.450 1.00 81.25 686 GLU A C 1
ATOM 5552 O O . GLU A 1 686 ? -20.000 4.856 24.066 1.00 81.25 686 GLU A O 1
ATOM 5557 N N . GLU A 1 687 ? -18.359 3.541 24.856 1.00 75.56 687 GLU A N 1
ATOM 5558 C CA . GLU A 1 687 ? -19.140 2.302 24.853 1.00 75.56 687 GLU A CA 1
ATOM 5559 C C . GLU A 1 687 ? -20.365 2.405 25.767 1.00 75.56 687 GLU A C 1
ATOM 5561 O O . GLU A 1 687 ? -21.485 2.086 25.353 1.00 75.56 687 GLU A O 1
ATOM 5566 N N . LYS A 1 688 ? -20.186 2.934 26.983 1.00 75.19 688 LYS A N 1
ATOM 5567 C CA . LYS A 1 688 ? -21.284 3.175 27.923 1.00 75.19 688 LYS A CA 1
ATOM 5568 C C . LYS A 1 688 ? -22.324 4.126 27.333 1.00 75.19 688 LYS A C 1
ATOM 5570 O O . LYS A 1 688 ? -23.516 3.815 27.351 1.00 75.19 688 LYS A O 1
ATOM 5575 N N . MET A 1 689 ? -21.887 5.252 26.763 1.00 80.06 689 MET A N 1
ATOM 5576 C CA . MET A 1 689 ? -22.779 6.217 26.115 1.00 80.06 689 MET A CA 1
ATOM 5577 C C . MET A 1 689 ? -23.570 5.576 24.963 1.00 80.06 689 MET A C 1
ATOM 5579 O O . MET A 1 689 ? -24.781 5.786 24.859 1.00 80.06 689 MET A O 1
ATOM 5583 N N . LEU A 1 690 ? -22.914 4.796 24.097 1.00 74.56 690 LEU A N 1
ATOM 5584 C CA . LEU A 1 690 ? -23.566 4.118 22.972 1.00 74.56 690 LEU A CA 1
ATOM 5585 C C . LEU A 1 690 ? -24.547 3.042 23.448 1.00 74.56 690 LEU A C 1
ATOM 5587 O O . LEU A 1 690 ? -25.651 2.953 22.912 1.00 74.56 690 LEU A O 1
ATOM 5591 N N . SER A 1 691 ? -24.191 2.266 24.475 1.00 68.81 691 SER A N 1
ATOM 5592 C CA . SER A 1 691 ? -25.089 1.301 25.121 1.00 68.81 691 SER A CA 1
ATOM 5593 C C . SER A 1 691 ? -26.356 1.982 25.645 1.00 68.81 691 SER A C 1
ATOM 5595 O O . SER A 1 691 ? -27.462 1.519 25.369 1.00 68.81 691 SER A O 1
ATOM 5597 N N . ASP A 1 692 ? -26.228 3.102 26.357 1.00 70.75 692 ASP A N 1
ATOM 5598 C CA . ASP A 1 692 ? -27.379 3.815 26.922 1.00 70.75 692 ASP A CA 1
ATOM 5599 C C . ASP A 1 692 ? -28.302 4.380 25.829 1.00 70.75 692 ASP A C 1
ATOM 5601 O O . ASP A 1 692 ? -29.529 4.316 25.948 1.00 70.75 692 ASP A O 1
ATOM 5605 N N . LEU A 1 693 ? -27.729 4.872 24.725 1.00 66.50 693 LEU A N 1
ATOM 5606 C CA . LEU A 1 693 ? -28.490 5.313 23.552 1.00 66.50 693 LEU A CA 1
ATOM 5607 C C . LEU A 1 693 ? -29.196 4.147 22.840 1.00 66.50 693 LEU A C 1
ATOM 5609 O O . LEU A 1 693 ? -30.330 4.305 22.392 1.00 66.50 693 LEU A O 1
ATOM 5613 N N . ARG A 1 694 ? -28.567 2.968 22.760 1.00 69.50 694 ARG A N 1
ATOM 5614 C CA . ARG A 1 694 ? -29.183 1.754 22.190 1.00 69.50 694 ARG A CA 1
ATOM 5615 C C . ARG A 1 694 ? -30.320 1.229 23.067 1.00 69.50 694 ARG A C 1
ATOM 5617 O O . ARG A 1 694 ? -31.357 0.841 22.543 1.00 69.50 694 ARG A O 1
ATOM 5624 N N . LYS A 1 695 ? -30.171 1.271 24.394 1.00 53.38 695 LYS A N 1
ATOM 5625 C CA . LYS A 1 695 ? -31.216 0.855 25.349 1.00 53.38 695 LYS A CA 1
ATOM 5626 C C . LYS A 1 695 ? -32.463 1.734 25.272 1.00 53.38 695 LYS A C 1
ATOM 5628 O O . LYS A 1 695 ? -33.568 1.204 25.323 1.00 53.38 695 LYS A O 1
ATOM 5633 N N . LYS A 1 696 ? -32.303 3.048 25.081 1.00 45.00 696 LYS A N 1
ATOM 5634 C CA . LYS A 1 696 ? -33.432 3.968 24.845 1.00 45.00 696 LYS A CA 1
ATOM 5635 C C . LYS A 1 696 ? -34.238 3.639 23.583 1.00 45.00 696 LYS A C 1
ATOM 5637 O O . LYS A 1 696 ? -35.443 3.835 23.586 1.00 45.00 696 LYS A O 1
ATOM 5642 N N . ASN A 1 697 ? -33.610 3.094 22.538 1.00 41.41 697 ASN A N 1
ATOM 5643 C CA . ASN A 1 697 ? -34.321 2.676 21.322 1.00 41.41 697 ASN A CA 1
ATOM 5644 C C . ASN A 1 697 ? -35.204 1.432 21.520 1.00 41.41 697 ASN A C 1
ATOM 5646 O O . ASN A 1 697 ? -36.155 1.237 20.770 1.00 41.41 697 ASN A O 1
ATOM 5650 N N . ILE A 1 698 ? -34.900 0.580 22.504 1.00 37.84 698 ILE A N 1
ATOM 5651 C CA . ILE A 1 698 ? -35.621 -0.683 22.730 1.00 37.84 698 ILE A CA 1
ATOM 5652 C C . ILE A 1 698 ? -36.905 -0.463 23.560 1.00 37.84 698 ILE A C 1
ATOM 5654 O O . ILE A 1 698 ? -37.795 -1.313 23.543 1.00 37.84 698 ILE A O 1
ATOM 5658 N N . SER A 1 699 ? -37.054 0.669 24.260 1.00 40.81 699 SER A N 1
ATOM 5659 C CA . SER A 1 699 ? -38.079 0.801 25.303 1.00 40.81 699 SER A CA 1
ATOM 5660 C C . SER A 1 699 ? -39.490 1.191 24.846 1.00 40.81 699 SER A C 1
ATOM 5662 O O . SER A 1 699 ? -40.420 0.893 25.589 1.00 40.81 699 SER A O 1
ATOM 5664 N N . ASP A 1 700 ? -39.703 1.780 23.662 1.00 36.78 700 ASP A N 1
ATOM 5665 C CA . ASP A 1 700 ? -40.990 2.467 23.407 1.00 36.78 700 ASP A CA 1
ATOM 5666 C C . ASP A 1 700 ? -41.867 1.870 22.284 1.00 36.78 700 ASP A C 1
ATOM 5668 O O . ASP A 1 700 ? -43.077 2.084 22.308 1.00 36.78 700 ASP A O 1
ATOM 5672 N N . SER A 1 701 ? -41.335 1.070 21.345 1.00 34.25 701 SER A N 1
ATOM 5673 C CA . SER A 1 701 ? -42.163 0.415 20.301 1.00 34.25 701 SER A CA 1
ATOM 5674 C C . SER A 1 701 ? -42.179 -1.116 20.380 1.00 34.25 701 SER A C 1
ATOM 5676 O O . SER A 1 701 ? -43.239 -1.725 20.253 1.00 34.25 701 SER A O 1
ATOM 5678 N N . GLY A 1 702 ? -41.041 -1.751 20.682 1.00 36.47 702 GLY A N 1
ATOM 5679 C CA . GLY A 1 702 ? -40.935 -3.215 20.708 1.00 36.47 702 GLY A CA 1
ATOM 5680 C C . GLY A 1 702 ? -41.748 -3.872 21.827 1.00 36.47 702 GLY A C 1
ATOM 5681 O O . GLY A 1 702 ? -42.332 -4.933 21.634 1.00 36.47 702 GLY A O 1
ATOM 5682 N N . ILE A 1 703 ? -41.862 -3.223 22.989 1.00 35.16 703 ILE A N 1
ATOM 5683 C CA . ILE A 1 703 ? -42.578 -3.781 24.148 1.00 35.16 703 ILE A CA 1
ATOM 5684 C C . ILE A 1 703 ? -44.097 -3.855 23.903 1.00 35.16 703 ILE A C 1
ATOM 5686 O O . ILE A 1 703 ? -44.745 -4.775 24.398 1.00 35.16 703 ILE A O 1
ATOM 5690 N N . SER A 1 704 ? -44.673 -2.935 23.118 1.00 35.44 704 SER A N 1
ATOM 5691 C CA . SER A 1 704 ? -46.116 -2.929 22.832 1.00 35.44 704 SER A CA 1
ATOM 5692 C C . SER A 1 704 ? -46.513 -3.947 21.760 1.00 35.44 704 SER A C 1
ATOM 5694 O O . SER A 1 704 ? -47.582 -4.544 21.862 1.00 35.44 704 SER A O 1
ATOM 5696 N N . GLU A 1 705 ? -45.658 -4.179 20.763 1.00 34.47 705 GLU A N 1
ATOM 5697 C CA . GLU A 1 705 ? -45.891 -5.181 19.712 1.00 34.47 705 GLU A CA 1
ATOM 5698 C C . GLU A 1 705 ? -45.681 -6.611 20.231 1.00 34.47 705 GLU A C 1
ATOM 5700 O O . GLU A 1 705 ? -46.444 -7.514 19.897 1.00 34.47 705 GLU A O 1
ATOM 5705 N N . ILE A 1 706 ? -44.719 -6.803 21.141 1.00 36.50 706 ILE A N 1
ATOM 5706 C CA . ILE A 1 706 ? -44.501 -8.082 21.832 1.00 36.50 706 ILE A CA 1
ATOM 5707 C C . ILE A 1 706 ? -45.690 -8.430 22.741 1.00 36.50 706 ILE A C 1
ATOM 5709 O O . ILE A 1 706 ? -46.060 -9.596 22.839 1.00 36.50 706 ILE A O 1
ATOM 5713 N N . LYS A 1 707 ? -46.331 -7.436 23.371 1.00 34.47 707 LYS A N 1
ATOM 5714 C CA . LYS A 1 707 ? -47.533 -7.651 24.195 1.00 34.47 707 LYS A CA 1
ATOM 5715 C C . LYS A 1 707 ? -48.744 -8.087 23.365 1.00 34.47 707 LYS A C 1
ATOM 5717 O O . LYS A 1 707 ? -49.443 -9.006 23.767 1.00 34.47 707 LYS A O 1
ATOM 5722 N N . LEU A 1 708 ? -48.933 -7.481 22.190 1.00 34.69 708 LEU A N 1
ATOM 5723 C CA . LEU A 1 708 ? -49.998 -7.846 21.248 1.00 34.69 708 LEU A CA 1
ATOM 5724 C C . LEU A 1 708 ? -49.818 -9.267 20.688 1.00 34.69 708 LEU A C 1
ATOM 5726 O O . LEU A 1 708 ? -50.788 -10.008 20.594 1.00 34.69 708 LEU A O 1
ATOM 5730 N N . ALA A 1 709 ? -48.580 -9.681 20.400 1.00 35.38 709 ALA A N 1
ATOM 5731 C CA . ALA A 1 709 ? -48.286 -11.039 19.934 1.00 35.38 709 ALA A CA 1
ATOM 5732 C C . ALA A 1 709 ? -48.474 -12.113 21.027 1.00 35.38 709 ALA A C 1
ATOM 5734 O O . ALA A 1 709 ? -48.846 -13.248 20.729 1.00 35.38 709 ALA A O 1
ATOM 5735 N N . ILE A 1 710 ? -48.233 -11.767 22.296 1.00 35.94 710 ILE A N 1
ATOM 5736 C CA . ILE A 1 710 ? -48.459 -12.661 23.443 1.00 35.94 710 ILE A CA 1
ATOM 5737 C C . ILE A 1 710 ? -49.962 -12.853 23.699 1.00 35.94 710 ILE A C 1
ATOM 5739 O O . ILE A 1 710 ? -50.389 -13.986 23.911 1.00 35.94 710 ILE A O 1
ATOM 5743 N N . ASP A 1 711 ? -50.763 -11.788 23.619 1.00 35.31 711 ASP A N 1
ATOM 5744 C CA . ASP A 1 711 ? -52.214 -11.858 23.844 1.00 35.31 711 ASP A CA 1
ATOM 5745 C C . ASP A 1 711 ? -52.952 -12.633 22.726 1.00 35.31 711 ASP A C 1
ATOM 5747 O O . ASP A 1 711 ? -53.863 -13.411 23.029 1.00 35.31 711 ASP A O 1
ATOM 5751 N N . ASP A 1 712 ? -52.506 -12.522 21.466 1.00 34.22 712 ASP A N 1
ATOM 5752 C CA . ASP A 1 712 ? -53.036 -13.297 20.323 1.00 34.22 712 ASP A CA 1
ATOM 5753 C C . ASP A 1 712 ? -52.708 -14.799 20.421 1.00 34.22 712 ASP A C 1
ATOM 5755 O O . ASP A 1 712 ? -53.482 -15.649 19.985 1.00 34.22 712 ASP A O 1
ATOM 5759 N N . THR A 1 713 ? -51.582 -15.160 21.048 1.00 35.97 713 THR A N 1
ATOM 5760 C CA . THR A 1 713 ? -51.186 -16.571 21.222 1.00 35.97 713 THR A CA 1
ATOM 5761 C C . THR A 1 713 ? -51.971 -17.255 22.354 1.00 35.97 713 THR A C 1
ATOM 5763 O O . THR A 1 713 ? -52.112 -18.476 22.372 1.00 35.97 713 THR A O 1
ATOM 5766 N N . ILE A 1 714 ? -52.521 -16.478 23.294 1.00 35.66 714 ILE A N 1
ATOM 5767 C CA . ILE A 1 714 ? -53.319 -16.972 24.430 1.00 35.66 714 ILE A CA 1
ATOM 5768 C C . ILE A 1 714 ? -54.785 -17.228 24.029 1.00 35.66 714 ILE A C 1
ATOM 5770 O O . ILE A 1 714 ? -55.475 -18.015 24.677 1.00 35.66 714 ILE A O 1
ATOM 5774 N N . THR A 1 715 ? -55.280 -16.607 22.953 1.00 34.41 715 THR A N 1
ATOM 5775 C CA . THR A 1 715 ? -56.709 -16.645 22.592 1.00 34.41 715 THR A CA 1
ATOM 5776 C C . THR A 1 715 ? -57.132 -17.827 21.712 1.00 34.41 715 THR A C 1
ATOM 5778 O O . THR A 1 715 ? -58.330 -18.089 21.622 1.00 34.41 715 THR A O 1
ATOM 5781 N N . ASP A 1 716 ? -56.196 -18.591 21.135 1.00 32.53 716 ASP A N 1
ATOM 5782 C CA . ASP A 1 716 ? -56.509 -19.628 20.129 1.00 32.53 716 ASP A CA 1
ATOM 5783 C C . ASP A 1 716 ? -56.627 -21.069 20.679 1.00 32.53 716 ASP A C 1
ATOM 5785 O O . ASP A 1 716 ? -56.621 -22.050 19.937 1.00 32.53 716 ASP A O 1
ATOM 5789 N N . GLY A 1 717 ? -56.799 -21.219 21.998 1.00 35.88 717 GLY A N 1
ATOM 5790 C CA . GLY A 1 717 ? -57.435 -22.407 22.589 1.00 35.88 717 GLY A CA 1
ATOM 5791 C C . GLY A 1 717 ? -56.739 -23.760 22.377 1.00 35.88 717 GLY A C 1
ATOM 5792 O O . GLY A 1 717 ? -57.388 -24.801 22.505 1.00 35.88 717 GLY A O 1
ATOM 5793 N N . MET A 1 718 ? -55.438 -23.792 22.085 1.00 33.53 718 MET A N 1
ATOM 5794 C CA . MET A 1 718 ? -54.662 -25.031 22.122 1.00 33.53 718 MET A CA 1
ATOM 5795 C C . MET A 1 718 ? -54.183 -25.295 23.554 1.00 33.53 718 MET A C 1
ATOM 5797 O O . MET A 1 718 ? -53.388 -24.537 24.094 1.00 33.53 718 MET A O 1
ATOM 5801 N N . PHE A 1 719 ? -54.654 -26.413 24.115 1.00 33.75 719 PHE A N 1
ATOM 5802 C CA . PHE A 1 719 ? -54.339 -27.015 25.422 1.00 33.75 719 PHE A CA 1
ATOM 5803 C C . PHE A 1 719 ? -55.266 -26.611 26.579 1.00 33.75 719 PHE A C 1
ATOM 5805 O O . PHE A 1 719 ? -55.101 -25.605 27.261 1.00 33.75 719 PHE A O 1
ATOM 5812 N N . ALA A 1 720 ? -56.257 -27.480 26.796 1.00 32.69 720 ALA A N 1
ATOM 5813 C CA . ALA A 1 720 ? -57.136 -27.466 27.950 1.00 32.69 720 ALA A CA 1
ATOM 5814 C C . ALA A 1 720 ? -56.382 -27.861 29.232 1.00 32.69 720 ALA A C 1
ATOM 5816 O O . ALA A 1 720 ? -55.789 -28.933 29.306 1.00 32.69 720 ALA A O 1
ATOM 5817 N N . ASP A 1 721 ? -56.463 -26.948 30.196 1.00 34.78 721 ASP A N 1
ATOM 5818 C CA . ASP A 1 721 ? -56.683 -27.112 31.636 1.00 34.78 721 ASP A CA 1
ATOM 5819 C C . ASP A 1 721 ? -55.855 -28.136 32.446 1.00 34.78 721 ASP A C 1
ATOM 5821 O O . ASP A 1 721 ? -55.951 -29.350 32.280 1.00 34.78 721 ASP A O 1
ATOM 5825 N N . GLY A 1 722 ? -55.141 -27.606 33.447 1.00 41.75 722 GLY A N 1
ATOM 5826 C CA . GLY A 1 722 ? -54.934 -28.271 34.740 1.00 41.75 722 GLY A CA 1
ATOM 5827 C C . GLY A 1 722 ? -53.541 -28.812 35.070 1.00 41.75 722 GLY A C 1
ATOM 5828 O O . GLY A 1 722 ? -53.112 -28.668 36.212 1.00 41.75 722 GLY A O 1
ATOM 5829 N N . ASP A 1 723 ? -52.813 -29.395 34.114 1.00 40.88 723 ASP A N 1
ATOM 5830 C CA . ASP A 1 723 ? -51.697 -30.297 34.475 1.00 40.88 723 ASP A CA 1
ATOM 5831 C C . ASP A 1 723 ? -50.280 -29.797 34.141 1.00 40.88 723 ASP A C 1
ATOM 5833 O O . ASP A 1 723 ? -49.295 -30.423 34.539 1.00 40.88 723 ASP A O 1
ATOM 5837 N N . LEU A 1 724 ? -50.138 -28.678 33.425 1.00 41.38 724 LEU A N 1
ATOM 5838 C CA . LEU A 1 724 ? -48.824 -28.217 32.956 1.00 41.38 724 LEU A CA 1
ATOM 5839 C C . LEU A 1 724 ? -48.061 -27.379 33.978 1.00 41.38 724 LEU A C 1
ATOM 5841 O O . LEU A 1 724 ? -46.834 -27.452 33.998 1.00 41.38 724 LEU A O 1
ATOM 5845 N N . PHE A 1 725 ? -48.759 -26.646 34.844 1.00 46.66 725 PHE A N 1
ATOM 5846 C CA . PHE A 1 725 ? -48.142 -25.711 35.779 1.00 46.66 725 PHE A CA 1
ATOM 5847 C C . PHE A 1 725 ? -48.427 -26.108 37.239 1.00 46.66 725 PHE A C 1
ATOM 5849 O O . PHE A 1 725 ? -49.457 -26.706 37.563 1.00 46.66 725 PHE A O 1
ATOM 5856 N N . ASP A 1 726 ? -47.471 -25.879 38.132 1.00 47.31 726 ASP A N 1
ATOM 5857 C CA . ASP A 1 726 ? -47.692 -25.954 39.575 1.00 47.31 726 ASP A CA 1
ATOM 5858 C C . ASP A 1 726 ? -48.463 -24.725 40.085 1.00 47.31 726 ASP A C 1
ATOM 5860 O O . ASP A 1 726 ? -48.820 -23.829 39.319 1.00 47.31 726 ASP A O 1
ATOM 5864 N N . GLU A 1 727 ? -48.786 -24.718 41.381 1.00 44.56 727 GLU A N 1
ATOM 5865 C CA . GLU A 1 727 ? -49.584 -23.658 42.019 1.00 44.56 727 GLU A CA 1
ATOM 5866 C C . GLU A 1 727 ? -48.919 -22.267 41.943 1.00 44.56 727 GLU A C 1
ATOM 5868 O O . GLU A 1 727 ? -49.607 -21.260 42.105 1.00 44.56 727 GLU A O 1
ATOM 5873 N N . ASP A 1 728 ? -47.623 -22.211 41.612 1.00 44.84 728 ASP A N 1
ATOM 5874 C CA . ASP A 1 728 ? -46.825 -20.992 41.447 1.00 44.84 728 ASP A CA 1
ATOM 5875 C C . ASP A 1 728 ? -46.613 -20.602 39.965 1.00 44.84 728 ASP A C 1
ATOM 5877 O O . ASP A 1 728 ? -45.942 -19.610 39.667 1.00 44.84 728 ASP A O 1
ATOM 5881 N N . GLY A 1 729 ? -47.207 -21.343 39.021 1.00 38.09 729 GLY A N 1
ATOM 5882 C CA . GLY A 1 729 ? -47.184 -21.033 37.589 1.00 38.09 729 GLY A CA 1
ATOM 5883 C C . GLY A 1 729 ? -45.950 -21.535 36.830 1.00 38.09 729 GLY A C 1
ATOM 5884 O O . GLY A 1 729 ? -45.732 -21.111 35.694 1.00 38.09 729 GLY A O 1
ATOM 5885 N N . TYR A 1 730 ? -45.153 -22.440 37.407 1.00 41.31 730 TYR A N 1
ATOM 5886 C CA . TYR A 1 730 ? -43.994 -23.059 36.754 1.00 41.31 730 TYR A CA 1
ATOM 5887 C C . TYR A 1 730 ? -44.318 -24.447 36.205 1.00 41.31 730 TYR A C 1
ATOM 5889 O O . TYR A 1 730 ? -45.156 -25.167 36.740 1.00 41.31 730 TYR A O 1
ATOM 5897 N N . ILE A 1 731 ? -43.651 -24.847 35.116 1.00 40.47 731 ILE A N 1
ATOM 5898 C CA . ILE A 1 731 ? -43.896 -26.154 34.494 1.00 40.47 731 ILE A CA 1
ATOM 5899 C C . ILE A 1 731 ? -43.459 -27.270 35.452 1.00 40.47 731 ILE A C 1
ATOM 5901 O O . ILE A 1 731 ? -42.294 -27.323 35.851 1.00 40.47 731 ILE A O 1
ATOM 5905 N N . ARG A 1 732 ? -44.360 -28.203 35.792 1.00 47.72 732 ARG A N 1
ATOM 5906 C CA . ARG A 1 732 ? -44.032 -29.320 36.697 1.00 47.72 732 ARG A CA 1
ATOM 5907 C C . ARG A 1 732 ? -42.931 -30.196 36.093 1.00 47.72 732 ARG A C 1
ATOM 5909 O O . ARG A 1 732 ? -43.097 -30.768 35.017 1.00 47.72 732 ARG A O 1
ATOM 5916 N N . GLN A 1 733 ? -41.837 -30.378 36.831 1.00 40.62 733 GLN A N 1
ATOM 5917 C CA . GLN A 1 733 ? -40.631 -31.084 36.375 1.00 40.62 733 GLN A CA 1
ATOM 5918 C C . GLN A 1 733 ? -40.897 -32.505 35.838 1.00 40.62 733 GLN A C 1
ATOM 5920 O O . GLN A 1 733 ? -40.352 -32.894 34.810 1.00 40.62 733 GLN A O 1
ATOM 5925 N N . SER A 1 734 ? -41.821 -33.246 36.454 1.00 42.03 734 SER A N 1
ATOM 5926 C CA . SER A 1 734 ? -42.220 -34.590 35.997 1.00 42.03 734 SER A CA 1
ATOM 5927 C C . SER A 1 734 ? -42.927 -34.619 34.628 1.00 42.03 734 SER A C 1
ATOM 5929 O O . SER A 1 734 ? -42.887 -35.632 33.928 1.00 42.03 734 SER A O 1
ATOM 5931 N N . VAL A 1 735 ? -43.556 -33.511 34.222 1.00 39.47 735 VAL A N 1
ATOM 5932 C CA . VAL A 1 735 ? -44.227 -33.349 32.921 1.00 39.47 735 VAL A CA 1
ATOM 5933 C C . VAL A 1 735 ? -43.216 -32.926 31.856 1.00 39.47 735 VAL A C 1
ATOM 5935 O O . VAL A 1 735 ? -43.249 -33.451 30.744 1.00 39.47 735 VAL A O 1
ATOM 5938 N N . PHE A 1 736 ? -42.259 -32.063 32.217 1.00 40.22 736 PHE A N 1
ATOM 5939 C CA . PHE A 1 736 ? -41.113 -31.709 31.374 1.00 40.22 736 PHE A CA 1
ATOM 5940 C C . PHE A 1 736 ? -40.254 -32.939 31.048 1.00 40.22 736 PHE A C 1
ATOM 5942 O O . PHE A 1 736 ? -39.955 -33.192 29.887 1.00 40.22 736 PHE A O 1
ATOM 5949 N N . GLU A 1 737 ? -39.945 -33.773 32.041 1.00 40.47 737 GLU A N 1
ATOM 5950 C CA . GLU A 1 737 ? -39.168 -35.004 31.851 1.00 40.47 737 GLU A CA 1
ATOM 5951 C C . GLU A 1 737 ? -39.891 -36.028 30.961 1.00 40.47 737 GLU A C 1
ATOM 5953 O O . GLU A 1 737 ? -39.253 -36.720 30.166 1.00 40.47 737 GLU A O 1
ATOM 5958 N N . LYS A 1 738 ? -41.227 -36.097 31.031 1.00 40.00 738 LYS A N 1
ATOM 5959 C CA . LYS A 1 738 ? -42.037 -36.957 30.155 1.00 40.00 738 LYS A CA 1
ATOM 5960 C C . LYS A 1 738 ? -42.134 -36.404 28.725 1.00 40.00 738 LYS A C 1
ATOM 5962 O O . LYS A 1 738 ? -41.999 -37.169 27.779 1.00 40.00 738 LYS A O 1
ATOM 5967 N N . ALA A 1 739 ? -42.268 -35.088 28.557 1.00 40.28 739 ALA A N 1
ATOM 5968 C CA . ALA A 1 739 ? -42.274 -34.427 27.248 1.00 40.28 739 ALA A CA 1
ATOM 5969 C C . ALA A 1 739 ? -40.904 -34.484 26.541 1.00 40.28 739 ALA A C 1
ATOM 5971 O O . ALA A 1 739 ? -40.849 -34.698 25.333 1.00 40.28 739 ALA A O 1
ATOM 5972 N N . VAL A 1 740 ? -39.800 -34.373 27.291 1.00 37.41 740 VAL A N 1
ATOM 5973 C CA . VAL A 1 740 ? -38.421 -34.583 26.804 1.00 37.41 740 VAL A CA 1
ATOM 5974 C C . VAL A 1 740 ? -38.218 -36.023 26.332 1.00 37.41 740 VAL A C 1
ATOM 5976 O O . VAL A 1 740 ? -37.518 -36.262 25.351 1.00 37.41 740 VAL A O 1
ATOM 5979 N N . LYS A 1 741 ? -38.845 -36.987 27.015 1.00 35.31 741 LYS A N 1
ATOM 5980 C CA . LYS A 1 741 ? -38.760 -38.407 26.668 1.00 35.31 741 LYS A CA 1
ATOM 5981 C C . LYS A 1 741 ? -39.554 -38.760 25.406 1.00 35.31 741 LYS A C 1
ATOM 5983 O O . LYS A 1 741 ? -39.123 -39.637 24.662 1.00 35.31 741 LYS A O 1
ATOM 5988 N N . ASP A 1 742 ? -40.670 -38.073 25.169 1.00 34.84 742 ASP A N 1
ATOM 5989 C CA . ASP A 1 742 ? -41.579 -38.358 24.055 1.00 34.84 742 ASP A CA 1
ATOM 5990 C C . ASP A 1 742 ? -41.276 -37.516 22.792 1.00 34.84 742 ASP A C 1
ATOM 5992 O O . ASP A 1 742 ? -41.545 -37.980 21.684 1.00 34.84 742 ASP A O 1
ATOM 5996 N N . ASN A 1 743 ? -40.699 -36.308 22.915 1.00 36.19 743 ASN A N 1
ATOM 5997 C CA . ASN A 1 743 ? -40.261 -35.492 21.770 1.00 36.19 743 ASN A CA 1
ATOM 5998 C C . ASN A 1 743 ? -39.078 -34.542 22.112 1.00 36.19 743 ASN A C 1
ATOM 6000 O O . ASN A 1 743 ? -39.282 -33.361 22.421 1.00 36.19 743 ASN A O 1
ATOM 6004 N N . PRO A 1 744 ? -37.829 -35.041 22.056 1.00 37.50 744 PRO A N 1
ATOM 6005 C CA . PRO A 1 744 ? -36.643 -34.327 22.537 1.00 37.50 744 PRO A CA 1
ATOM 6006 C C . PRO A 1 744 ? -36.291 -33.051 21.750 1.00 37.50 744 PRO A C 1
ATOM 6008 O O . PRO A 1 744 ? -35.762 -32.112 22.344 1.00 37.50 744 PRO A O 1
ATOM 6011 N N . ASP A 1 745 ? -36.652 -32.946 20.467 1.00 34.56 745 ASP A N 1
ATOM 6012 C CA . ASP A 1 745 ? -36.325 -31.778 19.629 1.00 34.56 745 ASP A CA 1
ATOM 6013 C C . ASP A 1 745 ? -37.163 -30.530 19.981 1.00 34.56 745 ASP A C 1
ATOM 6015 O O . ASP A 1 745 ? -36.694 -29.391 19.879 1.00 34.56 745 ASP A O 1
ATOM 6019 N N . PHE A 1 746 ? -38.392 -30.721 20.473 1.00 36.78 746 PHE A N 1
ATOM 6020 C CA . PHE A 1 746 ? -39.249 -29.624 20.938 1.00 36.78 746 PHE A CA 1
ATOM 6021 C C . PHE A 1 746 ? -38.792 -29.080 22.300 1.00 36.78 746 PHE A C 1
ATOM 6023 O O . PHE A 1 746 ? -38.752 -27.866 22.505 1.00 36.78 746 PHE A O 1
ATOM 6030 N N . ALA A 1 747 ? -38.374 -29.963 23.214 1.00 37.12 747 ALA A N 1
ATOM 6031 C CA . ALA A 1 747 ? -37.800 -29.560 24.497 1.00 37.12 747 ALA A CA 1
ATOM 6032 C C . ALA A 1 747 ? -36.442 -28.861 24.320 1.00 37.12 747 ALA A C 1
ATOM 6034 O O . ALA A 1 747 ? -36.177 -27.864 24.990 1.00 37.12 747 ALA A O 1
ATOM 6035 N N . LEU A 1 748 ? -35.632 -29.311 23.355 1.00 36.34 748 LEU A N 1
ATOM 6036 C CA . LEU A 1 748 ? -34.406 -28.635 22.941 1.00 36.34 748 LEU A CA 1
ATOM 6037 C C . LEU A 1 748 ? -34.722 -27.228 22.408 1.00 36.34 748 LEU A C 1
ATOM 6039 O O . LEU A 1 748 ? -34.123 -26.261 22.859 1.00 36.34 748 LEU A O 1
ATOM 6043 N N . THR A 1 749 ? -35.740 -27.072 21.557 1.00 37.47 749 THR A N 1
ATOM 6044 C CA . THR A 1 749 ? -36.163 -25.762 21.019 1.00 37.47 749 THR A CA 1
ATOM 6045 C C . THR A 1 749 ? -36.697 -24.810 22.103 1.00 37.47 749 THR A C 1
ATOM 6047 O O . THR A 1 749 ? -36.417 -23.612 22.064 1.00 37.47 749 THR A O 1
ATOM 6050 N N . ALA A 1 750 ? -37.414 -25.312 23.114 1.00 36.94 750 ALA A N 1
ATOM 6051 C CA . ALA A 1 750 ? -37.886 -24.513 24.251 1.00 36.94 750 ALA A CA 1
ATOM 6052 C C . ALA A 1 750 ? -36.743 -24.091 25.198 1.00 36.94 750 ALA A C 1
ATOM 6054 O O . ALA A 1 750 ? -36.717 -22.947 25.655 1.00 36.94 750 ALA A O 1
ATOM 6055 N N . VAL A 1 751 ? -35.767 -24.976 25.438 1.00 35.06 751 VAL A N 1
ATOM 6056 C CA . VAL A 1 751 ? -34.544 -24.684 26.208 1.00 35.06 751 VAL A CA 1
ATOM 6057 C C . VAL A 1 751 ? -33.641 -23.705 25.454 1.00 35.06 751 VAL A C 1
ATOM 6059 O O . VAL A 1 751 ? -33.137 -22.769 26.065 1.00 35.06 751 VAL A O 1
ATOM 6062 N N . TYR A 1 752 ? -33.508 -23.830 24.130 1.00 36.38 752 TYR A N 1
ATOM 6063 C CA . TYR A 1 752 ? -32.777 -22.877 23.287 1.00 36.38 752 TYR A CA 1
ATOM 6064 C C . TYR A 1 752 ? -33.468 -21.505 23.217 1.00 36.38 752 TYR A C 1
ATOM 6066 O O . TYR A 1 752 ? -32.789 -20.486 23.298 1.00 36.38 752 TYR A O 1
ATOM 6074 N N . ASN A 1 753 ? -34.804 -21.444 23.158 1.00 38.66 753 ASN A N 1
ATOM 6075 C CA . ASN A 1 753 ? -35.553 -20.179 23.195 1.00 38.66 753 ASN A CA 1
ATOM 6076 C C . ASN A 1 753 ? -35.565 -19.518 24.591 1.00 38.66 753 ASN A C 1
ATOM 6078 O O . ASN A 1 753 ? -35.745 -18.302 24.689 1.00 38.66 753 ASN A O 1
ATOM 6082 N N . HIS A 1 754 ? -35.341 -20.286 25.665 1.00 35.22 754 HIS A N 1
ATOM 6083 C CA . HIS A 1 754 ? -35.096 -19.762 27.014 1.00 35.22 754 HIS A CA 1
ATOM 6084 C C . HIS A 1 754 ? -33.635 -19.309 27.196 1.00 35.22 754 HIS A C 1
ATOM 6086 O O . HIS A 1 754 ? -33.397 -18.213 27.697 1.00 35.22 754 HIS A O 1
ATOM 6092 N N . ALA A 1 755 ? -32.663 -20.078 26.692 1.00 33.50 755 ALA A N 1
ATOM 6093 C CA . ALA A 1 755 ? -31.239 -19.727 26.672 1.00 33.50 755 ALA A CA 1
ATOM 6094 C C . ALA A 1 755 ? -30.946 -18.494 25.796 1.00 33.50 755 ALA A C 1
ATOM 6096 O O . ALA A 1 755 ? -30.056 -17.710 26.105 1.00 33.50 755 ALA A O 1
ATOM 6097 N N . ALA A 1 756 ? -31.751 -18.251 24.758 1.00 35.56 756 ALA A N 1
ATOM 6098 C CA . ALA A 1 756 ? -31.711 -17.027 23.960 1.00 35.56 756 ALA A CA 1
ATOM 6099 C C . ALA A 1 756 ? -32.287 -15.784 24.683 1.00 35.56 756 ALA A C 1
ATOM 6101 O O . ALA A 1 756 ? -32.163 -14.674 24.166 1.00 35.56 756 ALA A O 1
ATOM 6102 N N . LYS A 1 757 ? -32.905 -15.935 25.870 1.00 39.81 757 LYS A N 1
ATOM 6103 C CA . LYS A 1 757 ? -33.486 -14.837 26.672 1.00 39.81 757 LYS A CA 1
ATOM 6104 C C . LYS A 1 757 ? -32.666 -14.415 27.905 1.00 39.81 757 LYS A C 1
ATOM 6106 O O . LYS A 1 757 ? -33.018 -13.400 28.504 1.00 39.81 757 LYS A O 1
ATOM 6111 N N . THR A 1 758 ? -31.574 -15.089 28.275 1.00 34.91 758 THR A N 1
ATOM 6112 C CA . THR A 1 758 ? -30.698 -14.668 29.394 1.00 34.91 758 THR A CA 1
ATOM 6113 C C . THR A 1 758 ? -29.224 -14.925 29.081 1.00 34.91 758 THR A C 1
ATOM 6115 O O . THR A 1 758 ? -28.862 -16.015 28.665 1.00 34.91 758 THR A O 1
ATOM 6118 N N . ALA A 1 759 ? -28.399 -13.899 29.262 1.00 30.33 759 ALA A N 1
ATOM 6119 C CA . ALA A 1 759 ? -27.046 -13.750 28.734 1.00 30.33 759 ALA A CA 1
ATOM 6120 C C . ALA A 1 759 ? -25.978 -14.792 29.156 1.00 30.33 759 ALA A C 1
ATOM 6122 O O . ALA A 1 759 ? -26.023 -15.347 30.248 1.00 30.33 759 ALA A O 1
ATOM 6123 N N . ASP A 1 760 ? -24.956 -14.861 28.288 1.00 43.34 760 ASP A N 1
ATOM 6124 C CA . ASP A 1 760 ? -23.514 -15.074 28.535 1.00 43.34 760 ASP A CA 1
ATOM 6125 C C . ASP A 1 760 ? -22.902 -16.496 28.515 1.00 43.34 760 ASP A C 1
ATOM 6127 O O . ASP A 1 760 ? -22.732 -17.166 29.529 1.00 43.34 760 ASP A O 1
ATOM 6131 N N . ILE A 1 761 ? -22.467 -16.921 27.318 1.00 38.25 761 ILE A N 1
ATOM 6132 C CA . ILE A 1 761 ? -21.654 -18.132 27.067 1.00 38.25 761 ILE A CA 1
ATOM 6133 C C . ILE A 1 761 ? -20.137 -17.829 27.113 1.00 38.25 761 ILE A C 1
ATOM 6135 O O . ILE A 1 761 ? -19.331 -18.737 27.321 1.00 38.25 761 ILE A O 1
ATOM 6139 N N . ALA A 1 762 ? -19.710 -16.571 26.963 1.00 41.19 762 ALA A N 1
ATOM 6140 C CA . ALA A 1 762 ? -18.290 -16.244 26.817 1.00 41.19 762 ALA A CA 1
ATOM 6141 C C . ALA A 1 762 ? -17.529 -16.294 28.153 1.00 41.19 762 ALA A C 1
ATOM 6143 O O . ALA A 1 762 ? -16.465 -16.906 28.225 1.00 41.19 762 ALA A O 1
ATOM 6144 N N . GLU A 1 763 ? -18.093 -15.739 29.232 1.00 43.31 763 GLU A N 1
ATOM 6145 C CA . GLU A 1 763 ? -17.400 -15.621 30.527 1.00 43.31 763 GLU A CA 1
ATOM 6146 C C . GLU A 1 763 ? -17.169 -16.983 31.222 1.00 43.31 763 GLU A C 1
ATOM 6148 O O . GLU A 1 763 ? -16.161 -17.174 31.912 1.00 43.31 763 GLU A O 1
ATOM 6153 N N . TYR A 1 764 ? -18.061 -17.958 30.999 1.00 41.69 764 TYR A N 1
ATOM 6154 C CA . TYR A 1 764 ? -17.942 -19.322 31.538 1.00 41.69 764 TYR A CA 1
ATOM 6155 C C . TYR A 1 764 ? -16.843 -20.119 30.818 1.00 41.69 764 TYR A C 1
ATOM 6157 O O . TYR A 1 764 ? -16.029 -20.785 31.460 1.00 41.69 764 TYR A O 1
ATOM 6165 N N . SER A 1 765 ? -16.775 -19.987 29.487 1.00 43.81 765 SER A N 1
ATOM 6166 C CA . SER A 1 765 ? -15.745 -20.614 28.652 1.00 43.81 765 SER A CA 1
ATOM 6167 C C . SER A 1 765 ? -14.362 -20.017 28.923 1.00 43.81 765 SER A C 1
ATOM 6169 O O . SER A 1 765 ? -13.396 -20.756 29.077 1.00 43.81 765 SER A O 1
ATOM 6171 N N . GLU A 1 766 ? -14.257 -18.692 29.061 1.00 49.12 766 GLU A N 1
ATOM 6172 C CA . GLU A 1 766 ? -12.987 -18.006 29.338 1.00 49.12 766 GLU A CA 1
ATOM 6173 C C . GLU A 1 766 ? -12.440 -18.307 30.743 1.00 49.12 766 GLU A C 1
ATOM 6175 O O . GLU A 1 766 ? -11.226 -18.377 30.937 1.00 49.12 766 GLU A O 1
ATOM 6180 N N . SER A 1 767 ? -13.320 -18.487 31.735 1.00 46.22 767 SER A N 1
ATOM 6181 C CA . SER A 1 767 ? -12.926 -18.837 33.110 1.00 46.22 767 SER A CA 1
ATOM 6182 C C . SER A 1 767 ? -12.431 -20.283 33.215 1.00 46.22 767 SER A C 1
ATOM 6184 O O . SER A 1 767 ? -11.489 -20.561 33.958 1.00 46.22 767 SER A O 1
ATOM 6186 N N . PHE A 1 768 ? -13.030 -21.196 32.444 1.00 44.75 768 PHE A N 1
ATOM 6187 C CA . PHE A 1 768 ? -12.594 -22.588 32.342 1.00 44.75 768 PHE A CA 1
ATOM 6188 C C . PHE A 1 768 ? -11.264 -22.707 31.571 1.00 44.75 768 PHE A C 1
ATOM 6190 O O . PHE A 1 768 ? -10.330 -23.316 32.083 1.00 44.75 768 PHE A O 1
ATOM 6197 N N . GLU A 1 769 ? -11.124 -22.045 30.415 1.00 49.41 769 GLU A N 1
ATOM 6198 C CA . GLU A 1 769 ? -9.892 -21.993 29.599 1.00 49.41 769 GLU A CA 1
ATOM 6199 C C . GLU A 1 769 ? -8.692 -21.404 30.371 1.00 49.41 769 GLU A C 1
ATOM 6201 O O . GLU A 1 769 ? -7.598 -21.975 30.369 1.00 49.41 769 GLU A O 1
ATOM 6206 N N . ARG A 1 770 ? -8.887 -20.304 31.119 1.00 52.16 770 ARG A N 1
ATOM 6207 C CA . ARG A 1 770 ? -7.818 -19.678 31.923 1.00 52.16 770 ARG A CA 1
ATOM 6208 C C . ARG A 1 770 ? -7.292 -20.590 33.031 1.00 52.16 770 ARG A C 1
ATOM 6210 O O . ARG A 1 770 ? -6.078 -20.677 33.203 1.00 52.16 770 ARG A O 1
ATOM 6217 N N . LEU A 1 771 ? -8.169 -21.307 33.735 1.00 49.53 771 LEU A N 1
ATOM 6218 C CA . LEU A 1 771 ? -7.772 -22.283 34.758 1.00 49.53 771 LEU A CA 1
ATOM 6219 C C . LEU A 1 771 ? -7.251 -23.604 34.174 1.00 49.53 771 LEU A C 1
ATOM 6221 O O . LEU A 1 771 ? -6.647 -24.380 34.906 1.00 49.53 771 LEU A O 1
ATOM 6225 N N . TYR A 1 772 ? -7.472 -23.882 32.889 1.00 44.66 772 TYR A N 1
ATOM 6226 C CA . TYR A 1 772 ? -6.957 -25.078 32.216 1.00 44.66 772 TYR A CA 1
ATOM 6227 C C . TYR A 1 772 ? -5.582 -24.839 31.564 1.00 44.66 772 TYR A C 1
ATOM 6229 O O . TYR A 1 772 ? -4.767 -25.752 31.472 1.00 44.66 772 TYR A O 1
ATOM 6237 N N . SER A 1 773 ? -5.269 -23.594 31.186 1.00 49.28 773 SER A N 1
ATOM 6238 C CA . SER A 1 773 ? -4.003 -23.171 30.553 1.00 49.28 773 SER A CA 1
ATOM 6239 C C . SER A 1 773 ? -2.759 -23.148 31.473 1.00 49.28 773 SER A C 1
ATOM 6241 O O . SER A 1 773 ? -1.748 -22.499 31.177 1.00 49.28 773 SER A O 1
ATOM 6243 N N . PHE A 1 774 ? -2.785 -23.870 32.597 1.00 44.00 774 PHE A N 1
ATOM 6244 C CA . PHE A 1 774 ? -1.660 -23.921 33.531 1.00 44.00 774 PHE A CA 1
ATOM 6245 C C . PHE A 1 774 ? -0.473 -24.715 32.969 1.00 44.00 774 PHE A C 1
ATOM 6247 O O . PHE A 1 774 ? -0.537 -25.925 32.777 1.00 44.00 774 PHE A O 1
ATOM 6254 N N . GLY A 1 775 ? 0.648 -24.012 32.762 1.00 45.34 775 GLY A N 1
ATOM 6255 C CA . GLY A 1 775 ? 1.909 -24.587 32.278 1.00 45.34 775 GLY A CA 1
ATOM 6256 C C . GLY A 1 775 ? 2.857 -23.608 31.570 1.00 45.34 775 GLY A C 1
ATOM 6257 O O . GLY A 1 775 ? 4.002 -23.963 31.291 1.00 45.34 775 GLY A O 1
ATOM 6258 N N . VAL A 1 776 ? 2.441 -22.365 31.299 1.00 42.41 776 VAL A N 1
ATOM 6259 C CA . VAL A 1 776 ? 3.312 -21.352 30.674 1.00 42.41 776 VAL A CA 1
ATOM 6260 C C . VAL A 1 776 ? 4.285 -20.763 31.714 1.00 42.41 776 VAL A C 1
ATOM 6262 O O . VAL A 1 776 ? 3.888 -20.368 32.810 1.00 42.41 776 VAL A O 1
ATOM 6265 N N . LYS A 1 777 ? 5.589 -20.757 31.395 1.00 37.41 777 LYS A N 1
ATOM 6266 C CA . LYS A 1 777 ? 6.716 -20.422 32.296 1.00 37.41 777 LYS A CA 1
ATOM 6267 C C . LYS A 1 777 ? 6.498 -19.142 33.130 1.00 37.41 777 LYS A C 1
ATOM 6269 O O . LYS A 1 777 ? 6.475 -18.051 32.575 1.00 37.41 777 LYS A O 1
ATOM 6274 N N . GLY A 1 778 ? 6.507 -19.280 34.465 1.00 43.84 778 GLY A N 1
ATOM 6275 C CA . GLY A 1 778 ? 6.757 -18.178 35.415 1.00 43.84 778 GLY A CA 1
ATOM 6276 C C . GLY A 1 778 ? 5.825 -18.057 36.632 1.00 43.84 778 GLY A C 1
ATOM 6277 O O . GLY A 1 778 ? 6.140 -17.289 37.536 1.00 43.84 778 GLY A O 1
ATOM 6278 N N . VAL A 1 779 ? 4.717 -18.803 36.704 1.00 43.72 779 VAL A N 1
ATOM 6279 C CA . VAL A 1 779 ? 3.670 -18.621 37.738 1.00 43.72 779 VAL A CA 1
ATOM 6280 C C . VAL A 1 779 ? 3.559 -19.853 38.658 1.00 43.72 779 VAL A C 1
ATOM 6282 O O . VAL A 1 779 ? 3.532 -20.979 38.171 1.00 43.72 779 VAL A O 1
ATOM 6285 N N . THR A 1 780 ? 3.500 -19.667 39.989 1.00 46.69 780 THR A N 1
ATOM 6286 C CA . THR A 1 780 ? 3.397 -20.755 40.998 1.00 46.69 780 THR A CA 1
ATOM 6287 C C . THR A 1 780 ? 2.044 -20.763 41.728 1.00 46.69 780 THR A C 1
ATOM 6289 O O . THR A 1 780 ? 1.408 -19.719 41.873 1.00 46.69 780 THR A O 1
ATOM 6292 N N . TYR A 1 781 ? 1.609 -21.915 42.258 1.00 45.34 781 TYR A N 1
ATOM 6293 C CA . TYR A 1 781 ? 0.348 -22.056 43.019 1.00 45.34 781 TYR A CA 1
ATOM 6294 C C . TYR A 1 781 ? 0.220 -21.043 44.178 1.00 45.34 781 TYR A C 1
ATOM 6296 O O . TYR A 1 781 ? -0.832 -20.434 44.382 1.00 45.34 781 TYR A O 1
ATOM 6304 N N . ASP A 1 782 ? 1.327 -20.771 44.874 1.00 47.84 782 ASP A N 1
ATOM 6305 C CA . ASP A 1 782 ? 1.374 -19.799 45.974 1.00 47.84 782 ASP A CA 1
ATOM 6306 C C . ASP A 1 782 ? 1.299 -18.330 45.513 1.00 47.84 782 ASP A C 1
ATOM 6308 O O . ASP A 1 782 ? 0.957 -17.453 46.312 1.00 47.84 782 ASP A O 1
ATOM 6312 N N . SER A 1 783 ? 1.589 -18.042 44.237 1.00 48.34 783 SER A N 1
ATOM 6313 C CA . SER A 1 783 ? 1.466 -16.698 43.648 1.00 48.34 783 SER A CA 1
ATOM 6314 C C . SER A 1 783 ? 0.025 -16.353 43.246 1.00 48.34 783 SER A C 1
ATOM 6316 O O . SER A 1 783 ? -0.394 -15.207 43.395 1.00 48.34 783 SER A O 1
ATOM 6318 N N . ILE A 1 784 ? -0.776 -17.350 42.854 1.00 48.31 784 ILE A N 1
ATOM 6319 C CA . ILE A 1 784 ? -2.177 -17.171 42.429 1.00 48.31 784 ILE A CA 1
ATOM 6320 C C . ILE A 1 784 ? -3.124 -17.078 43.625 1.00 48.31 784 ILE A C 1
ATOM 6322 O O . ILE A 1 784 ? -4.028 -16.244 43.623 1.00 48.31 784 ILE A O 1
ATOM 6326 N N . LYS A 1 785 ? -2.872 -17.843 44.696 1.00 48.09 785 LYS A N 1
ATOM 6327 C CA . LYS A 1 785 ? -3.652 -17.776 45.946 1.00 48.09 785 LYS A CA 1
ATOM 6328 C C . LYS A 1 785 ? -3.605 -16.390 46.615 1.00 48.09 785 LYS A C 1
ATOM 6330 O O . LYS A 1 785 ? -4.419 -16.096 47.485 1.00 48.09 785 LYS A O 1
ATOM 6335 N N . LYS A 1 786 ? -2.638 -15.554 46.216 1.00 48.81 786 LYS A N 1
ATOM 6336 C CA . LYS A 1 786 ? -2.463 -14.159 46.650 1.00 48.81 786 LYS A CA 1
ATOM 6337 C C . LYS A 1 786 ? -3.053 -13.126 45.674 1.00 48.81 786 LYS A C 1
ATOM 6339 O O . LYS A 1 786 ? -3.032 -11.942 45.995 1.00 48.81 786 LYS A O 1
ATOM 6344 N N . SER A 1 787 ? -3.570 -13.539 44.512 1.00 49.03 787 SER A N 1
ATOM 6345 C CA . SER A 1 787 ? -4.210 -12.655 43.525 1.00 49.03 787 SER A CA 1
ATOM 6346 C C . SER A 1 787 ? -5.704 -12.456 43.824 1.00 49.03 787 SER A C 1
ATOM 6348 O O . SER A 1 787 ? -6.369 -13.356 44.334 1.00 49.03 787 SER A O 1
ATOM 6350 N N . GLY A 1 788 ? -6.256 -11.285 43.486 1.00 50.22 788 GLY A N 1
ATOM 6351 C CA . GLY A 1 788 ? -7.680 -10.975 43.693 1.00 50.22 788 GLY A CA 1
ATOM 6352 C C . GLY A 1 788 ? -8.657 -11.760 42.802 1.00 50.22 788 GLY A C 1
ATOM 6353 O O . GLY A 1 788 ? -9.850 -11.784 43.095 1.00 50.22 788 GLY A O 1
ATOM 6354 N N . ASN A 1 789 ? -8.169 -12.428 41.750 1.00 49.78 789 ASN A N 1
ATOM 6355 C CA . ASN A 1 789 ? -9.003 -13.106 40.747 1.00 49.78 789 ASN A CA 1
ATOM 6356 C C . ASN A 1 789 ? -9.391 -14.544 41.134 1.00 49.78 789 ASN A C 1
ATOM 6358 O O . ASN A 1 789 ? -10.458 -15.016 40.747 1.00 49.78 789 ASN A O 1
ATOM 6362 N N . PHE A 1 790 ? -8.611 -15.194 42.002 1.00 49.19 790 PHE A N 1
ATOM 6363 C CA . PHE A 1 790 ? -8.833 -16.585 42.416 1.00 49.19 790 PHE A CA 1
ATOM 6364 C C . PHE A 1 790 ? -10.182 -16.802 43.131 1.00 49.19 790 PHE A C 1
ATOM 6366 O O . PHE A 1 790 ? -10.858 -17.813 42.946 1.00 49.19 790 PHE A O 1
ATOM 6373 N N . THR A 1 791 ? -10.626 -15.821 43.921 1.00 53.16 791 THR A N 1
ATOM 6374 C CA . THR A 1 791 ? -11.926 -15.869 44.613 1.00 53.16 791 THR A CA 1
ATOM 6375 C C . THR A 1 791 ? -13.103 -15.737 43.638 1.00 53.16 791 THR A C 1
ATOM 6377 O O . THR A 1 791 ? -14.152 -16.338 43.857 1.00 53.16 791 THR A O 1
ATOM 6380 N N . ARG A 1 792 ? -12.940 -14.972 42.549 1.00 51.72 792 ARG A N 1
ATOM 6381 C CA . ARG A 1 792 ? -13.971 -14.770 41.517 1.00 51.72 792 ARG A CA 1
ATOM 6382 C C . ARG A 1 792 ? -14.167 -16.039 40.684 1.00 51.72 792 ARG A C 1
ATOM 6384 O O . ARG A 1 792 ? -15.297 -16.436 40.435 1.00 51.72 792 ARG A O 1
ATOM 6391 N N . GLU A 1 793 ? -13.078 -16.712 40.341 1.00 51.38 793 GLU A N 1
ATOM 6392 C CA . GLU A 1 793 ? -13.070 -17.923 39.511 1.00 51.38 793 GLU A CA 1
ATOM 6393 C C . GLU A 1 793 ? -13.636 -19.151 40.254 1.00 51.38 793 GLU A C 1
ATOM 6395 O O . GLU A 1 793 ? -14.401 -19.930 39.683 1.00 51.38 793 GLU A O 1
ATOM 6400 N N . ILE A 1 794 ? -13.369 -19.279 41.562 1.00 50.00 794 ILE A N 1
ATOM 6401 C CA . ILE A 1 794 ? -13.982 -20.313 42.419 1.00 50.00 794 ILE A CA 1
ATOM 6402 C C . ILE A 1 794 ? -15.499 -20.123 42.557 1.00 50.00 794 ILE A C 1
ATOM 6404 O O . ILE A 1 794 ? -16.230 -21.112 42.625 1.00 50.00 794 ILE A O 1
ATOM 6408 N N . ASN A 1 795 ? -15.982 -18.878 42.583 1.00 50.28 795 ASN A N 1
ATOM 6409 C CA . ASN A 1 795 ? -17.414 -18.582 42.668 1.00 50.28 795 ASN A CA 1
ATOM 6410 C C . ASN A 1 795 ? -18.164 -18.879 41.356 1.00 50.28 795 ASN A C 1
ATOM 6412 O O . ASN A 1 795 ? -19.354 -19.174 41.407 1.00 50.28 795 ASN A O 1
ATOM 6416 N N . ILE A 1 796 ? -17.480 -18.821 40.206 1.00 47.03 796 ILE A N 1
ATOM 6417 C CA . ILE A 1 796 ? -18.053 -19.094 38.875 1.00 47.03 796 ILE A CA 1
ATOM 6418 C C . ILE A 1 796 ? -18.089 -20.605 38.573 1.00 47.03 796 ILE A C 1
ATOM 6420 O O . ILE A 1 796 ? -19.067 -21.095 38.013 1.00 47.03 796 ILE A O 1
ATOM 6424 N N . LEU A 1 797 ? -17.055 -21.359 38.970 1.00 50.72 797 LEU A N 1
ATOM 6425 C CA . LEU A 1 797 ? -16.894 -22.782 38.613 1.00 50.72 797 LEU A CA 1
ATOM 6426 C C . LEU A 1 797 ? -17.210 -23.768 39.747 1.00 50.72 797 LEU A C 1
ATOM 6428 O O . LEU A 1 797 ? -17.451 -24.948 39.501 1.00 50.72 797 LEU A O 1
ATOM 6432 N N . GLY A 1 798 ? -17.190 -23.304 40.998 1.00 46.12 798 GLY A N 1
ATOM 6433 C CA . GLY A 1 798 ? -17.304 -24.142 42.189 1.00 46.12 798 GLY A CA 1
ATOM 6434 C C . GLY A 1 798 ? -15.966 -24.750 42.638 1.00 46.12 798 GLY A C 1
ATOM 6435 O O . GLY A 1 798 ? -15.132 -25.186 41.842 1.00 46.12 798 GLY A O 1
ATOM 6436 N N . ALA A 1 799 ? -15.761 -24.824 43.958 1.00 44.06 799 ALA A N 1
ATOM 6437 C CA . ALA A 1 799 ? -14.477 -25.205 44.565 1.00 44.06 799 ALA A CA 1
ATOM 6438 C C . ALA A 1 799 ? -13.990 -26.628 44.207 1.00 44.06 799 ALA A C 1
ATOM 6440 O O . ALA A 1 799 ? -12.785 -26.861 44.123 1.00 44.06 799 ALA A O 1
ATOM 6441 N N . GLY A 1 800 ? -14.906 -27.576 43.971 1.00 43.41 800 GLY A N 1
ATOM 6442 C CA . GLY A 1 800 ? -14.561 -28.958 43.605 1.00 43.41 800 GLY A CA 1
ATOM 6443 C C . GLY A 1 800 ? -14.044 -29.113 42.168 1.00 43.41 800 GLY A C 1
ATOM 6444 O O . GLY A 1 800 ? -13.151 -29.924 41.914 1.00 43.41 800 GLY A O 1
ATOM 6445 N N . VAL A 1 801 ? -14.557 -28.299 41.241 1.00 48.88 801 VAL A N 1
ATOM 6446 C CA . VAL A 1 801 ? -14.164 -28.302 39.822 1.00 48.88 801 VAL A CA 1
ATOM 6447 C C . VAL A 1 801 ? -12.805 -27.621 39.652 1.00 48.88 801 VAL A C 1
ATOM 6449 O O . VAL A 1 801 ? -11.914 -28.174 39.010 1.00 48.88 801 VAL A O 1
ATOM 6452 N N . ALA A 1 802 ? -12.595 -26.490 40.334 1.00 51.62 802 ALA A N 1
ATOM 6453 C CA . ALA A 1 802 ? -11.321 -25.770 40.330 1.00 51.62 802 ALA A CA 1
ATOM 6454 C C . ALA A 1 802 ? -10.158 -26.603 40.910 1.00 51.62 802 ALA A C 1
ATOM 6456 O O . ALA A 1 802 ? -9.054 -26.593 40.370 1.00 51.62 802 ALA A O 1
ATOM 6457 N N . TYR A 1 803 ? -10.398 -27.372 41.979 1.00 47.09 803 TYR A N 1
ATOM 6458 C CA . TYR A 1 803 ? -9.376 -28.243 42.575 1.00 47.09 803 TYR A CA 1
ATOM 6459 C C . TYR A 1 803 ? -8.986 -29.415 41.656 1.00 47.09 803 TYR A C 1
ATOM 6461 O O . TYR A 1 803 ? -7.815 -29.787 41.590 1.00 47.09 803 TYR A O 1
ATOM 6469 N N . SER A 1 804 ? -9.954 -29.967 40.917 1.00 49.06 804 SER A N 1
ATOM 6470 C CA . SER A 1 804 ? -9.742 -31.100 40.005 1.00 49.06 804 SER A CA 1
ATOM 6471 C C . SER A 1 804 ? -9.011 -30.692 38.720 1.00 49.06 804 SER A C 1
ATOM 6473 O O . SER A 1 804 ? -8.126 -31.417 38.272 1.00 49.06 804 SER A O 1
ATOM 6475 N N . ALA A 1 805 ? -9.308 -29.505 38.174 1.00 52.53 805 ALA A N 1
ATOM 6476 C CA . ALA A 1 805 ? -8.614 -28.956 37.005 1.00 52.53 805 ALA A CA 1
ATOM 6477 C C . ALA A 1 805 ? -7.112 -28.739 37.279 1.00 52.53 805 ALA A C 1
ATOM 6479 O O . ALA A 1 805 ? -6.268 -29.169 36.497 1.00 52.53 805 ALA A O 1
ATOM 6480 N N . VAL A 1 806 ? -6.768 -28.188 38.449 1.00 49.97 806 VAL A N 1
ATOM 6481 C CA . VAL A 1 806 ? -5.378 -27.907 38.862 1.00 49.97 806 VAL A CA 1
ATOM 6482 C C . VAL A 1 806 ? -4.559 -29.179 39.142 1.00 49.97 806 VAL A C 1
ATOM 6484 O O . VAL A 1 806 ? -3.353 -29.198 38.907 1.00 49.97 806 VAL A O 1
ATOM 6487 N N . GLN A 1 807 ? -5.185 -30.251 39.639 1.00 47.19 807 GLN A N 1
ATOM 6488 C CA . GLN A 1 807 ? -4.512 -31.526 39.949 1.00 47.19 807 GLN A CA 1
ATOM 6489 C C . GLN A 1 807 ? -4.196 -32.374 38.704 1.00 47.19 807 GLN A C 1
ATOM 6491 O O . GLN A 1 807 ? -3.337 -33.250 38.768 1.00 47.19 807 GLN A O 1
ATOM 6496 N N . SER A 1 808 ? -4.875 -32.132 37.579 1.00 50.72 808 SER A N 1
ATOM 6497 C CA . SER A 1 808 ? -4.858 -33.012 36.401 1.00 50.72 808 SER A CA 1
ATOM 6498 C C . SER A 1 808 ? -3.673 -32.834 35.443 1.00 50.72 808 SER A C 1
ATOM 6500 O O . SER A 1 808 ? -3.653 -33.492 34.410 1.00 50.72 808 SER A O 1
ATOM 6502 N N . GLY A 1 809 ? -2.689 -31.990 35.783 1.00 53.28 809 GLY A N 1
ATOM 6503 C CA . GLY A 1 809 ? -1.569 -31.595 34.921 1.00 53.28 809 GLY A CA 1
ATOM 6504 C C . GLY A 1 809 ? -0.941 -32.732 34.109 1.00 53.28 809 GLY A C 1
ATOM 6505 O O . GLY A 1 809 ? -0.033 -33.416 34.580 1.00 53.28 809 GLY A O 1
ATOM 6506 N N . ASN A 1 810 ? -1.411 -32.897 32.872 1.00 37.31 810 ASN A N 1
ATOM 6507 C CA . ASN A 1 810 ? -0.785 -33.707 31.842 1.00 37.31 810 ASN A CA 1
ATOM 6508 C C . ASN A 1 810 ? -1.281 -33.274 30.455 1.00 37.31 810 ASN A C 1
ATOM 6510 O O . ASN A 1 810 ? -2.481 -33.123 30.226 1.00 37.31 810 ASN A O 1
ATOM 6514 N N . ASN A 1 811 ? -0.326 -33.092 29.546 1.00 47.19 811 ASN A N 1
ATOM 6515 C CA . ASN A 1 811 ? -0.559 -32.914 28.119 1.00 47.19 811 ASN A CA 1
ATOM 6516 C C . ASN A 1 811 ? -0.911 -34.288 27.517 1.00 47.19 811 ASN A C 1
ATOM 6518 O O . ASN A 1 811 ? -0.199 -35.250 27.790 1.00 47.19 811 ASN A O 1
ATOM 6522 N N . ASP A 1 812 ? -1.968 -34.333 26.700 1.00 40.12 812 ASP A N 1
ATOM 6523 C CA . ASP A 1 812 ? -2.547 -35.479 25.966 1.00 40.12 812 ASP A CA 1
ATOM 6524 C C . ASP A 1 812 ? -3.734 -36.205 26.634 1.00 40.12 812 ASP A C 1
ATOM 6526 O O . ASP A 1 812 ? -3.558 -37.086 27.471 1.00 40.12 812 ASP A O 1
ATOM 6530 N N . PHE A 1 813 ? -4.957 -35.942 26.137 1.00 28.19 813 PHE A N 1
ATOM 6531 C CA . PHE A 1 813 ? -5.975 -36.986 25.932 1.00 28.19 813 PHE A CA 1
ATOM 6532 C C . PHE A 1 813 ? -7.005 -36.611 24.842 1.00 28.19 813 PHE A C 1
ATOM 6534 O O . PHE A 1 813 ? -7.548 -35.508 24.828 1.00 28.19 813 PHE A O 1
ATOM 6541 N N . LYS A 1 814 ? -7.275 -37.566 23.936 1.00 32.78 814 LYS A N 1
ATOM 6542 C CA . LYS A 1 814 ? -8.366 -37.591 22.940 1.00 32.78 814 LYS A CA 1
ATOM 6543 C C . LYS A 1 814 ? -9.644 -38.137 23.586 1.00 32.78 814 LYS A C 1
ATOM 6545 O O . LYS A 1 814 ? -9.572 -39.144 24.283 1.00 32.78 814 LYS A O 1
ATOM 6550 N N . VAL A 1 815 ? -10.812 -37.577 23.269 1.00 29.30 815 VAL A N 1
ATOM 6551 C CA . VAL A 1 815 ? -12.101 -38.234 23.552 1.00 29.30 815 VAL A CA 1
ATOM 6552 C C . VAL A 1 815 ? -12.441 -39.164 22.382 1.00 29.30 815 VAL A C 1
ATOM 6554 O O . VAL A 1 815 ? -12.726 -38.699 21.281 1.00 29.30 815 VAL A O 1
ATOM 6557 N N . ASP A 1 816 ? -12.358 -40.476 22.619 1.00 29.83 816 ASP A N 1
ATOM 6558 C CA . ASP A 1 816 ? -12.811 -41.536 21.710 1.00 29.83 816 ASP A CA 1
ATOM 6559 C C . ASP A 1 816 ? -14.272 -41.897 22.021 1.00 29.83 816 ASP A C 1
ATOM 6561 O O . ASP A 1 816 ? -14.627 -42.248 23.147 1.00 29.83 816 ASP A O 1
ATOM 6565 N N . THR A 1 817 ? -15.130 -41.785 21.010 1.00 43.28 817 THR A N 1
ATOM 6566 C CA . THR A 1 817 ? -16.525 -42.223 21.019 1.00 43.28 817 THR A CA 1
ATOM 6567 C C . THR A 1 817 ? -16.603 -43.650 20.478 1.00 43.28 817 THR A C 1
ATOM 6569 O O . THR A 1 817 ? -16.813 -43.820 19.274 1.00 43.28 817 THR A O 1
ATOM 6572 N N . ARG A 1 818 ? -16.431 -44.676 21.322 1.00 33.50 818 ARG A N 1
ATOM 6573 C CA . ARG A 1 818 ? -16.817 -46.069 21.010 1.00 33.50 818 ARG A CA 1
ATOM 6574 C C . ARG A 1 818 ? -16.605 -47.002 22.210 1.00 33.50 818 ARG A C 1
ATOM 6576 O O . ARG A 1 818 ? -15.527 -47.539 22.392 1.00 33.50 818 ARG A O 1
ATOM 6583 N N . ASP A 1 819 ? -17.647 -47.153 23.026 1.00 33.25 819 ASP A N 1
ATOM 6584 C CA . ASP A 1 819 ? -18.137 -48.432 23.571 1.00 33.25 819 ASP A CA 1
ATOM 6585 C C . ASP A 1 819 ? -19.139 -48.159 24.700 1.00 33.25 819 ASP A C 1
ATOM 6587 O O . ASP A 1 819 ? -18.787 -47.645 25.759 1.00 33.25 819 ASP A O 1
ATOM 6591 N N . ASN A 1 820 ? -20.404 -48.526 24.486 1.00 29.56 820 ASN A N 1
ATOM 6592 C CA . ASN A 1 820 ? -21.062 -49.452 25.404 1.00 29.56 820 ASN A CA 1
ATOM 6593 C C . ASN A 1 820 ? -22.361 -49.984 24.800 1.00 29.56 820 ASN A C 1
ATOM 6595 O O . ASN A 1 820 ? -23.332 -49.270 24.558 1.00 29.56 820 ASN A O 1
ATOM 6599 N N . GLN A 1 821 ? -22.306 -51.286 24.549 1.00 31.41 821 GLN A N 1
ATOM 6600 C CA . GLN A 1 821 ? -23.393 -52.150 24.145 1.00 31.41 821 GLN A CA 1
ATOM 6601 C C . GLN A 1 821 ? -24.525 -52.170 25.176 1.00 31.41 821 GLN A C 1
ATOM 6603 O O . GLN A 1 821 ? -24.314 -52.064 26.384 1.00 31.41 821 GLN A O 1
ATOM 6608 N N . VAL A 1 822 ? -25.725 -52.409 24.655 1.00 31.64 822 VAL A N 1
ATOM 6609 C CA . VAL A 1 822 ? -26.906 -52.841 25.397 1.00 31.64 822 VAL A CA 1
ATOM 6610 C C . VAL A 1 822 ? -26.789 -54.335 25.720 1.00 31.64 822 VAL A C 1
ATOM 6612 O O . VAL A 1 822 ? -26.582 -55.155 24.829 1.00 31.64 822 VAL A O 1
ATOM 6615 N N . GLY A 1 823 ? -27.021 -54.684 26.982 1.00 28.03 823 GLY A N 1
ATOM 6616 C CA . GLY A 1 823 ? -27.628 -55.944 27.421 1.00 28.03 823 GLY A CA 1
ATOM 6617 C C . GLY A 1 823 ? -28.411 -55.602 28.689 1.00 28.03 823 GLY A C 1
ATOM 6618 O O . GLY A 1 823 ? -27.861 -54.951 29.571 1.00 28.03 823 GLY A O 1
ATOM 6619 N N . ASN A 1 824 ? -29.699 -55.904 28.846 1.00 25.27 824 ASN A N 1
ATOM 6620 C CA . ASN A 1 824 ? -30.364 -57.212 28.780 1.00 25.27 824 ASN A CA 1
ATOM 6621 C C . ASN A 1 824 ? -31.866 -56.980 29.128 1.00 25.27 824 ASN A C 1
ATOM 6623 O O . ASN A 1 824 ? -32.116 -56.027 29.875 1.00 25.27 824 ASN A O 1
ATOM 6627 N N . PRO A 1 825 ? -32.824 -57.890 28.871 1.00 36.66 825 PRO A N 1
ATOM 6628 C CA . PRO A 1 825 ? -33.170 -58.646 27.663 1.00 36.66 825 PRO A CA 1
ATOM 6629 C C . PRO A 1 825 ? -34.122 -57.892 26.709 1.00 36.66 825 PRO A C 1
ATOM 6631 O O . PRO A 1 825 ? -34.813 -56.949 27.159 1.00 36.66 825 PRO A O 1
#

Foldseek 3Di:
DDPPQQDFDWPVPQDLVNLLVLLVCLQVVNDPDQKDFTHAQDPVNCVQCVVPDHLPQETEMEGSVLSNVQCVVAAPVDPDPDGDDSVNSSSVSVQNVDFPDKFFFDDVQQTWIWGWHAELAFIKIWIWGFDCPPPSGGYTYTHYIHTDHLLDDPPDPRRQCRDVVVDNSVVSSVVSVVVHVVNVVVVVVVVVDDDDDDDDDDDDDPVQVPLLVQLVVCVVVVVLVSLLVSLQVLCVVLQLPDKWKAKALADPDQFDPQPPDDQDPQATFGKTWRDQVVNQVRNVVDPHNRIDMFIKGFNFDFAQEQPQFDPLVLLCVLLVPPDSVLVPPGGGNVSSLVSLLVVCVVVVPDPVRSRVSSVSSRVSSVGQWHKYWDDCPPDPDPVRTTIMIGGNDLLRIAGSRSFAADPLRDTDGSVFGNDSVDNGRRGDDPPPPPLLPLAADEPDDLVSLCVNQQFDKFQAAELVVLCPDPLLHDDPVLLVQQAQADLVVLLVSLVVLCVSLVQQVDFADASSDRATAGEHSQLSSVQSVVQVVFHSHCSVVSSCSSRVNVQRHRWGFLHKYFDPLPLFPPDDPFWDIWTWTKHWHDDPQKIWIKIWIWTDTDPPDGIYRRYIYTQDIDGNVPPQDAPDPDDDDDDDDDDDDDHSMGRSLVVVARRDPPVLVVLCSHRPVSYDPRNVVSVVVNVVVSVVVSVVRNVVVCPDPVVVVVVVVVVVVVPPDPDDDDQQADPVGHGDPVVLVVCCVVPVVVSVVVVVVVVVVDDDPPVLVVLLVVLLPPDPPDDDPVRVVPDPCVVVSCVSQPPVRSVVSNVPDDPDDDDDPDDDDDDDD

Radius of gyration: 36.5 Å; chains: 1; bounding box: 104×100×91 Å